Protein AF-A0A8J6Y5G0-F1 (afdb_monomer)

Mean predicted aligned error: 20.1 Å

Foldseek 3Di:
DAAEAEAAFAEEEAEDHDDPHEYEDPHFDQPDWDDDQQWIWTDGPPYIYIYHDDDQAKYWYQYPVGIDTDHGGADFCWLLNLQLQLLVQLQPDPDAEQVSSQRSLVRSFVANGLVRLLVVLLVLLVVLLFQQSSCCPQLLHHPPDQALQACCAVSRVHPHRDHLQVLFPDDPPFDADPAFQPQWDDALLEIEGEPQGGPSADPLSRLVVSCCVGCLVNRLQVLLCSRHVDGDHHQAYEYEYEDQDDDDWDWDDDQRYTYTYDHRPVQDDVCSSRGAPDSLVCSLVVQLNVCSPRPHDYAPLQSLLSSCNSSGHHPVCVVLLRVCSGHSVSLSVLSDRPDHDPPDSNSNSSNVSSSSSSSRNRSVCRVVPPPPDQDAEAEAEADQEEEEEEEEHANYEYHHHHYAYEYEYHEEHYEYECAYEAYEYEYEYAAYEYENHAYAYEAEYQEANYEYELAHEEYEHEFFDQDPVGQGYEAYEYADHYYAYEYAFFYELYEAHPHEEEYEYHWNWRDDPPDDDGADPPDDRQGRENYEYELHYYAYEYEAQHALYEYENHDYAYEYEQADQAGAGYANYEYEYEEEEYEAEHAAYEQYEYAYEAYQYEYHQYWHWHWDDQDPVPSDTDTDDIHAYYNYEYEHYADEYEYEHPHFQYEYEDEQRNAEYEYHPQAPRYEYEYHDAEWDWDDDPLWIWIDGPRHIYIRHNCNPYPDHHYHDQHAQEDDPPADAPHDDDQPHAEHAPQVDPDEHEYADEQEAHEYEAYAEAYEYHRAAYAYEYENNHYLYEYEDEAQSAEYEYEPAEASYEYEYHPDPWDWADDPVQQWIWTDDDNHIYIYGPYPYQWHHYHPWIWGNDPRDIDTDD

Structure (mmCIF, N/CA/C/O backbone):
data_AF-A0A8J6Y5G0-F1
#
_entry.id   AF-A0A8J6Y5G0-F1
#
loop_
_atom_site.group_PDB
_atom_site.id
_atom_site.type_symbol
_atom_site.label_atom_id
_atom_site.label_alt_id
_atom_site.label_comp_id
_atom_site.label_asym_id
_atom_site.label_entity_id
_atom_site.label_seq_id
_atom_site.pdbx_PDB_ins_code
_atom_site.Cartn_x
_atom_site.Cartn_y
_atom_site.Cartn_z
_atom_site.occupancy
_atom_site.B_iso_or_equiv
_atom_site.auth_seq_id
_atom_site.auth_comp_id
_atom_site.auth_asym_id
_atom_site.auth_atom_id
_atom_site.pdbx_PDB_model_num
ATOM 1 N N . MET A 1 1 ? -14.396 17.345 -18.006 1.00 34.62 1 MET A N 1
ATOM 2 C CA . MET A 1 1 ? -15.067 18.527 -18.590 1.00 34.62 1 MET A CA 1
ATOM 3 C C . MET A 1 1 ? -14.099 19.148 -19.583 1.00 34.62 1 MET A C 1
ATOM 5 O O . MET A 1 1 ? -12.978 19.413 -19.176 1.00 34.62 1 MET A O 1
ATOM 9 N N . ALA A 1 2 ? -14.471 19.311 -20.852 1.00 41.91 2 ALA A N 1
ATOM 10 C CA . ALA A 1 2 ? -13.619 20.000 -21.825 1.00 41.91 2 ALA A CA 1
ATOM 11 C C . ALA A 1 2 ? -13.638 21.509 -21.536 1.00 41.91 2 ALA A C 1
ATOM 13 O O . ALA A 1 2 ? -14.724 22.085 -21.433 1.00 41.91 2 ALA A O 1
ATOM 14 N N . LYS A 1 3 ? -12.472 22.149 -21.391 1.00 51.41 3 LYS A N 1
ATOM 15 C CA . LYS A 1 3 ? -12.394 23.616 -21.343 1.00 51.41 3 LYS A CA 1
ATOM 16 C C . LYS A 1 3 ? -12.673 24.160 -22.745 1.00 51.41 3 LYS A C 1
ATOM 18 O O . LYS A 1 3 ? -12.166 23.632 -23.737 1.00 51.41 3 LYS A O 1
ATOM 23 N N . ILE A 1 4 ? -13.512 25.193 -22.819 1.00 56.12 4 ILE A N 1
ATOM 24 C CA . ILE A 1 4 ? -13.823 25.890 -24.069 1.00 56.12 4 ILE A CA 1
ATOM 25 C C . ILE A 1 4 ? -13.168 27.263 -24.022 1.00 56.12 4 ILE A C 1
ATOM 27 O O . ILE A 1 4 ? -13.478 28.067 -23.144 1.00 56.12 4 ILE A O 1
ATOM 31 N N . PHE A 1 5 ? -12.274 27.517 -24.972 1.00 62.88 5 PHE A N 1
ATOM 32 C CA . PHE A 1 5 ? -11.619 28.810 -25.140 1.00 62.88 5 PHE A CA 1
ATOM 33 C C . PHE A 1 5 ? -12.257 29.542 -26.319 1.00 62.88 5 PHE A C 1
ATOM 35 O O . PHE A 1 5 ? -12.308 29.001 -27.425 1.00 62.88 5 PHE A O 1
ATOM 42 N N . ASN A 1 6 ? -12.754 30.752 -26.067 1.00 66.62 6 ASN A N 1
ATOM 43 C CA . ASN A 1 6 ? -13.452 31.585 -27.043 1.00 66.62 6 ASN A CA 1
ATOM 44 C C . ASN A 1 6 ? -12.557 32.755 -27.452 1.00 66.62 6 ASN A C 1
ATOM 46 O O . ASN A 1 6 ? -12.118 33.500 -26.581 1.00 66.62 6 ASN A O 1
ATOM 50 N N . TYR A 1 7 ? -12.318 32.933 -28.751 1.00 68.81 7 TYR A N 1
ATOM 51 C CA . TYR A 1 7 ? -11.351 33.918 -29.251 1.00 68.81 7 TYR A CA 1
ATOM 52 C C . TYR A 1 7 ? -11.873 34.710 -30.466 1.00 68.81 7 TYR A C 1
ATOM 54 O O . TYR A 1 7 ? -12.532 34.128 -31.327 1.00 68.81 7 TYR A O 1
ATOM 62 N N . THR A 1 8 ? -11.586 36.016 -30.554 1.00 63.44 8 THR A N 1
ATOM 63 C CA . THR A 1 8 ? -12.138 36.937 -31.577 1.00 63.44 8 THR A CA 1
ATOM 64 C C . THR A 1 8 ? -11.098 37.602 -32.503 1.00 63.44 8 THR A C 1
ATOM 66 O O . THR A 1 8 ? -11.335 37.581 -33.705 1.00 63.44 8 THR A O 1
ATOM 69 N N . ASP A 1 9 ? -9.983 38.158 -31.999 1.00 63.94 9 ASP A N 1
ATOM 70 C CA . ASP A 1 9 ? -8.771 38.623 -32.729 1.00 63.94 9 ASP A CA 1
ATOM 71 C C . ASP A 1 9 ? -7.717 39.241 -31.756 1.00 63.94 9 ASP A C 1
ATOM 73 O O . ASP A 1 9 ? -8.077 39.706 -30.678 1.00 63.94 9 ASP A O 1
ATOM 77 N N . GLY A 1 10 ? -6.405 39.206 -32.086 1.00 65.81 10 GLY A N 1
ATOM 78 C CA . GLY A 1 10 ? -5.285 39.698 -31.233 1.00 65.81 10 GLY A CA 1
ATOM 79 C C . GLY A 1 10 ? -4.064 38.753 -31.089 1.00 65.81 10 GLY A C 1
ATOM 80 O O . GLY A 1 10 ? -4.073 37.649 -31.614 1.00 65.81 10 GLY A O 1
ATOM 81 N N . ASN A 1 11 ? -2.982 39.146 -30.401 1.00 69.81 11 ASN A N 1
ATOM 82 C CA . ASN A 1 11 ? -1.852 38.234 -30.113 1.00 69.81 11 ASN A CA 1
ATOM 83 C C . ASN A 1 11 ? -2.003 37.611 -28.717 1.00 69.81 11 ASN A C 1
ATOM 85 O O . ASN A 1 11 ? -1.826 38.314 -27.725 1.00 69.81 11 ASN A O 1
ATOM 89 N N . GLU A 1 12 ? -2.289 36.311 -28.631 1.00 69.62 12 GLU A N 1
ATOM 90 C CA . GLU A 1 12 ? -2.502 35.607 -27.354 1.00 69.62 12 GLU A CA 1
ATOM 91 C C . GLU A 1 12 ? -1.791 34.249 -27.303 1.00 69.62 12 GLU A C 1
ATOM 93 O O . GLU A 1 12 ? -1.633 33.583 -28.327 1.00 69.62 12 GLU A O 1
ATOM 98 N N . THR A 1 13 ? -1.403 33.824 -26.094 1.00 69.56 13 THR A N 1
ATOM 99 C CA . THR A 1 13 ? -0.756 32.529 -25.830 1.00 69.56 13 THR A CA 1
ATOM 100 C C . THR A 1 13 ? -1.543 31.750 -24.776 1.00 69.56 13 THR A C 1
ATOM 102 O O . THR A 1 13 ? -1.686 32.216 -23.648 1.00 69.56 13 THR A O 1
ATOM 105 N N . ILE A 1 14 ? -2.015 30.548 -25.115 1.00 63.66 14 ILE A N 1
ATOM 106 C CA . ILE A 1 14 ? -2.705 29.636 -24.188 1.00 63.66 14 ILE A CA 1
ATOM 107 C C . ILE A 1 14 ? -1.764 28.485 -23.830 1.00 63.66 14 ILE A C 1
ATOM 109 O O . ILE A 1 14 ? -1.281 27.785 -24.717 1.00 63.66 14 ILE A O 1
ATOM 113 N N . THR A 1 15 ? -1.530 28.259 -22.537 1.00 58.97 15 THR A N 1
ATOM 114 C CA . THR A 1 15 ? -0.671 27.183 -22.017 1.00 58.97 15 THR A CA 1
ATOM 115 C C . THR A 1 15 ? -1.493 26.087 -21.323 1.00 58.97 15 THR A C 1
ATOM 117 O O . THR A 1 15 ? -2.525 26.361 -20.710 1.00 58.97 15 THR A O 1
ATOM 120 N N . GLY A 1 16 ? -1.040 24.828 -21.404 1.00 50.22 16 GLY A N 1
ATOM 121 C CA . GLY A 1 16 ? -1.565 23.724 -20.578 1.00 50.22 16 GLY A CA 1
ATOM 122 C C . GLY A 1 16 ? -2.895 23.105 -21.033 1.00 50.22 16 GLY A C 1
ATOM 123 O O . GLY A 1 16 ? -3.671 22.638 -20.197 1.00 50.22 16 GLY A O 1
ATOM 124 N N . TYR A 1 17 ? -3.179 23.100 -22.336 1.00 56.94 17 TYR A N 1
ATOM 125 C CA . TYR A 1 17 ? -4.376 22.465 -22.900 1.00 56.94 17 TYR A CA 1
ATOM 126 C C . TYR A 1 17 ? -4.233 20.931 -23.002 1.00 56.94 17 TYR A C 1
ATOM 128 O O . TYR A 1 17 ? -3.124 20.401 -23.072 1.00 56.94 17 TYR A O 1
ATOM 136 N N . ASN A 1 18 ? -5.351 20.192 -23.006 1.00 50.56 18 ASN A N 1
ATOM 137 C CA . ASN A 1 18 ? -5.372 18.726 -23.027 1.00 50.56 18 ASN A CA 1
ATOM 138 C C . ASN A 1 18 ? -6.297 18.150 -24.124 1.00 50.56 18 ASN A C 1
ATOM 140 O O . ASN A 1 18 ? -7.248 18.775 -24.583 1.00 50.56 18 ASN A O 1
ATOM 144 N N . GLY A 1 19 ? -6.032 16.908 -24.538 1.00 39.84 19 GLY A N 1
ATOM 145 C CA . GLY A 1 19 ? -6.845 16.156 -25.497 1.00 39.84 19 GLY A CA 1
ATOM 146 C C . GLY A 1 19 ? -8.290 16.019 -25.013 1.00 39.84 19 GLY A C 1
ATOM 147 O O . GLY A 1 19 ? -8.536 15.413 -23.973 1.00 39.84 19 GLY A O 1
ATOM 148 N N . GLY A 1 20 ? -9.219 16.609 -25.770 1.00 44.34 20 GLY A N 1
ATOM 149 C CA . GLY A 1 20 ? -10.637 16.745 -25.421 1.00 44.34 20 GLY A CA 1
ATOM 150 C C . GLY A 1 20 ? -11.104 18.200 -25.285 1.00 44.34 20 GLY A C 1
ATOM 151 O O . GLY A 1 20 ? -12.297 18.456 -25.444 1.00 44.34 20 GLY A O 1
ATOM 152 N N . ASP A 1 21 ? -10.193 19.152 -25.063 1.00 50.44 21 ASP A N 1
ATOM 153 C CA . ASP A 1 21 ? -10.510 20.584 -25.027 1.00 50.44 21 ASP A CA 1
ATOM 154 C C . ASP A 1 21 ? -10.910 21.107 -26.416 1.00 50.44 21 ASP A C 1
ATOM 156 O O . ASP A 1 21 ? -10.472 20.601 -27.454 1.00 50.44 21 ASP A O 1
ATOM 160 N N . THR A 1 22 ? -11.789 22.110 -26.450 1.00 55.38 22 THR A N 1
ATOM 161 C CA . THR A 1 22 ? -12.315 22.676 -27.701 1.00 55.38 22 THR A CA 1
ATOM 162 C C . THR A 1 22 ? -11.987 24.159 -27.779 1.00 55.38 22 THR A C 1
ATOM 164 O O . THR A 1 22 ? -12.328 24.926 -26.885 1.00 55.38 22 THR A O 1
ATOM 167 N N . ILE A 1 23 ? -11.367 24.578 -28.880 1.00 64.25 23 ILE A N 1
ATOM 168 C CA . ILE A 1 23 ? -11.101 25.993 -29.153 1.00 64.25 23 ILE A CA 1
ATOM 169 C C . ILE A 1 23 ? -12.109 26.475 -30.189 1.00 64.25 23 ILE A C 1
ATOM 171 O O . ILE A 1 23 ? -12.251 25.876 -31.263 1.00 64.25 23 ILE A O 1
ATOM 175 N N . GLN A 1 24 ? -12.818 27.545 -29.844 1.00 64.94 24 GLN A N 1
ATOM 176 C CA . GLN A 1 24 ? -13.841 28.151 -30.674 1.00 64.94 24 GLN A CA 1
ATOM 177 C C . GLN A 1 24 ? -13.433 29.575 -31.054 1.00 64.94 24 GLN A C 1
ATOM 179 O O . GLN A 1 24 ? -13.263 30.456 -30.213 1.00 64.94 24 GLN A O 1
ATOM 184 N N . ILE A 1 25 ? -13.290 29.798 -32.359 1.00 67.94 25 ILE A N 1
ATOM 185 C CA . ILE A 1 25 ? -12.983 31.115 -32.917 1.00 67.94 25 ILE A CA 1
ATOM 186 C C . ILE A 1 25 ? -14.319 31.802 -33.203 1.00 67.94 25 ILE A C 1
ATOM 188 O O . ILE A 1 25 ? -15.064 31.399 -34.098 1.00 67.94 25 ILE A O 1
ATOM 192 N N . MET A 1 26 ? -14.645 32.781 -32.366 1.00 63.59 26 MET A N 1
ATOM 193 C CA . MET A 1 26 ? -15.920 33.494 -32.307 1.00 63.59 26 MET A CA 1
ATOM 194 C C . MET A 1 26 ? -16.018 34.607 -33.358 1.00 63.59 26 MET A C 1
ATOM 196 O O . MET A 1 26 ? -17.118 34.893 -33.828 1.00 63.59 26 MET A O 1
ATOM 200 N N . ALA A 1 27 ? -14.890 35.206 -33.751 1.00 59.53 27 ALA A N 1
ATOM 201 C CA . ALA A 1 27 ? -14.789 36.176 -34.842 1.00 59.53 27 ALA A CA 1
ATOM 202 C C . ALA A 1 27 ? -13.476 35.967 -35.621 1.00 59.53 27 ALA A C 1
ATOM 204 O O . ALA A 1 27 ? -12.527 35.395 -35.097 1.00 59.53 27 ALA A O 1
ATOM 205 N N . GLY A 1 28 ? -13.447 36.370 -36.894 1.00 62.62 28 GLY A N 1
ATOM 206 C CA . GLY A 1 28 ? -12.299 36.149 -37.779 1.00 62.62 28 GLY A CA 1
ATOM 207 C C . GLY A 1 28 ? -12.266 34.768 -38.449 1.00 62.62 28 GLY A C 1
ATOM 208 O O . GLY A 1 28 ? -12.976 33.830 -38.077 1.00 62.62 28 GLY A O 1
ATOM 209 N N . LYS A 1 29 ? -11.455 34.649 -39.504 1.00 62.38 29 LYS A N 1
ATOM 210 C CA . LYS A 1 29 ? -11.186 33.390 -40.209 1.00 62.38 29 LYS A CA 1
ATOM 211 C C . LYS A 1 29 ? -9.754 32.973 -39.896 1.00 62.38 29 LYS A C 1
ATOM 213 O O . LYS A 1 29 ? -8.874 33.817 -39.825 1.00 62.38 29 LYS A O 1
ATOM 218 N N . VAL A 1 30 ? -9.515 31.672 -39.721 1.00 67.31 30 VAL A N 1
ATOM 219 C CA . VAL A 1 30 ? -8.141 31.153 -39.702 1.00 67.31 30 VAL A CA 1
ATOM 220 C C . VAL A 1 30 ? -7.567 31.313 -41.107 1.00 67.31 30 VAL A C 1
ATOM 222 O O . VAL A 1 30 ? -7.932 30.559 -42.015 1.00 67.31 30 VAL A O 1
ATOM 225 N N . ASP A 1 31 ? -6.700 32.303 -41.277 1.00 65.06 31 ASP A N 1
ATOM 226 C CA . ASP A 1 31 ? -6.098 32.662 -42.560 1.00 65.06 31 ASP A CA 1
ATOM 227 C C . ASP A 1 31 ? -4.884 31.780 -42.859 1.00 65.06 31 ASP A C 1
ATOM 229 O O . ASP A 1 31 ? -4.701 31.307 -43.983 1.00 65.06 31 ASP A O 1
ATOM 233 N N . LYS A 1 32 ? -4.088 31.487 -41.826 1.00 64.62 32 LYS A N 1
ATOM 234 C CA . LYS A 1 32 ? -2.918 30.606 -41.885 1.00 64.62 32 LYS A CA 1
ATOM 235 C C . LYS A 1 32 ? -2.716 29.911 -40.540 1.00 64.62 32 LYS A C 1
ATOM 237 O O . LYS A 1 32 ? -3.216 30.364 -39.516 1.00 64.62 32 LYS A O 1
ATOM 242 N N . TYR A 1 33 ? -1.977 28.811 -40.539 1.00 64.75 33 TYR A N 1
ATOM 243 C CA . TYR A 1 33 ? -1.373 28.285 -39.322 1.00 64.75 33 TYR A CA 1
ATOM 244 C C . TYR A 1 33 ? 0.094 27.935 -39.570 1.00 64.75 33 TYR A C 1
ATOM 246 O O . TYR A 1 33 ? 0.508 27.711 -40.713 1.00 64.75 33 TYR A O 1
ATOM 254 N N . SER A 1 34 ? 0.873 27.915 -38.499 1.00 54.38 34 SER A N 1
ATOM 255 C CA . SER A 1 34 ? 2.284 27.541 -38.473 1.00 54.38 34 SER A CA 1
ATOM 256 C C . SER A 1 34 ? 2.627 26.893 -37.136 1.00 54.38 34 SER A C 1
ATOM 258 O O . SER A 1 34 ? 1.860 26.989 -36.181 1.00 54.38 34 SER A O 1
ATOM 260 N N . PHE A 1 35 ? 3.786 26.250 -37.069 1.00 50.06 35 PHE A N 1
ATOM 261 C CA . PHE A 1 35 ? 4.306 25.651 -35.844 1.00 50.06 35 PHE A CA 1
ATOM 262 C C . PHE A 1 35 ? 5.553 26.409 -35.378 1.00 50.06 35 PHE A C 1
ATOM 264 O O . PHE A 1 35 ? 6.338 26.856 -36.216 1.00 50.06 35 PHE A O 1
ATOM 271 N N . ASP A 1 36 ? 5.715 26.543 -34.062 1.00 48.56 36 ASP A N 1
ATOM 272 C CA . ASP A 1 36 ? 6.917 27.059 -33.392 1.00 48.56 36 ASP A CA 1
ATOM 273 C C . ASP A 1 36 ? 7.275 26.108 -32.236 1.00 48.56 36 ASP A C 1
ATOM 275 O O . ASP A 1 36 ? 6.724 26.200 -31.140 1.00 48.56 36 ASP A O 1
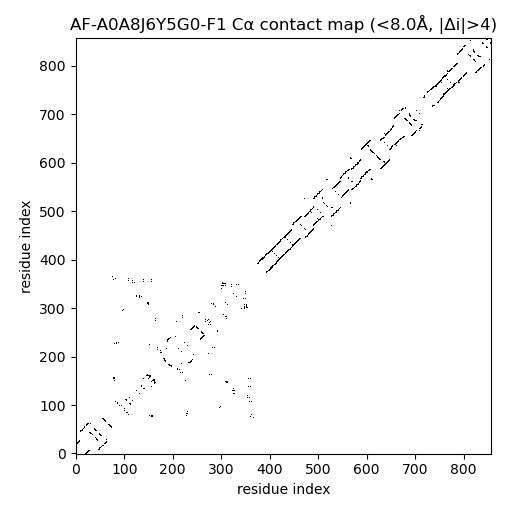ATOM 279 N N . GLY A 1 37 ? 8.126 25.113 -32.504 1.00 54.66 37 GLY A N 1
ATOM 280 C CA . GLY A 1 37 ? 8.377 24.006 -31.574 1.00 54.66 37 GLY A CA 1
ATOM 281 C C . GLY A 1 37 ? 7.152 23.094 -31.407 1.00 54.66 37 GLY A C 1
ATOM 282 O O . GLY A 1 37 ? 6.580 22.647 -32.400 1.00 54.66 37 GLY A O 1
ATOM 283 N N . ASN A 1 38 ? 6.742 22.842 -30.158 1.00 48.16 38 ASN A N 1
ATOM 284 C CA . ASN A 1 38 ? 5.521 22.088 -29.819 1.00 48.16 38 ASN A CA 1
ATOM 285 C C . ASN A 1 38 ? 4.248 22.953 -29.879 1.00 48.16 38 ASN A C 1
ATOM 287 O O . ASN A 1 38 ? 3.157 22.475 -29.558 1.00 48.16 38 ASN A O 1
ATOM 291 N N . ASP A 1 39 ? 4.374 24.220 -30.283 1.00 54.28 39 ASP A N 1
ATOM 292 C CA . ASP A 1 39 ? 3.285 25.178 -30.208 1.00 54.28 39 ASP A CA 1
ATOM 293 C C . ASP A 1 39 ? 2.616 25.361 -31.571 1.00 54.28 39 ASP A C 1
ATOM 295 O O . ASP A 1 39 ? 3.277 25.557 -32.596 1.00 54.28 39 ASP A O 1
ATOM 299 N N . LEU A 1 40 ? 1.283 25.336 -31.587 1.00 60.75 40 LEU A N 1
ATOM 300 C CA . LEU A 1 40 ? 0.487 25.588 -32.787 1.00 60.75 40 LEU A CA 1
ATOM 301 C C . LEU A 1 40 ? 0.045 27.050 -32.811 1.00 60.75 40 LEU A C 1
ATOM 303 O O . LEU A 1 40 ? -0.636 27.513 -31.898 1.00 60.75 40 LEU A O 1
ATOM 307 N N . ILE A 1 41 ? 0.411 27.768 -33.871 1.00 66.75 41 ILE A N 1
ATOM 308 C CA . ILE A 1 41 ? 0.095 29.185 -34.050 1.00 66.75 41 ILE A CA 1
ATOM 309 C C . ILE A 1 41 ? -0.922 29.339 -35.181 1.00 66.75 41 ILE A C 1
ATOM 311 O O . ILE A 1 41 ? -0.659 28.952 -36.319 1.00 66.75 41 ILE A O 1
ATOM 315 N N . PHE A 1 42 ? -2.076 29.937 -34.891 1.00 71.94 42 PHE A N 1
ATOM 316 C CA . PHE A 1 42 ? -3.074 30.331 -35.883 1.00 71.94 42 PHE A CA 1
ATOM 317 C C . PHE A 1 42 ? -2.984 31.825 -36.164 1.00 71.94 42 PHE A C 1
ATOM 319 O O . PHE A 1 42 ? -3.041 32.622 -35.237 1.00 71.94 42 PHE A O 1
ATOM 326 N N . THR A 1 43 ? -2.925 32.214 -37.433 1.00 71.19 43 THR A N 1
ATOM 327 C CA . THR A 1 43 ? -3.157 33.598 -37.859 1.00 71.19 43 THR A CA 1
ATOM 328 C C . THR A 1 43 ? -4.653 33.784 -38.080 1.00 71.19 43 THR A C 1
ATOM 330 O O . THR A 1 43 ? -5.249 33.080 -38.903 1.00 71.19 43 THR A O 1
ATOM 333 N N . ILE A 1 44 ? -5.263 34.692 -37.322 1.00 73.81 44 ILE A N 1
ATOM 334 C CA . ILE A 1 44 ? -6.701 34.970 -37.357 1.00 73.81 44 ILE A CA 1
ATOM 335 C C . ILE A 1 44 ? -6.866 36.483 -37.516 1.00 73.81 44 ILE A C 1
ATOM 337 O O . ILE A 1 44 ? -6.599 37.241 -36.581 1.00 73.81 44 ILE A O 1
ATOM 341 N N . GLY A 1 45 ? -7.272 36.940 -38.705 1.00 73.94 45 GLY A N 1
ATOM 342 C CA . GLY A 1 45 ? -7.350 38.371 -38.999 1.00 73.94 45 GLY A CA 1
ATOM 343 C C . GLY A 1 45 ? -5.967 39.037 -38.956 1.00 73.94 45 GLY A C 1
ATOM 344 O O . GLY A 1 45 ? -5.048 38.616 -39.654 1.00 73.94 45 GLY A O 1
ATOM 345 N N . SER A 1 46 ? -5.806 40.089 -38.146 1.00 67.75 46 SER A N 1
ATOM 346 C CA . SER A 1 46 ? -4.533 40.814 -37.969 1.00 67.75 46 SER A CA 1
ATOM 347 C C . SER A 1 46 ? -3.661 40.300 -36.810 1.00 67.75 46 SER A C 1
ATOM 349 O O . SER A 1 46 ? -2.576 40.842 -36.591 1.00 67.75 46 SER A O 1
ATOM 351 N N . GLY A 1 47 ? -4.110 39.276 -36.071 1.00 69.38 47 GLY A N 1
ATOM 352 C CA . GLY A 1 47 ? -3.435 38.729 -34.887 1.00 69.38 47 GLY A CA 1
ATOM 353 C C . GLY A 1 47 ? -3.050 37.252 -35.013 1.00 69.38 47 GLY A C 1
ATOM 354 O O . GLY A 1 47 ? -3.364 36.582 -36.001 1.00 69.38 47 GLY A O 1
ATOM 355 N N . SER A 1 48 ? -2.337 36.741 -34.007 1.00 67.12 48 SER A N 1
ATOM 356 C CA . SER A 1 48 ? -1.915 35.339 -33.914 1.00 67.12 48 SER A CA 1
ATOM 357 C C . SER A 1 48 ? -2.271 34.712 -32.561 1.00 67.12 48 SER A C 1
ATOM 359 O O . SER A 1 48 ? -1.933 35.247 -31.511 1.00 67.12 48 SER A O 1
ATOM 361 N N . LEU A 1 49 ? -2.889 33.533 -32.580 1.00 72.31 49 LEU A N 1
ATOM 362 C CA . LEU A 1 49 ? -3.158 32.718 -31.394 1.00 72.31 49 LEU A CA 1
ATOM 363 C C . LEU A 1 49 ? -2.134 31.583 -31.303 1.00 72.31 49 LEU A C 1
ATOM 365 O O . LEU A 1 49 ? -2.118 30.716 -32.175 1.00 72.31 49 LEU A O 1
ATOM 369 N N . ARG A 1 50 ? -1.310 31.563 -30.250 1.00 67.94 50 ARG A N 1
ATOM 370 C CA . ARG A 1 50 ? -0.316 30.518 -29.955 1.00 67.94 50 ARG A CA 1
ATOM 371 C C . ARG A 1 50 ? -0.845 29.555 -28.893 1.00 67.94 50 ARG A C 1
ATOM 373 O O . ARG A 1 50 ? -1.254 29.970 -27.813 1.00 67.94 50 ARG A O 1
ATOM 380 N N . LEU A 1 51 ? -0.795 28.261 -29.176 1.00 62.44 51 LEU A N 1
ATOM 381 C CA . LEU A 1 51 ? -1.174 27.198 -28.248 1.00 62.44 51 LEU A CA 1
ATOM 382 C C . LEU A 1 51 ? 0.072 26.433 -27.828 1.00 62.44 51 LEU A C 1
ATOM 384 O O . LEU A 1 51 ? 0.700 25.821 -28.683 1.00 62.44 51 LEU A O 1
ATOM 388 N N . VAL A 1 52 ? 0.401 26.437 -26.539 1.00 55.00 52 VAL A N 1
ATOM 389 C CA . VAL A 1 52 ? 1.616 25.813 -25.995 1.00 55.00 52 VAL A CA 1
ATOM 390 C C . VAL A 1 52 ? 1.309 24.425 -25.440 1.00 55.00 52 VAL A C 1
ATOM 392 O O . VAL A 1 52 ? 0.584 24.308 -24.443 1.00 55.00 52 VAL A O 1
ATOM 395 N N . ASP A 1 53 ? 1.814 23.384 -26.109 1.00 51.50 53 ASP A N 1
ATOM 396 C CA . ASP A 1 53 ? 1.582 21.980 -25.741 1.00 51.50 53 ASP A CA 1
ATOM 397 C C . ASP A 1 53 ? 2.611 21.486 -24.715 1.00 51.50 53 ASP A C 1
ATOM 399 O O . ASP A 1 53 ? 3.795 21.808 -24.791 1.00 51.50 53 ASP A O 1
ATOM 403 N N . MET A 1 54 ? 2.174 20.633 -23.788 1.00 43.78 54 MET A N 1
ATOM 404 C CA . MET A 1 54 ? 3.064 19.894 -22.885 1.00 43.78 54 MET A CA 1
ATOM 405 C C . MET A 1 54 ? 3.086 18.378 -23.159 1.00 43.78 54 MET A C 1
ATOM 407 O O . MET A 1 54 ? 3.842 17.676 -22.490 1.00 43.78 54 MET A O 1
ATOM 411 N N . LYS A 1 55 ? 2.237 17.841 -24.058 1.00 42.47 55 LYS A N 1
ATOM 412 C CA . LYS A 1 55 ? 1.985 16.388 -24.200 1.00 42.47 55 LYS A CA 1
ATOM 413 C C . LYS A 1 55 ? 1.681 15.863 -25.623 1.00 42.47 55 LYS A C 1
ATOM 415 O O . LYS A 1 55 ? 1.317 14.697 -25.741 1.00 42.47 55 LYS A O 1
ATOM 420 N N . GLY A 1 56 ? 1.782 16.668 -26.679 1.00 48.16 56 GLY A N 1
ATOM 421 C CA . GLY A 1 56 ? 1.824 16.204 -28.074 1.00 48.16 56 GLY A CA 1
ATOM 422 C C . GLY A 1 56 ? 0.538 15.599 -28.646 1.00 48.16 56 GLY A C 1
ATOM 423 O O . GLY A 1 56 ? 0.575 14.493 -29.185 1.00 48.16 56 GLY A O 1
ATOM 424 N N . ARG A 1 57 ? -0.625 16.263 -28.532 1.00 47.78 57 ARG A N 1
ATOM 425 C CA . ARG A 1 57 ? -1.931 15.669 -28.936 1.00 47.78 57 ARG A CA 1
ATOM 426 C C . ARG A 1 57 ? -2.671 16.409 -30.059 1.00 47.78 57 ARG A C 1
ATOM 428 O O . ARG A 1 57 ? -2.523 17.607 -30.260 1.00 47.78 57 ARG A O 1
ATOM 435 N N . ALA A 1 58 ? -3.533 15.682 -30.787 1.00 41.44 58 ALA A N 1
ATOM 436 C CA . ALA A 1 58 ? -4.341 16.214 -31.894 1.00 41.44 58 ALA A CA 1
ATOM 437 C C . ALA A 1 58 ? -5.430 17.203 -31.431 1.00 41.44 58 ALA A C 1
ATOM 439 O O . ALA A 1 58 ? -6.175 16.915 -30.492 1.00 41.44 58 ALA A O 1
ATOM 440 N N . ILE A 1 59 ? -5.587 18.324 -32.150 1.00 47.72 59 ILE A N 1
ATOM 441 C CA . ILE A 1 59 ? -6.579 19.366 -31.843 1.00 47.72 59 ILE A CA 1
ATOM 442 C C . ILE A 1 59 ? -7.671 19.402 -32.918 1.00 47.72 59 ILE A C 1
ATOM 444 O O . ILE A 1 59 ? -7.419 19.389 -34.127 1.00 47.72 59 ILE A O 1
ATOM 448 N N . THR A 1 60 ? -8.922 19.491 -32.468 1.00 45.97 60 THR A N 1
ATOM 449 C CA . THR A 1 60 ? -10.059 19.839 -33.325 1.00 45.97 60 THR A CA 1
ATOM 450 C C . THR A 1 60 ? -10.357 21.328 -33.190 1.00 45.97 60 THR A C 1
ATOM 452 O O . THR A 1 60 ? -10.764 21.775 -32.120 1.00 45.97 60 THR A O 1
ATOM 455 N N . VAL A 1 61 ? -10.259 22.079 -34.286 1.00 50.09 61 VAL A N 1
ATOM 456 C CA . VAL A 1 61 ? -10.688 23.481 -34.338 1.00 50.09 61 VAL A CA 1
ATOM 457 C C . VAL A 1 61 ? -12.067 23.555 -34.985 1.00 50.09 61 VAL A C 1
ATOM 459 O O . VAL A 1 61 ? -12.276 23.079 -36.104 1.00 50.09 61 VAL A O 1
ATOM 462 N N . LYS A 1 62 ? -13.035 24.156 -34.290 1.00 49.41 62 LYS A N 1
ATOM 463 C CA . LYS A 1 62 ? -14.337 24.486 -34.882 1.00 49.41 62 LYS A CA 1
ATOM 464 C C . LYS A 1 62 ? -14.325 25.952 -35.292 1.00 49.41 62 LYS A C 1
ATOM 466 O O . LYS A 1 62 ? -14.265 26.834 -34.440 1.00 49.41 62 LYS A O 1
ATOM 471 N N . THR A 1 63 ? -14.380 26.202 -36.595 1.00 53.00 63 THR A N 1
ATOM 472 C CA . THR A 1 63 ? -14.591 27.550 -37.130 1.00 53.00 63 THR A CA 1
ATOM 473 C C . THR A 1 63 ? -16.078 27.754 -37.416 1.00 53.00 63 THR A C 1
ATOM 475 O O . THR A 1 63 ? -16.844 26.791 -37.507 1.00 53.00 63 THR A O 1
ATOM 478 N N . SER A 1 64 ? -16.487 29.001 -37.641 1.00 49.44 64 SER A N 1
ATOM 479 C CA . SER A 1 64 ? -17.835 29.345 -38.117 1.00 49.44 64 SER A CA 1
ATOM 480 C C . SER A 1 64 ? -18.210 28.699 -39.464 1.00 49.44 64 SER A C 1
ATOM 482 O O . SER A 1 64 ? -19.387 28.660 -39.808 1.00 49.44 64 SER A O 1
ATOM 484 N N . SER A 1 65 ? -17.238 28.155 -40.212 1.00 45.97 65 SER A N 1
ATOM 485 C CA . SER A 1 65 ? -17.432 27.483 -41.510 1.00 45.97 65 SER A CA 1
ATOM 486 C C . SER A 1 65 ? -17.351 25.948 -41.455 1.00 45.97 65 SER A C 1
ATOM 488 O O . SER A 1 65 ? -17.549 25.303 -42.482 1.00 45.97 65 SER A O 1
ATOM 490 N N . GLY A 1 66 ? -17.089 25.343 -40.286 1.00 49.28 66 GLY A N 1
ATOM 491 C CA . GLY A 1 66 ? -17.068 23.886 -40.101 1.00 49.28 66 GLY A CA 1
ATOM 492 C C . GLY A 1 66 ? -15.931 23.363 -39.211 1.00 49.28 66 GLY A C 1
ATOM 493 O O . GLY A 1 66 ? -15.068 24.104 -38.740 1.00 49.28 66 GLY A O 1
ATOM 494 N N . LYS A 1 67 ? -15.935 22.045 -38.956 1.00 44.25 67 LYS A N 1
ATOM 495 C CA . LYS A 1 67 ? -14.927 21.348 -38.135 1.00 44.25 67 LYS A CA 1
ATOM 496 C C . LYS A 1 67 ? -13.665 21.093 -38.969 1.00 44.25 67 LYS A C 1
ATOM 498 O O . LYS A 1 67 ? -13.727 20.355 -39.949 1.00 44.25 67 LYS A O 1
ATOM 503 N N . LYS A 1 68 ? -12.519 21.648 -38.566 1.00 45.59 68 LYS A N 1
ATOM 504 C CA . LYS A 1 68 ? -11.206 21.365 -39.164 1.00 45.59 68 LYS A CA 1
ATOM 505 C C . LYS A 1 68 ? -10.335 20.659 -38.122 1.00 45.59 68 LYS A C 1
ATOM 507 O O . LYS A 1 68 ? -10.155 21.160 -37.017 1.00 45.59 68 LYS A O 1
ATOM 512 N N . THR A 1 69 ? -9.842 19.468 -38.449 1.00 41.81 69 THR A N 1
ATOM 513 C CA . THR A 1 69 ? -9.006 18.672 -37.535 1.00 41.81 69 THR A CA 1
ATOM 514 C C . THR A 1 69 ? -7.566 18.746 -38.017 1.00 41.81 69 THR A C 1
ATOM 516 O O . THR A 1 69 ? -7.311 18.427 -39.177 1.00 41.81 69 THR A O 1
ATOM 519 N N . THR A 1 70 ? -6.643 19.150 -37.146 1.00 40.66 70 THR A N 1
ATOM 520 C CA . THR A 1 70 ? -5.206 19.186 -37.448 1.00 40.66 70 THR A CA 1
ATOM 521 C C . THR A 1 70 ? -4.479 18.356 -36.395 1.00 40.66 70 THR A C 1
ATOM 523 O O . THR A 1 70 ? -4.626 18.593 -35.195 1.00 40.66 70 THR A O 1
ATOM 526 N N . LYS A 1 71 ? -3.718 17.348 -36.835 1.00 37.72 71 LYS A N 1
ATOM 527 C CA . LYS A 1 71 ? -2.847 16.568 -35.948 1.00 37.72 71 LYS A CA 1
ATOM 528 C C . LYS A 1 71 ? -1.591 17.386 -35.639 1.00 37.72 71 LYS A C 1
ATOM 530 O O . LYS A 1 71 ? -0.980 17.924 -36.559 1.00 37.72 71 LYS A O 1
ATOM 535 N N . ILE A 1 72 ? -1.238 17.475 -34.362 1.00 38.81 72 ILE A N 1
ATOM 536 C CA . ILE A 1 72 ? 0.081 17.922 -33.909 1.00 38.81 72 ILE A CA 1
ATOM 537 C C . ILE A 1 72 ? 0.902 16.644 -33.747 1.00 38.81 72 ILE A C 1
ATOM 539 O O . ILE A 1 72 ? 0.450 15.720 -33.072 1.00 38.81 72 ILE A O 1
ATOM 543 N N . TYR A 1 73 ? 2.043 16.556 -34.426 1.00 35.62 73 TYR A N 1
ATOM 544 C CA . TYR A 1 73 ? 2.979 15.446 -34.264 1.00 35.62 73 TYR A CA 1
ATOM 545 C C . TYR A 1 73 ? 3.983 15.838 -33.182 1.00 35.62 73 TYR A C 1
ATOM 547 O O . TYR A 1 73 ? 4.656 16.856 -33.324 1.00 35.62 73 TYR A O 1
ATOM 555 N N . GLY A 1 74 ? 4.051 15.065 -32.097 1.00 33.53 74 GLY A N 1
ATOM 556 C CA . GLY A 1 74 ? 4.961 15.350 -30.990 1.00 33.53 74 GLY A CA 1
ATOM 557 C C . GLY A 1 74 ? 4.987 14.287 -29.896 1.00 33.53 74 GLY A C 1
ATOM 558 O O . GLY A 1 74 ? 4.582 14.582 -28.788 1.00 33.53 74 GLY A O 1
ATOM 559 N N . THR A 1 75 ? 5.418 13.069 -30.232 1.00 37.41 75 THR A N 1
ATOM 560 C CA . THR A 1 75 ? 6.419 12.214 -29.541 1.00 37.41 75 THR A CA 1
ATOM 561 C C . THR A 1 75 ? 6.382 10.859 -30.253 1.00 37.41 75 THR A C 1
ATOM 563 O O . THR A 1 75 ? 5.799 9.894 -29.759 1.00 37.41 75 THR A O 1
ATOM 566 N N . GLY A 1 76 ? 6.923 10.817 -31.471 1.00 48.81 76 GLY A N 1
ATOM 567 C CA . GLY A 1 76 ? 7.261 9.557 -32.129 1.00 48.81 76 GLY A CA 1
ATOM 568 C C . GLY A 1 76 ? 8.571 9.012 -31.559 1.00 48.81 76 GLY A C 1
ATOM 569 O O . GLY A 1 76 ? 9.358 9.764 -30.984 1.00 48.81 76 GLY A O 1
ATOM 570 N N . TYR A 1 77 ? 8.792 7.711 -31.714 1.00 54.06 77 TYR A N 1
ATOM 571 C CA . TYR A 1 77 ? 10.079 7.047 -31.490 1.00 54.06 77 TYR A CA 1
ATOM 572 C C . TYR A 1 77 ? 11.206 7.855 -32.153 1.00 54.06 77 TYR A C 1
ATOM 574 O O . TYR A 1 77 ? 11.156 8.105 -33.356 1.00 54.06 77 TYR A O 1
ATOM 582 N N . THR A 1 78 ? 12.161 8.354 -31.366 1.00 69.62 78 THR A N 1
ATOM 583 C CA . THR A 1 78 ? 13.140 9.351 -31.825 1.00 69.62 78 THR A CA 1
ATOM 584 C C . THR A 1 78 ? 14.356 8.698 -32.475 1.00 69.62 78 THR A C 1
ATOM 586 O O . THR A 1 78 ? 14.624 7.508 -32.299 1.00 69.62 78 THR A O 1
ATOM 589 N N . GLY A 1 79 ? 15.169 9.490 -33.182 1.00 75.69 79 GLY A N 1
ATOM 590 C CA . GLY A 1 79 ? 16.444 8.995 -33.695 1.00 75.69 79 GLY A CA 1
ATOM 591 C C . GLY A 1 79 ? 17.382 8.526 -32.575 1.00 75.69 79 GLY A C 1
ATOM 592 O O . GLY A 1 79 ? 18.111 7.549 -32.746 1.00 75.69 79 GLY A O 1
ATOM 593 N N . GLN A 1 80 ? 17.335 9.175 -31.408 1.00 84.19 80 GLN A N 1
ATOM 594 C CA . GLN A 1 80 ? 18.099 8.761 -30.230 1.00 84.19 80 GLN A CA 1
ATOM 595 C C . GLN A 1 80 ? 17.657 7.392 -29.711 1.00 84.19 80 GLN A C 1
ATOM 597 O O . GLN A 1 80 ? 18.508 6.579 -29.353 1.00 84.19 80 GLN A O 1
ATOM 602 N N . ASP A 1 81 ? 16.354 7.107 -29.717 1.00 72.88 81 ASP A N 1
ATOM 603 C CA . ASP A 1 81 ? 15.823 5.809 -29.290 1.00 72.88 81 ASP A CA 1
ATOM 604 C C . ASP A 1 81 ? 16.309 4.679 -30.206 1.00 72.88 81 ASP A C 1
ATOM 606 O O . ASP A 1 81 ? 16.736 3.629 -29.723 1.00 72.88 81 ASP A O 1
ATOM 610 N N . VAL A 1 82 ? 16.357 4.922 -31.523 1.00 80.19 82 VAL A N 1
ATOM 611 C CA . VAL A 1 82 ? 16.931 3.976 -32.496 1.00 80.19 82 VAL A CA 1
ATOM 612 C C . VAL A 1 82 ? 18.397 3.685 -32.177 1.00 80.19 82 VAL A C 1
ATOM 614 O O . VAL A 1 82 ? 18.805 2.525 -32.172 1.00 80.19 82 VAL A O 1
ATOM 617 N N . ILE A 1 83 ? 19.195 4.716 -31.890 1.00 88.06 83 ILE A N 1
ATOM 618 C CA . ILE A 1 83 ? 20.631 4.564 -31.619 1.00 88.06 83 ILE A CA 1
ATOM 619 C C . ILE A 1 83 ? 20.889 3.857 -30.284 1.00 88.06 83 ILE A C 1
ATOM 621 O O . ILE A 1 83 ? 21.746 2.975 -30.223 1.00 88.06 83 ILE A O 1
ATOM 625 N N . LYS A 1 84 ? 20.113 4.154 -29.239 1.00 80.88 84 LYS A N 1
ATOM 626 C CA . LYS A 1 84 ? 20.160 3.406 -27.972 1.00 80.88 84 LYS A CA 1
ATOM 627 C C . LYS A 1 84 ? 19.837 1.931 -28.184 1.00 80.88 84 LYS A C 1
ATOM 629 O O . LYS A 1 84 ? 20.548 1.061 -27.684 1.00 80.88 84 LYS A O 1
ATOM 634 N N . ASN A 1 85 ? 18.815 1.636 -28.985 1.00 69.44 85 ASN A N 1
ATOM 635 C CA . ASN A 1 85 ? 18.439 0.262 -29.303 1.00 69.44 85 ASN A CA 1
ATOM 636 C C . ASN A 1 85 ? 19.484 -0.449 -30.169 1.00 69.44 85 ASN A C 1
ATOM 638 O O . ASN A 1 85 ? 19.755 -1.625 -29.936 1.00 69.44 85 ASN A O 1
ATOM 642 N N . LEU A 1 86 ? 20.133 0.261 -31.095 1.00 81.50 86 LEU A N 1
ATOM 643 C CA . LEU A 1 86 ? 21.258 -0.259 -31.870 1.00 81.50 86 LEU A CA 1
ATOM 644 C C . LEU A 1 86 ? 22.417 -0.677 -30.952 1.00 81.50 86 LEU A C 1
ATOM 646 O O . LEU A 1 86 ? 22.916 -1.797 -31.059 1.00 81.50 86 LEU A O 1
ATOM 650 N N . VAL A 1 87 ? 22.832 0.191 -30.023 1.00 78.31 87 VAL A N 1
ATOM 651 C CA . VAL A 1 87 ? 23.929 -0.103 -29.085 1.00 78.31 87 VAL A CA 1
ATOM 652 C C . VAL A 1 87 ? 23.536 -1.201 -28.092 1.00 78.31 87 VAL A C 1
ATOM 654 O O . VAL A 1 87 ? 24.337 -2.094 -27.815 1.00 78.31 87 VAL A O 1
ATOM 657 N N . LYS A 1 88 ? 22.286 -1.223 -27.619 1.00 68.00 88 LYS A N 1
ATOM 658 C CA . LYS A 1 88 ? 21.771 -2.299 -26.762 1.00 68.00 88 LYS A CA 1
ATOM 659 C C . LYS A 1 88 ? 21.729 -3.650 -27.481 1.00 68.00 88 LYS A C 1
ATOM 661 O O . LYS A 1 88 ? 22.066 -4.668 -26.886 1.00 68.00 88 LYS A O 1
ATOM 666 N N . ALA A 1 89 ? 21.336 -3.687 -28.752 1.00 65.88 89 ALA A N 1
ATOM 667 C CA . ALA A 1 89 ? 21.368 -4.907 -29.555 1.00 65.88 89 ALA A CA 1
ATOM 668 C C . ALA A 1 89 ? 22.812 -5.373 -29.801 1.00 65.88 89 ALA A C 1
ATOM 670 O O . ALA A 1 89 ? 23.110 -6.567 -29.735 1.00 65.88 89 ALA A O 1
ATOM 671 N N . TRP A 1 90 ? 23.732 -4.424 -29.988 1.00 69.94 90 TRP A N 1
ATOM 672 C CA . TRP A 1 90 ? 25.154 -4.694 -30.149 1.00 69.94 90 TRP A CA 1
ATOM 673 C C . TRP A 1 90 ? 25.745 -5.467 -28.970 1.00 69.94 90 TRP A C 1
ATOM 675 O O . TRP A 1 90 ? 26.472 -6.437 -29.162 1.00 69.94 90 TRP A O 1
ATOM 685 N N . THR A 1 91 ? 25.438 -5.097 -27.729 1.00 63.72 91 THR A N 1
ATOM 686 C CA . THR A 1 91 ? 26.042 -5.737 -26.547 1.00 63.72 91 THR A CA 1
ATOM 687 C C . THR A 1 91 ? 25.548 -7.171 -26.294 1.00 63.72 91 THR A C 1
ATOM 689 O O . THR A 1 91 ? 26.158 -7.890 -25.503 1.00 63.72 91 THR A O 1
ATOM 692 N N . LYS A 1 92 ? 24.500 -7.637 -26.993 1.00 57.34 92 LYS A N 1
ATOM 693 C CA . LYS A 1 92 ? 23.861 -8.949 -26.771 1.00 57.34 92 LYS A CA 1
ATOM 694 C C . LYS A 1 92 ? 24.477 -10.122 -27.556 1.00 57.34 92 LYS A C 1
ATOM 696 O O . LYS A 1 92 ? 24.248 -11.269 -27.168 1.00 57.34 92 LYS A O 1
ATOM 701 N N . THR A 1 93 ? 25.268 -9.870 -28.605 1.00 60.91 93 THR A N 1
ATOM 702 C CA . THR A 1 93 ? 25.800 -10.908 -29.518 1.00 60.91 93 THR A CA 1
ATOM 703 C C . THR A 1 93 ? 27.304 -11.177 -29.356 1.00 60.91 93 THR A C 1
ATOM 705 O O . THR A 1 93 ? 28.095 -10.268 -29.082 1.00 60.91 93 THR A O 1
ATOM 708 N N . GLN A 1 94 ? 27.714 -12.440 -29.549 1.00 70.25 94 GLN A N 1
ATOM 709 C CA . GLN A 1 94 ? 29.126 -12.865 -29.558 1.00 70.25 94 GLN A CA 1
ATOM 710 C C . GLN A 1 94 ? 29.821 -12.660 -30.913 1.00 70.25 94 GLN A C 1
ATOM 712 O O . GLN A 1 94 ? 31.021 -12.909 -31.034 1.00 70.25 94 GLN A O 1
ATOM 717 N N . LEU A 1 95 ? 29.089 -12.194 -31.930 1.00 76.44 95 LEU A N 1
ATOM 718 C CA . LEU A 1 95 ? 29.680 -11.785 -33.201 1.00 76.44 95 LEU A CA 1
ATOM 719 C C . LEU A 1 95 ? 30.664 -10.620 -32.990 1.00 76.44 95 LEU A C 1
ATOM 721 O O . LEU A 1 95 ? 30.703 -9.997 -31.927 1.00 76.44 95 LEU A O 1
ATOM 725 N N . THR A 1 96 ? 31.477 -10.316 -34.001 1.00 78.19 96 THR A N 1
ATOM 726 C CA . THR A 1 96 ? 32.399 -9.167 -34.008 1.00 78.19 96 THR A CA 1
ATOM 727 C C . THR A 1 96 ? 32.374 -8.476 -35.372 1.00 78.19 96 THR A C 1
ATOM 729 O O . THR A 1 96 ? 31.986 -9.087 -36.368 1.00 78.19 96 THR A O 1
ATOM 732 N N . GLY A 1 97 ? 32.757 -7.197 -35.426 1.00 78.62 97 GLY A N 1
ATOM 733 C CA . GLY A 1 97 ? 32.813 -6.420 -36.669 1.00 78.62 97 GLY A CA 1
ATOM 734 C C . GLY A 1 97 ? 31.450 -6.217 -37.344 1.00 78.62 97 GLY A C 1
ATOM 735 O O . GLY A 1 97 ? 30.438 -6.022 -36.678 1.00 78.62 97 GLY A O 1
ATOM 736 N N . ILE A 1 98 ? 31.416 -6.246 -38.678 1.00 86.00 98 ILE A N 1
ATOM 737 C CA . ILE A 1 98 ? 30.197 -5.988 -39.467 1.00 86.00 98 ILE A CA 1
ATOM 738 C C . ILE A 1 98 ? 29.046 -6.970 -39.194 1.00 86.00 98 ILE A C 1
ATOM 740 O O . ILE A 1 98 ? 27.937 -6.484 -38.996 1.00 86.00 98 ILE A O 1
ATOM 744 N N . PRO A 1 99 ? 29.256 -8.298 -39.073 1.00 85.75 99 PRO A N 1
ATOM 745 C CA . PRO A 1 99 ? 28.170 -9.229 -38.743 1.00 85.75 99 PRO A CA 1
ATOM 746 C C . PRO A 1 99 ? 27.409 -8.879 -37.457 1.00 85.75 99 PRO A C 1
ATOM 748 O O . PRO A 1 99 ? 26.202 -9.083 -37.369 1.00 85.75 99 PRO A O 1
ATOM 751 N N . LYS A 1 100 ? 28.113 -8.314 -36.469 1.00 84.25 100 LYS A N 1
ATOM 752 C CA . LYS A 1 100 ? 27.521 -7.828 -35.219 1.00 84.25 100 LYS A CA 1
ATOM 753 C C . LYS A 1 100 ? 26.649 -6.588 -35.433 1.00 84.25 100 LYS A C 1
ATOM 755 O O . LYS A 1 100 ? 25.550 -6.521 -34.890 1.00 84.25 100 LYS A O 1
ATOM 760 N N . LEU A 1 101 ? 27.113 -5.633 -36.242 1.00 85.38 101 LEU A N 1
ATOM 761 C CA . LEU A 1 101 ? 26.319 -4.456 -36.610 1.00 85.38 101 LEU A CA 1
ATOM 762 C C . LEU A 1 101 ? 25.106 -4.832 -37.465 1.00 85.38 101 LEU A C 1
ATOM 764 O O . LEU A 1 101 ? 24.038 -4.264 -37.272 1.00 85.38 101 LEU A O 1
ATOM 768 N N . ASP A 1 102 ? 25.249 -5.793 -38.381 1.00 85.12 102 ASP A N 1
ATOM 769 C CA . ASP A 1 102 ? 24.140 -6.289 -39.200 1.00 85.12 102 ASP A CA 1
ATOM 770 C C . ASP A 1 102 ? 23.011 -6.839 -38.328 1.00 85.12 102 ASP A C 1
ATOM 772 O O . ASP A 1 102 ? 21.843 -6.537 -38.560 1.00 85.12 102 ASP A O 1
ATOM 776 N N . GLU A 1 103 ? 23.356 -7.640 -37.319 1.00 76.75 103 GLU A N 1
ATOM 777 C CA . GLU A 1 103 ? 22.392 -8.165 -36.353 1.00 76.75 103 GLU A CA 1
ATOM 778 C C . GLU A 1 103 ? 21.739 -7.041 -35.540 1.00 76.75 103 GLU A C 1
ATOM 780 O O . GLU A 1 103 ? 20.517 -7.013 -35.407 1.00 76.75 103 GLU A O 1
ATOM 785 N N . ALA A 1 104 ? 22.525 -6.067 -35.076 1.00 78.56 104 ALA A N 1
ATOM 786 C CA . ALA A 1 104 ? 22.001 -4.927 -34.334 1.00 78.56 10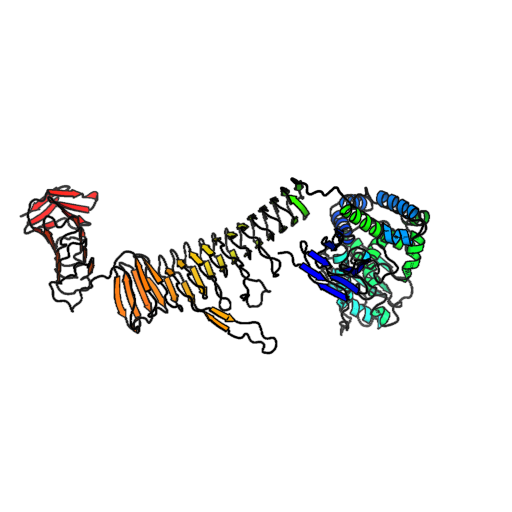4 ALA A CA 1
ATOM 787 C C . ALA A 1 104 ? 21.033 -4.062 -35.170 1.00 78.56 104 ALA A C 1
ATOM 789 O O . ALA A 1 104 ? 19.966 -3.697 -34.681 1.00 78.56 104 ALA A O 1
ATOM 790 N N . ILE A 1 105 ? 21.356 -3.787 -36.441 1.00 82.19 105 ILE A N 1
ATOM 791 C CA . ILE A 1 105 ? 20.512 -3.001 -37.360 1.00 82.19 105 ILE A CA 1
ATOM 792 C C . ILE A 1 105 ? 19.173 -3.691 -37.613 1.00 82.19 105 ILE A C 1
ATOM 794 O O . ILE A 1 105 ? 18.137 -3.025 -37.577 1.00 82.19 105 ILE A O 1
ATOM 798 N N . LYS A 1 106 ? 19.177 -5.013 -37.829 1.00 77.19 106 LYS A N 1
ATOM 799 C CA . LYS A 1 106 ? 17.944 -5.796 -38.033 1.00 77.19 106 LYS A CA 1
ATOM 800 C C . LYS A 1 106 ? 16.992 -5.713 -36.843 1.00 77.19 106 LYS A C 1
ATOM 802 O O . LYS A 1 106 ? 15.787 -5.830 -37.020 1.00 77.19 106 LYS A O 1
ATOM 807 N N . LEU A 1 107 ? 17.535 -5.566 -35.634 1.00 62.25 107 LEU A N 1
ATOM 808 C CA . LEU A 1 107 ? 16.753 -5.535 -34.400 1.00 62.25 107 LEU A CA 1
ATOM 809 C C . LEU A 1 107 ? 16.189 -4.146 -34.088 1.00 62.25 107 LEU A C 1
ATOM 811 O O . LEU A 1 107 ? 15.147 -4.050 -33.447 1.00 62.25 107 LEU A O 1
ATOM 815 N N . CYS A 1 108 ? 16.855 -3.072 -34.519 1.00 64.25 108 CYS A N 1
ATOM 816 C CA . CYS A 1 108 ? 16.447 -1.703 -34.198 1.00 64.25 108 CYS A CA 1
ATOM 817 C C . CYS A 1 108 ? 15.788 -0.948 -35.366 1.00 64.25 108 CYS A C 1
ATOM 819 O O . CYS A 1 108 ? 15.428 0.219 -35.205 1.00 64.25 108 CYS A O 1
ATOM 821 N N . SER A 1 109 ? 15.675 -1.562 -36.548 1.00 76.56 109 SER A N 1
ATOM 822 C CA . SER A 1 109 ? 15.177 -0.914 -37.765 1.00 76.56 109 SER A CA 1
ATOM 823 C C . SER A 1 109 ? 14.551 -1.909 -38.747 1.00 76.56 109 SER A C 1
ATOM 825 O O . SER A 1 109 ? 14.623 -3.118 -38.557 1.00 76.56 109 SER A O 1
ATOM 827 N N . HIS A 1 110 ? 13.970 -1.398 -39.834 1.00 75.62 110 HIS A N 1
ATOM 828 C CA . HIS A 1 110 ? 13.450 -2.215 -40.935 1.00 75.62 110 HIS A CA 1
ATOM 829 C C . HIS A 1 110 ? 14.537 -2.691 -41.922 1.00 75.62 110 HIS A C 1
ATOM 831 O O . HIS A 1 110 ? 14.236 -3.451 -42.844 1.00 75.62 110 HIS A O 1
ATOM 837 N N . PHE A 1 111 ? 15.785 -2.240 -41.766 1.00 83.44 111 PHE A N 1
ATOM 838 C CA . PHE A 1 111 ? 16.880 -2.586 -42.669 1.00 83.44 111 PHE A CA 1
ATOM 839 C C . PHE A 1 111 ? 17.447 -3.975 -42.372 1.00 83.44 111 PHE A C 1
ATOM 841 O O . PHE A 1 111 ? 17.502 -4.438 -41.234 1.00 83.44 111 PHE A O 1
ATOM 848 N N . LYS A 1 112 ? 17.954 -4.636 -43.412 1.00 82.25 112 LYS A N 1
ATOM 849 C CA . LYS A 1 112 ? 18.502 -5.998 -43.335 1.00 82.25 112 LYS A CA 1
ATOM 850 C C . LYS A 1 112 ? 19.955 -6.057 -42.863 1.00 82.25 112 LYS A C 1
ATOM 852 O O . LYS A 1 112 ? 20.496 -7.155 -42.750 1.00 82.25 112 LYS A O 1
ATOM 857 N N . GLY A 1 113 ? 20.594 -4.917 -42.620 1.00 85.31 113 GLY A N 1
ATOM 858 C CA . GLY A 1 113 ? 21.993 -4.818 -42.205 1.00 85.31 113 GLY A CA 1
ATOM 859 C C . GLY A 1 113 ? 22.682 -3.589 -42.791 1.00 85.31 113 GLY A C 1
ATOM 860 O O . GLY A 1 113 ? 22.057 -2.762 -43.451 1.00 85.31 113 GLY A O 1
ATOM 861 N N . VAL A 1 114 ? 23.989 -3.477 -42.578 1.00 92.50 114 VAL A N 1
ATOM 862 C CA . VAL A 1 114 ? 24.821 -2.327 -42.953 1.00 92.50 114 VAL A CA 1
ATOM 863 C C . VAL A 1 114 ? 24.768 -2.052 -44.447 1.00 92.50 114 VAL A C 1
ATOM 865 O O . VAL A 1 114 ? 24.553 -0.911 -44.847 1.00 92.50 114 VAL A O 1
ATOM 868 N N . GLN A 1 115 ? 24.940 -3.084 -45.275 1.00 94.12 115 GLN A N 1
ATOM 869 C CA . GLN A 1 115 ? 24.931 -2.909 -46.728 1.00 94.12 115 GLN A CA 1
ATOM 870 C C . GLN A 1 115 ? 23.560 -2.444 -47.234 1.00 94.12 115 GLN A C 1
ATOM 872 O O . GLN A 1 115 ? 23.495 -1.606 -48.124 1.00 94.12 115 GLN A O 1
ATOM 877 N N . ASP A 1 116 ? 22.477 -2.929 -46.622 1.00 94.19 116 ASP A N 1
ATOM 878 C CA . ASP A 1 116 ? 21.112 -2.543 -46.985 1.00 94.19 116 ASP A CA 1
ATOM 879 C C . ASP A 1 116 ? 20.840 -1.069 -46.649 1.00 94.19 116 ASP A C 1
ATOM 881 O O . ASP A 1 116 ? 20.285 -0.343 -47.471 1.00 94.19 116 ASP A O 1
ATOM 885 N N . VAL A 1 117 ? 21.320 -0.593 -45.492 1.00 96.25 117 VAL A N 1
ATOM 886 C CA . VAL A 1 117 ? 21.289 0.838 -45.142 1.00 96.25 117 VAL A CA 1
ATOM 887 C C . VAL A 1 117 ? 22.091 1.659 -46.155 1.00 96.25 117 VAL A C 1
ATOM 889 O O . VAL A 1 117 ? 21.597 2.675 -46.633 1.00 96.25 117 VAL A O 1
ATOM 892 N N . ILE A 1 118 ? 23.308 1.227 -46.512 1.00 96.19 118 ILE A N 1
ATOM 893 C CA . ILE A 1 118 ? 24.159 1.931 -47.489 1.00 96.19 118 ILE A CA 1
ATOM 894 C C . ILE A 1 118 ? 23.462 2.029 -48.849 1.00 96.19 118 ILE A C 1
ATOM 896 O O . ILE A 1 118 ? 23.451 3.101 -49.454 1.00 96.19 118 ILE A O 1
ATOM 900 N N . ASP A 1 119 ? 22.878 0.934 -49.331 1.00 95.81 119 ASP A N 1
ATOM 901 C CA . ASP A 1 119 ? 22.235 0.887 -50.642 1.00 95.81 119 ASP A CA 1
ATOM 902 C C . ASP A 1 119 ? 21.017 1.825 -50.702 1.00 95.81 119 ASP A C 1
ATOM 904 O O . ASP A 1 119 ? 20.892 2.599 -51.658 1.00 95.81 119 ASP A O 1
ATOM 908 N N . HIS A 1 120 ? 20.175 1.832 -49.660 1.00 95.94 120 HIS A N 1
ATOM 909 C CA . HIS A 1 120 ? 19.039 2.757 -49.550 1.00 95.94 120 HIS A CA 1
ATOM 910 C C . HIS A 1 120 ? 19.501 4.212 -49.424 1.00 95.94 120 HIS A C 1
ATOM 912 O O . HIS A 1 120 ? 19.029 5.083 -50.152 1.00 95.94 120 HIS A O 1
ATOM 918 N N . MET A 1 121 ? 20.503 4.471 -48.585 1.00 97.25 121 MET A N 1
ATOM 919 C CA . MET A 1 121 ? 21.065 5.802 -48.382 1.00 97.25 121 MET A CA 1
ATOM 920 C C . MET A 1 121 ? 21.648 6.395 -49.675 1.00 97.25 121 MET A C 1
ATOM 922 O O . MET A 1 121 ? 21.430 7.569 -49.981 1.00 97.25 121 MET A O 1
ATOM 926 N N . VAL A 1 122 ? 22.366 5.594 -50.470 1.00 96.81 122 VAL A N 1
ATOM 927 C CA . VAL A 1 122 ? 22.912 6.011 -51.773 1.00 96.81 122 VAL A CA 1
ATOM 928 C C . VAL A 1 122 ? 21.790 6.255 -52.787 1.00 96.81 122 VAL A C 1
ATOM 930 O O . VAL A 1 122 ? 21.857 7.222 -53.554 1.00 96.81 122 VAL A O 1
ATOM 933 N N . ALA A 1 123 ? 20.747 5.420 -52.791 1.00 96.12 123 ALA A N 1
ATOM 934 C CA . ALA A 1 123 ? 19.580 5.604 -53.652 1.00 96.12 123 ALA A CA 1
ATOM 935 C C . ALA A 1 123 ? 18.805 6.889 -53.310 1.00 96.12 123 ALA A C 1
ATOM 937 O O . ALA A 1 123 ? 18.426 7.638 -54.217 1.00 96.12 123 ALA A O 1
ATOM 938 N N . ASP A 1 124 ? 18.634 7.195 -52.026 1.00 97.00 124 ASP A N 1
ATOM 939 C CA . ASP A 1 124 ? 17.968 8.412 -51.559 1.00 97.00 124 ASP A CA 1
ATOM 940 C C . ASP A 1 124 ? 18.800 9.666 -51.813 1.00 97.00 124 ASP A C 1
ATOM 942 O O . ASP A 1 124 ? 18.255 10.683 -52.240 1.00 97.00 124 ASP A O 1
ATOM 946 N N . CYS A 1 125 ? 20.124 9.593 -51.653 1.00 96.44 125 CYS A N 1
ATOM 947 C CA . CYS A 1 125 ? 21.045 10.666 -52.036 1.00 96.44 125 CYS A CA 1
ATOM 948 C C . CYS A 1 125 ? 20.941 10.974 -53.535 1.00 96.44 125 CYS A C 1
ATOM 950 O O . CYS A 1 125 ? 20.802 12.133 -53.930 1.00 96.44 125 CYS A O 1
ATOM 952 N N . LYS A 1 126 ? 20.901 9.939 -54.385 1.00 95.25 126 LYS A N 1
ATOM 953 C CA . LYS A 1 126 ? 20.665 10.108 -55.825 1.00 95.25 126 LYS A CA 1
ATOM 954 C C . LYS A 1 126 ? 19.291 10.721 -56.117 1.00 95.25 126 LYS A C 1
ATOM 956 O O . LYS A 1 126 ? 19.181 11.560 -57.006 1.00 95.25 126 LYS A O 1
ATOM 961 N N . SER A 1 127 ? 18.261 10.308 -55.382 1.00 93.81 127 SER A N 1
ATOM 962 C CA . SER A 1 127 ? 16.880 10.774 -55.566 1.00 93.81 127 SER A CA 1
ATOM 963 C C . SER A 1 127 ? 16.656 12.204 -55.071 1.00 93.81 127 SER A C 1
ATOM 965 O O . SER A 1 127 ? 15.794 12.904 -55.596 1.00 93.81 127 SER A O 1
ATOM 967 N N . ALA A 1 128 ? 17.419 12.650 -54.072 1.00 92.50 128 ALA A N 1
ATOM 968 C CA . ALA A 1 128 ? 17.367 14.012 -53.553 1.00 92.50 128 ALA A CA 1
ATOM 969 C C . ALA A 1 128 ? 17.890 15.049 -54.558 1.00 92.50 128 ALA A C 1
ATOM 971 O O . ALA A 1 128 ? 17.425 16.183 -54.546 1.00 92.50 128 ALA A O 1
ATOM 972 N N . GLY A 1 129 ? 18.839 14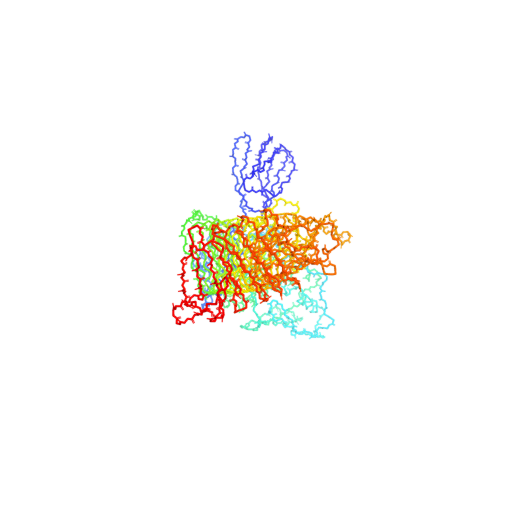.672 -55.424 1.00 86.31 129 GLY A N 1
ATOM 973 C CA . GLY A 1 129 ? 19.413 15.534 -56.465 1.00 86.31 129 GLY A CA 1
ATOM 974 C C . GLY A 1 129 ? 20.433 16.567 -55.966 1.00 86.31 129 GLY A C 1
ATOM 975 O O . GLY A 1 129 ? 21.317 16.955 -56.727 1.00 86.31 129 GLY A O 1
ATOM 976 N N . ASP A 1 130 ? 20.361 16.963 -54.695 1.00 91.00 130 ASP A N 1
ATOM 977 C CA . ASP A 1 130 ? 21.324 17.832 -54.022 1.00 91.00 130 ASP A CA 1
ATOM 978 C C . ASP A 1 130 ? 21.544 17.426 -52.551 1.00 91.00 130 ASP A C 1
ATOM 980 O O . ASP A 1 130 ? 20.722 16.743 -51.930 1.00 91.00 130 ASP A O 1
ATOM 984 N N . GLY A 1 131 ? 22.679 17.855 -51.992 1.00 88.19 131 GLY A N 1
ATOM 985 C CA . GLY A 1 131 ? 23.099 17.466 -50.646 1.00 88.19 131 GLY A CA 1
ATOM 986 C C . GLY A 1 131 ? 22.244 18.058 -49.522 1.00 88.19 131 GLY A C 1
ATOM 987 O O . GLY A 1 131 ? 22.025 17.379 -48.522 1.00 88.19 131 GLY A O 1
ATOM 988 N N . ASP A 1 132 ? 21.725 19.280 -49.668 1.00 89.19 132 ASP A N 1
ATOM 989 C CA . ASP A 1 132 ? 20.934 19.925 -48.612 1.00 89.19 132 ASP A CA 1
ATOM 990 C C . ASP A 1 132 ? 19.557 19.258 -48.485 1.00 89.19 132 ASP A C 1
ATOM 992 O O . ASP A 1 132 ? 19.099 18.982 -47.372 1.00 89.19 132 ASP A O 1
ATOM 996 N N . THR A 1 133 ? 18.932 18.914 -49.613 1.00 90.62 133 THR A N 1
ATOM 997 C CA . THR A 1 133 ? 17.697 18.123 -49.644 1.00 90.62 133 THR A CA 1
ATOM 998 C C . THR A 1 133 ? 17.920 16.739 -49.045 1.00 90.62 133 THR A C 1
ATOM 1000 O O . THR A 1 133 ? 17.111 16.300 -48.224 1.00 90.62 133 THR A O 1
ATOM 1003 N N . PHE A 1 134 ? 19.015 16.058 -49.407 1.00 95.75 134 PHE A N 1
ATOM 1004 C CA . PHE A 1 134 ? 19.330 14.734 -48.868 1.00 95.75 134 PHE A CA 1
ATOM 1005 C C . PHE A 1 134 ? 19.445 14.759 -47.338 1.00 95.75 134 PHE A C 1
ATOM 1007 O O . PHE A 1 134 ? 18.758 14.011 -46.639 1.00 95.75 134 PHE A O 1
ATOM 1014 N N . LEU A 1 135 ? 20.265 15.677 -46.823 1.00 92.94 135 LEU A N 1
ATOM 1015 C CA . LEU A 1 135 ? 20.544 15.822 -45.398 1.00 92.94 135 LEU A CA 1
ATOM 1016 C C . LEU A 1 135 ? 19.286 16.148 -44.590 1.00 92.94 135 LEU A C 1
ATOM 1018 O O . LEU A 1 135 ? 19.013 15.470 -43.598 1.00 92.94 135 LEU A O 1
ATOM 1022 N N . LYS A 1 136 ? 18.491 17.131 -45.030 1.00 87.50 136 LYS A N 1
ATOM 1023 C CA . LYS A 1 136 ? 17.276 17.547 -44.314 1.00 87.50 136 LYS A CA 1
ATOM 1024 C C . LYS A 1 136 ? 16.203 16.462 -44.353 1.00 87.50 136 LYS A C 1
ATOM 1026 O O . LYS A 1 136 ? 15.635 16.123 -43.318 1.00 87.50 136 LYS A O 1
ATOM 1031 N N . LYS A 1 137 ? 15.921 15.913 -45.538 1.00 86.69 137 LYS A N 1
ATOM 1032 C CA . LYS A 1 137 ? 14.785 15.007 -45.742 1.00 86.69 137 LYS A CA 1
ATOM 1033 C C . LYS A 1 137 ? 15.045 13.607 -45.195 1.00 86.69 137 LYS A C 1
ATOM 1035 O O . LYS A 1 137 ? 14.172 13.059 -44.530 1.00 86.69 137 LYS A O 1
ATOM 1040 N N . TYR A 1 138 ? 16.214 13.036 -45.478 1.00 91.69 138 TYR A N 1
ATOM 1041 C CA . TYR A 1 138 ? 16.465 11.616 -45.224 1.00 91.69 138 TYR A CA 1
ATOM 1042 C C . TYR A 1 138 ? 17.322 11.358 -43.983 1.00 91.69 138 TYR A C 1
ATOM 1044 O O . TYR A 1 138 ? 17.179 10.309 -43.362 1.00 91.69 138 TYR A O 1
ATOM 1052 N N . CYS A 1 139 ? 18.156 12.318 -43.573 1.00 92.56 139 CYS A N 1
ATOM 1053 C CA . CYS A 1 139 ? 19.012 12.186 -42.387 1.00 92.56 139 CYS A CA 1
ATOM 1054 C C . CYS A 1 139 ? 18.535 13.028 -41.186 1.00 92.56 139 CYS A C 1
ATOM 1056 O O . CYS A 1 139 ? 19.052 12.876 -40.079 1.00 92.56 139 CYS A O 1
ATOM 1058 N N . GLY A 1 140 ? 17.579 13.942 -41.392 1.00 87.19 140 GLY A N 1
ATOM 1059 C CA . GLY A 1 140 ? 17.114 14.884 -40.368 1.00 87.19 140 GLY A CA 1
ATOM 1060 C C . GLY A 1 140 ? 18.153 15.940 -39.967 1.00 87.19 140 GLY A C 1
ATOM 1061 O O . GLY A 1 140 ? 18.062 16.497 -38.883 1.00 87.19 140 GLY A O 1
ATOM 1062 N N . ILE A 1 141 ? 19.176 16.190 -40.787 1.00 89.69 141 ILE A N 1
ATOM 1063 C CA . ILE A 1 141 ? 20.263 17.132 -40.477 1.00 89.69 141 ILE A CA 1
ATOM 1064 C C . ILE A 1 141 ? 19.935 18.497 -41.088 1.00 89.69 141 ILE A C 1
ATOM 1066 O O . ILE A 1 141 ? 19.814 18.612 -42.311 1.00 89.69 141 ILE A O 1
ATOM 1070 N N . ILE A 1 142 ? 19.847 19.545 -40.266 1.00 87.12 142 ILE A N 1
ATOM 1071 C CA . ILE A 1 142 ? 19.496 20.898 -40.704 1.00 87.12 142 ILE A CA 1
ATOM 1072 C C . ILE A 1 142 ? 20.684 21.837 -40.479 1.00 87.12 142 ILE A C 1
ATOM 1074 O O . ILE A 1 142 ? 20.785 22.541 -39.487 1.00 87.12 142 ILE A O 1
ATOM 1078 N N . LEU A 1 143 ? 21.565 21.930 -41.476 1.00 84.00 143 LEU A N 1
ATOM 1079 C CA . LEU A 1 143 ? 22.802 22.727 -41.387 1.00 84.00 143 LEU A CA 1
ATOM 1080 C C . LEU A 1 143 ? 22.599 24.250 -41.239 1.00 84.00 143 LEU A C 1
ATOM 1082 O O . LEU A 1 143 ? 23.567 24.980 -41.047 1.00 84.00 143 LEU A O 1
ATOM 1086 N N . GLU A 1 144 ? 21.370 24.739 -41.408 1.00 81.25 144 GLU A N 1
ATOM 1087 C CA . GLU A 1 144 ? 21.018 26.166 -41.376 1.00 81.25 144 GLU A CA 1
ATOM 1088 C C . GLU A 1 144 ? 20.521 26.637 -40.004 1.00 81.25 144 GLU A C 1
ATOM 1090 O O . GLU A 1 144 ? 20.324 27.838 -39.818 1.00 81.25 144 GLU A O 1
ATOM 1095 N N . ASN A 1 145 ? 20.277 25.722 -39.060 1.00 78.06 145 ASN A N 1
ATOM 1096 C CA . ASN A 1 145 ? 19.794 26.074 -37.730 1.00 78.06 145 ASN A CA 1
ATOM 1097 C C . ASN A 1 145 ? 20.938 26.083 -36.696 1.00 78.06 145 ASN A C 1
ATOM 1099 O O . ASN A 1 145 ? 22.107 25.878 -37.014 1.00 78.06 145 ASN A O 1
ATOM 1103 N N . ASN A 1 146 ? 20.595 26.389 -35.443 1.00 80.44 146 ASN A N 1
ATOM 1104 C CA . ASN A 1 146 ? 21.573 26.460 -34.355 1.00 80.44 146 ASN A CA 1
ATOM 1105 C C . ASN A 1 146 ? 21.929 25.083 -33.763 1.00 80.44 146 ASN A C 1
ATOM 1107 O O . ASN A 1 146 ? 22.817 25.018 -32.909 1.00 80.44 146 ASN A O 1
ATOM 1111 N N . ASP A 1 147 ? 21.229 24.014 -34.152 1.00 82.12 147 ASP A N 1
ATOM 1112 C CA . ASP A 1 147 ? 21.506 22.665 -33.677 1.00 82.12 147 ASP A CA 1
ATOM 1113 C C . ASP A 1 147 ? 22.702 22.082 -34.442 1.00 82.12 147 ASP A C 1
ATOM 1115 O O . ASP A 1 147 ? 22.780 22.127 -35.666 1.00 82.12 147 ASP A O 1
ATOM 1119 N N . ILE A 1 148 ? 23.675 21.540 -33.717 1.00 83.00 148 ILE A N 1
ATOM 1120 C CA . ILE A 1 148 ? 24.885 20.959 -34.312 1.00 83.00 148 ILE A CA 1
ATOM 1121 C C . ILE A 1 148 ? 24.677 19.507 -34.754 1.00 83.00 148 ILE A C 1
ATOM 1123 O O . ILE A 1 148 ? 25.614 18.847 -35.202 1.00 83.00 148 ILE A O 1
ATOM 1127 N N . GLY A 1 149 ? 23.463 18.976 -34.616 1.00 83.38 149 GLY A N 1
ATOM 1128 C CA . GLY A 1 149 ? 23.090 17.653 -35.084 1.00 83.38 149 GLY A CA 1
ATOM 1129 C C . GLY A 1 149 ? 23.647 16.511 -34.234 1.00 83.38 149 GLY A C 1
ATOM 1130 O O . GLY A 1 149 ? 23.863 15.418 -34.762 1.00 83.38 149 GLY A O 1
ATOM 1131 N N . ALA A 1 150 ? 23.901 16.733 -32.945 1.00 89.56 150 ALA A N 1
ATOM 1132 C CA . ALA A 1 150 ? 24.149 15.630 -32.016 1.00 89.56 150 ALA A CA 1
ATOM 1133 C C . ALA A 1 150 ? 22.894 14.745 -31.910 1.00 89.56 150 ALA A C 1
ATOM 1135 O O . ALA A 1 150 ? 21.777 15.240 -32.060 1.00 89.56 150 ALA A O 1
ATOM 1136 N N . ILE A 1 151 ? 23.039 13.451 -31.616 1.00 92.31 151 ILE A N 1
ATOM 1137 C CA . ILE A 1 151 ? 21.870 12.554 -31.515 1.00 92.31 151 ILE A CA 1
ATOM 1138 C C . ILE A 1 151 ? 20.941 12.891 -30.341 1.00 92.31 151 ILE A C 1
ATOM 1140 O O . ILE A 1 151 ? 19.757 12.589 -30.383 1.00 92.31 151 ILE A O 1
ATOM 1144 N N . THR A 1 152 ? 21.456 13.577 -29.318 1.00 87.62 152 THR A N 1
ATOM 1145 C CA . THR A 1 152 ? 20.671 14.132 -28.199 1.00 87.62 152 THR A CA 1
ATOM 1146 C C . THR A 1 152 ? 20.021 15.485 -28.531 1.00 87.62 152 THR A C 1
ATOM 1148 O O . THR A 1 152 ? 19.364 16.088 -27.679 1.00 87.62 152 THR A O 1
ATOM 1151 N N . GLY A 1 153 ? 20.269 16.006 -29.737 1.00 77.38 153 GLY A N 1
ATOM 1152 C CA . GLY A 1 153 ? 19.834 17.316 -30.211 1.00 77.38 153 GLY A CA 1
ATOM 1153 C C . GLY A 1 153 ? 18.455 17.317 -30.857 1.00 77.38 153 GLY A C 1
ATOM 1154 O O . GLY A 1 153 ? 17.856 16.275 -31.137 1.00 77.38 153 GLY A O 1
ATOM 1155 N N . TRP A 1 154 ? 17.955 18.522 -31.109 1.00 74.56 154 TRP A N 1
ATOM 1156 C CA . TRP A 1 154 ? 16.606 18.766 -31.615 1.00 74.56 154 TRP A CA 1
ATOM 1157 C C . TRP A 1 154 ? 16.391 18.156 -33.002 1.00 74.56 154 TRP A C 1
ATOM 1159 O O . TRP A 1 154 ? 15.366 17.533 -33.265 1.00 74.56 154 TRP A O 1
ATOM 1169 N N . ASP A 1 155 ? 17.402 18.253 -33.864 1.00 80.88 155 ASP A N 1
ATOM 1170 C CA . ASP A 1 155 ? 17.394 17.708 -35.226 1.00 80.88 155 ASP A CA 1
ATOM 1171 C C . ASP A 1 155 ? 17.207 16.179 -35.276 1.00 80.88 155 ASP A C 1
ATOM 1173 O O . ASP A 1 155 ? 16.788 15.626 -36.292 1.00 80.88 155 ASP A O 1
ATOM 1177 N N . ALA A 1 156 ? 17.515 15.476 -34.185 1.00 79.06 156 ALA A N 1
ATOM 1178 C CA . ALA A 1 156 ? 17.312 14.035 -34.046 1.00 79.06 156 ALA A CA 1
ATOM 1179 C C . ALA A 1 156 ? 15.970 13.661 -33.379 1.00 79.06 156 ALA A C 1
ATOM 1181 O O . ALA A 1 156 ? 15.708 12.478 -33.145 1.00 79.06 156 ALA A O 1
ATOM 1182 N N . GLY A 1 157 ? 15.122 14.650 -33.077 1.00 69.06 157 GLY A N 1
ATOM 1183 C CA . GLY A 1 157 ? 13.882 14.485 -32.313 1.00 69.06 157 GLY A CA 1
ATOM 1184 C C . GLY A 1 157 ? 14.048 14.665 -30.799 1.00 69.06 157 GLY A C 1
ATOM 1185 O O . GLY A 1 157 ? 13.120 14.363 -30.052 1.00 69.06 157 GLY A O 1
ATOM 1186 N N . GLY A 1 158 ? 15.209 15.138 -30.330 1.00 62.53 158 GLY A N 1
ATOM 1187 C CA . GLY A 1 158 ? 15.462 15.438 -28.921 1.00 62.53 158 GLY A CA 1
ATOM 1188 C C . GLY A 1 158 ? 14.769 16.718 -28.436 1.00 62.53 158 GLY A C 1
ATOM 1189 O O . GLY A 1 158 ? 14.406 17.598 -29.210 1.00 62.53 158 GLY A O 1
ATOM 1190 N N . LEU A 1 159 ? 14.618 16.865 -27.117 1.00 60.00 159 LEU A N 1
ATOM 1191 C CA . LEU A 1 159 ? 13.856 17.972 -26.511 1.00 60.00 159 LEU A CA 1
ATOM 1192 C C . LEU A 1 159 ? 14.615 19.310 -26.434 1.00 60.00 159 LEU A C 1
ATOM 1194 O O . LEU A 1 159 ? 14.065 20.303 -25.956 1.00 60.00 159 LEU A O 1
ATOM 1198 N N . LYS A 1 160 ? 15.895 19.349 -26.820 1.00 69.50 160 LYS A N 1
ATOM 1199 C CA . LYS A 1 160 ? 16.768 20.518 -26.636 1.00 69.50 160 LYS A CA 1
ATOM 1200 C C . LYS A 1 160 ? 17.594 20.789 -27.882 1.00 69.50 160 LYS A C 1
ATOM 1202 O O . LYS A 1 160 ? 18.212 19.879 -28.419 1.00 69.50 160 LYS A O 1
ATOM 1207 N N . VAL A 1 161 ? 17.697 22.065 -28.250 1.00 77.25 161 VAL A N 1
ATOM 1208 C CA . VAL A 1 161 ? 18.671 22.525 -29.247 1.00 77.25 161 VAL A CA 1
ATOM 1209 C C . VAL A 1 161 ? 20.080 22.413 -28.658 1.00 77.25 161 VAL A C 1
ATOM 1211 O O . VAL A 1 161 ? 20.408 23.092 -27.674 1.00 77.25 161 VAL A O 1
ATOM 1214 N N . LYS A 1 162 ? 20.915 21.562 -29.256 1.00 81.06 162 LYS A N 1
ATOM 1215 C CA . LYS A 1 162 ? 22.324 21.376 -28.889 1.00 81.06 162 LYS A CA 1
ATOM 1216 C C . LYS A 1 162 ? 23.172 22.241 -29.816 1.00 81.06 162 LYS A C 1
ATOM 1218 O O . LYS A 1 162 ? 23.253 22.005 -31.005 1.00 81.06 162 LYS A O 1
ATOM 1223 N N . THR A 1 163 ? 23.806 23.257 -29.263 1.00 81.19 163 THR A N 1
ATOM 1224 C CA . THR A 1 163 ? 24.701 24.211 -29.925 1.00 81.19 163 THR A CA 1
ATOM 1225 C C . THR A 1 163 ? 26.153 23.897 -29.560 1.00 81.19 163 THR A C 1
ATOM 1227 O O . THR A 1 163 ? 26.417 23.199 -28.575 1.00 81.19 163 THR A O 1
ATOM 1230 N N . THR A 1 164 ? 27.116 24.516 -30.250 1.00 71.88 164 THR A N 1
ATOM 1231 C CA . THR A 1 164 ? 28.540 24.441 -29.864 1.00 71.88 164 THR A CA 1
ATOM 1232 C C . THR A 1 164 ? 28.809 24.910 -28.430 1.00 71.88 164 THR A C 1
ATOM 1234 O O . THR A 1 164 ? 29.819 24.534 -27.847 1.00 71.88 164 THR A O 1
ATOM 1237 N N . ARG A 1 165 ? 27.907 25.700 -27.826 1.00 70.25 165 ARG A N 1
ATOM 1238 C CA . ARG A 1 165 ? 28.093 26.270 -26.486 1.00 70.25 165 ARG A CA 1
ATOM 1239 C C . ARG A 1 165 ? 27.393 25.519 -25.357 1.00 70.25 165 ARG A C 1
ATOM 1241 O O . ARG A 1 165 ? 27.723 25.807 -24.211 1.00 70.25 165 ARG A O 1
ATOM 1248 N N . ASN A 1 166 ? 26.425 24.646 -25.632 1.00 73.56 166 ASN A N 1
ATOM 1249 C CA . ASN A 1 166 ? 25.580 24.033 -24.593 1.00 73.56 166 ASN A CA 1
ATOM 1250 C C . ASN A 1 166 ? 25.492 22.499 -24.686 1.00 73.56 166 ASN A C 1
ATOM 1252 O O . ASN A 1 166 ? 24.696 21.900 -23.963 1.00 73.56 166 ASN A O 1
ATOM 1256 N N . ILE A 1 167 ? 26.275 21.867 -25.570 1.00 77.25 167 ILE A N 1
ATOM 1257 C CA . ILE A 1 167 ? 26.273 20.407 -25.703 1.00 77.25 167 ILE A CA 1
ATOM 1258 C C . ILE A 1 167 ? 26.682 19.706 -24.400 1.00 77.25 167 ILE A C 1
ATOM 1260 O O . ILE A 1 167 ? 26.111 18.668 -24.070 1.00 77.25 167 ILE A O 1
ATOM 1264 N N . LEU A 1 168 ? 27.573 20.324 -23.621 1.00 77.31 168 LEU A N 1
ATOM 1265 C CA . LEU A 1 168 ? 27.908 19.913 -22.262 1.00 77.31 168 LEU A CA 1
ATOM 1266 C C . LEU A 1 168 ? 27.499 20.980 -21.231 1.00 77.31 168 LEU A C 1
ATOM 1268 O O . LEU A 1 168 ? 27.560 22.180 -21.525 1.00 77.31 168 LEU A O 1
ATOM 1272 N N . PRO A 1 169 ? 27.099 20.572 -20.012 1.00 66.50 169 PRO A N 1
ATOM 1273 C CA . PRO A 1 169 ? 26.735 21.496 -18.944 1.00 66.50 169 PRO A CA 1
ATOM 1274 C C . PRO A 1 169 ? 27.973 22.240 -18.422 1.00 66.50 169 PRO A C 1
ATOM 1276 O O . PRO A 1 169 ? 28.791 21.674 -17.702 1.00 66.50 169 PRO A O 1
ATOM 1279 N N . LYS A 1 170 ? 28.099 23.526 -18.761 1.00 67.75 170 LYS A N 1
ATOM 1280 C CA . LYS A 1 170 ? 29.224 24.365 -18.325 1.00 67.75 170 LYS A CA 1
ATOM 1281 C C . LYS A 1 170 ? 29.086 24.759 -16.854 1.00 67.75 170 LYS A C 1
ATOM 1283 O O . LYS A 1 170 ? 28.080 25.355 -16.472 1.00 67.75 170 LYS A O 1
ATOM 1288 N N . LYS A 1 171 ? 30.117 24.489 -16.047 1.00 65.75 171 LYS A N 1
ATOM 1289 C CA . LYS A 1 171 ? 30.288 25.058 -14.701 1.00 65.75 171 LYS A CA 1
ATOM 1290 C C . LYS A 1 171 ? 31.513 25.973 -14.693 1.00 65.75 171 LYS A C 1
ATOM 1292 O O . LYS A 1 171 ? 32.604 25.552 -15.065 1.00 65.75 171 LYS A O 1
ATOM 1297 N N . THR A 1 172 ? 31.316 27.232 -14.318 1.00 62.34 172 THR A N 1
ATOM 1298 C CA . THR A 1 172 ? 32.380 28.241 -14.225 1.00 62.34 172 THR A CA 1
ATOM 1299 C C . THR A 1 172 ? 32.339 28.913 -12.852 1.00 62.34 172 THR A C 1
ATOM 1301 O O . THR A 1 172 ? 31.232 29.233 -12.406 1.00 62.34 172 THR A O 1
ATOM 1304 N N . PRO A 1 173 ? 33.492 29.195 -12.214 1.00 70.19 173 PRO A N 1
ATOM 1305 C CA . PRO A 1 173 ? 34.861 28.914 -12.678 1.00 70.19 173 PRO A CA 1
ATOM 1306 C C . PRO A 1 173 ? 35.200 27.410 -12.670 1.00 70.19 173 PRO A C 1
ATOM 1308 O O . PRO A 1 173 ? 34.450 26.615 -12.108 1.00 70.19 173 PRO A O 1
ATOM 1311 N N . LEU A 1 174 ? 36.286 27.022 -13.349 1.00 70.50 174 LEU A N 1
ATOM 1312 C CA . LEU A 1 174 ? 36.820 25.660 -13.244 1.00 70.50 174 LEU A CA 1
ATOM 1313 C C . LEU A 1 174 ? 37.344 25.430 -11.819 1.00 70.50 174 LEU A C 1
ATOM 1315 O O . LEU A 1 174 ? 37.828 26.359 -11.174 1.00 70.50 174 LEU A O 1
ATOM 1319 N N . GLU A 1 175 ? 37.232 24.200 -11.331 1.00 78.56 175 GLU A N 1
ATOM 1320 C CA . GLU A 1 175 ? 37.929 23.771 -10.124 1.00 78.56 175 GLU A CA 1
ATOM 1321 C C . GLU A 1 175 ? 39.423 23.680 -10.445 1.00 78.56 175 GLU A C 1
ATOM 1323 O O . GLU A 1 175 ? 39.822 23.050 -11.426 1.00 78.56 175 GLU A O 1
ATOM 1328 N N . HIS A 1 176 ? 40.232 24.339 -9.622 1.00 74.56 176 HIS A N 1
ATOM 1329 C CA . HIS A 1 176 ? 41.684 24.356 -9.744 1.00 74.56 176 HIS A CA 1
ATOM 1330 C C . HIS A 1 176 ? 42.292 23.453 -8.677 1.00 74.56 176 HIS A C 1
ATOM 1332 O O . HIS A 1 176 ? 41.878 23.504 -7.516 1.00 74.56 176 HIS A O 1
ATOM 1338 N N . LEU A 1 177 ? 43.280 22.647 -9.059 1.00 70.56 177 LEU A N 1
ATOM 1339 C CA . LEU A 1 177 ? 44.090 21.908 -8.096 1.00 70.56 177 LEU A CA 1
ATOM 1340 C C . LEU A 1 177 ? 45.279 22.754 -7.641 1.00 70.56 177 LEU A C 1
ATOM 1342 O O . LEU A 1 177 ? 46.059 23.239 -8.459 1.00 70.56 177 LEU A O 1
ATOM 1346 N N . ASP A 1 178 ? 45.444 22.874 -6.322 1.00 66.56 178 ASP A N 1
ATOM 1347 C CA . ASP A 1 178 ? 46.608 23.534 -5.718 1.00 66.56 178 ASP A CA 1
ATOM 1348 C C . ASP A 1 178 ? 47.908 22.741 -5.970 1.00 66.56 178 ASP A C 1
ATOM 1350 O O . ASP A 1 178 ? 49.000 23.313 -5.971 1.00 66.56 178 ASP A O 1
ATOM 1354 N N . ASP A 1 179 ? 47.789 21.430 -6.220 1.00 71.06 179 ASP A N 1
ATOM 1355 C CA . ASP A 1 179 ? 48.893 20.523 -6.526 1.00 71.06 179 ASP A CA 1
ATOM 1356 C C . ASP A 1 179 ? 48.544 19.570 -7.689 1.00 71.06 179 ASP A C 1
ATOM 1358 O O . ASP A 1 179 ? 47.674 18.704 -7.585 1.00 71.06 179 ASP A O 1
ATOM 1362 N N . TYR A 1 180 ? 49.269 19.705 -8.805 1.00 77.06 180 TYR A N 1
ATOM 1363 C CA . TYR A 1 180 ? 49.111 18.881 -10.012 1.00 77.06 180 TYR A CA 1
ATOM 1364 C C . TYR A 1 180 ? 49.830 17.522 -9.928 1.00 77.06 180 TYR A C 1
ATOM 1366 O O . TYR A 1 180 ? 50.053 16.887 -10.960 1.00 77.06 180 TYR A O 1
ATOM 1374 N N . THR A 1 181 ? 50.245 17.065 -8.742 1.00 70.12 181 THR A N 1
ATOM 1375 C CA . THR A 1 181 ? 50.802 15.714 -8.532 1.00 70.12 181 THR A CA 1
ATOM 1376 C C . THR A 1 181 ? 49.738 14.611 -8.539 1.00 70.12 181 THR A C 1
ATOM 1378 O O . THR A 1 181 ? 50.086 13.436 -8.688 1.00 70.12 181 THR A O 1
ATOM 1381 N N . GLN A 1 182 ? 48.449 14.959 -8.431 1.00 67.12 182 GLN A N 1
ATOM 1382 C CA . GLN A 1 182 ? 47.343 14.003 -8.509 1.00 67.12 182 GLN A CA 1
ATOM 1383 C C . GLN A 1 182 ? 47.305 13.327 -9.891 1.00 67.12 182 GLN A C 1
ATOM 1385 O O . GLN A 1 182 ? 46.965 13.946 -10.889 1.00 67.12 182 GLN A O 1
ATOM 1390 N N . ALA A 1 183 ? 47.647 12.040 -9.957 1.00 70.00 183 ALA A N 1
ATOM 1391 C CA . ALA A 1 183 ? 47.782 11.310 -11.223 1.00 70.00 183 ALA A CA 1
ATOM 1392 C C . ALA A 1 183 ? 46.515 10.556 -11.662 1.00 70.00 183 ALA A C 1
ATOM 1394 O O . ALA A 1 183 ? 46.512 9.967 -12.739 1.00 70.00 183 ALA A O 1
ATOM 1395 N N . SER A 1 184 ? 45.453 10.527 -10.845 1.00 85.44 184 SER A N 1
ATOM 1396 C CA . SER A 1 184 ? 44.239 9.760 -11.145 1.00 85.44 184 SER A CA 1
ATOM 1397 C C . SER A 1 184 ? 42.993 10.278 -10.414 1.00 85.44 184 SER A C 1
ATOM 1399 O O . SER A 1 184 ? 43.083 10.733 -9.269 1.00 85.44 184 SER A O 1
ATOM 1401 N N . PHE A 1 185 ? 41.828 10.201 -11.063 1.00 88.38 185 PHE A N 1
ATOM 1402 C CA . PHE A 1 185 ? 40.509 10.470 -10.477 1.00 88.38 185 PHE A CA 1
ATOM 1403 C C . PHE A 1 185 ? 39.404 9.664 -11.177 1.00 88.38 185 PHE A C 1
ATOM 1405 O O . PHE A 1 185 ? 39.534 9.290 -12.335 1.00 88.38 185 PHE A O 1
ATOM 1412 N N . VAL A 1 186 ? 38.291 9.406 -10.483 1.00 88.38 186 VAL A N 1
ATOM 1413 C CA . VAL A 1 186 ? 37.185 8.575 -11.001 1.00 88.38 186 VAL A CA 1
ATOM 1414 C C . VAL A 1 186 ? 35.987 9.436 -11.412 1.00 88.38 186 VAL A C 1
ATOM 1416 O O . VAL A 1 186 ? 35.591 10.338 -10.668 1.00 88.38 186 VAL A O 1
ATOM 1419 N N . ARG A 1 187 ? 35.388 9.149 -12.575 1.00 87.00 187 ARG A N 1
ATOM 1420 C CA . ARG A 1 187 ? 34.116 9.723 -13.071 1.00 87.00 187 ARG A CA 1
ATOM 1421 C C . ARG A 1 187 ? 33.298 8.618 -13.745 1.00 87.00 187 ARG A C 1
ATOM 1423 O O . ARG A 1 187 ? 33.867 7.842 -14.498 1.00 87.00 187 ARG A O 1
ATOM 1430 N N . ASN A 1 188 ? 31.999 8.513 -13.462 1.00 81.56 188 ASN A N 1
ATOM 1431 C CA . ASN A 1 188 ? 31.115 7.430 -13.949 1.00 81.56 188 ASN A CA 1
ATOM 1432 C C . ASN A 1 188 ? 31.742 6.032 -13.868 1.00 81.56 188 ASN A C 1
ATOM 1434 O O . ASN A 1 188 ? 31.763 5.298 -14.844 1.00 81.56 188 ASN A O 1
ATOM 1438 N N . ASN A 1 189 ? 32.326 5.674 -12.721 1.00 83.94 189 ASN A N 1
ATOM 1439 C CA . ASN A 1 189 ? 33.021 4.392 -12.519 1.00 83.94 189 ASN A CA 1
ATOM 1440 C C . ASN A 1 189 ? 34.237 4.134 -13.441 1.00 83.94 189 ASN A C 1
ATOM 1442 O O . ASN A 1 189 ? 34.815 3.049 -13.390 1.00 83.94 189 ASN A O 1
ATOM 1446 N N . VAL A 1 190 ? 34.659 5.122 -14.236 1.00 84.19 190 VAL A N 1
ATOM 1447 C CA . VAL A 1 190 ? 35.868 5.094 -15.062 1.00 84.19 190 VAL A CA 1
ATOM 1448 C C . VAL A 1 190 ? 37.003 5.787 -14.319 1.00 84.19 190 VAL A C 1
ATOM 1450 O O . VAL A 1 190 ? 36.873 6.939 -13.893 1.00 84.19 190 VAL A O 1
ATOM 1453 N N . THR A 1 191 ? 38.131 5.099 -14.184 1.00 88.00 191 THR A N 1
ATOM 1454 C CA . THR A 1 191 ? 39.368 5.678 -13.659 1.00 88.00 191 THR A CA 1
ATOM 1455 C C . THR A 1 191 ? 40.049 6.481 -14.762 1.00 88.00 191 THR A C 1
ATOM 1457 O O . THR A 1 191 ? 40.375 5.944 -15.816 1.00 88.00 191 THR A O 1
ATOM 1460 N N . ILE A 1 192 ? 40.274 7.771 -14.534 1.00 87.56 192 ILE A N 1
ATOM 1461 C CA . ILE A 1 192 ? 40.987 8.660 -15.449 1.00 87.56 192 ILE A CA 1
ATOM 1462 C C . ILE A 1 192 ? 42.367 8.915 -14.864 1.00 87.56 192 ILE A C 1
ATOM 1464 O O . ILE A 1 192 ? 42.495 9.593 -13.848 1.00 87.56 192 ILE A O 1
ATOM 1468 N N . ASN A 1 193 ? 43.393 8.390 -15.519 1.00 86.25 193 ASN A N 1
ATOM 1469 C CA . ASN A 1 193 ? 44.787 8.561 -15.145 1.00 86.25 193 ASN A CA 1
ATOM 1470 C C . ASN A 1 193 ? 45.412 9.654 -16.017 1.00 86.25 193 ASN A C 1
ATOM 1472 O O . ASN A 1 193 ? 45.350 9.571 -17.240 1.00 86.25 193 ASN A O 1
ATOM 1476 N N . ILE A 1 194 ? 46.052 10.658 -15.421 1.00 83.62 194 ILE A N 1
ATOM 1477 C CA . ILE A 1 194 ? 46.817 11.673 -16.152 1.00 83.62 194 ILE A CA 1
ATOM 1478 C C . ILE A 1 194 ? 48.305 11.392 -15.941 1.00 83.62 194 ILE A C 1
ATOM 1480 O O . ILE A 1 194 ? 48.817 11.503 -14.832 1.00 83.62 194 ILE A O 1
ATOM 1484 N N . SER A 1 195 ? 49.012 11.010 -17.007 1.00 73.81 195 SER A N 1
ATOM 1485 C CA . SER A 1 195 ? 50.416 10.578 -16.936 1.00 73.81 195 SER A CA 1
ATOM 1486 C C . SER A 1 195 ? 51.422 11.734 -16.924 1.00 73.81 195 SER A C 1
ATOM 1488 O O . SER A 1 195 ? 52.609 11.519 -16.698 1.00 73.81 195 SER A O 1
ATOM 1490 N N . SER A 1 196 ? 50.967 12.956 -17.204 1.00 71.50 196 SER A N 1
ATOM 1491 C CA . SER A 1 196 ? 51.774 14.179 -17.208 1.00 71.50 196 SER A CA 1
ATOM 1492 C C . SER A 1 196 ? 51.387 15.021 -15.989 1.00 71.50 196 SER A C 1
ATOM 1494 O O . SER A 1 196 ? 50.336 15.651 -16.015 1.00 71.50 196 SER A O 1
ATOM 1496 N N . THR A 1 197 ? 52.188 15.007 -14.919 1.00 68.38 197 THR A N 1
ATOM 1497 C CA . THR A 1 197 ? 51.860 15.631 -13.617 1.00 68.38 197 THR A CA 1
ATOM 1498 C C . THR A 1 197 ? 52.966 16.565 -13.107 1.00 68.38 197 THR A C 1
ATOM 1500 O O . THR A 1 197 ? 54.101 16.561 -13.599 1.00 68.38 197 THR A O 1
ATOM 1503 N N . GLY A 1 198 ? 52.631 17.398 -12.118 1.00 70.75 198 GLY A N 1
ATOM 1504 C CA . GLY A 1 198 ? 53.566 18.295 -11.431 1.00 70.75 198 GLY A CA 1
ATOM 1505 C C . GLY A 1 198 ? 54.186 19.373 -12.331 1.00 70.75 198 GLY A C 1
ATOM 1506 O O . GLY A 1 198 ? 53.550 19.883 -13.256 1.00 70.75 198 GLY A O 1
ATOM 1507 N N . ASP A 1 199 ? 55.452 19.715 -12.076 1.00 68.19 199 ASP A N 1
ATOM 1508 C CA . ASP A 1 199 ? 56.183 20.797 -12.764 1.00 68.19 199 ASP A CA 1
ATOM 1509 C C . ASP A 1 199 ? 56.459 20.535 -14.255 1.00 68.19 199 ASP A C 1
ATOM 1511 O O . ASP A 1 199 ? 56.890 21.432 -14.980 1.00 68.19 199 ASP A O 1
ATOM 1515 N N . SER A 1 200 ? 56.190 19.317 -14.738 1.00 68.25 200 SER A N 1
ATOM 1516 C CA . SER A 1 200 ? 56.326 18.955 -16.154 1.00 68.25 200 SER A CA 1
ATOM 1517 C C . SER A 1 200 ? 55.202 19.513 -17.045 1.00 68.25 200 SER A C 1
ATOM 1519 O O . SER A 1 200 ? 55.343 19.539 -18.271 1.00 68.25 200 SER A O 1
ATOM 1521 N N . LEU A 1 201 ? 54.097 19.986 -16.451 1.00 74.31 201 LEU A N 1
ATOM 1522 C CA . LEU A 1 201 ? 52.967 20.583 -17.163 1.00 74.31 201 LEU A CA 1
ATOM 1523 C C . LEU A 1 201 ? 53.175 22.080 -17.433 1.00 74.31 201 LEU A C 1
ATOM 1525 O O . LEU A 1 201 ? 53.416 22.877 -16.525 1.00 74.31 201 LEU A O 1
ATOM 1529 N N . THR A 1 202 ? 52.980 22.484 -18.688 1.00 77.44 202 THR A N 1
ATOM 1530 C CA . THR A 1 202 ? 52.882 23.901 -19.076 1.00 77.44 202 THR A CA 1
ATOM 1531 C C . THR A 1 202 ? 51.592 24.542 -18.541 1.00 77.44 202 THR A C 1
ATOM 1533 O O . THR A 1 202 ? 50.676 23.845 -18.104 1.00 77.44 202 THR A O 1
ATOM 1536 N N . ALA A 1 203 ? 51.483 25.875 -18.605 1.00 77.12 203 ALA A N 1
ATOM 1537 C CA . ALA A 1 203 ? 50.276 26.601 -18.186 1.00 77.12 203 ALA A CA 1
ATOM 1538 C C . ALA A 1 203 ? 49.001 26.131 -18.919 1.00 77.12 203 ALA A C 1
ATOM 1540 O O . ALA A 1 203 ? 47.954 25.974 -18.294 1.00 77.12 203 ALA A O 1
ATOM 1541 N N . ASP A 1 204 ? 49.101 25.836 -20.216 1.00 73.81 204 ASP A N 1
ATOM 1542 C CA . ASP A 1 204 ? 47.986 25.312 -21.016 1.00 73.81 204 ASP A CA 1
ATOM 1543 C C . ASP A 1 204 ? 47.647 23.861 -20.646 1.00 73.81 204 ASP A C 1
ATOM 1545 O O . ASP A 1 204 ? 46.475 23.492 -20.545 1.00 73.81 204 ASP A O 1
ATOM 1549 N N . GLY A 1 205 ? 48.669 23.047 -20.354 1.00 77.00 205 GLY A N 1
ATOM 1550 C CA . GLY A 1 205 ? 48.482 21.696 -19.823 1.00 77.00 205 GLY A CA 1
ATOM 1551 C C . GLY A 1 205 ? 47.714 21.693 -18.497 1.00 77.00 205 GLY A C 1
ATOM 1552 O O . GLY A 1 205 ? 46.805 20.886 -18.319 1.00 77.00 205 GLY A O 1
ATOM 1553 N N . LYS A 1 206 ? 48.012 22.644 -17.603 1.00 80.50 206 LYS A N 1
ATOM 1554 C CA . LYS A 1 206 ? 47.310 22.824 -16.320 1.00 80.50 206 LYS A CA 1
ATOM 1555 C C . LYS A 1 206 ? 45.839 23.221 -16.503 1.00 80.50 206 LYS A C 1
ATOM 1557 O O . LYS A 1 206 ? 44.981 22.632 -15.859 1.00 80.50 206 LYS A O 1
ATOM 1562 N N . LYS A 1 207 ? 45.516 24.115 -17.449 1.00 78.19 207 LYS A N 1
ATOM 1563 C CA . LYS A 1 207 ? 44.117 24.483 -17.766 1.00 78.19 207 LYS A CA 1
ATOM 1564 C C . LYS A 1 207 ? 43.278 23.292 -18.243 1.00 78.19 207 LYS A C 1
ATOM 1566 O O . LYS A 1 207 ? 42.119 23.157 -17.857 1.00 78.19 207 LYS A O 1
ATOM 1571 N N . ILE A 1 208 ? 43.844 22.433 -19.093 1.00 78.06 208 ILE A N 1
ATOM 1572 C CA . ILE A 1 208 ? 43.148 21.230 -19.581 1.00 78.06 208 ILE A CA 1
ATOM 1573 C C . ILE A 1 208 ? 42.992 20.207 -18.462 1.00 78.06 208 ILE A C 1
ATOM 1575 O O . ILE A 1 208 ? 41.936 19.581 -18.364 1.00 78.06 208 ILE A O 1
ATOM 1579 N N . PHE A 1 209 ? 44.012 20.066 -17.611 1.00 82.25 209 PHE A N 1
ATOM 1580 C CA . PHE A 1 209 ? 43.923 19.249 -16.409 1.00 82.25 209 PHE A CA 1
ATOM 1581 C C . PHE A 1 209 ? 42.742 19.705 -15.544 1.00 82.25 209 PHE A C 1
ATOM 1583 O O . PHE A 1 209 ? 41.870 18.894 -15.244 1.00 82.25 209 PHE A O 1
ATOM 1590 N N . ASP A 1 210 ? 42.670 20.993 -15.204 1.00 82.06 210 ASP A N 1
ATOM 1591 C CA . ASP A 1 210 ? 41.593 21.559 -14.383 1.00 82.06 210 ASP A CA 1
ATOM 1592 C C . ASP A 1 210 ? 40.215 21.331 -15.021 1.00 82.06 210 ASP A C 1
ATOM 1594 O O . ASP A 1 210 ? 39.264 20.950 -14.342 1.00 82.06 210 ASP A O 1
ATOM 1598 N N . GLY A 1 211 ? 40.100 21.483 -16.345 1.00 80.81 211 GLY A N 1
ATOM 1599 C CA . GLY A 1 211 ? 38.871 21.195 -17.085 1.00 80.81 211 GLY A CA 1
ATOM 1600 C C . GLY A 1 211 ? 38.422 19.733 -16.970 1.00 80.81 211 GLY A C 1
ATOM 1601 O O . GLY A 1 211 ? 37.263 19.465 -16.634 1.00 80.81 211 GLY A O 1
ATOM 1602 N N . LEU A 1 212 ? 39.343 18.790 -17.207 1.00 82.50 212 LEU A N 1
ATOM 1603 C CA . LEU A 1 212 ? 39.114 17.346 -17.075 1.00 82.50 212 LEU A CA 1
ATOM 1604 C C . LEU A 1 212 ? 38.760 16.950 -15.638 1.00 82.50 212 LEU A C 1
ATOM 1606 O O . LEU A 1 212 ? 37.812 16.187 -15.445 1.00 82.50 212 LEU A O 1
ATOM 1610 N N . TYR A 1 213 ? 39.489 17.490 -14.658 1.00 84.50 213 TYR A N 1
ATOM 1611 C CA . TYR A 1 213 ? 39.258 17.260 -13.234 1.00 84.50 213 TYR A CA 1
ATOM 1612 C C . TYR A 1 213 ? 37.906 17.817 -12.781 1.00 84.50 213 TYR A C 1
ATOM 1614 O O . TYR A 1 213 ? 37.200 17.166 -12.018 1.00 84.50 213 TYR A O 1
ATOM 1622 N N . SER A 1 214 ? 37.508 18.978 -13.299 1.00 82.19 214 SER A N 1
ATOM 1623 C CA . SER A 1 214 ? 36.230 19.617 -12.995 1.00 82.19 214 SER A CA 1
ATOM 1624 C C . SER A 1 214 ? 35.053 18.850 -13.620 1.00 82.19 214 SER A C 1
ATOM 1626 O O . SER A 1 214 ? 34.643 17.779 -13.169 1.00 82.19 214 SER A O 1
ATOM 1628 N N . TRP A 1 215 ? 34.460 19.408 -14.679 1.00 80.94 215 TRP A N 1
ATOM 1629 C CA . TRP A 1 215 ? 33.218 18.919 -15.262 1.00 80.94 215 TRP A CA 1
ATOM 1630 C C . TRP A 1 215 ? 33.391 18.364 -16.673 1.00 80.94 215 TRP A C 1
ATOM 1632 O O . TRP A 1 215 ? 32.449 17.742 -17.154 1.00 80.94 215 TRP A O 1
ATOM 1642 N N . TRP A 1 216 ? 34.536 18.541 -17.350 1.00 83.75 216 TRP A N 1
ATOM 1643 C CA . TRP A 1 216 ? 34.668 18.114 -18.751 1.00 83.75 216 TRP A CA 1
ATOM 1644 C C . TRP A 1 216 ? 34.578 16.601 -18.880 1.00 83.75 216 TRP A C 1
ATOM 1646 O O . TRP A 1 216 ? 33.720 16.114 -19.609 1.00 83.75 216 TRP A O 1
ATOM 1656 N N . ALA A 1 217 ? 35.391 15.849 -18.133 1.00 84.62 217 ALA A N 1
ATOM 1657 C CA . ALA A 1 217 ? 35.367 14.391 -18.220 1.00 84.62 217 ALA A CA 1
ATOM 1658 C C . ALA A 1 217 ? 34.006 13.820 -17.791 1.00 84.62 217 ALA A C 1
ATOM 1660 O O . ALA A 1 217 ? 33.416 13.005 -18.494 1.00 84.62 217 ALA A O 1
ATOM 1661 N N . GLN A 1 218 ? 33.466 14.320 -16.678 1.00 86.31 218 GLN A N 1
ATOM 1662 C CA . GLN A 1 218 ? 32.155 13.935 -16.158 1.00 86.31 218 GLN A CA 1
ATOM 1663 C C . GLN A 1 218 ? 31.015 14.237 -17.142 1.00 86.31 218 GLN A C 1
ATOM 1665 O O . GLN A 1 218 ? 30.143 13.405 -17.377 1.00 86.31 218 GLN A O 1
ATOM 1670 N N . GLY A 1 219 ? 31.008 15.441 -17.715 1.00 87.00 219 GLY A N 1
ATOM 1671 C CA . GLY A 1 219 ? 29.994 15.880 -18.665 1.00 87.00 219 GLY A CA 1
ATOM 1672 C C . GLY A 1 219 ? 30.051 15.083 -19.962 1.00 87.00 219 GLY A C 1
ATOM 1673 O O . GLY A 1 219 ? 29.006 14.710 -20.486 1.00 87.00 219 GLY A O 1
ATOM 1674 N N . VAL A 1 220 ? 31.255 14.794 -20.459 1.00 86.88 220 VAL A N 1
ATOM 1675 C CA . VAL A 1 220 ? 31.455 13.980 -21.662 1.00 86.88 220 VAL A CA 1
ATOM 1676 C C . VAL A 1 220 ? 30.983 12.545 -21.451 1.00 86.88 220 VAL A C 1
ATOM 1678 O O . VAL A 1 220 ? 30.255 12.030 -22.296 1.00 86.88 220 VAL A O 1
ATOM 1681 N N . LEU A 1 221 ? 31.346 11.910 -20.332 1.00 87.25 221 LEU A N 1
ATOM 1682 C CA . LEU A 1 221 ? 30.884 10.554 -20.020 1.00 87.25 221 LEU A CA 1
ATOM 1683 C C . LEU A 1 221 ? 29.353 10.512 -19.911 1.00 87.25 221 LEU A C 1
ATOM 1685 O O . LEU A 1 221 ? 28.734 9.677 -20.564 1.00 87.25 221 LEU A O 1
ATOM 1689 N N . ASN A 1 222 ? 28.737 11.486 -19.231 1.00 87.94 222 ASN A N 1
ATOM 1690 C CA . ASN A 1 222 ? 27.275 11.618 -19.180 1.00 87.94 222 ASN A CA 1
ATOM 1691 C C . ASN A 1 222 ? 26.649 11.785 -20.570 1.00 87.94 222 ASN A C 1
ATOM 1693 O O . ASN A 1 222 ? 25.599 11.216 -20.841 1.00 87.94 222 ASN A O 1
ATOM 1697 N N . LEU A 1 223 ? 27.273 12.565 -21.460 1.00 88.00 223 LEU A N 1
ATOM 1698 C CA . LEU A 1 223 ? 26.778 12.752 -22.823 1.00 88.00 223 LEU A CA 1
ATOM 1699 C C . LEU A 1 223 ? 26.852 11.452 -23.636 1.00 88.00 223 LEU A C 1
ATOM 1701 O O . LEU A 1 223 ? 25.955 11.192 -24.436 1.00 88.00 223 LEU A O 1
ATOM 1705 N N . ILE A 1 224 ? 27.889 10.632 -23.442 1.00 87.62 224 ILE A N 1
ATOM 1706 C CA . ILE A 1 224 ? 28.025 9.315 -24.085 1.00 87.62 224 ILE A CA 1
ATOM 1707 C C . ILE A 1 224 ? 26.945 8.357 -23.560 1.00 87.62 224 ILE A C 1
ATOM 1709 O O . ILE A 1 224 ? 26.246 7.736 -24.362 1.00 87.62 224 ILE A O 1
ATOM 1713 N N . GLU A 1 225 ? 26.750 8.279 -22.242 1.00 86.38 225 GLU A N 1
ATOM 1714 C CA . GLU A 1 225 ? 25.677 7.480 -21.628 1.00 86.38 225 GLU A CA 1
ATOM 1715 C C . GLU A 1 225 ? 24.291 7.938 -22.109 1.00 86.38 225 GLU A C 1
ATOM 1717 O O . GLU A 1 225 ? 23.468 7.118 -22.513 1.00 86.38 225 GLU A O 1
ATOM 1722 N N . GLU A 1 226 ? 24.047 9.253 -22.168 1.00 86.44 226 GLU A N 1
ATOM 1723 C CA . GLU A 1 226 ? 22.808 9.837 -22.693 1.00 86.44 226 GLU A CA 1
ATOM 1724 C C . GLU A 1 226 ? 22.609 9.484 -24.175 1.00 86.44 226 GLU A C 1
ATOM 1726 O O . GLU A 1 226 ? 21.503 9.118 -24.580 1.00 86.44 226 GLU A O 1
ATOM 1731 N N . SER A 1 227 ? 23.662 9.572 -24.990 1.00 88.12 227 SER A N 1
ATOM 1732 C CA . SER A 1 227 ? 23.600 9.337 -26.439 1.00 88.12 227 SER A CA 1
ATOM 1733 C C . SER A 1 227 ? 23.324 7.874 -26.786 1.00 88.12 227 SER A C 1
ATOM 1735 O O . SER A 1 227 ? 22.567 7.611 -27.718 1.00 88.12 227 SER A O 1
ATOM 1737 N N . TYR A 1 228 ? 23.896 6.931 -26.031 1.00 86.81 228 TYR A N 1
ATOM 1738 C CA . TYR A 1 228 ? 23.904 5.506 -26.389 1.00 86.81 228 TYR A CA 1
ATOM 1739 C C . TYR A 1 228 ? 23.158 4.586 -25.425 1.00 86.81 228 TYR A C 1
ATOM 1741 O O . TYR A 1 228 ? 22.958 3.421 -25.753 1.00 86.81 228 TYR A O 1
ATOM 1749 N N . GLY A 1 229 ? 22.718 5.078 -24.264 1.00 80.00 229 GLY A N 1
ATOM 1750 C CA . GLY A 1 229 ? 22.020 4.257 -23.270 1.00 80.00 229 GLY A CA 1
ATOM 1751 C C . GLY A 1 229 ? 22.914 3.171 -22.669 1.00 80.00 229 GLY A C 1
ATOM 1752 O O . GLY A 1 229 ? 22.448 2.065 -22.409 1.00 80.00 229 GLY A O 1
ATOM 1753 N N . VAL A 1 230 ? 24.203 3.474 -22.508 1.00 77.88 230 VAL A N 1
ATOM 1754 C CA . VAL A 1 230 ? 25.209 2.593 -21.898 1.00 77.88 230 VAL A CA 1
ATOM 1755 C C . VAL A 1 230 ? 25.546 3.074 -20.491 1.00 77.88 230 VAL A C 1
ATOM 1757 O O . VAL A 1 230 ? 25.346 4.245 -20.190 1.00 77.88 230 VAL A O 1
ATOM 1760 N N . GLU A 1 231 ? 26.084 2.187 -19.654 1.00 81.06 231 GLU A N 1
ATOM 1761 C CA . GLU A 1 231 ? 26.605 2.527 -18.325 1.00 81.06 231 GLU A CA 1
ATOM 1762 C C . GLU A 1 231 ? 28.042 2.017 -18.195 1.00 81.06 231 GLU A C 1
ATOM 1764 O O . GLU A 1 231 ? 28.326 0.834 -18.430 1.00 81.06 231 GLU A O 1
ATOM 1769 N N . PHE A 1 232 ? 28.960 2.907 -17.821 1.00 78.94 232 PHE A N 1
ATOM 1770 C CA . PHE A 1 232 ? 30.347 2.533 -17.581 1.00 78.94 232 PHE A CA 1
ATOM 1771 C C . PHE A 1 232 ? 30.480 1.719 -16.280 1.00 78.94 232 PHE A C 1
ATOM 1773 O O . PHE A 1 232 ? 29.960 2.077 -15.224 1.00 78.94 232 PHE A O 1
ATOM 1780 N N . GLN A 1 233 ? 31.208 0.604 -16.362 1.00 75.25 233 GLN A N 1
ATOM 1781 C CA . GLN A 1 233 ? 31.430 -0.322 -15.245 1.00 75.25 233 GLN A CA 1
ATOM 1782 C C . GLN A 1 233 ? 32.730 -0.010 -14.489 1.00 75.25 233 GLN A C 1
ATOM 1784 O O . GLN A 1 233 ? 33.672 0.536 -15.067 1.00 75.25 233 GLN A O 1
ATOM 1789 N N . ALA A 1 234 ? 32.801 -0.410 -13.215 1.00 75.62 234 ALA A N 1
ATOM 1790 C CA . ALA A 1 234 ? 34.009 -0.278 -12.401 1.00 75.62 234 ALA A CA 1
ATOM 1791 C C . ALA A 1 234 ? 35.174 -1.109 -12.976 1.00 75.62 234 ALA A C 1
ATOM 1793 O O . ALA A 1 234 ? 34.996 -2.269 -13.348 1.00 75.62 234 ALA A O 1
ATOM 1794 N N . GLY A 1 235 ? 36.371 -0.514 -13.018 1.00 71.38 235 GLY A N 1
ATOM 1795 C CA . GLY A 1 235 ? 37.586 -1.142 -13.557 1.00 71.38 235 GLY A CA 1
ATOM 1796 C C . GLY A 1 235 ? 37.911 -0.787 -15.013 1.00 71.38 235 GLY A C 1
ATOM 1797 O O . GLY A 1 235 ? 38.874 -1.320 -15.553 1.00 71.38 235 GLY A O 1
ATOM 1798 N N . ASN A 1 236 ? 37.137 0.103 -15.646 1.00 77.94 236 ASN A N 1
ATOM 1799 C CA . ASN A 1 236 ? 37.518 0.727 -16.915 1.00 77.94 236 ASN A CA 1
ATOM 1800 C C . ASN A 1 236 ? 38.519 1.866 -16.664 1.00 77.94 236 ASN A C 1
ATOM 1802 O O . ASN A 1 236 ? 38.271 2.705 -15.795 1.00 77.94 236 ASN A O 1
ATOM 1806 N N . GLU A 1 237 ? 39.604 1.936 -17.443 1.00 80.88 237 GLU A N 1
ATOM 1807 C CA . GLU A 1 237 ? 40.645 2.961 -17.283 1.00 80.88 237 GLU A CA 1
ATOM 1808 C C . GLU A 1 237 ? 40.889 3.781 -18.563 1.00 80.88 237 GLU A C 1
ATOM 1810 O O . GLU A 1 237 ? 40.980 3.249 -19.673 1.00 80.88 237 GLU A O 1
ATOM 1815 N N . ILE A 1 238 ? 41.035 5.099 -18.398 1.00 82.31 238 ILE A N 1
ATOM 1816 C CA . ILE A 1 238 ? 41.414 6.055 -19.444 1.00 82.31 238 ILE A CA 1
ATOM 1817 C C . ILE A 1 238 ? 42.718 6.726 -19.027 1.00 82.31 238 ILE A C 1
ATOM 1819 O O . ILE A 1 238 ? 42.750 7.497 -18.074 1.00 82.31 238 ILE A O 1
ATOM 1823 N N . ASN A 1 239 ? 43.789 6.477 -19.772 1.00 79.56 239 ASN A N 1
ATOM 1824 C CA . ASN A 1 239 ? 45.096 7.082 -19.557 1.00 79.56 239 ASN A CA 1
ATOM 1825 C C . ASN A 1 239 ? 45.271 8.292 -20.489 1.00 79.56 239 ASN A C 1
ATOM 1827 O O . ASN A 1 239 ? 45.110 8.185 -21.701 1.00 79.56 239 ASN A O 1
ATOM 1831 N N . ILE A 1 240 ? 45.619 9.456 -19.948 1.00 80.44 240 ILE A N 1
ATOM 1832 C CA . ILE A 1 240 ? 45.747 10.723 -20.674 1.00 80.44 240 ILE A CA 1
ATOM 1833 C C . ILE A 1 240 ? 47.158 11.282 -20.473 1.00 80.44 240 ILE A C 1
ATOM 1835 O O . ILE A 1 240 ? 47.547 11.672 -19.376 1.00 80.44 240 ILE A O 1
ATOM 1839 N N . ALA A 1 241 ? 47.914 11.377 -21.559 1.00 77.38 241 ALA A N 1
ATOM 1840 C CA . ALA A 1 241 ? 49.179 12.087 -21.644 1.00 77.38 241 ALA A CA 1
ATOM 1841 C C . ALA A 1 241 ? 48.954 13.488 -22.229 1.00 77.38 241 ALA A C 1
ATOM 1843 O O . ALA A 1 241 ? 48.410 13.643 -23.324 1.00 77.38 241 ALA A O 1
ATOM 1844 N N . LEU A 1 242 ? 49.403 14.525 -21.520 1.00 76.75 242 LEU A N 1
ATOM 1845 C CA . LEU A 1 242 ? 49.346 15.911 -21.989 1.00 76.75 242 LEU A CA 1
ATOM 1846 C C . LEU A 1 242 ? 50.711 16.275 -22.585 1.00 76.75 242 LEU A C 1
ATOM 1848 O O . LEU A 1 242 ? 51.703 16.367 -21.862 1.00 76.75 242 LEU A O 1
ATOM 1852 N N . THR A 1 243 ? 50.784 16.505 -23.900 1.00 67.88 243 THR A N 1
ATOM 1853 C CA . THR A 1 243 ? 52.064 16.717 -24.606 1.00 67.88 243 THR A CA 1
ATOM 1854 C C . THR A 1 243 ? 52.145 18.087 -25.308 1.00 67.88 243 THR A C 1
ATOM 1856 O O . THR A 1 243 ? 51.173 18.511 -25.933 1.00 67.88 243 THR A O 1
ATOM 1859 N N . PRO A 1 244 ? 53.298 18.789 -25.250 1.00 59.38 244 PRO A N 1
ATOM 1860 C CA . PRO A 1 244 ? 53.476 20.107 -25.875 1.00 59.38 244 PRO A CA 1
ATOM 1861 C C . PRO A 1 244 ? 53.934 20.092 -27.352 1.00 59.38 244 PRO A C 1
ATOM 1863 O O . PRO A 1 244 ? 54.276 21.148 -27.877 1.00 59.38 244 PRO A O 1
ATOM 1866 N N . ASN A 1 245 ? 54.033 18.943 -28.039 1.00 56.16 245 ASN A N 1
ATOM 1867 C CA . ASN A 1 245 ? 54.750 18.858 -29.327 1.00 56.16 245 ASN A CA 1
ATOM 1868 C C . ASN A 1 245 ? 53.845 19.007 -30.573 1.00 56.16 245 ASN A C 1
ATOM 1870 O O . ASN A 1 245 ? 52.753 18.461 -30.624 1.00 56.16 245 ASN A O 1
ATOM 1874 N N . ALA A 1 246 ? 54.326 19.698 -31.614 1.00 48.59 246 ALA A N 1
ATOM 1875 C CA . ALA A 1 246 ? 53.586 20.227 -32.771 1.00 48.59 246 ALA A CA 1
ATOM 1876 C C . ALA A 1 246 ? 53.149 19.208 -33.855 1.00 48.59 246 ALA A C 1
ATOM 1878 O O . ALA A 1 246 ? 52.889 19.604 -34.990 1.00 48.59 246 ALA A O 1
ATOM 1879 N N . SER A 1 247 ? 53.079 17.905 -33.569 1.00 49.88 247 SER A N 1
ATOM 1880 C CA . SER A 1 247 ? 52.766 16.884 -34.585 1.00 49.88 247 SER A CA 1
ATOM 1881 C C . SER A 1 247 ? 51.655 15.940 -34.131 1.00 49.88 247 SER A C 1
ATOM 1883 O O . SER A 1 247 ? 51.937 14.955 -33.468 1.00 49.88 247 SER A O 1
ATOM 1885 N N . TYR A 1 248 ? 50.426 16.259 -34.557 1.00 50.59 248 TYR A N 1
ATOM 1886 C CA . TYR A 1 248 ? 49.218 15.415 -34.592 1.00 50.59 248 TYR A CA 1
ATOM 1887 C C . TYR A 1 248 ? 48.697 14.830 -33.259 1.00 50.59 248 TYR A C 1
ATOM 1889 O O . TYR A 1 248 ? 49.448 14.439 -32.374 1.00 50.59 248 TYR A O 1
ATOM 1897 N N . TRP A 1 249 ? 47.369 14.752 -33.116 1.00 56.16 249 TRP A N 1
ATOM 1898 C CA . TRP A 1 249 ? 46.731 13.972 -32.050 1.00 56.16 249 TRP A CA 1
ATOM 1899 C C . TRP A 1 249 ? 46.927 12.482 -32.333 1.00 56.16 249 TRP A C 1
ATOM 1901 O O . TRP A 1 249 ? 46.685 12.030 -33.452 1.00 56.16 249 TRP A O 1
ATOM 1911 N N . ALA A 1 250 ? 47.379 11.726 -31.334 1.00 49.78 250 ALA A N 1
ATOM 1912 C CA . ALA A 1 250 ? 47.560 10.285 -31.445 1.00 49.78 250 ALA A CA 1
ATOM 1913 C C . ALA A 1 250 ? 46.825 9.589 -30.296 1.00 49.78 250 ALA A C 1
ATOM 1915 O O . ALA A 1 250 ? 47.121 9.828 -29.122 1.00 49.78 250 ALA A O 1
ATOM 1916 N N . HIS A 1 251 ? 45.873 8.723 -30.642 1.00 55.34 251 HIS A N 1
ATOM 1917 C CA . HIS A 1 251 ? 45.269 7.769 -29.720 1.00 55.34 251 HIS A CA 1
ATOM 1918 C C . HIS A 1 251 ? 45.787 6.360 -30.037 1.00 55.34 251 HIS A C 1
ATOM 1920 O O . HIS A 1 251 ? 45.892 5.965 -31.200 1.00 55.34 251 HIS A O 1
ATOM 1926 N N . THR A 1 252 ? 46.101 5.585 -29.002 1.00 50.09 252 THR A N 1
ATOM 1927 C CA . THR A 1 252 ? 46.339 4.138 -29.111 1.00 50.09 252 THR A CA 1
ATOM 1928 C C . THR A 1 252 ? 45.369 3.429 -28.177 1.00 50.09 252 THR A C 1
ATOM 1930 O O . THR A 1 252 ? 45.445 3.604 -26.961 1.00 50.09 252 THR A O 1
ATOM 1933 N N . SER A 1 253 ? 44.446 2.647 -28.740 1.00 48.09 253 SER A N 1
ATOM 1934 C CA . SER A 1 253 ? 43.434 1.898 -27.987 1.00 48.09 253 SER A CA 1
ATOM 1935 C C . SER A 1 253 ? 43.827 0.425 -27.833 1.00 48.09 253 SER A C 1
ATOM 1937 O O . SER A 1 253 ? 44.014 -0.262 -28.841 1.00 48.09 253 SER A O 1
ATOM 1939 N N . GLY A 1 254 ? 43.907 -0.066 -26.594 1.00 47.62 254 GLY A N 1
ATOM 1940 C CA . GLY A 1 254 ? 43.889 -1.492 -26.254 1.00 47.62 254 GLY A CA 1
ATOM 1941 C C . GLY A 1 254 ? 42.534 -1.916 -25.661 1.00 47.62 254 GLY A C 1
ATOM 1942 O O . GLY A 1 254 ? 41.701 -1.074 -25.347 1.00 47.62 254 GLY A O 1
ATOM 1943 N N . ASN A 1 255 ? 42.306 -3.225 -25.492 1.00 46.12 255 ASN A N 1
ATOM 1944 C CA . ASN A 1 255 ? 41.023 -3.791 -25.021 1.00 46.12 255 ASN A CA 1
ATOM 1945 C C . ASN A 1 255 ? 40.676 -3.501 -23.540 1.00 46.12 255 ASN A C 1
ATOM 1947 O O . ASN A 1 255 ? 39.584 -3.867 -23.112 1.00 46.12 255 ASN A O 1
ATOM 1951 N N . LYS A 1 256 ? 41.597 -2.934 -22.745 1.00 47.19 256 LYS A N 1
ATOM 1952 C CA . LYS A 1 256 ? 41.400 -2.657 -21.303 1.00 47.19 256 LYS A CA 1
ATOM 1953 C C . LYS A 1 256 ? 42.039 -1.353 -20.814 1.00 47.19 256 LYS A C 1
ATOM 1955 O O . LYS A 1 256 ? 41.508 -0.762 -19.887 1.00 47.19 256 LYS A O 1
ATOM 1960 N N . ASP A 1 257 ? 43.084 -0.886 -21.500 1.00 56.03 257 ASP A N 1
ATOM 1961 C CA . ASP A 1 257 ? 43.738 0.399 -21.253 1.00 56.03 257 ASP A CA 1
ATOM 1962 C C . ASP A 1 257 ? 43.745 1.215 -22.546 1.00 56.03 257 ASP A C 1
ATOM 1964 O O . ASP A 1 257 ? 44.117 0.706 -23.614 1.00 56.03 257 ASP A O 1
ATOM 1968 N N . VAL A 1 258 ? 43.359 2.489 -22.466 1.00 60.75 258 VAL A N 1
ATOM 1969 C CA . VAL A 1 258 ? 43.410 3.402 -23.613 1.00 60.75 258 VAL A CA 1
ATOM 1970 C C . VAL A 1 258 ? 44.266 4.611 -23.275 1.00 60.75 258 VAL A C 1
ATOM 1972 O O . VAL A 1 258 ? 44.012 5.271 -22.275 1.00 60.75 258 VAL A O 1
ATOM 1975 N N . THR A 1 259 ? 45.271 4.896 -24.107 1.00 64.81 259 THR A N 1
ATOM 1976 C CA . THR A 1 259 ? 46.179 6.037 -23.925 1.00 64.81 259 THR A CA 1
ATOM 1977 C C . THR A 1 259 ? 45.868 7.130 -24.943 1.00 64.81 259 THR A C 1
ATOM 1979 O O . THR A 1 259 ? 45.946 6.905 -26.155 1.00 64.81 259 THR A O 1
ATOM 1982 N N . ILE A 1 260 ? 45.552 8.327 -24.452 1.00 67.69 260 ILE A N 1
ATOM 1983 C CA . ILE A 1 260 ? 45.330 9.542 -25.240 1.00 67.69 260 ILE A CA 1
ATOM 1984 C C . ILE A 1 260 ? 46.572 10.420 -25.150 1.00 67.69 260 ILE A C 1
ATOM 1986 O O . ILE A 1 260 ? 46.992 10.751 -24.049 1.00 67.69 260 ILE A O 1
ATOM 1990 N N . SER A 1 261 ? 47.124 10.871 -26.276 1.00 66.50 261 SER A N 1
ATOM 1991 C CA . SER A 1 261 ? 48.074 11.991 -26.281 1.00 66.50 261 SER A CA 1
ATOM 1992 C C . SER A 1 261 ? 47.362 13.268 -26.724 1.00 66.50 261 SER A C 1
ATOM 1994 O O . SER A 1 261 ? 47.131 13.477 -27.916 1.00 66.50 261 SER A O 1
ATOM 1996 N N . LEU A 1 262 ? 47.004 14.130 -25.768 1.00 66.62 262 LEU A N 1
ATOM 1997 C CA . LEU A 1 262 ? 46.399 15.431 -26.051 1.00 66.62 262 LEU A CA 1
ATOM 1998 C C . LEU A 1 262 ? 47.499 16.451 -26.351 1.00 66.62 262 LEU A C 1
ATOM 2000 O O . LEU A 1 262 ? 48.324 16.770 -25.490 1.00 66.62 262 LEU A O 1
ATOM 2004 N N . ASN A 1 263 ? 47.495 16.976 -27.577 1.00 66.75 263 ASN A N 1
ATOM 2005 C CA . ASN A 1 263 ? 48.342 18.101 -27.958 1.00 66.75 263 ASN A CA 1
ATOM 2006 C C . ASN A 1 263 ? 47.604 19.409 -27.683 1.00 66.75 263 ASN A C 1
ATOM 2008 O O . ASN A 1 263 ? 46.662 19.764 -28.396 1.00 66.75 263 ASN A O 1
ATOM 2012 N N . TYR A 1 264 ? 48.062 20.128 -26.666 1.00 63.50 264 TYR A N 1
ATOM 2013 C CA . TYR A 1 264 ? 47.405 21.337 -26.184 1.00 63.50 264 TYR A CA 1
ATOM 2014 C C . TYR A 1 264 ? 47.888 22.633 -26.847 1.00 63.50 264 TYR A C 1
ATOM 2016 O O . TYR A 1 264 ? 47.312 23.688 -26.615 1.00 63.50 264 TYR A O 1
ATOM 2024 N N . THR A 1 265 ? 48.871 22.571 -27.755 1.00 59.09 265 THR A N 1
ATOM 2025 C CA . THR A 1 265 ? 49.362 23.752 -28.504 1.00 59.09 265 THR A CA 1
ATOM 2026 C C . THR A 1 265 ? 48.371 24.297 -29.546 1.00 59.09 265 THR A C 1
ATOM 2028 O O . THR A 1 265 ? 48.615 25.335 -30.170 1.00 59.09 265 THR A O 1
ATOM 2031 N N . HIS A 1 266 ? 47.251 23.599 -29.762 1.00 55.66 266 HIS A N 1
ATOM 2032 C CA . HIS A 1 266 ? 46.162 23.990 -30.663 1.00 55.66 266 HIS A CA 1
ATOM 2033 C C . HIS A 1 266 ? 45.095 24.882 -30.009 1.00 55.66 266 HIS A C 1
ATOM 2035 O O . HIS A 1 266 ? 44.250 25.409 -30.728 1.00 55.66 266 HIS A O 1
ATOM 2041 N N . PHE A 1 267 ? 45.151 25.096 -28.691 1.00 60.38 267 PHE A N 1
ATOM 2042 C CA . PHE A 1 267 ? 44.170 25.886 -27.942 1.00 60.38 267 PHE A CA 1
ATOM 2043 C C . PHE A 1 267 ? 44.852 27.149 -27.415 1.00 60.38 267 PHE A C 1
ATOM 2045 O O . PHE A 1 267 ? 45.676 27.080 -26.506 1.00 60.38 267 PHE A O 1
ATOM 2052 N N . LYS A 1 268 ? 44.598 28.302 -28.047 1.00 54.88 268 LYS A N 1
ATOM 2053 C CA . LYS A 1 268 ? 45.428 29.505 -27.842 1.00 54.88 268 LYS A CA 1
ATOM 2054 C C . LYS A 1 268 ? 44.723 30.620 -27.071 1.00 54.88 268 LYS A C 1
ATOM 2056 O O . LYS A 1 268 ? 45.421 31.466 -26.522 1.00 54.88 268 LYS A O 1
ATOM 2061 N N . ASN A 1 269 ? 43.389 30.604 -26.976 1.00 54.38 269 ASN A N 1
ATOM 2062 C CA . ASN A 1 269 ? 42.605 31.664 -26.326 1.00 54.38 269 ASN A CA 1
ATOM 2063 C C . ASN A 1 269 ? 41.543 31.104 -25.362 1.00 54.38 269 ASN A C 1
ATOM 2065 O O . ASN A 1 269 ? 41.040 30.006 -25.574 1.00 54.38 269 ASN A O 1
ATOM 2069 N N . ASP A 1 270 ? 41.130 31.871 -24.343 1.00 49.59 270 ASP A N 1
ATOM 2070 C CA . ASP A 1 270 ? 40.115 31.445 -23.353 1.00 49.59 270 ASP A CA 1
ATOM 2071 C C . ASP A 1 270 ? 38.753 31.075 -23.982 1.00 49.59 270 ASP A C 1
ATOM 2073 O O . ASP A 1 270 ? 38.033 30.242 -23.437 1.00 49.59 270 ASP A O 1
ATOM 2077 N N . GLU A 1 271 ? 38.421 31.601 -25.167 1.00 48.09 271 GLU A N 1
ATOM 2078 C CA . GLU A 1 271 ? 37.246 31.171 -25.946 1.00 48.09 271 GLU A CA 1
ATOM 2079 C C . GLU A 1 271 ? 37.366 29.729 -26.486 1.00 48.09 271 GLU A C 1
ATOM 2081 O O . GLU A 1 271 ? 36.356 29.027 -26.588 1.00 48.09 271 GLU A O 1
ATOM 2086 N N . ASP A 1 272 ? 38.581 29.243 -26.763 1.00 52.00 272 ASP A N 1
ATOM 2087 C CA . ASP A 1 272 ? 38.838 27.850 -27.164 1.00 52.00 272 ASP A CA 1
ATOM 2088 C C . ASP A 1 272 ? 38.654 26.896 -25.976 1.00 52.00 272 ASP A C 1
ATOM 2090 O O . ASP A 1 272 ? 38.131 25.790 -26.139 1.00 52.00 272 ASP A O 1
ATOM 2094 N N . TYR A 1 273 ? 39.026 27.359 -24.777 1.00 50.84 273 TYR A N 1
ATOM 2095 C CA . TYR A 1 273 ? 38.852 26.649 -23.508 1.00 50.84 273 TYR A CA 1
ATOM 2096 C C . TYR A 1 273 ? 37.409 26.716 -22.980 1.00 50.84 273 TYR A C 1
ATOM 2098 O O . TYR A 1 273 ? 37.010 25.854 -22.201 1.00 50.84 273 TYR A O 1
ATOM 2106 N N . GLN A 1 274 ? 36.608 27.708 -23.392 1.00 48.75 274 GLN A N 1
ATOM 2107 C CA . GLN A 1 274 ? 35.260 27.936 -22.851 1.00 48.75 274 GLN A CA 1
ATOM 2108 C C . GLN A 1 274 ? 34.108 27.857 -23.860 1.00 48.75 274 GLN A C 1
ATOM 2110 O O . GLN A 1 274 ? 32.948 28.009 -23.456 1.00 48.75 274 GLN A O 1
ATOM 2115 N N . GLY A 1 275 ? 34.334 27.582 -25.150 1.00 47.72 275 GLY A N 1
ATOM 2116 C CA . GLY A 1 275 ? 33.183 27.458 -26.047 1.00 47.72 275 GLY A CA 1
ATOM 2117 C C . GLY A 1 275 ? 33.342 27.091 -27.513 1.00 47.72 275 GLY A C 1
ATOM 2118 O O . GLY A 1 275 ? 32.311 27.155 -28.177 1.00 47.72 275 GLY A O 1
ATOM 2119 N N . ASN A 1 276 ? 34.517 26.718 -28.036 1.00 50.12 276 ASN A N 1
ATOM 2120 C CA . ASN A 1 276 ? 34.625 26.446 -29.480 1.00 50.12 276 ASN A CA 1
ATOM 2121 C C . ASN A 1 276 ? 35.536 25.286 -29.930 1.00 50.12 276 ASN A C 1
ATOM 2123 O O . ASN A 1 276 ? 35.781 25.165 -31.132 1.00 50.12 276 ASN A O 1
ATOM 2127 N N . GLY A 1 277 ? 35.987 24.369 -29.062 1.00 59.78 277 GLY A N 1
ATOM 2128 C CA . GLY A 1 277 ? 36.690 23.200 -29.610 1.00 59.78 277 GLY A CA 1
ATOM 2129 C C . GLY A 1 277 ? 37.168 22.110 -28.665 1.00 59.78 277 GLY A C 1
ATOM 2130 O O . GLY A 1 277 ? 37.124 20.948 -29.066 1.00 59.78 277 GLY A O 1
ATOM 2131 N N . VAL A 1 278 ? 37.627 22.431 -27.453 1.00 65.25 278 VAL A N 1
ATOM 2132 C CA . VAL A 1 278 ? 38.282 21.433 -26.583 1.00 65.25 278 VAL A CA 1
ATOM 2133 C C . VAL A 1 278 ? 37.293 20.380 -26.087 1.00 65.25 278 VAL A C 1
ATOM 2135 O O . VAL A 1 278 ? 37.533 19.188 -26.220 1.00 65.25 278 VAL A O 1
ATOM 2138 N N . ASP A 1 279 ? 36.149 20.809 -25.575 1.00 65.88 279 ASP A N 1
ATOM 2139 C CA . ASP A 1 279 ? 35.127 19.964 -24.959 1.00 65.88 279 ASP A CA 1
ATOM 2140 C C . ASP A 1 279 ? 34.463 18.992 -25.953 1.00 65.88 279 ASP A C 1
ATOM 2142 O O . ASP A 1 279 ? 34.290 17.809 -25.663 1.00 65.88 279 ASP A O 1
ATOM 2146 N N . ARG A 1 280 ? 34.179 19.460 -27.171 1.00 73.81 280 ARG A N 1
ATOM 2147 C CA . ARG A 1 280 ? 33.675 18.635 -28.280 1.00 73.81 280 ARG A CA 1
ATOM 2148 C C . ARG A 1 280 ? 34.722 17.687 -28.838 1.00 73.81 280 ARG A C 1
ATOM 2150 O O . ARG A 1 280 ? 34.388 16.557 -29.178 1.00 73.81 280 ARG A O 1
ATOM 2157 N N . THR A 1 281 ? 35.972 18.137 -28.916 1.00 73.94 281 THR A N 1
ATOM 2158 C CA . THR A 1 281 ? 37.093 17.265 -29.278 1.00 73.94 281 THR A CA 1
ATOM 2159 C C . THR A 1 281 ? 37.230 16.148 -28.252 1.00 73.94 281 THR A C 1
ATOM 2161 O O . THR A 1 281 ? 37.296 14.984 -28.625 1.00 73.94 281 THR A O 1
ATOM 2164 N N . ILE A 1 282 ? 37.200 16.478 -26.958 1.00 75.69 282 ILE A N 1
ATOM 2165 C CA . ILE A 1 282 ? 37.241 15.483 -25.884 1.00 75.69 282 ILE A CA 1
ATOM 2166 C C . ILE A 1 282 ? 36.031 14.548 -25.988 1.00 75.69 282 ILE A C 1
ATOM 2168 O O . ILE A 1 282 ? 36.206 13.346 -25.841 1.00 75.69 282 ILE A O 1
ATOM 2172 N N . ALA A 1 283 ? 34.832 15.050 -26.308 1.00 80.31 283 ALA A N 1
ATOM 2173 C CA . ALA A 1 283 ? 33.652 14.212 -26.530 1.00 80.31 283 ALA A CA 1
ATOM 2174 C C . ALA A 1 283 ? 33.800 13.238 -27.711 1.00 80.31 283 ALA A C 1
ATOM 2176 O O . ALA A 1 283 ? 33.415 12.072 -27.593 1.00 80.31 283 ALA A O 1
ATOM 2177 N N . HIS A 1 284 ? 34.384 13.689 -28.827 1.00 81.62 284 HIS A N 1
ATOM 2178 C CA . HIS A 1 284 ? 34.715 12.843 -29.981 1.00 81.62 284 HIS A CA 1
ATOM 2179 C C . HIS A 1 284 ? 35.688 11.733 -29.571 1.00 81.62 284 HIS A C 1
ATOM 2181 O O . HIS A 1 284 ? 35.387 10.548 -29.716 1.00 81.62 284 HIS A O 1
ATOM 2187 N N . GLU A 1 285 ? 36.818 12.107 -28.970 1.00 78.19 285 GLU A N 1
ATOM 2188 C CA . GLU A 1 285 ? 37.867 11.158 -28.595 1.00 78.19 285 GLU A CA 1
ATOM 2189 C C . GLU A 1 285 ? 37.404 10.191 -27.492 1.00 78.19 285 GLU A C 1
ATOM 2191 O O . GLU A 1 285 ? 37.608 8.988 -27.616 1.00 78.19 285 GLU A O 1
ATOM 2196 N N . PHE A 1 286 ? 36.693 10.656 -26.458 1.00 80.75 286 PHE A N 1
ATOM 2197 C CA . PHE A 1 286 ? 36.130 9.777 -25.421 1.00 80.75 286 PHE A CA 1
ATOM 2198 C C . PHE A 1 286 ? 35.110 8.788 -25.990 1.00 80.75 286 PHE A C 1
ATOM 2200 O O . PHE A 1 286 ? 35.001 7.670 -25.485 1.00 80.75 286 PHE A O 1
ATOM 2207 N N . THR A 1 287 ? 34.395 9.145 -27.061 1.00 84.50 287 THR A N 1
ATOM 2208 C CA . THR A 1 287 ? 33.486 8.196 -27.714 1.00 84.50 287 THR A CA 1
ATOM 2209 C C . THR A 1 287 ? 34.266 7.044 -28.349 1.00 84.50 287 THR A C 1
ATOM 2211 O O . THR A 1 287 ? 33.862 5.896 -28.191 1.00 84.50 287 THR A O 1
ATOM 2214 N N . HIS A 1 288 ? 35.411 7.292 -28.995 1.00 77.81 288 HIS A N 1
ATOM 2215 C CA . HIS A 1 288 ? 36.271 6.212 -29.508 1.00 77.81 288 HIS A CA 1
ATOM 2216 C C . HIS A 1 288 ? 36.795 5.284 -28.414 1.00 77.81 288 HIS A C 1
ATOM 2218 O O . HIS A 1 288 ? 36.943 4.080 -28.624 1.00 77.81 288 HIS A O 1
ATOM 2224 N N . ILE A 1 289 ? 37.034 5.834 -27.230 1.00 71.38 289 ILE A N 1
ATOM 2225 C CA . ILE A 1 289 ? 37.479 5.079 -26.060 1.00 71.38 289 ILE A CA 1
ATOM 2226 C C . ILE A 1 289 ? 36.351 4.179 -25.555 1.00 71.38 289 ILE A C 1
ATOM 2228 O O . ILE A 1 289 ? 36.550 2.978 -25.384 1.00 71.38 289 ILE A O 1
ATOM 2232 N N . ALA A 1 290 ? 35.141 4.724 -25.419 1.00 69.81 290 ALA A N 1
ATOM 2233 C CA . ALA A 1 290 ? 33.953 3.943 -25.084 1.00 69.81 290 ALA A CA 1
ATOM 2234 C C . ALA A 1 290 ? 33.665 2.858 -26.142 1.00 69.81 290 ALA A C 1
ATOM 2236 O O . ALA A 1 290 ? 33.353 1.717 -25.807 1.00 69.81 290 ALA A O 1
ATOM 2237 N N . GLN A 1 291 ? 33.851 3.160 -27.430 1.00 75.12 291 GLN A N 1
ATOM 2238 C CA . GLN A 1 291 ? 33.733 2.178 -28.512 1.00 75.12 291 GLN A CA 1
ATOM 2239 C C . GLN A 1 291 ? 34.747 1.034 -28.382 1.00 75.12 291 GLN A C 1
ATOM 2241 O O . GLN A 1 291 ? 34.404 -0.109 -28.673 1.00 75.12 291 GLN A O 1
ATOM 2246 N N . ALA A 1 292 ? 35.983 1.299 -27.954 1.00 67.69 292 ALA A N 1
ATOM 2247 C CA . ALA A 1 292 ? 36.979 0.247 -27.749 1.00 67.69 292 ALA A CA 1
ATOM 2248 C C . ALA A 1 292 ? 36.592 -0.696 -26.595 1.00 67.69 292 ALA A C 1
ATOM 2250 O O . ALA A 1 292 ? 36.820 -1.901 -26.693 1.00 67.69 292 ALA A O 1
ATOM 2251 N N . LEU A 1 293 ? 35.942 -0.163 -25.553 1.00 62.84 293 LEU A N 1
ATOM 2252 C CA . LEU A 1 293 ? 35.459 -0.932 -24.403 1.00 62.84 293 LEU A CA 1
ATOM 2253 C C . LEU A 1 293 ? 34.225 -1.795 -24.731 1.00 62.84 293 LEU A C 1
ATOM 2255 O O . LEU A 1 293 ? 34.076 -2.875 -24.158 1.00 62.84 293 LEU A O 1
ATOM 2259 N N . PHE A 1 294 ? 33.358 -1.365 -25.662 1.00 63.22 294 PHE A N 1
ATOM 2260 C CA . PHE A 1 294 ? 32.049 -2.011 -25.875 1.00 63.22 294 PHE A CA 1
ATOM 2261 C C . PHE A 1 294 ? 31.730 -2.452 -27.323 1.00 63.22 294 PHE A C 1
ATOM 2263 O O . PHE A 1 294 ? 30.814 -3.253 -27.523 1.00 63.22 294 PHE A O 1
ATOM 2270 N N . MET A 1 295 ? 32.448 -1.970 -28.349 1.00 62.41 295 MET A N 1
ATOM 2271 C CA . MET A 1 295 ? 32.013 -2.052 -29.761 1.00 62.41 295 MET A CA 1
ATOM 2272 C C . MET A 1 295 ? 32.998 -2.687 -30.771 1.00 62.41 295 MET A C 1
ATOM 2274 O O . MET A 1 295 ? 32.574 -3.008 -31.881 1.00 62.41 295 MET A O 1
ATOM 2278 N N . GLY A 1 296 ? 34.243 -3.015 -30.404 1.00 64.50 296 GLY A N 1
ATOM 2279 C CA . GLY A 1 296 ? 35.148 -3.859 -31.216 1.00 64.50 296 GLY A CA 1
ATOM 2280 C C . GLY A 1 296 ? 35.616 -3.270 -32.568 1.00 64.50 296 GLY A C 1
ATOM 2281 O O . GLY A 1 296 ? 35.542 -2.067 -32.814 1.00 64.50 296 GLY A O 1
ATOM 2282 N N . SER A 1 297 ? 36.160 -4.112 -33.462 1.00 69.31 297 SER A N 1
ATOM 2283 C CA . SER A 1 297 ? 36.779 -3.686 -34.732 1.00 69.31 297 SER A CA 1
ATOM 2284 C C . SER A 1 297 ? 35.761 -3.348 -35.834 1.00 69.31 297 SER A C 1
ATOM 2286 O O . SER A 1 297 ? 35.345 -4.205 -36.611 1.00 69.31 297 SER A O 1
ATOM 2288 N N . LEU A 1 298 ? 35.403 -2.068 -35.956 1.00 79.06 298 LEU A N 1
ATOM 2289 C CA . LEU A 1 298 ? 34.588 -1.559 -37.068 1.00 79.06 298 LEU A CA 1
ATOM 2290 C C . LEU A 1 298 ? 35.410 -0.890 -38.179 1.00 79.06 298 LEU A C 1
ATOM 2292 O O . LEU A 1 298 ? 36.513 -0.393 -37.906 1.00 79.06 298 LEU A O 1
ATOM 2296 N N . PRO A 1 299 ? 34.882 -0.831 -39.422 1.00 83.00 299 PRO A N 1
ATOM 2297 C CA . PRO A 1 299 ? 35.406 0.052 -40.459 1.00 83.00 299 PRO A CA 1
ATOM 2298 C C . PRO A 1 299 ? 35.507 1.494 -39.970 1.00 83.00 299 PRO A C 1
ATOM 2300 O O . PRO A 1 299 ? 34.718 1.947 -39.141 1.00 83.00 299 PRO A O 1
ATOM 2303 N N . GLN A 1 300 ? 36.491 2.226 -40.489 1.00 79.00 300 GLN A N 1
ATOM 2304 C CA . GLN A 1 300 ? 36.830 3.545 -39.960 1.00 79.00 300 GLN A CA 1
ATOM 2305 C C . GLN A 1 300 ? 35.660 4.530 -40.013 1.00 79.00 300 GLN A C 1
ATOM 2307 O O . GLN A 1 300 ? 35.403 5.192 -39.014 1.00 79.00 300 GLN A O 1
ATOM 2312 N N . PHE A 1 301 ? 34.906 4.575 -41.114 1.00 85.00 301 PHE A N 1
ATOM 2313 C CA . PHE A 1 301 ? 33.770 5.491 -41.229 1.00 85.00 301 PHE A CA 1
ATOM 2314 C C . PHE A 1 301 ? 32.724 5.266 -40.123 1.00 85.00 301 PHE A C 1
ATOM 2316 O O . PHE A 1 301 ? 32.237 6.230 -39.552 1.00 85.00 301 PHE A O 1
ATOM 2323 N N . LEU A 1 302 ? 32.446 4.017 -39.732 1.00 87.44 302 LEU A N 1
ATOM 2324 C CA . LEU A 1 302 ? 31.494 3.705 -38.658 1.00 87.44 302 LEU A CA 1
ATOM 2325 C C . LEU A 1 302 ? 32.005 4.095 -37.267 1.00 87.44 302 LEU A C 1
ATOM 2327 O O . LEU A 1 302 ? 31.200 4.467 -36.417 1.00 87.44 302 LEU A O 1
ATOM 2331 N N . LYS A 1 303 ? 33.319 4.032 -37.023 1.00 83.62 303 LYS A N 1
ATOM 2332 C CA . LYS A 1 303 ? 33.911 4.472 -35.746 1.00 83.62 303 LYS A CA 1
ATOM 2333 C C . LYS A 1 303 ? 33.843 5.987 -35.612 1.00 83.62 303 LYS A C 1
ATOM 2335 O O . LYS A 1 303 ? 33.323 6.508 -34.629 1.00 83.62 303 LYS A O 1
ATOM 2340 N N . GLU A 1 304 ? 34.338 6.676 -36.635 1.00 83.69 304 GLU A N 1
ATOM 2341 C CA . GLU A 1 304 ? 34.394 8.140 -36.697 1.00 83.69 304 GLU A CA 1
ATOM 2342 C C . GLU A 1 304 ? 32.999 8.757 -36.731 1.00 83.69 304 GLU A C 1
ATOM 2344 O O . GLU A 1 304 ? 32.727 9.738 -36.047 1.00 83.69 304 GLU A O 1
ATOM 2349 N N . GLY A 1 305 ? 32.086 8.134 -37.474 1.00 88.25 305 GLY A N 1
ATOM 2350 C CA . GLY A 1 305 ? 30.705 8.573 -37.578 1.00 88.25 305 GLY A CA 1
ATOM 2351 C C . GLY A 1 305 ? 29.942 8.503 -36.263 1.00 88.25 305 GLY A C 1
ATOM 2352 O O . GLY A 1 305 ? 29.165 9.404 -35.967 1.00 88.25 305 GLY A O 1
ATOM 2353 N N . LEU A 1 306 ? 30.178 7.459 -35.465 1.00 86.62 306 LEU A N 1
ATOM 2354 C CA . LEU A 1 306 ? 29.567 7.332 -34.147 1.00 86.62 306 LEU A CA 1
ATOM 2355 C C . LEU A 1 306 ? 30.188 8.344 -33.164 1.00 86.62 306 LEU A C 1
ATOM 2357 O O . LEU A 1 306 ? 29.469 8.958 -32.394 1.00 86.62 306 LEU A O 1
ATOM 2361 N N . ALA A 1 307 ? 31.491 8.625 -33.237 1.00 86.25 307 ALA A N 1
ATOM 2362 C CA . ALA A 1 307 ? 32.094 9.689 -32.427 1.00 86.25 307 ALA A CA 1
ATOM 2363 C C . ALA A 1 307 ? 31.519 11.086 -32.745 1.00 86.25 307 ALA A C 1
ATOM 2365 O O . ALA A 1 307 ? 31.125 11.814 -31.829 1.00 86.25 307 ALA A O 1
ATOM 2366 N N . ASP A 1 308 ? 31.348 11.408 -34.031 1.00 87.62 308 ASP A N 1
ATOM 2367 C CA . ASP A 1 308 ? 30.692 12.645 -34.481 1.00 87.62 308 ASP A CA 1
ATOM 2368 C C . ASP A 1 308 ? 29.194 12.693 -34.116 1.00 87.62 308 ASP A C 1
ATOM 2370 O O . ASP A 1 308 ? 28.608 13.769 -33.997 1.00 87.62 308 ASP A O 1
ATOM 2374 N N . LEU A 1 309 ? 28.548 11.541 -33.909 1.00 91.31 309 LEU A N 1
ATOM 2375 C CA . LEU A 1 309 ? 27.140 11.462 -33.519 1.00 91.31 309 LEU A CA 1
ATOM 2376 C C . LEU A 1 309 ? 26.906 11.944 -32.076 1.00 91.31 309 LEU A C 1
ATOM 2378 O O . LEU A 1 309 ? 25.890 12.594 -31.806 1.00 91.31 309 LEU A O 1
ATOM 2382 N N . THR A 1 310 ? 27.861 11.681 -31.175 1.00 89.75 310 THR A N 1
ATOM 2383 C CA . THR A 1 310 ? 27.848 12.159 -29.781 1.00 89.75 310 THR A CA 1
ATOM 2384 C C . THR A 1 310 ? 27.947 13.681 -29.716 1.00 89.75 310 THR A C 1
ATOM 2386 O O . THR A 1 310 ? 27.185 14.330 -29.004 1.00 89.75 310 THR A O 1
ATOM 2389 N N . CYS A 1 311 ? 28.912 14.259 -30.441 1.00 82.88 311 CYS A N 1
ATOM 2390 C CA . CYS A 1 311 ? 29.310 15.662 -30.298 1.00 82.88 311 CYS A CA 1
ATOM 2391 C C . CYS A 1 311 ? 28.746 16.594 -31.390 1.00 82.88 311 CYS A C 1
ATOM 2393 O O . CYS A 1 311 ? 28.966 17.812 -31.334 1.00 82.88 311 CYS A O 1
ATOM 2395 N N . GLY A 1 312 ? 28.022 16.034 -32.365 1.00 84.69 312 GLY A N 1
ATOM 2396 C CA . GLY A 1 312 ? 27.485 16.729 -33.532 1.00 84.69 312 GLY A CA 1
ATOM 2397 C C . GLY A 1 312 ? 28.561 17.200 -34.516 1.00 84.69 312 GLY A C 1
ATOM 2398 O O . GLY A 1 312 ? 29.761 17.184 -34.239 1.00 84.69 312 GLY A O 1
ATOM 2399 N N . ILE A 1 313 ? 28.133 17.706 -35.670 1.00 75.94 313 ILE A N 1
ATOM 2400 C CA . ILE A 1 313 ? 29.015 18.241 -36.714 1.00 75.94 313 ILE A CA 1
ATOM 2401 C C . ILE A 1 313 ? 29.532 19.625 -36.321 1.00 75.94 313 ILE A C 1
ATOM 2403 O O . ILE A 1 313 ? 28.806 20.474 -35.818 1.00 75.94 313 ILE A O 1
ATOM 2407 N N . ASP A 1 314 ? 30.827 19.879 -36.512 1.00 67.62 314 ASP A N 1
ATOM 2408 C CA . ASP A 1 314 ? 31.413 21.215 -36.335 1.00 67.62 314 ASP A CA 1
ATOM 2409 C C . ASP A 1 314 ? 31.183 22.116 -37.563 1.00 67.62 314 ASP A C 1
ATOM 2411 O O . ASP A 1 314 ? 31.152 21.628 -38.689 1.00 67.62 314 ASP A O 1
ATOM 2415 N N . LEU A 1 315 ? 31.129 23.440 -37.379 1.00 56.25 315 LEU A N 1
ATOM 2416 C CA . LEU A 1 315 ? 31.005 24.440 -38.450 1.00 56.25 315 LEU A CA 1
ATOM 2417 C C . LEU A 1 315 ? 32.092 24.282 -39.535 1.00 56.25 315 LEU A C 1
ATOM 2419 O O . LEU A 1 315 ? 31.865 24.599 -40.700 1.00 56.25 315 LEU A O 1
ATOM 2423 N N . ARG A 1 316 ? 33.263 23.730 -39.179 1.00 56.34 316 ARG A N 1
ATOM 2424 C CA . ARG A 1 316 ? 34.359 23.390 -40.111 1.00 56.34 316 ARG A CA 1
ATOM 2425 C C . ARG A 1 316 ? 34.084 22.153 -40.984 1.00 56.34 316 ARG A C 1
ATOM 2427 O O . ARG A 1 316 ? 34.720 21.991 -42.023 1.00 56.34 316 ARG A O 1
ATOM 2434 N N . LYS A 1 317 ? 33.145 21.286 -40.589 1.00 66.75 317 LYS A N 1
ATOM 2435 C CA . LYS A 1 317 ? 32.753 20.047 -41.287 1.00 66.75 317 LYS A CA 1
ATOM 2436 C C . LYS A 1 317 ? 31.501 20.221 -42.164 1.00 66.75 317 LYS A C 1
ATOM 2438 O O . LYS A 1 317 ? 31.266 19.374 -43.023 1.00 66.75 317 LYS A O 1
ATOM 2443 N N . THR A 1 318 ? 30.761 21.329 -42.041 1.00 75.19 318 THR A N 1
ATOM 2444 C CA . THR A 1 318 ? 29.574 21.653 -42.863 1.00 75.19 318 THR A CA 1
ATOM 2445 C C . THR A 1 318 ? 29.857 21.584 -44.370 1.00 75.19 318 THR A C 1
ATOM 2447 O O . THR A 1 318 ? 29.080 21.007 -45.127 1.00 75.19 318 THR A O 1
ATOM 2450 N N . THR A 1 319 ? 31.003 22.097 -44.825 1.00 81.50 319 THR A N 1
ATOM 2451 C CA . THR A 1 319 ? 31.400 22.016 -46.243 1.00 81.50 319 THR A CA 1
ATOM 2452 C C . THR A 1 319 ? 31.706 20.581 -46.672 1.00 81.50 319 THR A C 1
ATOM 2454 O O . THR A 1 319 ? 31.339 20.167 -47.769 1.00 81.50 319 THR A O 1
ATOM 2457 N N . VAL A 1 320 ? 32.355 19.798 -45.805 1.00 85.31 320 VAL A N 1
ATOM 2458 C CA . VAL A 1 320 ? 32.716 18.401 -46.091 1.00 85.31 320 VAL A CA 1
ATOM 2459 C C . VAL A 1 320 ? 31.461 17.544 -46.214 1.00 85.31 320 VAL A C 1
ATOM 2461 O O . VAL A 1 320 ? 31.321 16.823 -47.198 1.00 85.31 320 VAL A O 1
ATOM 2464 N N . ILE A 1 321 ? 30.517 17.659 -45.274 1.00 89.81 321 ILE A N 1
ATOM 2465 C CA . ILE A 1 321 ? 29.283 16.873 -45.330 1.00 89.81 321 ILE A CA 1
ATOM 2466 C C . ILE A 1 321 ? 28.424 17.244 -46.542 1.00 89.81 321 ILE A C 1
ATOM 2468 O O . ILE A 1 321 ? 27.941 16.339 -47.216 1.00 89.81 321 ILE A O 1
ATOM 2472 N N . LYS A 1 322 ? 28.317 18.534 -46.896 1.00 87.12 322 LYS A N 1
ATOM 2473 C CA . LYS A 1 322 ? 27.626 18.965 -48.123 1.00 87.12 322 LYS A CA 1
ATOM 2474 C C . LYS A 1 322 ? 28.277 18.383 -49.378 1.00 87.12 322 LYS A C 1
ATOM 2476 O O . LYS A 1 322 ? 27.572 17.898 -50.257 1.00 87.12 322 LYS A O 1
ATOM 2481 N N . ASN A 1 323 ? 29.609 18.375 -49.449 1.00 87.31 323 ASN A N 1
ATOM 2482 C CA . ASN A 1 323 ? 30.340 17.824 -50.593 1.00 87.31 323 ASN A CA 1
ATOM 2483 C C . ASN A 1 323 ? 30.169 16.303 -50.729 1.00 87.31 323 ASN A C 1
ATOM 2485 O O . ASN A 1 323 ? 30.017 15.809 -51.844 1.00 87.31 323 ASN A O 1
ATOM 2489 N N . VAL A 1 324 ? 30.182 15.560 -49.616 1.00 91.25 324 VAL A N 1
ATOM 2490 C CA . VAL A 1 324 ? 29.952 14.105 -49.636 1.00 91.25 324 VAL A CA 1
ATOM 2491 C C . VAL A 1 324 ? 28.486 13.791 -49.965 1.00 91.25 324 VAL A C 1
ATOM 2493 O O . VAL A 1 324 ? 28.232 12.912 -50.782 1.00 91.25 324 VAL A O 1
ATOM 2496 N N . ALA A 1 325 ? 27.530 14.533 -49.395 1.00 93.50 325 ALA A N 1
ATOM 2497 C CA . ALA A 1 325 ? 26.092 14.382 -49.641 1.00 93.50 325 ALA A CA 1
ATOM 2498 C C . ALA A 1 325 ? 25.646 14.821 -51.047 1.00 93.50 325 ALA A C 1
ATOM 2500 O O . ALA A 1 325 ? 24.609 14.374 -51.527 1.00 93.50 325 ALA A O 1
ATOM 2501 N N . GLY A 1 326 ? 26.401 15.706 -51.704 1.00 90.12 326 GLY A N 1
ATOM 2502 C CA . GLY A 1 326 ? 26.042 16.281 -53.002 1.00 90.12 326 GLY A CA 1
ATOM 2503 C C . GLY A 1 326 ? 26.227 15.346 -54.200 1.00 90.12 326 GLY A C 1
ATOM 2504 O O . GLY A 1 326 ? 25.845 15.706 -55.311 1.00 90.12 326 GLY A O 1
ATOM 2505 N N . ASN A 1 327 ? 26.828 14.165 -54.019 1.00 92.38 327 ASN A N 1
ATOM 2506 C CA . ASN A 1 327 ? 27.016 13.195 -55.094 1.00 92.38 327 ASN A CA 1
ATOM 2507 C C . ASN A 1 327 ? 26.962 11.754 -54.561 1.00 92.38 327 ASN A C 1
ATOM 2509 O O . ASN A 1 327 ? 27.792 11.353 -53.746 1.00 92.38 327 ASN A O 1
ATOM 2513 N N . ALA A 1 328 ? 26.024 10.956 -55.078 1.00 94.19 328 ALA A N 1
ATOM 2514 C CA . ALA A 1 328 ? 25.788 9.585 -54.623 1.00 94.19 328 ALA A CA 1
ATOM 2515 C C . ALA A 1 328 ? 26.983 8.635 -54.849 1.00 94.19 328 ALA A C 1
ATOM 2517 O O . ALA A 1 328 ? 27.223 7.759 -54.020 1.00 94.19 328 ALA A O 1
ATOM 2518 N N . ASP A 1 329 ? 27.773 8.820 -55.915 1.00 92.62 329 ASP A N 1
ATOM 2519 C CA . ASP A 1 329 ? 28.980 8.018 -56.169 1.00 92.62 329 ASP A CA 1
ATOM 2520 C C . ASP A 1 329 ? 30.109 8.388 -55.194 1.00 92.62 329 ASP A C 1
ATOM 2522 O O . ASP A 1 329 ? 30.830 7.515 -54.701 1.00 92.62 329 ASP A O 1
ATOM 2526 N N . THR A 1 330 ? 30.231 9.677 -54.859 1.00 91.44 330 THR A N 1
ATOM 2527 C CA . THR A 1 330 ? 31.128 10.167 -53.804 1.00 91.44 330 THR A CA 1
ATOM 2528 C C . THR A 1 330 ? 30.721 9.606 -52.443 1.00 91.44 330 THR A C 1
ATOM 2530 O O . THR A 1 330 ? 31.576 9.075 -51.737 1.00 91.44 330 THR A O 1
ATOM 2533 N N . LEU A 1 331 ? 29.433 9.654 -52.086 1.00 93.44 331 LEU A N 1
ATOM 2534 C CA . LEU A 1 331 ? 28.911 9.070 -50.848 1.00 93.44 331 LEU A CA 1
ATOM 2535 C C . LEU A 1 331 ? 29.191 7.560 -50.784 1.00 93.44 331 LEU A C 1
ATOM 2537 O O . LEU A 1 331 ? 29.780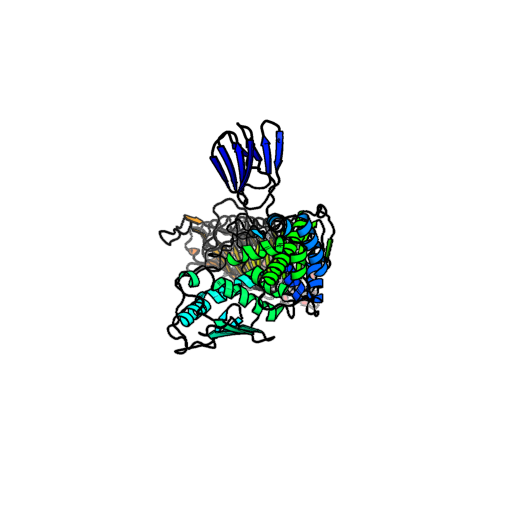 7.084 -49.815 1.00 93.44 331 LEU A O 1
ATOM 2541 N N . LYS A 1 332 ? 28.868 6.821 -51.853 1.00 92.94 332 LYS A N 1
ATOM 2542 C CA . LYS A 1 332 ? 29.120 5.377 -51.964 1.00 92.94 332 LYS A CA 1
ATOM 2543 C C . LYS A 1 332 ? 30.598 5.029 -51.787 1.00 92.94 332 LYS A C 1
ATOM 2545 O O . LYS A 1 332 ? 30.918 4.069 -51.094 1.00 92.94 332 LYS A O 1
ATOM 2550 N N . LYS A 1 333 ? 31.510 5.820 -52.366 1.00 91.19 333 LYS A N 1
ATOM 2551 C CA . LYS A 1 333 ? 32.964 5.636 -52.219 1.00 91.19 333 LYS A CA 1
ATOM 2552 C C . LYS A 1 333 ? 33.420 5.703 -50.757 1.00 91.19 333 LYS A C 1
ATOM 2554 O O . LYS A 1 333 ? 34.342 4.978 -50.395 1.00 91.19 333 LYS A O 1
ATOM 2559 N N . TYR A 1 334 ? 32.824 6.576 -49.944 1.00 91.00 334 TYR A N 1
ATOM 2560 C CA . TYR A 1 334 ? 33.198 6.753 -48.534 1.00 91.00 334 TYR A CA 1
ATOM 2561 C C . TYR A 1 334 ? 32.415 5.851 -47.563 1.00 91.00 334 TYR A C 1
ATOM 2563 O O . TYR A 1 334 ? 32.798 5.758 -46.401 1.00 91.00 334 TYR A O 1
ATOM 2571 N N . LEU A 1 335 ? 31.378 5.153 -48.037 1.00 90.75 335 LEU A N 1
ATOM 2572 C CA . LEU A 1 335 ? 30.663 4.093 -47.311 1.00 90.75 335 LEU A CA 1
ATOM 2573 C C . LEU A 1 335 ? 31.170 2.676 -47.658 1.00 90.75 335 LEU A C 1
ATOM 2575 O O . LEU A 1 335 ? 30.610 1.686 -47.196 1.00 90.75 335 LEU A O 1
ATOM 2579 N N . ASP A 1 336 ? 32.219 2.560 -48.478 1.00 84.44 336 ASP A N 1
ATOM 2580 C CA . ASP A 1 336 ? 32.790 1.278 -48.904 1.00 84.44 336 ASP A CA 1
ATOM 2581 C C . ASP A 1 336 ? 33.393 0.508 -47.713 1.00 84.44 336 ASP A C 1
ATOM 2583 O O . ASP A 1 336 ? 34.394 0.921 -47.120 1.00 84.44 336 ASP A O 1
ATOM 2587 N N . LEU A 1 337 ? 32.799 -0.646 -47.393 1.00 78.00 337 LEU A N 1
ATOM 2588 C CA . LEU A 1 337 ? 33.206 -1.523 -46.289 1.00 78.00 337 LEU A CA 1
ATOM 2589 C C . LEU A 1 337 ? 34.639 -2.068 -46.435 1.00 78.00 337 LEU A C 1
ATOM 2591 O O . LEU A 1 337 ? 35.239 -2.470 -45.438 1.00 78.00 337 LEU A O 1
ATOM 2595 N N . GLY A 1 338 ? 35.194 -2.088 -47.654 1.00 71.06 338 GLY A N 1
ATOM 2596 C CA . GLY A 1 338 ? 36.525 -2.615 -47.962 1.00 71.06 338 GLY A CA 1
ATOM 2597 C C . GLY A 1 338 ? 37.656 -1.582 -47.966 1.00 71.06 338 GLY A C 1
ATOM 2598 O O . GLY A 1 338 ? 38.807 -1.959 -48.195 1.00 71.06 338 GLY A O 1
ATOM 2599 N N . LYS A 1 339 ? 37.379 -0.289 -47.739 1.00 66.19 339 LYS A N 1
ATOM 2600 C CA . LYS A 1 339 ? 38.392 0.781 -47.794 1.00 66.19 339 LYS A CA 1
ATOM 2601 C C . LYS A 1 339 ? 38.575 1.485 -46.453 1.00 66.19 339 LYS A C 1
ATOM 2603 O O . LYS A 1 339 ? 37.622 1.864 -45.784 1.00 66.19 339 LYS A O 1
ATOM 2608 N N . GLY A 1 340 ? 39.839 1.699 -46.085 1.00 56.53 340 GLY A N 1
ATOM 2609 C CA . GLY A 1 340 ? 40.250 2.481 -44.921 1.00 56.53 340 GLY A CA 1
ATOM 2610 C C . GLY A 1 340 ? 41.141 3.644 -45.345 1.00 56.53 340 GLY A C 1
ATOM 2611 O O . GLY A 1 340 ? 42.020 3.486 -46.191 1.00 56.53 340 GLY A O 1
ATOM 2612 N N . GLY A 1 341 ? 40.908 4.821 -44.775 1.00 60.91 341 GLY A N 1
ATOM 2613 C CA . GLY A 1 341 ? 41.792 5.971 -44.920 1.00 60.91 341 GLY A CA 1
ATOM 2614 C C . GLY A 1 341 ? 41.851 6.721 -43.602 1.00 60.91 341 GLY A C 1
ATOM 2615 O O . GLY A 1 341 ? 40.935 7.476 -43.284 1.00 60.91 341 GLY A O 1
ATOM 2616 N N . THR A 1 342 ? 42.925 6.505 -42.847 1.00 63.03 342 THR A N 1
ATOM 2617 C CA . THR A 1 342 ? 43.166 7.180 -41.571 1.00 63.03 342 THR A CA 1
ATOM 2618 C C . THR A 1 342 ? 43.291 8.687 -41.782 1.00 63.03 342 THR A C 1
ATOM 2620 O O . THR A 1 342 ? 44.061 9.122 -42.638 1.00 63.03 342 THR A O 1
ATOM 2623 N N . GLY A 1 343 ? 42.536 9.483 -41.018 1.00 67.44 343 GLY A N 1
ATOM 2624 C CA . GLY A 1 343 ? 42.630 10.948 -41.033 1.00 67.44 343 GLY A CA 1
ATOM 2625 C C . GLY A 1 343 ? 41.959 11.651 -42.220 1.00 67.44 343 GLY A C 1
ATOM 2626 O O . GLY A 1 343 ? 42.221 12.829 -42.452 1.00 67.44 343 GLY A O 1
ATOM 2627 N N . ASN A 1 344 ? 41.106 10.971 -42.998 1.00 81.19 344 ASN A N 1
ATOM 2628 C CA . ASN A 1 344 ? 40.378 11.606 -44.103 1.00 81.19 344 ASN A CA 1
ATOM 2629 C C . ASN A 1 344 ? 38.946 12.001 -43.684 1.00 81.19 344 ASN A C 1
ATOM 2631 O O . ASN A 1 344 ? 38.105 11.107 -43.576 1.00 81.19 344 ASN A O 1
ATOM 2635 N N . PRO A 1 345 ? 38.624 13.308 -43.555 1.00 81.31 345 PRO A N 1
ATOM 2636 C CA . PRO A 1 345 ? 37.367 13.810 -42.978 1.00 81.31 345 PRO A CA 1
ATOM 2637 C C . PRO A 1 345 ? 36.103 13.394 -43.746 1.00 81.31 345 PRO A C 1
ATOM 2639 O O . PRO A 1 345 ? 35.002 13.453 -43.204 1.00 81.31 345 PRO A O 1
ATOM 2642 N N . ASN A 1 346 ? 36.241 12.929 -44.990 1.00 87.62 346 ASN A N 1
ATOM 2643 C CA . ASN A 1 346 ? 35.108 12.445 -45.773 1.00 87.62 346 ASN A CA 1
ATOM 2644 C C . ASN A 1 346 ? 34.527 11.127 -45.225 1.00 87.62 346 ASN A C 1
ATOM 2646 O O . ASN A 1 346 ? 33.315 10.942 -45.284 1.00 87.62 346 ASN A O 1
ATOM 2650 N N . TYR A 1 347 ? 35.352 10.239 -44.647 1.00 85.56 347 TYR A N 1
ATOM 2651 C CA . TYR A 1 347 ? 34.852 9.013 -43.998 1.00 85.56 347 TYR A CA 1
ATOM 2652 C C . TYR A 1 347 ? 34.065 9.325 -42.715 1.00 85.56 347 TYR A C 1
ATOM 2654 O O . TYR A 1 347 ? 33.103 8.636 -42.397 1.00 85.56 347 TYR A O 1
ATOM 2662 N N . TYR A 1 348 ? 34.430 10.396 -42.012 1.00 85.06 348 TYR A N 1
ATOM 2663 C CA . TYR A 1 348 ? 33.801 10.844 -40.769 1.00 85.06 348 TYR A CA 1
ATOM 2664 C C . TYR A 1 348 ? 32.393 11.356 -41.088 1.00 85.06 348 TYR A C 1
ATOM 2666 O O . TYR A 1 348 ? 31.400 10.876 -40.544 1.00 85.06 348 TYR A O 1
ATOM 2674 N N . ALA A 1 349 ? 32.307 12.243 -42.088 1.00 88.88 349 ALA A N 1
ATOM 2675 C CA . ALA A 1 349 ? 31.042 12.756 -42.598 1.00 88.88 349 ALA A CA 1
ATOM 2676 C C . ALA A 1 349 ? 30.130 11.635 -43.125 1.00 88.88 349 ALA A C 1
ATOM 2678 O O . ALA A 1 349 ? 28.940 11.625 -42.814 1.00 88.88 349 ALA A O 1
ATOM 2679 N N . ALA A 1 350 ? 30.674 10.677 -43.886 1.00 90.94 350 ALA A N 1
ATOM 2680 C CA . ALA A 1 350 ? 29.903 9.551 -44.412 1.00 90.94 350 ALA A CA 1
ATOM 2681 C C . ALA A 1 350 ? 29.319 8.670 -43.296 1.00 90.94 350 ALA A C 1
ATOM 2683 O O . ALA A 1 350 ? 28.133 8.350 -43.329 1.00 90.94 350 ALA A O 1
ATOM 2684 N N . GLY A 1 351 ? 30.111 8.328 -42.277 1.00 90.81 351 GLY A N 1
ATOM 2685 C CA . GLY A 1 351 ? 29.632 7.533 -41.147 1.00 90.81 351 GLY A CA 1
ATOM 2686 C C . GLY A 1 351 ? 28.642 8.254 -40.247 1.00 90.81 351 GLY A C 1
ATOM 2687 O O . GLY A 1 351 ? 27.670 7.652 -39.801 1.00 90.81 351 GLY A O 1
ATOM 2688 N N . TYR A 1 352 ? 28.841 9.547 -40.001 1.00 92.69 352 TYR A N 1
ATOM 2689 C CA . TYR A 1 352 ? 27.869 10.337 -39.253 1.00 92.69 352 TYR A CA 1
ATOM 2690 C C . TYR A 1 352 ? 26.517 10.352 -39.980 1.00 92.69 352 TYR A C 1
ATOM 2692 O O . TYR A 1 352 ? 25.474 10.090 -39.379 1.00 92.69 352 TYR A O 1
ATOM 2700 N N . MET A 1 353 ? 26.538 10.587 -41.299 1.00 94.50 353 MET A N 1
ATOM 2701 C CA . MET A 1 353 ? 25.326 10.536 -42.111 1.00 94.50 353 MET A CA 1
ATOM 2702 C C . MET A 1 353 ? 24.696 9.145 -42.113 1.00 94.50 353 MET A C 1
ATOM 2704 O O . MET A 1 353 ? 23.476 9.067 -42.077 1.00 94.50 353 MET A O 1
ATOM 2708 N N . PHE A 1 354 ? 25.488 8.068 -42.111 1.00 95.75 354 PHE A N 1
ATOM 2709 C CA . PHE A 1 354 ? 24.974 6.700 -42.015 1.00 95.75 354 PHE A CA 1
ATOM 2710 C C . PHE A 1 354 ? 24.112 6.506 -40.760 1.00 95.75 354 PHE A C 1
ATOM 2712 O O . PHE A 1 354 ? 22.971 6.061 -40.870 1.00 95.75 354 PHE A O 1
ATOM 2719 N N . TYR A 1 355 ? 24.600 6.893 -39.575 1.00 95.06 355 TYR A N 1
ATOM 2720 C CA . TYR A 1 355 ? 23.821 6.735 -38.341 1.00 95.06 355 TYR A CA 1
ATOM 2721 C C . TYR A 1 355 ? 22.626 7.680 -38.269 1.00 95.06 355 TYR A C 1
ATOM 2723 O O . TYR A 1 355 ? 21.564 7.275 -37.808 1.00 95.06 355 TYR A O 1
ATOM 2731 N N . ARG A 1 356 ? 22.763 8.921 -38.749 1.00 95.00 356 ARG A N 1
ATOM 2732 C CA . ARG A 1 356 ? 21.642 9.869 -38.818 1.00 95.00 356 ARG A CA 1
ATOM 2733 C C . ARG A 1 356 ? 20.555 9.402 -39.786 1.00 95.00 356 ARG A C 1
ATOM 2735 O O . ARG A 1 356 ? 19.379 9.505 -39.454 1.00 95.00 356 ARG A O 1
ATOM 2742 N N . TYR A 1 357 ? 20.938 8.852 -40.937 1.00 96.81 357 TYR A N 1
ATOM 2743 C CA . TYR A 1 357 ? 20.027 8.249 -41.907 1.00 96.81 357 TYR A CA 1
ATOM 2744 C C . TYR A 1 357 ? 19.320 7.031 -41.308 1.00 96.81 357 TYR A C 1
ATOM 2746 O O . TYR A 1 357 ? 18.094 7.000 -41.284 1.00 96.81 357 TYR A O 1
ATOM 2754 N N . LEU A 1 358 ? 20.068 6.079 -40.738 1.00 94.69 358 LEU A N 1
ATOM 2755 C CA . LEU A 1 358 ? 19.502 4.917 -40.046 1.00 94.69 358 LEU A CA 1
ATOM 2756 C C . LEU A 1 358 ? 18.499 5.345 -38.966 1.00 94.69 358 LEU A C 1
ATOM 2758 O O . LEU A 1 358 ? 17.367 4.869 -38.955 1.00 94.69 358 LEU A O 1
ATOM 2762 N N . ALA A 1 359 ? 18.903 6.269 -38.093 1.00 90.75 359 ALA A N 1
ATOM 2763 C CA . ALA A 1 359 ? 18.080 6.786 -37.009 1.00 90.75 359 ALA A CA 1
ATOM 2764 C C . ALA A 1 359 ? 16.794 7.441 -37.528 1.00 90.75 359 ALA A C 1
ATOM 2766 O O . ALA A 1 359 ? 15.711 7.129 -37.043 1.00 90.75 359 ALA A O 1
ATOM 2767 N N . LYS A 1 360 ? 16.896 8.306 -38.543 1.00 87.62 360 LYS A N 1
ATOM 2768 C CA . LYS A 1 360 ? 15.749 9.012 -39.122 1.00 87.62 360 LYS A CA 1
ATOM 2769 C C . LYS A 1 360 ? 14.791 8.061 -39.833 1.00 87.62 360 LYS A C 1
ATOM 2771 O O . LYS A 1 360 ? 13.598 8.110 -39.569 1.00 87.62 360 LYS A O 1
ATOM 2776 N N . GLN A 1 361 ? 15.299 7.188 -40.701 1.00 89.25 361 GLN A N 1
ATOM 2777 C CA . GLN A 1 361 ? 14.459 6.280 -41.485 1.00 89.25 361 GLN A CA 1
ATOM 2778 C C . GLN A 1 361 ? 13.794 5.210 -40.610 1.00 89.25 361 GLN A C 1
ATOM 2780 O O . GLN A 1 361 ? 12.650 4.835 -40.856 1.00 89.25 361 GLN A O 1
ATOM 2785 N N . ALA A 1 362 ? 14.471 4.729 -39.563 1.00 78.62 362 ALA A N 1
ATOM 2786 C CA . ALA A 1 362 ? 13.869 3.801 -38.610 1.00 78.62 362 ALA A CA 1
ATOM 2787 C C . ALA A 1 362 ? 12.807 4.482 -37.727 1.00 78.62 362 ALA A C 1
ATOM 2789 O O . ALA A 1 362 ? 11.732 3.916 -37.533 1.00 78.62 362 ALA A O 1
ATOM 2790 N N . ALA A 1 363 ? 13.078 5.700 -37.246 1.00 68.75 363 ALA A N 1
ATOM 2791 C CA . ALA A 1 363 ? 12.122 6.513 -36.494 1.00 68.75 363 ALA A CA 1
ATOM 2792 C C . ALA A 1 363 ? 10.872 6.852 -37.323 1.00 68.75 363 ALA A C 1
ATOM 2794 O O . ALA A 1 363 ? 9.744 6.660 -36.874 1.00 68.75 363 ALA A O 1
ATOM 2795 N N . ASP A 1 364 ? 11.060 7.278 -38.572 1.00 68.06 364 ASP A N 1
ATOM 2796 C CA . ASP A 1 364 ? 9.960 7.601 -39.479 1.00 68.06 364 ASP A CA 1
ATOM 2797 C C . ASP A 1 364 ? 9.133 6.370 -39.839 1.00 68.06 364 ASP A C 1
ATOM 2799 O O . ASP A 1 364 ? 7.913 6.465 -39.924 1.00 68.06 364 ASP A O 1
ATOM 2803 N N . ALA A 1 365 ? 9.760 5.209 -40.051 1.00 60.22 365 ALA A N 1
ATOM 2804 C CA . ALA A 1 365 ? 9.038 3.963 -40.309 1.00 60.22 365 ALA A CA 1
ATOM 2805 C C . ALA A 1 365 ? 8.152 3.563 -39.117 1.00 60.22 365 ALA A C 1
ATOM 2807 O O . ALA A 1 365 ? 7.046 3.065 -39.316 1.00 60.22 365 ALA A O 1
ATOM 2808 N N . TYR A 1 366 ? 8.602 3.836 -37.888 1.00 50.62 366 TYR A N 1
ATOM 2809 C CA . TYR A 1 366 ? 7.799 3.641 -36.683 1.00 50.62 366 TYR A CA 1
ATOM 2810 C C . TYR A 1 366 ? 6.567 4.564 -36.671 1.00 50.62 366 TYR A C 1
ATOM 2812 O O . TYR A 1 366 ? 5.454 4.091 -36.448 1.00 50.62 366 TYR A O 1
ATOM 2820 N N . ASP A 1 367 ? 6.737 5.853 -36.992 1.00 44.66 367 ASP A N 1
ATOM 2821 C CA . ASP A 1 367 ? 5.661 6.866 -36.970 1.00 44.66 367 ASP A CA 1
ATOM 2822 C C . ASP A 1 367 ? 4.717 6.807 -38.196 1.00 44.66 367 ASP A C 1
ATOM 2824 O O . ASP A 1 367 ? 3.548 7.189 -38.133 1.00 44.66 367 ASP A O 1
ATOM 2828 N N . SER A 1 368 ? 5.203 6.295 -39.332 1.00 33.88 368 SER A N 1
ATOM 2829 C CA . SER A 1 368 ? 4.457 6.189 -40.599 1.00 33.88 368 SER A CA 1
ATOM 2830 C C . SER A 1 368 ? 3.808 4.826 -40.839 1.00 33.88 368 SER A C 1
ATOM 2832 O O . SER A 1 368 ? 3.037 4.679 -41.792 1.00 33.88 368 SER A O 1
ATOM 2834 N N . SER A 1 369 ? 4.055 3.839 -39.974 1.00 31.88 369 SER A N 1
ATOM 2835 C CA . SER A 1 369 ? 3.366 2.556 -40.048 1.00 31.88 369 SER A CA 1
ATOM 2836 C C . SER A 1 369 ? 1.888 2.725 -39.675 1.00 31.88 369 SER A C 1
ATOM 2838 O O . SER A 1 369 ? 1.477 2.731 -38.517 1.00 31.88 369 SER A O 1
ATOM 2840 N N . SER A 1 370 ? 1.030 2.789 -40.690 1.00 28.33 370 SER A N 1
ATOM 2841 C CA . SER A 1 370 ? -0.418 2.587 -40.564 1.00 28.33 370 SER A CA 1
ATOM 2842 C C . SER A 1 370 ? -0.798 1.144 -40.170 1.00 28.33 370 SER A C 1
ATOM 2844 O O . SER A 1 370 ? -1.934 0.740 -40.401 1.00 28.33 370 SER A O 1
ATOM 2846 N N . ASP A 1 371 ? 0.139 0.390 -39.583 1.00 29.62 371 ASP A N 1
ATOM 2847 C CA . ASP A 1 371 ? 0.033 -1.018 -39.184 1.00 29.62 371 ASP A CA 1
ATOM 2848 C C . ASP A 1 371 ? 0.088 -1.233 -37.658 1.00 29.62 371 ASP A C 1
ATOM 2850 O O . ASP A 1 371 ? -0.179 -2.336 -37.196 1.00 29.62 371 ASP A O 1
ATOM 2854 N N . TYR A 1 372 ? 0.304 -0.189 -36.845 1.00 32.28 372 TYR A N 1
ATOM 2855 C CA . TYR A 1 372 ? -0.000 -0.227 -35.403 1.00 32.28 372 TYR A CA 1
ATOM 2856 C C . TYR A 1 372 ? -1.420 0.286 -35.134 1.00 32.28 372 TYR A C 1
ATOM 2858 O O . TYR A 1 372 ? -1.670 1.229 -34.377 1.00 32.28 372 TYR A O 1
ATOM 2866 N N . ALA A 1 373 ? -2.387 -0.359 -35.788 1.00 26.94 373 ALA A N 1
ATOM 2867 C CA . ALA A 1 373 ? -3.748 -0.373 -35.285 1.00 26.94 373 ALA A CA 1
ATOM 2868 C C . ALA A 1 373 ? -3.737 -0.959 -33.867 1.00 26.94 373 ALA A C 1
ATOM 2870 O O . ALA A 1 373 ? -2.926 -1.815 -33.534 1.00 26.94 373 ALA A O 1
ATOM 2871 N N . TRP A 1 374 ? -4.662 -0.489 -33.042 1.00 31.91 374 TRP A N 1
ATOM 2872 C CA . TRP A 1 374 ? -4.983 -1.016 -31.725 1.00 31.91 374 TRP A CA 1
ATOM 2873 C C . TRP A 1 374 ? -5.367 -2.507 -31.801 1.00 31.91 374 TRP A C 1
ATOM 2875 O O . TRP A 1 374 ? -6.551 -2.844 -31.795 1.00 31.91 374 TRP A O 1
ATOM 2885 N N . THR A 1 375 ? -4.402 -3.415 -31.926 1.00 36.00 375 THR A N 1
ATOM 2886 C CA . THR A 1 375 ? -4.668 -4.852 -31.963 1.00 36.00 375 THR A CA 1
ATOM 2887 C C . THR A 1 375 ? -4.548 -5.440 -30.569 1.00 36.00 375 THR A C 1
ATOM 2889 O O . THR A 1 375 ? -3.622 -5.157 -29.813 1.00 36.00 375 THR A O 1
ATOM 2892 N N . ALA A 1 376 ? -5.551 -6.238 -30.219 1.00 46.53 376 ALA A N 1
ATOM 2893 C CA . ALA A 1 376 ? -5.588 -6.997 -28.986 1.00 46.53 376 ALA A CA 1
ATOM 2894 C C . ALA A 1 376 ? -4.791 -8.311 -29.119 1.00 46.53 376 ALA A C 1
ATOM 2896 O O . ALA A 1 376 ? -4.668 -8.838 -30.225 1.00 46.53 376 ALA A O 1
ATOM 2897 N N . ASN A 1 377 ? -4.379 -8.900 -27.990 1.00 50.34 377 ASN A N 1
ATOM 2898 C CA . ASN A 1 377 ? -3.861 -10.278 -27.867 1.00 50.34 377 ASN A CA 1
ATOM 2899 C C . ASN A 1 377 ? -2.403 -10.523 -28.318 1.00 50.34 377 ASN A C 1
ATOM 2901 O O . ASN A 1 377 ? -2.137 -11.470 -29.061 1.00 50.34 377 ASN A O 1
ATOM 2905 N N . HIS A 1 378 ? -1.436 -9.726 -27.858 1.00 52.34 378 HIS A N 1
ATOM 2906 C CA . HIS A 1 378 ? -0.014 -10.029 -28.092 1.00 52.34 378 HIS A CA 1
ATOM 2907 C C . HIS A 1 378 ? 0.582 -10.876 -26.957 1.00 52.34 378 HIS A C 1
ATOM 2909 O O . HIS A 1 378 ? 0.298 -10.618 -25.790 1.00 52.34 378 HIS A O 1
ATOM 2915 N N . LEU A 1 379 ? 1.427 -11.859 -27.293 1.00 59.00 379 LEU A N 1
ATOM 2916 C CA . LEU A 1 379 ? 2.339 -12.518 -26.352 1.00 59.00 379 LEU A CA 1
ATOM 2917 C C . LEU A 1 379 ? 3.744 -11.957 -26.586 1.00 59.00 379 LEU A C 1
ATOM 2919 O O . LEU A 1 379 ? 4.311 -12.148 -27.661 1.00 59.00 379 LEU A O 1
ATOM 2923 N N . ILE A 1 380 ? 4.280 -11.255 -25.595 1.00 66.00 380 ILE A N 1
ATOM 2924 C CA . ILE A 1 380 ? 5.629 -10.689 -25.605 1.00 66.00 380 ILE A CA 1
ATOM 2925 C C . ILE A 1 380 ? 6.460 -11.511 -24.625 1.00 66.00 380 ILE A C 1
ATOM 2927 O O . ILE A 1 380 ? 6.099 -11.603 -23.456 1.00 66.00 380 ILE A O 1
ATOM 2931 N N . SER A 1 381 ? 7.550 -12.109 -25.096 1.00 62.12 381 SER A N 1
ATOM 2932 C CA . SER A 1 381 ? 8.446 -12.920 -24.267 1.00 62.12 381 SER A CA 1
ATOM 2933 C C . SER A 1 381 ? 9.857 -12.344 -24.301 1.00 62.12 381 SER A C 1
ATOM 2935 O O . SER A 1 381 ? 10.408 -12.137 -25.385 1.00 62.12 381 SER A O 1
ATOM 2937 N N . GLY A 1 382 ? 10.416 -12.078 -23.125 1.00 53.09 382 GLY A N 1
ATOM 2938 C CA . GLY A 1 382 ? 11.820 -11.763 -22.924 1.00 53.09 382 GLY A CA 1
ATOM 2939 C C . GLY A 1 382 ? 12.667 -13.027 -22.780 1.00 53.09 382 GLY A C 1
ATOM 2940 O O . GLY A 1 382 ? 12.309 -14.117 -23.240 1.00 53.09 382 GLY A O 1
ATOM 2941 N N . THR A 1 383 ? 13.856 -12.856 -22.229 1.00 63.06 383 THR A N 1
ATOM 2942 C CA . THR A 1 383 ? 14.931 -13.842 -22.183 1.00 63.06 383 THR A CA 1
ATOM 2943 C C . THR A 1 383 ? 15.342 -14.117 -20.739 1.00 63.06 383 THR A C 1
ATOM 2945 O O . THR A 1 383 ? 14.637 -13.787 -19.804 1.00 63.06 383 THR A O 1
ATOM 2948 N N . SER A 1 384 ? 16.474 -14.787 -20.521 1.00 65.00 384 SER A N 1
ATOM 2949 C CA . SER A 1 384 ? 17.038 -14.958 -19.176 1.00 65.00 384 SER A CA 1
ATOM 2950 C C . SER A 1 384 ? 18.029 -13.841 -18.799 1.00 65.00 384 SER A C 1
ATOM 2952 O O . SER A 1 384 ? 18.956 -14.073 -18.018 1.00 65.00 384 SER A O 1
ATOM 2954 N N . LYS A 1 385 ? 17.945 -12.681 -19.455 1.00 63.75 385 LYS A N 1
ATOM 2955 C CA . LYS A 1 385 ? 18.799 -11.506 -19.252 1.00 63.75 385 LYS A CA 1
ATOM 2956 C C . LYS A 1 385 ? 17.913 -10.268 -19.183 1.00 63.75 385 LYS A C 1
ATOM 2958 O O . LYS A 1 385 ? 16.857 -10.264 -19.783 1.00 63.75 385 LYS A O 1
ATOM 2963 N N . ALA A 1 386 ? 18.458 -9.186 -18.626 1.00 53.91 386 ALA A N 1
ATOM 2964 C CA . ALA A 1 386 ? 17.804 -7.880 -18.595 1.00 53.91 386 ALA A CA 1
ATOM 2965 C C . ALA A 1 386 ? 17.245 -7.435 -19.967 1.00 53.91 386 ALA A C 1
ATOM 2967 O O . ALA A 1 386 ? 17.987 -7.178 -20.933 1.00 53.91 386 ALA A O 1
ATOM 2968 N N . ASP A 1 387 ? 15.933 -7.269 -20.023 1.00 50.12 387 ASP A N 1
ATOM 2969 C CA . ASP A 1 387 ? 15.142 -6.911 -21.184 1.00 50.12 387 ASP A CA 1
ATOM 2970 C C . ASP A 1 387 ? 14.401 -5.583 -20.988 1.00 50.12 387 ASP A C 1
ATOM 2972 O O . ASP A 1 387 ? 14.241 -5.061 -19.889 1.00 50.12 387 ASP A O 1
ATOM 2976 N N . PHE A 1 388 ? 14.042 -4.945 -22.105 1.00 51.31 388 PHE A N 1
ATOM 2977 C CA . PHE A 1 388 ? 13.181 -3.760 -22.089 1.00 51.31 388 PHE A CA 1
ATOM 2978 C C . PHE A 1 388 ? 11.972 -4.061 -22.951 1.00 51.31 388 PHE A C 1
ATOM 2980 O O . PHE A 1 388 ? 12.118 -4.208 -24.166 1.00 51.31 388 PHE A O 1
ATOM 2987 N N . LEU A 1 389 ? 10.813 -4.202 -22.318 1.00 60.00 389 LEU A N 1
ATOM 2988 C CA . LEU A 1 389 ? 9.600 -4.672 -22.970 1.00 60.00 389 LEU A CA 1
ATOM 2989 C C . LEU A 1 389 ? 8.547 -3.577 -22.917 1.00 60.00 389 LEU A C 1
ATOM 2991 O O . LEU A 1 389 ? 8.251 -3.017 -21.862 1.00 60.00 389 LEU A O 1
ATOM 2995 N N . THR A 1 390 ? 7.964 -3.272 -24.068 1.00 60.69 390 THR A N 1
ATOM 2996 C CA . THR A 1 390 ? 6.858 -2.327 -24.153 1.00 60.69 390 THR A CA 1
ATOM 2997 C C . THR A 1 390 ? 5.651 -2.986 -24.786 1.00 60.69 390 THR A C 1
ATOM 2999 O O . THR A 1 390 ? 5.761 -3.741 -25.750 1.00 60.69 390 THR A O 1
ATOM 3002 N N . SER A 1 391 ? 4.477 -2.702 -24.232 1.00 58.97 391 SER A N 1
ATOM 3003 C CA . SER A 1 391 ? 3.204 -3.110 -24.817 1.00 58.97 391 SER A CA 1
ATOM 3004 C C . SER A 1 391 ? 2.298 -1.900 -24.920 1.00 58.97 391 SER A C 1
ATOM 3006 O O . SER A 1 391 ? 2.131 -1.165 -23.951 1.00 58.97 391 SER A O 1
ATOM 3008 N N . SER A 1 392 ? 1.676 -1.724 -26.078 1.00 54.25 392 SER A N 1
ATOM 3009 C CA . SER A 1 392 ? 0.542 -0.829 -26.278 1.00 54.25 392 SER A CA 1
ATOM 3010 C C . SER A 1 392 ? -0.610 -1.643 -26.877 1.00 54.25 392 SER A C 1
ATOM 3012 O O . SER A 1 392 ? -0.408 -2.365 -27.851 1.00 54.25 392 SER A O 1
ATOM 3014 N N . GLY A 1 393 ? -1.802 -1.616 -26.271 1.00 52.84 393 GLY A N 1
ATOM 3015 C CA . GLY A 1 393 ? -2.964 -2.380 -26.760 1.00 52.84 393 GLY A CA 1
ATOM 3016 C C . GLY A 1 393 ? -3.839 -2.963 -25.650 1.00 52.84 393 GLY A C 1
ATOM 3017 O O . GLY A 1 393 ? -3.700 -2.580 -24.494 1.00 52.84 393 GLY A O 1
ATOM 3018 N N . THR A 1 394 ? -4.748 -3.884 -25.997 1.00 61.84 394 THR A N 1
ATOM 3019 C CA . THR A 1 394 ? -5.612 -4.575 -25.016 1.00 61.84 394 THR A CA 1
ATOM 3020 C C . THR A 1 394 ? -5.362 -6.088 -24.981 1.00 61.84 394 THR A C 1
ATOM 3022 O O . THR A 1 394 ? -4.947 -6.671 -25.979 1.00 61.84 394 THR A O 1
ATOM 3025 N N . ASN A 1 395 ? -5.609 -6.763 -23.853 1.00 68.62 395 ASN A N 1
ATOM 3026 C CA . ASN A 1 395 ? -5.502 -8.234 -23.726 1.00 68.62 395 ASN A CA 1
ATOM 3027 C C . ASN A 1 395 ? -4.116 -8.845 -24.038 1.00 68.62 395 ASN A C 1
ATOM 3029 O O . ASN A 1 395 ? -4.023 -10.014 -24.419 1.00 68.62 395 ASN A O 1
ATOM 3033 N N . SER A 1 396 ? -3.031 -8.088 -23.893 1.00 65.12 396 SER A N 1
ATOM 3034 C CA . SER A 1 396 ? -1.672 -8.601 -24.120 1.00 65.12 396 SER A CA 1
ATOM 3035 C C . SER A 1 396 ? -1.118 -9.317 -22.886 1.00 65.12 396 SER A C 1
ATOM 3037 O O . SER A 1 396 ? -1.487 -9.005 -21.758 1.00 65.12 396 SER A O 1
ATOM 3039 N N . THR A 1 397 ? -0.227 -10.284 -23.090 1.00 73.31 397 THR A N 1
ATOM 3040 C CA . THR A 1 397 ? 0.548 -10.953 -22.040 1.00 73.31 397 THR A CA 1
ATOM 3041 C C . THR A 1 397 ? 2.033 -10.702 -22.272 1.00 73.31 397 THR A C 1
ATOM 3043 O O . THR A 1 397 ? 2.531 -10.937 -23.370 1.00 73.31 397 THR A O 1
ATOM 3046 N N . ILE A 1 398 ? 2.730 -10.238 -21.242 1.00 79.38 398 ILE A N 1
ATOM 3047 C CA . ILE A 1 398 ? 4.171 -10.003 -21.236 1.00 79.38 398 ILE A CA 1
ATOM 3048 C C . ILE A 1 398 ? 4.799 -10.961 -20.228 1.00 79.38 398 ILE A C 1
ATOM 3050 O O . ILE A 1 398 ? 4.376 -10.994 -19.076 1.00 79.38 398 ILE A O 1
ATOM 3054 N N . MET A 1 399 ? 5.784 -11.729 -20.672 1.00 75.56 399 MET A N 1
ATOM 3055 C CA . MET A 1 399 ? 6.604 -12.628 -19.865 1.00 75.56 399 MET A CA 1
ATOM 3056 C C . MET A 1 399 ? 8.038 -12.126 -19.963 1.00 75.56 399 MET A C 1
ATOM 3058 O O . MET A 1 399 ? 8.618 -12.212 -21.043 1.00 75.56 399 MET A O 1
ATOM 3062 N N . ALA A 1 400 ? 8.571 -11.520 -18.906 1.00 74.00 400 ALA A N 1
ATOM 3063 C CA . ALA A 1 400 ? 9.871 -10.862 -18.953 1.00 74.00 400 ALA A CA 1
ATOM 3064 C C . ALA A 1 400 ? 11.025 -11.876 -18.953 1.00 74.00 400 ALA A C 1
ATOM 3066 O O . ALA A 1 400 ? 11.927 -11.773 -19.782 1.00 74.00 400 ALA A O 1
ATOM 3067 N N . GLY A 1 401 ? 10.861 -12.962 -18.195 1.00 71.56 401 GLY A N 1
ATOM 3068 C CA . GLY A 1 401 ? 11.840 -14.033 -18.082 1.00 71.56 401 GLY A CA 1
ATOM 3069 C C . GLY A 1 401 ? 12.766 -13.799 -16.891 1.00 71.56 401 GLY A C 1
ATOM 3070 O O . GLY A 1 401 ? 12.396 -13.160 -15.922 1.00 71.56 401 GLY A O 1
ATOM 3071 N N . ALA A 1 402 ? 13.967 -14.371 -16.904 1.00 76.50 402 ALA A N 1
ATOM 3072 C CA . ALA A 1 402 ? 14.922 -14.078 -15.832 1.00 76.50 402 ALA A CA 1
ATOM 3073 C C . ALA A 1 402 ? 15.760 -12.835 -16.189 1.00 76.50 402 ALA A C 1
ATOM 3075 O O . ALA A 1 402 ? 16.011 -12.589 -17.360 1.00 76.50 402 ALA A O 1
ATOM 3076 N N . GLY A 1 403 ? 16.335 -12.138 -15.213 1.00 66.69 403 GLY A N 1
ATOM 3077 C CA . GLY A 1 403 ? 17.084 -10.898 -15.420 1.00 66.69 403 GLY A CA 1
ATOM 3078 C C . GLY A 1 403 ? 16.399 -9.701 -14.767 1.00 66.69 403 GLY A C 1
ATOM 3079 O O . GLY A 1 403 ? 15.301 -9.810 -14.264 1.00 66.69 403 GLY A O 1
ATOM 3080 N N . ASN A 1 404 ? 17.096 -8.563 -14.715 1.00 80.50 404 ASN A N 1
ATOM 3081 C CA . ASN A 1 404 ? 16.515 -7.326 -14.189 1.00 80.50 404 ASN A CA 1
ATOM 3082 C C . ASN A 1 404 ? 15.863 -6.570 -15.347 1.00 80.50 404 ASN A C 1
ATOM 3084 O O . ASN A 1 404 ? 16.561 -5.889 -16.111 1.00 80.50 404 ASN A O 1
ATOM 3088 N N . ASP A 1 405 ? 14.558 -6.697 -15.490 1.00 71.38 405 ASP A N 1
ATOM 3089 C CA . ASP A 1 405 ? 13.827 -6.235 -16.654 1.00 71.38 405 ASP A CA 1
ATOM 3090 C C . ASP A 1 405 ? 13.194 -4.863 -16.425 1.00 71.38 405 ASP A C 1
ATOM 3092 O O . ASP A 1 405 ? 12.951 -4.401 -15.311 1.00 71.38 405 ASP A O 1
ATOM 3096 N N . THR A 1 406 ? 12.953 -4.133 -17.510 1.00 73.56 406 THR A N 1
ATOM 3097 C CA . THR A 1 406 ? 12.234 -2.857 -17.470 1.00 73.56 406 THR A CA 1
ATOM 3098 C C . THR A 1 406 ? 11.053 -2.902 -18.422 1.00 73.56 406 THR A C 1
ATOM 3100 O O . THR A 1 406 ? 11.216 -3.030 -19.635 1.00 73.56 406 THR A O 1
ATOM 3103 N N . LEU A 1 407 ? 9.848 -2.783 -17.878 1.00 77.25 407 LEU A N 1
ATOM 3104 C CA . LEU A 1 407 ? 8.609 -2.976 -18.608 1.00 77.25 407 LEU A CA 1
ATOM 3105 C C . LEU A 1 407 ? 7.760 -1.708 -18.575 1.00 77.25 407 LEU A C 1
ATOM 3107 O O . LEU A 1 407 ? 7.526 -1.141 -17.510 1.00 77.25 407 LEU A O 1
ATOM 3111 N N . THR A 1 408 ? 7.243 -1.295 -19.733 1.00 77.56 408 THR A N 1
ATOM 3112 C CA . THR A 1 408 ? 6.221 -0.242 -19.814 1.00 77.56 408 THR A CA 1
ATOM 3113 C C . THR A 1 408 ? 5.004 -0.746 -20.580 1.00 77.56 408 THR A C 1
ATOM 3115 O O . THR A 1 408 ? 5.091 -1.050 -21.770 1.00 77.56 408 THR A O 1
ATOM 3118 N N . ALA A 1 409 ? 3.846 -0.800 -19.927 1.00 67.75 409 ALA A N 1
ATOM 3119 C CA . ALA A 1 409 ? 2.595 -1.215 -20.552 1.00 67.75 409 ALA A CA 1
ATOM 3120 C C . ALA A 1 409 ? 1.566 -0.080 -20.579 1.00 67.75 409 ALA A C 1
ATOM 3122 O O . ALA A 1 409 ? 1.249 0.526 -19.553 1.00 67.75 409 ALA A O 1
ATOM 3123 N N . HIS A 1 410 ? 1.019 0.167 -21.766 1.00 69.75 410 HIS A N 1
ATOM 3124 C CA . HIS A 1 410 ? -0.041 1.127 -22.033 1.00 69.75 410 HIS A CA 1
ATOM 3125 C C . HIS A 1 410 ? -1.282 0.413 -22.594 1.00 69.75 410 HIS A C 1
ATOM 3127 O O . HIS A 1 410 ? -1.178 -0.338 -23.564 1.00 69.75 410 HIS A O 1
ATOM 3133 N N . GLY A 1 411 ? -2.462 0.685 -22.037 1.00 68.25 411 GLY A N 1
ATOM 3134 C CA . GLY A 1 411 ? -3.738 0.103 -22.478 1.00 68.25 411 GLY A CA 1
ATOM 3135 C C . GLY A 1 411 ? -4.307 -0.954 -21.527 1.00 68.25 411 GLY A C 1
ATOM 3136 O O . GLY A 1 411 ? -3.738 -1.225 -20.472 1.00 68.25 411 GLY A O 1
ATOM 3137 N N . ASP A 1 412 ? -5.468 -1.509 -21.878 1.00 79.06 412 ASP A N 1
ATOM 3138 C CA . ASP A 1 412 ? -6.343 -2.177 -20.907 1.00 79.06 412 ASP A CA 1
ATOM 3139 C C . ASP A 1 412 ? -6.203 -3.710 -20.899 1.00 79.06 412 ASP A C 1
ATOM 3141 O O . ASP A 1 412 ? -5.926 -4.346 -21.916 1.00 79.06 412 ASP A O 1
ATOM 3145 N N . SER A 1 413 ? -6.481 -4.356 -19.766 1.00 80.81 413 SER A N 1
ATOM 3146 C CA . SER A 1 413 ? -6.512 -5.826 -19.640 1.00 80.81 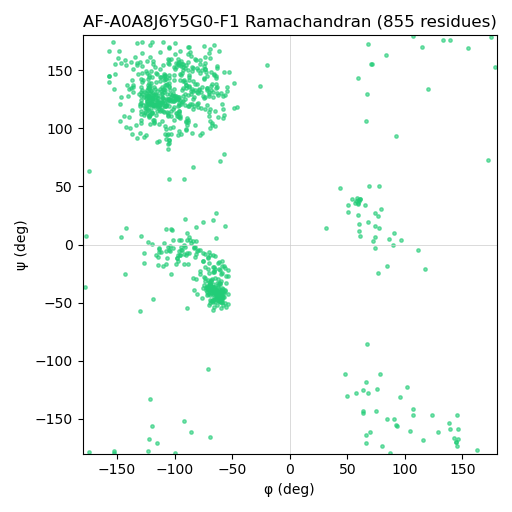413 SER A CA 1
ATOM 3147 C C . SER A 1 413 ? -5.188 -6.525 -19.992 1.00 80.81 413 SER A C 1
ATOM 3149 O O . SER A 1 413 ? -5.179 -7.615 -20.564 1.00 80.81 413 SER A O 1
ATOM 3151 N N . ILE A 1 414 ? -4.051 -5.911 -19.662 1.00 81.44 414 ILE A N 1
ATOM 3152 C CA . ILE A 1 414 ? -2.713 -6.473 -19.908 1.00 81.44 414 ILE A CA 1
ATOM 3153 C C . ILE A 1 414 ? -2.293 -7.369 -18.735 1.00 81.44 414 ILE A C 1
ATOM 3155 O O . ILE A 1 414 ? -2.565 -7.048 -17.582 1.00 81.44 414 ILE A O 1
ATOM 3159 N N . LYS A 1 415 ? -1.617 -8.487 -19.011 1.00 85.31 415 LYS A N 1
ATOM 3160 C CA . LYS A 1 415 ? -0.956 -9.340 -18.013 1.00 85.31 415 LYS A CA 1
ATOM 3161 C C . LYS A 1 415 ? 0.552 -9.195 -18.136 1.00 85.31 415 LYS A C 1
ATOM 3163 O O . LYS A 1 415 ? 1.072 -9.273 -19.243 1.00 85.31 415 LYS A O 1
ATOM 3168 N N . ILE A 1 416 ? 1.239 -9.013 -17.022 1.00 91.12 416 ILE A N 1
ATOM 3169 C CA . ILE A 1 416 ? 2.686 -8.832 -16.965 1.00 91.12 416 ILE A CA 1
ATOM 3170 C C . ILE A 1 416 ? 3.243 -9.772 -15.904 1.00 91.12 416 ILE A C 1
ATOM 3172 O O . ILE A 1 416 ? 2.741 -9.788 -14.782 1.00 91.12 416 ILE A O 1
ATOM 3176 N N . PHE A 1 417 ? 4.269 -10.527 -16.274 1.00 85.62 417 PHE A N 1
ATOM 3177 C CA . PHE A 1 417 ? 5.047 -11.389 -15.396 1.00 85.62 417 PHE A CA 1
ATOM 3178 C C . PHE A 1 417 ? 6.509 -10.943 -15.490 1.00 85.62 417 PHE A C 1
ATOM 3180 O O . PHE A 1 417 ? 7.090 -11.074 -16.567 1.00 85.62 417 PHE A O 1
ATOM 3187 N N . GLY A 1 418 ? 7.064 -10.373 -14.418 1.00 83.06 418 GLY A N 1
ATOM 3188 C CA . GLY A 1 418 ? 8.497 -10.063 -14.309 1.00 83.06 418 GLY A CA 1
ATOM 3189 C C . GLY A 1 418 ? 9.345 -11.329 -14.149 1.00 83.06 418 GLY A C 1
ATOM 3190 O O . GLY A 1 418 ? 10.392 -11.457 -14.755 1.00 83.06 418 GLY A O 1
ATOM 3191 N N . GLU A 1 419 ? 8.778 -12.363 -13.522 1.00 90.25 419 GLU A N 1
ATOM 3192 C CA . GLU A 1 419 ? 9.388 -13.683 -13.326 1.00 90.25 419 GLU A CA 1
ATOM 3193 C C . GLU A 1 419 ? 10.595 -13.682 -12.382 1.00 90.25 419 GLU A C 1
ATOM 3195 O O . GLU A 1 419 ? 10.404 -14.040 -11.224 1.00 90.25 419 GLU A O 1
ATOM 3200 N N . GLY A 1 420 ? 11.827 -13.408 -12.809 1.00 82.06 420 GLY A N 1
ATOM 3201 C CA . GLY A 1 420 ? 12.976 -13.582 -11.913 1.00 82.06 420 GLY A CA 1
ATOM 3202 C C . GLY A 1 420 ? 14.079 -12.559 -12.084 1.00 82.06 420 GLY A C 1
ATOM 3203 O O . GLY A 1 420 ? 14.885 -12.686 -12.988 1.00 82.06 420 GLY A O 1
ATOM 3204 N N . GLY A 1 421 ? 14.260 -11.678 -11.117 1.00 86.44 421 GLY A N 1
ATOM 3205 C CA . GLY A 1 421 ? 15.278 -10.640 -11.072 1.00 86.44 421 GLY A CA 1
ATOM 3206 C C . GLY A 1 421 ? 14.697 -9.399 -10.413 1.00 86.44 421 GLY A C 1
ATOM 3207 O O . GLY A 1 421 ? 13.660 -9.468 -9.782 1.00 86.44 421 GLY A O 1
ATOM 3208 N N . ASN A 1 422 ? 15.409 -8.276 -10.467 1.00 91.31 422 ASN A N 1
ATOM 3209 C CA . ASN A 1 422 ? 14.919 -7.020 -9.899 1.00 91.31 422 ASN A CA 1
ATOM 3210 C C . ASN A 1 422 ? 14.283 -6.177 -11.006 1.00 91.31 422 ASN A C 1
ATOM 3212 O O . ASN A 1 422 ? 14.986 -5.418 -11.689 1.00 91.31 422 ASN A O 1
ATOM 3216 N N . ASP A 1 423 ? 12.975 -6.293 -11.168 1.00 83.50 423 ASP A N 1
AT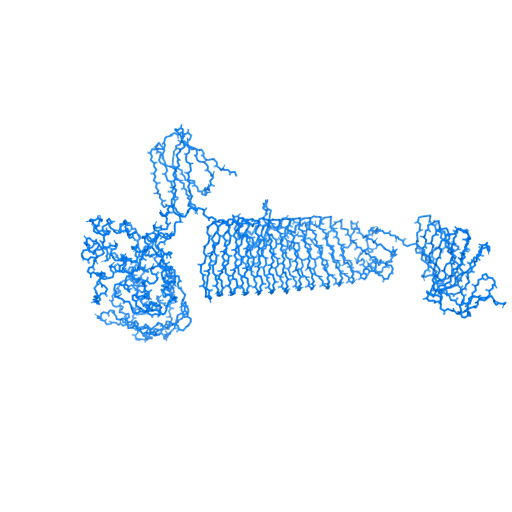OM 3217 C CA . ASP A 1 423 ? 12.241 -5.733 -12.291 1.00 83.50 423 ASP A CA 1
ATOM 3218 C C . ASP A 1 423 ? 11.701 -4.334 -11.999 1.00 83.50 423 ASP A C 1
ATOM 3220 O O . ASP A 1 423 ? 11.406 -3.941 -10.871 1.00 83.50 423 ASP A O 1
ATOM 3224 N N . THR A 1 424 ? 11.573 -3.519 -13.042 1.00 88.88 424 THR A N 1
ATOM 3225 C CA . THR A 1 424 ? 10.947 -2.195 -12.977 1.00 88.88 424 THR A CA 1
ATOM 3226 C C . THR A 1 424 ? 9.788 -2.132 -13.956 1.00 88.88 424 THR A C 1
ATOM 3228 O O . THR A 1 424 ? 9.991 -2.081 -15.166 1.00 88.88 424 THR A O 1
ATOM 3231 N N . ILE A 1 425 ? 8.562 -2.096 -13.440 1.00 88.00 425 ILE A N 1
ATOM 3232 C CA . ILE A 1 425 ? 7.337 -2.208 -14.233 1.00 88.00 425 ILE A CA 1
ATOM 3233 C C . ILE A 1 425 ? 6.499 -0.940 -14.071 1.00 88.00 425 ILE A C 1
ATOM 3235 O O . ILE A 1 425 ? 6.051 -0.611 -12.975 1.00 88.00 425 ILE A O 1
ATOM 3239 N N . LEU A 1 426 ? 6.245 -0.239 -15.176 1.00 87.44 426 LEU A N 1
ATOM 3240 C CA . LEU A 1 426 ? 5.348 0.911 -15.253 1.00 87.44 426 LEU A CA 1
ATOM 3241 C C . LEU A 1 426 ? 4.106 0.559 -16.074 1.00 87.44 426 LEU A C 1
ATOM 3243 O O . LEU A 1 426 ? 4.198 0.140 -17.226 1.00 87.44 426 LEU A O 1
ATOM 3247 N N . THR A 1 427 ? 2.927 0.786 -15.505 1.00 82.88 427 THR A N 1
ATOM 3248 C CA . THR A 1 427 ? 1.651 0.473 -16.154 1.00 82.88 427 THR A CA 1
ATOM 3249 C C . THR A 1 427 ? 0.716 1.674 -16.179 1.00 82.88 427 THR A C 1
ATOM 3251 O O . THR A 1 427 ? 0.661 2.471 -15.239 1.00 82.88 427 THR A O 1
ATOM 3254 N N . ASN A 1 428 ? -0.004 1.828 -17.289 1.00 78.88 428 ASN A N 1
ATOM 3255 C CA . ASN A 1 428 ? -1.000 2.874 -17.482 1.00 78.88 428 ASN A CA 1
ATOM 3256 C C . ASN A 1 428 ? -2.138 2.371 -18.388 1.00 78.88 428 ASN A C 1
ATOM 3258 O O . ASN A 1 428 ? -1.960 2.242 -19.599 1.00 78.88 428 ASN A O 1
ATOM 3262 N N . GLY A 1 429 ? -3.293 2.094 -17.794 1.00 74.94 429 GLY A N 1
ATOM 3263 C CA . GLY A 1 429 ? -4.478 1.534 -18.449 1.00 74.94 429 GLY A CA 1
ATOM 3264 C C . GLY A 1 429 ? -5.350 0.791 -17.437 1.00 74.94 429 GLY A C 1
ATOM 3265 O O . GLY A 1 429 ? -4.930 0.592 -16.298 1.00 74.94 429 GLY A O 1
ATOM 3266 N N . GLU A 1 430 ? -6.567 0.417 -17.815 1.00 83.06 430 GLU A N 1
ATOM 3267 C CA . GLU A 1 430 ? -7.513 -0.230 -16.900 1.00 83.06 430 GLU A CA 1
ATOM 3268 C C . GLU A 1 430 ? -7.304 -1.753 -16.822 1.00 83.06 430 GLU A C 1
ATOM 3270 O O . GLU A 1 430 ? -6.939 -2.406 -17.800 1.00 83.06 430 GLU A O 1
ATOM 3275 N N . ALA A 1 431 ? -7.590 -2.357 -15.667 1.00 85.38 431 ALA A N 1
ATOM 3276 C CA . ALA A 1 431 ? -7.623 -3.814 -15.479 1.00 85.38 431 ALA A CA 1
ATOM 3277 C C . ALA A 1 431 ? -6.302 -4.550 -15.789 1.00 85.38 431 ALA A C 1
ATOM 3279 O O . ALA A 1 431 ? -6.307 -5.687 -16.274 1.00 85.38 431 ALA A O 1
ATOM 3280 N N . ILE A 1 432 ? -5.158 -3.926 -15.500 1.00 87.69 432 ILE A N 1
ATOM 3281 C CA . ILE A 1 432 ? -3.837 -4.530 -15.711 1.00 87.69 432 ILE A CA 1
ATOM 3282 C C . ILE A 1 432 ? -3.508 -5.483 -14.557 1.00 87.69 432 ILE A C 1
ATOM 3284 O O . ILE A 1 432 ? -3.764 -5.179 -13.396 1.00 87.69 432 ILE A O 1
ATOM 3288 N N . LYS A 1 433 ? -2.929 -6.644 -14.861 1.00 92.94 433 LYS A N 1
ATOM 3289 C CA . LYS A 1 433 ? -2.443 -7.618 -13.879 1.00 92.94 433 LYS A CA 1
ATOM 3290 C C . LYS A 1 433 ? -0.929 -7.704 -13.952 1.00 92.94 433 LYS A C 1
ATOM 3292 O O . LYS A 1 433 ? -0.402 -8.025 -15.012 1.00 92.94 433 LYS A O 1
ATOM 3297 N N . VAL A 1 434 ? -0.253 -7.447 -12.843 1.00 96.38 434 VAL A N 1
ATOM 3298 C CA . VAL A 1 434 ? 1.207 -7.497 -12.735 1.00 96.38 434 VAL A CA 1
ATOM 3299 C C . VAL A 1 434 ? 1.596 -8.492 -11.652 1.00 96.38 434 VAL A C 1
ATOM 3301 O O . VAL A 1 434 ? 1.002 -8.476 -10.579 1.00 96.38 434 VAL A O 1
ATOM 3304 N N . SER A 1 435 ? 2.584 -9.324 -11.951 1.00 95.62 435 SER A N 1
ATOM 3305 C CA . SER A 1 435 ? 3.353 -10.143 -11.016 1.00 95.62 435 SER A CA 1
ATOM 3306 C C . SER A 1 435 ? 4.813 -9.728 -11.176 1.00 95.62 435 SER A C 1
ATOM 3308 O O . SER A 1 435 ? 5.308 -9.740 -12.307 1.00 95.62 435 SER A O 1
ATOM 3310 N N . GLY A 1 436 ? 5.442 -9.268 -10.092 1.00 92.94 436 GLY A N 1
ATOM 3311 C CA . GLY A 1 436 ? 6.864 -8.924 -10.041 1.00 92.94 436 GLY A CA 1
ATOM 3312 C C . GLY A 1 436 ? 7.694 -10.186 -10.216 1.00 92.94 436 GLY A C 1
ATOM 3313 O O . GLY A 1 436 ? 8.361 -10.350 -11.229 1.00 92.94 436 GLY A O 1
ATOM 3314 N N . GLY A 1 437 ? 7.463 -11.171 -9.354 1.00 93.19 437 GLY A N 1
ATOM 3315 C CA . GLY A 1 437 ? 8.129 -12.463 -9.416 1.00 93.19 437 GLY A CA 1
ATOM 3316 C C . GLY A 1 437 ? 9.147 -12.594 -8.291 1.00 93.19 437 GLY A C 1
ATOM 3317 O O . GLY A 1 437 ? 8.865 -12.260 -7.149 1.00 93.19 437 GLY A O 1
ATOM 3318 N N . ALA A 1 438 ? 10.299 -13.197 -8.558 1.00 89.94 438 ALA A N 1
ATOM 3319 C CA . ALA A 1 438 ? 11.349 -13.345 -7.560 1.00 89.94 438 ALA A CA 1
ATOM 3320 C C . ALA A 1 438 ? 12.387 -12.229 -7.695 1.00 89.94 438 ALA A C 1
ATOM 3322 O O . ALA A 1 438 ? 13.117 -12.215 -8.676 1.00 89.94 438 ALA A O 1
ATOM 3323 N N . GLY A 1 439 ? 12.581 -11.416 -6.663 1.00 90.81 439 GLY A N 1
ATOM 3324 C CA . GLY A 1 439 ? 13.621 -10.397 -6.600 1.00 90.81 439 GLY A CA 1
ATOM 3325 C C . GLY A 1 439 ? 13.168 -9.168 -5.828 1.00 90.81 439 GLY A C 1
ATOM 3326 O O . GLY A 1 439 ? 12.346 -9.250 -4.935 1.00 90.81 439 GLY A O 1
ATOM 3327 N N . ARG A 1 440 ? 13.812 -8.027 -6.060 1.00 94.50 440 ARG A N 1
ATOM 3328 C CA . ARG A 1 440 ? 13.386 -6.736 -5.510 1.00 94.50 440 ARG A CA 1
ATOM 3329 C C . ARG A 1 440 ? 12.806 -5.920 -6.651 1.00 94.50 440 ARG A C 1
ATOM 3331 O O . ARG A 1 440 ? 13.548 -5.255 -7.383 1.00 94.50 440 ARG A O 1
ATOM 3338 N N . ASP A 1 441 ? 11.491 -5.918 -6.731 1.00 95.06 441 ASP A N 1
ATOM 3339 C CA . ASP A 1 441 ? 10.751 -5.350 -7.839 1.00 95.06 441 ASP A CA 1
ATOM 3340 C C . ASP A 1 441 ? 10.222 -3.956 -7.517 1.00 95.06 441 ASP A C 1
ATOM 3342 O O . ASP A 1 441 ? 9.958 -3.569 -6.374 1.00 95.06 441 ASP A O 1
ATOM 3346 N N . LYS A 1 442 ? 10.092 -3.146 -8.565 1.00 96.75 442 LYS A N 1
ATOM 3347 C CA . LYS A 1 442 ? 9.532 -1.797 -8.519 1.00 96.75 442 LYS A CA 1
ATOM 3348 C C . LYS A 1 442 ? 8.340 -1.725 -9.449 1.00 96.75 442 LYS A C 1
ATOM 3350 O O . LYS A 1 442 ? 8.495 -1.589 -10.662 1.00 96.75 442 LYS A O 1
ATOM 3355 N N . LEU A 1 443 ? 7.147 -1.750 -8.874 1.00 96.00 443 LEU A N 1
ATOM 3356 C CA . LEU A 1 443 ? 5.894 -1.740 -9.617 1.00 96.00 443 LEU A CA 1
ATOM 3357 C C . LEU A 1 443 ? 5.230 -0.373 -9.468 1.00 96.00 443 LEU A C 1
ATOM 3359 O O . LEU A 1 443 ? 4.887 0.038 -8.364 1.00 96.00 443 LEU A O 1
ATOM 3363 N N . LYS A 1 444 ? 5.019 0.344 -10.572 1.00 92.56 444 LYS A N 1
ATOM 3364 C CA . LYS A 1 444 ? 4.267 1.602 -10.595 1.00 92.56 444 LYS A CA 1
ATOM 3365 C C . LYS A 1 444 ? 3.046 1.473 -11.498 1.00 92.56 444 LYS A C 1
ATOM 3367 O O . LYS A 1 444 ? 3.165 1.222 -12.695 1.00 92.56 444 LYS A O 1
ATOM 3372 N N . ASN A 1 445 ? 1.867 1.700 -10.933 1.00 88.88 445 ASN A N 1
ATOM 3373 C CA . ASN A 1 445 ? 0.593 1.690 -11.641 1.00 88.88 445 ASN A CA 1
ATOM 3374 C C . ASN A 1 445 ? -0.044 3.076 -11.637 1.00 88.88 445 ASN A C 1
ATOM 3376 O O . ASN A 1 445 ? -0.148 3.720 -10.594 1.00 88.88 445 ASN A O 1
ATOM 3380 N N . LEU A 1 446 ? -0.490 3.513 -12.811 1.00 84.44 446 LEU A N 1
ATOM 3381 C CA . LEU A 1 446 ? -1.185 4.782 -13.016 1.00 84.44 446 LEU A CA 1
ATOM 3382 C C . LEU A 1 446 ? -2.653 4.605 -13.443 1.00 84.44 446 LEU A C 1
ATOM 3384 O O . LEU A 1 446 ? -3.337 5.609 -13.613 1.00 84.44 446 LEU A O 1
ATOM 3388 N N . GLY A 1 447 ? -3.127 3.368 -13.647 1.00 81.06 447 GLY A N 1
ATOM 3389 C CA . GLY A 1 447 ? -4.476 3.081 -14.150 1.00 81.06 447 GLY A CA 1
ATOM 3390 C C . GLY A 1 447 ? -5.411 2.406 -13.141 1.00 81.06 447 GLY A C 1
ATOM 3391 O O . GLY A 1 447 ? -4.979 1.920 -12.098 1.00 81.06 447 GLY A O 1
ATOM 3392 N N . ASP A 1 448 ? -6.709 2.388 -13.440 1.00 86.06 448 ASP A N 1
ATOM 3393 C CA . ASP A 1 448 ? -7.756 1.890 -12.537 1.00 86.06 448 ASP A CA 1
ATOM 3394 C C . ASP A 1 448 ? -7.955 0.363 -12.642 1.00 86.06 448 ASP A C 1
ATOM 3396 O O . ASP A 1 448 ? -7.580 -0.275 -13.622 1.00 86.06 448 ASP A O 1
ATOM 3400 N N . GLN A 1 449 ? -8.605 -0.246 -11.645 1.00 89.00 449 GLN A N 1
ATOM 3401 C CA . GLN A 1 449 ? -9.046 -1.655 -11.649 1.00 89.00 449 GLN A CA 1
ATOM 3402 C C . GLN A 1 449 ? -7.927 -2.705 -11.803 1.00 89.00 449 GLN A C 1
ATOM 3404 O O . GLN A 1 449 ? -8.194 -3.863 -12.126 1.00 89.00 449 GLN A O 1
ATOM 3409 N N . SER A 1 450 ? -6.675 -2.319 -11.567 1.00 92.06 450 SER A N 1
ATOM 3410 C CA . SER A 1 450 ? -5.506 -3.188 -11.722 1.00 92.06 450 SER A CA 1
ATOM 3411 C C . SER A 1 450 ? -5.280 -4.117 -10.521 1.00 92.06 450 SER A C 1
ATOM 3413 O O . SER A 1 450 ? -5.739 -3.870 -9.407 1.00 92.06 450 SER A O 1
ATOM 3415 N N . THR A 1 451 ? -4.549 -5.207 -10.740 1.00 95.94 451 THR A N 1
ATOM 3416 C CA . THR A 1 451 ? -4.039 -6.112 -9.702 1.00 95.94 451 THR A CA 1
ATOM 3417 C C . THR A 1 451 ? -2.518 -6.136 -9.771 1.00 95.94 451 THR A C 1
ATOM 3419 O O . THR A 1 451 ? -1.971 -6.403 -10.837 1.00 95.94 451 THR A O 1
ATOM 3422 N N . LEU A 1 452 ? -1.840 -5.869 -8.660 1.00 97.56 452 LEU A N 1
ATOM 3423 C CA . LEU A 1 452 ? -0.381 -5.847 -8.568 1.00 97.56 452 LEU A CA 1
ATOM 3424 C C . LEU A 1 452 ? 0.065 -6.851 -7.505 1.00 97.56 452 LEU A C 1
ATOM 3426 O O . LEU A 1 452 ? -0.428 -6.794 -6.379 1.00 97.56 452 LEU A O 1
ATOM 3430 N N . ALA A 1 453 ? 0.986 -7.735 -7.867 1.00 97.62 453 ALA A N 1
ATOM 3431 C CA . ALA A 1 453 ? 1.658 -8.650 -6.959 1.00 97.62 453 ALA A CA 1
ATOM 3432 C C . ALA A 1 453 ? 3.167 -8.372 -6.983 1.00 97.62 453 ALA A C 1
ATOM 3434 O O . ALA A 1 453 ? 3.728 -8.327 -8.076 1.00 97.62 453 ALA A O 1
ATOM 3435 N N . GLY A 1 454 ? 3.789 -8.134 -5.823 1.00 95.81 454 GLY A N 1
ATOM 3436 C CA . GLY A 1 454 ? 5.259 -8.083 -5.702 1.00 95.81 454 GLY A CA 1
ATOM 3437 C C . GLY A 1 454 ? 5.859 -9.484 -5.830 1.00 95.81 454 GLY A C 1
ATOM 3438 O O . GLY A 1 454 ? 6.712 -9.717 -6.673 1.00 95.81 454 GLY A O 1
ATOM 3439 N N . ASP A 1 455 ? 5.217 -10.439 -5.155 1.00 97.19 455 ASP A N 1
ATOM 3440 C CA . ASP A 1 455 ? 5.572 -11.853 -5.064 1.00 97.19 455 ASP A CA 1
ATOM 3441 C C . ASP A 1 455 ? 6.713 -12.115 -4.075 1.00 97.19 455 ASP A C 1
ATOM 3443 O O . ASP A 1 455 ? 6.447 -12.074 -2.883 1.00 97.19 455 ASP A O 1
ATOM 3447 N N . ALA A 1 456 ? 7.919 -12.508 -4.480 1.00 92.62 456 ALA A N 1
ATOM 3448 C CA . ALA A 1 456 ? 8.964 -12.924 -3.543 1.00 92.62 456 ALA A CA 1
ATOM 3449 C C . ALA A 1 456 ? 10.158 -11.970 -3.550 1.00 92.62 456 ALA A C 1
ATOM 3451 O O . ALA A 1 456 ? 10.933 -11.957 -4.495 1.00 92.62 456 ALA A O 1
ATOM 3452 N N . GLY A 1 457 ? 10.426 -11.342 -2.413 1.00 94.19 457 GLY A N 1
ATOM 3453 C CA . GLY A 1 457 ? 11.573 -10.492 -2.137 1.00 94.19 457 GLY A CA 1
ATOM 3454 C C . GLY A 1 457 ? 11.124 -9.154 -1.559 1.00 94.19 457 GLY A C 1
ATOM 3455 O O . GLY A 1 457 ? 10.081 -9.091 -0.942 1.00 94.19 457 GLY A O 1
ATOM 3456 N N . ASN A 1 458 ? 11.973 -8.122 -1.598 1.00 96.25 458 ASN A N 1
ATOM 3457 C CA . ASN A 1 458 ? 11.688 -6.865 -0.883 1.00 96.25 458 ASN A CA 1
ATOM 3458 C C . ASN A 1 458 ? 11.256 -5.786 -1.874 1.00 96.25 458 ASN A C 1
ATOM 3460 O O . ASN A 1 458 ? 12.114 -5.023 -2.350 1.00 96.25 458 ASN A O 1
ATOM 3464 N N . ASP A 1 459 ? 9.964 -5.699 -2.133 1.00 97.88 459 ASP A N 1
ATOM 3465 C CA . ASP A 1 459 ? 9.385 -4.994 -3.265 1.00 97.88 459 ASP A CA 1
ATOM 3466 C C . ASP A 1 459 ? 8.911 -3.584 -2.920 1.00 97.88 459 ASP A C 1
ATOM 3468 O O . ASP A 1 459 ? 8.705 -3.187 -1.770 1.00 97.88 459 ASP A O 1
ATOM 3472 N N . THR A 1 460 ? 8.765 -2.759 -3.952 1.00 97.12 460 THR A N 1
ATOM 3473 C CA . THR A 1 460 ? 8.186 -1.419 -3.853 1.00 97.12 460 THR A CA 1
ATOM 3474 C C . THR A 1 460 ? 7.048 -1.280 -4.847 1.00 97.12 460 THR A C 1
ATOM 3476 O O . THR A 1 460 ? 7.270 -1.244 -6.057 1.00 97.12 460 THR A O 1
ATOM 3479 N N . ILE A 1 461 ? 5.828 -1.128 -4.337 1.00 96.56 461 ILE A N 1
ATOM 3480 C CA . ILE A 1 461 ? 4.615 -1.014 -5.145 1.00 96.56 461 ILE A CA 1
ATOM 3481 C C . ILE A 1 461 ? 3.991 0.367 -4.952 1.00 96.56 461 ILE A C 1
ATOM 3483 O O . ILE A 1 461 ? 3.649 0.772 -3.843 1.00 96.56 461 ILE A O 1
ATOM 3487 N N . ILE A 1 462 ? 3.816 1.097 -6.051 1.00 92.31 462 ILE A N 1
ATOM 3488 C CA . ILE A 1 462 ? 3.286 2.458 -6.081 1.00 92.31 462 ILE A CA 1
ATOM 3489 C C . ILE A 1 462 ? 2.021 2.494 -6.942 1.00 92.31 462 ILE A C 1
ATOM 3491 O O . ILE A 1 462 ? 2.070 2.278 -8.152 1.00 92.31 462 ILE A O 1
ATOM 3495 N N . ASN A 1 463 ? 0.884 2.828 -6.334 1.00 90.25 463 ASN A N 1
ATOM 3496 C CA . ASN A 1 463 ? -0.373 3.093 -7.030 1.00 90.25 463 ASN A CA 1
ATOM 3497 C C . ASN A 1 463 ? -0.658 4.604 -7.079 1.00 90.25 463 ASN A C 1
ATOM 3499 O O . ASN A 1 463 ? -1.136 5.204 -6.110 1.00 90.25 463 ASN A O 1
ATOM 3503 N N . GLY A 1 464 ? -0.370 5.210 -8.231 1.00 78.75 464 GLY A N 1
ATOM 3504 C CA . GLY A 1 464 ? -0.397 6.649 -8.484 1.00 78.75 464 GLY A CA 1
ATOM 3505 C C . GLY A 1 464 ? 0.984 7.278 -8.544 1.00 78.75 464 GLY A C 1
ATOM 3506 O O . GLY A 1 464 ? 1.992 6.602 -8.753 1.00 78.75 464 GLY A O 1
ATOM 3507 N N . GLY A 1 465 ? 1.044 8.594 -8.375 1.00 64.31 465 GLY A N 1
ATOM 3508 C CA . GLY A 1 465 ? 2.313 9.296 -8.373 1.00 64.31 465 GLY A CA 1
ATOM 3509 C C . GLY A 1 465 ? 2.355 10.587 -7.576 1.00 64.31 465 GLY A C 1
ATOM 3510 O O . GLY A 1 465 ? 1.397 11.003 -6.926 1.00 64.31 465 GLY A O 1
ATOM 3511 N N . TYR A 1 466 ? 3.539 11.196 -7.614 1.00 52.66 466 TYR A N 1
ATOM 3512 C CA . TYR A 1 466 ? 3.936 12.283 -6.719 1.00 52.66 466 TYR A CA 1
ATOM 3513 C C . TYR A 1 466 ? 3.271 13.621 -7.067 1.00 52.66 466 TYR A C 1
ATOM 3515 O O . TYR A 1 466 ? 3.049 14.458 -6.193 1.00 52.66 466 TYR A O 1
ATOM 3523 N N . TRP A 1 467 ? 2.928 13.814 -8.341 1.00 51.81 467 TRP A N 1
ATOM 3524 C CA . TRP A 1 467 ? 2.386 15.064 -8.868 1.00 51.81 467 TRP A CA 1
ATOM 3525 C C . TRP A 1 467 ? 0.853 15.059 -8.881 1.00 51.81 467 TRP A C 1
ATOM 3527 O O . TRP A 1 467 ? 0.221 14.015 -9.000 1.00 51.81 467 TRP A O 1
ATOM 3537 N N . GLU A 1 468 ? 0.229 16.239 -8.818 1.00 45.38 468 GLU A N 1
ATOM 3538 C CA . GLU A 1 468 ? -1.240 16.407 -8.764 1.00 45.38 468 GLU A CA 1
ATOM 3539 C C . GLU A 1 468 ? -1.991 15.802 -9.962 1.00 45.38 468 GLU A C 1
ATOM 3541 O O . GLU A 1 468 ? -3.181 15.501 -9.878 1.00 45.38 468 GLU A O 1
ATOM 3546 N N . ASN A 1 469 ? -1.269 15.559 -11.055 1.00 49.47 469 ASN A N 1
ATOM 3547 C CA . ASN A 1 469 ? -1.791 14.977 -12.286 1.00 49.47 469 ASN A CA 1
ATOM 3548 C C . ASN A 1 469 ? -1.615 13.446 -12.363 1.00 49.47 469 ASN A C 1
ATOM 3550 O O . ASN A 1 469 ? -2.090 12.841 -13.319 1.00 49.47 469 ASN A O 1
ATOM 3554 N N . GLU A 1 470 ? -0.937 12.827 -11.390 1.00 57.81 470 GLU A N 1
ATOM 3555 C CA . GLU A 1 470 ? -0.729 11.376 -11.273 1.00 57.81 470 GLU A CA 1
ATOM 3556 C C . GLU A 1 470 ? -1.642 10.810 -10.173 1.00 57.81 470 GLU A C 1
ATOM 3558 O O . GLU A 1 470 ? -1.184 10.221 -9.191 1.00 57.81 470 GLU A O 1
ATOM 3563 N N . ARG A 1 471 ? -2.959 11.034 -10.310 1.00 57.97 471 ARG A N 1
ATOM 3564 C CA . ARG A 1 471 ? -3.953 10.440 -9.402 1.00 57.97 471 ARG A CA 1
ATOM 3565 C C . ARG A 1 471 ? -3.765 8.919 -9.375 1.00 57.97 471 ARG A C 1
ATOM 3567 O O . ARG A 1 471 ? -3.545 8.311 -10.417 1.00 57.97 471 ARG A O 1
ATOM 3574 N N . GLY A 1 472 ? -3.805 8.327 -8.180 1.00 60.88 472 GLY A N 1
ATOM 3575 C CA . GLY A 1 472 ? -3.692 6.877 -8.034 1.00 60.88 472 GLY A CA 1
ATOM 3576 C C . GLY A 1 472 ? -4.877 6.148 -8.642 1.00 60.88 472 GLY A C 1
ATOM 3577 O O . GLY A 1 472 ? -6.001 6.649 -8.575 1.00 60.88 472 GLY A O 1
ATOM 3578 N N . GLY A 1 473 ? -4.607 4.970 -9.202 1.00 75.12 473 GLY A N 1
ATOM 3579 C CA . GLY A 1 473 ? -5.623 4.116 -9.794 1.00 75.12 473 GLY A CA 1
ATOM 3580 C C . GLY A 1 473 ? -6.696 3.753 -8.773 1.00 75.12 473 GLY A C 1
ATOM 3581 O O . GLY A 1 473 ? -6.383 3.305 -7.666 1.00 75.12 473 GLY A O 1
ATOM 3582 N N . ALA A 1 474 ? -7.962 3.966 -9.107 1.00 85.56 474 ALA A N 1
ATOM 3583 C CA . ALA A 1 474 ? -9.089 3.563 -8.281 1.00 85.56 474 ALA A CA 1
ATOM 3584 C C . ALA A 1 474 ? -9.357 2.057 -8.414 1.00 85.56 474 ALA A C 1
ATOM 3586 O O . ALA A 1 474 ? -9.215 1.481 -9.490 1.00 85.56 474 ALA A O 1
ATOM 3587 N N . ASN A 1 475 ? -9.836 1.428 -7.339 1.00 90.38 475 ASN A N 1
ATOM 3588 C CA . ASN A 1 475 ? -10.200 0.005 -7.306 1.00 90.38 475 ASN A CA 1
ATOM 3589 C C . ASN A 1 475 ? -9.029 -0.942 -7.622 1.00 90.38 475 ASN A C 1
ATOM 3591 O O . ASN A 1 475 ? -9.213 -1.950 -8.300 1.00 90.38 475 ASN A O 1
ATOM 3595 N N . VAL A 1 476 ? -7.824 -0.609 -7.159 1.00 94.19 476 VAL A N 1
ATOM 3596 C CA . VAL A 1 476 ? -6.627 -1.431 -7.377 1.00 94.19 476 VAL A CA 1
ATOM 3597 C C . VAL A 1 476 ? -6.469 -2.429 -6.231 1.00 94.19 476 VAL A C 1
ATOM 3599 O O . VAL A 1 476 ? -6.654 -2.076 -5.068 1.00 94.19 476 VAL A O 1
ATOM 3602 N N . SER A 1 477 ? -6.120 -3.672 -6.551 1.00 97.25 477 SER A N 1
ATOM 3603 C CA . SER A 1 477 ? -5.765 -4.700 -5.569 1.00 97.25 477 SER A CA 1
ATOM 3604 C C . SER A 1 477 ? -4.253 -4.894 -5.566 1.00 97.25 477 SER A C 1
ATOM 3606 O O . SER A 1 477 ? -3.677 -5.182 -6.610 1.00 97.25 477 SER A O 1
ATOM 3608 N N . ILE A 1 478 ? -3.611 -4.751 -4.413 1.00 98.19 478 ILE A N 1
ATOM 3609 C CA . ILE A 1 478 ? -2.166 -4.900 -4.238 1.00 98.19 478 ILE A CA 1
ATOM 3610 C C . ILE A 1 478 ? -1.911 -5.984 -3.197 1.00 98.19 478 ILE A C 1
ATOM 3612 O O . ILE A 1 478 ? -2.495 -5.922 -2.120 1.00 98.19 478 ILE A O 1
ATOM 3616 N N . SER A 1 479 ? -1.037 -6.933 -3.514 1.00 97.94 479 SER A N 1
ATOM 3617 C CA . SER A 1 479 ? -0.472 -7.896 -2.567 1.00 97.94 479 SER A CA 1
ATOM 3618 C C . SER A 1 479 ? 1.041 -7.867 -2.725 1.00 97.94 479 SER A C 1
ATOM 3620 O O . SER A 1 479 ? 1.535 -8.160 -3.809 1.00 97.94 479 SER A O 1
ATOM 3622 N N . SER A 1 480 ? 1.792 -7.437 -1.716 1.00 96.94 480 SER A N 1
ATOM 3623 C CA . SER A 1 480 ? 3.247 -7.362 -1.877 1.00 96.94 480 SER A CA 1
ATOM 3624 C C . SER A 1 480 ? 3.907 -8.735 -1.833 1.00 96.94 480 SER A C 1
ATOM 3626 O O . SER A 1 480 ? 4.733 -9.011 -2.690 1.00 96.94 480 SER A O 1
ATOM 3628 N N . GLY A 1 481 ? 3.391 -9.658 -1.022 1.00 97.12 481 GLY A N 1
ATOM 3629 C CA . GLY A 1 481 ? 3.806 -11.055 -1.055 1.00 97.12 481 GLY A CA 1
ATOM 3630 C C . GLY A 1 481 ? 4.764 -11.375 0.081 1.00 97.12 481 GLY A C 1
ATOM 3631 O O . GLY A 1 481 ? 4.364 -11.298 1.234 1.00 97.12 481 GLY A O 1
ATOM 3632 N N . ALA A 1 482 ? 5.960 -11.861 -0.222 1.00 94.94 482 ALA A N 1
ATOM 3633 C CA . ALA A 1 482 ? 6.918 -12.353 0.747 1.00 94.94 482 ALA A CA 1
ATOM 3634 C C . ALA A 1 482 ? 8.193 -11.530 0.794 1.00 94.94 482 ALA A C 1
ATOM 3636 O O . ALA A 1 482 ? 9.048 -11.694 -0.065 1.00 94.94 482 ALA A O 1
ATOM 3637 N N . GLY A 1 483 ? 8.411 -10.820 1.895 1.00 96.38 483 GLY A N 1
ATOM 3638 C CA . GLY A 1 483 ? 9.622 -10.057 2.151 1.00 96.38 483 GLY A CA 1
ATOM 3639 C C . GLY A 1 483 ? 9.292 -8.785 2.909 1.00 96.38 483 GLY A C 1
ATOM 3640 O O . GLY A 1 483 ? 8.228 -8.656 3.480 1.00 96.38 483 GLY A O 1
ATOM 3641 N N . ASN A 1 484 ? 10.253 -7.878 3.041 1.00 97.38 484 ASN A N 1
ATOM 3642 C CA . ASN A 1 484 ? 9.989 -6.607 3.705 1.00 97.38 484 ASN A CA 1
ATOM 3643 C C . ASN A 1 484 ? 9.639 -5.564 2.648 1.00 97.38 484 ASN A C 1
ATOM 3645 O O . ASN A 1 484 ? 10.545 -4.931 2.079 1.00 97.38 484 ASN A O 1
ATOM 3649 N N . ASP A 1 485 ? 8.349 -5.386 2.413 1.00 98.25 485 ASP A N 1
ATOM 3650 C CA . ASP A 1 485 ? 7.838 -4.656 1.269 1.00 98.25 485 ASP A CA 1
ATOM 3651 C C . ASP A 1 485 ? 7.427 -3.227 1.612 1.00 98.25 485 ASP A C 1
ATOM 3653 O O . ASP A 1 485 ? 7.292 -2.807 2.766 1.00 98.25 485 ASP A O 1
ATOM 3657 N N . THR A 1 486 ? 7.262 -2.411 0.573 1.00 97.44 486 THR A N 1
ATOM 3658 C CA . THR A 1 486 ? 6.741 -1.051 0.695 1.00 97.44 486 THR A CA 1
ATOM 3659 C C . THR A 1 486 ? 5.610 -0.810 -0.295 1.00 97.44 486 THR A C 1
ATOM 3661 O O . THR A 1 486 ? 5.817 -0.826 -1.507 1.00 97.44 486 THR A O 1
ATOM 3664 N N . ILE A 1 487 ? 4.422 -0.493 0.222 1.00 96.25 487 ILE A N 1
ATOM 3665 C CA . ILE A 1 487 ? 3.243 -0.129 -0.569 1.00 96.25 487 ILE A CA 1
ATOM 3666 C C . ILE A 1 487 ? 2.946 1.359 -0.379 1.00 96.25 487 ILE A C 1
ATOM 3668 O O . ILE A 1 487 ? 2.753 1.835 0.739 1.00 96.25 487 ILE A O 1
ATOM 3672 N N . ILE A 1 488 ? 2.850 2.105 -1.478 1.00 92.06 488 ILE A N 1
ATOM 3673 C CA . ILE A 1 488 ? 2.431 3.510 -1.493 1.00 92.06 488 ILE A CA 1
ATOM 3674 C C . ILE A 1 488 ? 1.205 3.633 -2.393 1.00 92.06 488 ILE A C 1
ATOM 3676 O O . ILE A 1 488 ? 1.299 3.495 -3.610 1.00 92.06 488 ILE A O 1
ATOM 3680 N N . SER A 1 489 ? 0.044 3.923 -1.809 1.00 90.31 489 SER A N 1
ATOM 3681 C CA . SER A 1 489 ? -1.200 4.089 -2.558 1.00 90.31 489 SER A CA 1
ATOM 3682 C C . SER A 1 489 ? -1.792 5.479 -2.374 1.00 90.31 489 SER A C 1
ATOM 3684 O O . SER A 1 489 ? -2.064 5.932 -1.260 1.00 90.31 489 SER A O 1
ATOM 3686 N N . HIS A 1 490 ? -2.052 6.141 -3.499 1.00 85.06 490 HIS A N 1
ATOM 3687 C CA . HIS A 1 490 ? -2.860 7.358 -3.562 1.00 85.06 490 HIS A CA 1
ATOM 3688 C C . HIS A 1 490 ? -4.259 7.093 -4.144 1.00 85.06 490 HIS A C 1
ATOM 3690 O O . HIS A 1 490 ? -5.080 8.010 -4.193 1.00 85.06 490 HIS A O 1
ATOM 3696 N N . GLY A 1 491 ? -4.529 5.863 -4.596 1.00 83.31 491 GLY A N 1
ATOM 3697 C CA . GLY A 1 491 ? -5.788 5.460 -5.220 1.00 83.31 491 GLY A CA 1
ATOM 3698 C C . GLY A 1 491 ? -6.938 5.321 -4.227 1.00 83.31 491 GLY A C 1
ATOM 3699 O O . GLY A 1 491 ? -6.730 5.112 -3.034 1.00 83.31 491 GLY A O 1
ATOM 3700 N N . SER A 1 492 ? -8.170 5.449 -4.717 1.00 87.75 492 SER A N 1
ATOM 3701 C CA . SER A 1 492 ? -9.381 5.240 -3.908 1.00 87.75 492 SER A CA 1
ATOM 3702 C C . SER A 1 492 ? -9.907 3.807 -4.039 1.00 87.75 492 SER A C 1
ATOM 3704 O O . SER A 1 492 ? -9.615 3.121 -5.018 1.00 87.75 492 SER A O 1
ATOM 3706 N N . ASN A 1 493 ? -10.681 3.350 -3.054 1.00 91.69 493 ASN A N 1
ATOM 3707 C CA . ASN A 1 493 ? -11.350 2.045 -3.006 1.00 91.69 493 ASN A CA 1
ATOM 3708 C C . ASN A 1 493 ? -10.413 0.863 -3.304 1.00 91.69 493 ASN A C 1
ATOM 3710 O O . ASN A 1 493 ? -10.810 -0.096 -3.960 1.00 91.69 493 ASN A O 1
ATOM 3714 N N . SER A 1 494 ? -9.152 0.964 -2.890 1.00 94.12 494 SER A N 1
ATOM 3715 C CA . SER A 1 494 ? -8.126 -0.035 -3.195 1.00 94.12 494 SER A CA 1
ATOM 3716 C C . SER A 1 494 ? -7.978 -1.035 -2.050 1.00 94.12 494 SER A C 1
ATOM 3718 O O . SER A 1 494 ? -8.276 -0.715 -0.900 1.00 94.12 494 SER A O 1
ATOM 3720 N N . VAL A 1 495 ? -7.514 -2.243 -2.353 1.00 97.56 495 VAL A N 1
ATOM 3721 C CA . VAL A 1 495 ? -7.130 -3.245 -1.352 1.00 97.56 495 VAL A CA 1
ATOM 3722 C C . VAL A 1 495 ? -5.610 -3.298 -1.318 1.00 97.56 495 VAL A C 1
ATOM 3724 O O . VAL A 1 495 ? -4.994 -3.473 -2.365 1.00 97.56 495 VAL A O 1
ATOM 3727 N N . LEU A 1 496 ? -5.015 -3.099 -0.145 1.00 98.00 496 LEU A N 1
ATOM 3728 C CA . LEU A 1 496 ? -3.570 -3.122 0.071 1.00 98.00 496 LEU A CA 1
ATOM 3729 C C . LEU A 1 496 ? -3.260 -4.248 1.054 1.00 98.00 496 LEU A C 1
ATOM 3731 O O . LEU A 1 496 ? -3.766 -4.202 2.169 1.00 98.00 496 LEU A O 1
ATOM 3735 N N . ASP A 1 497 ? -2.463 -5.227 0.652 1.00 98.38 497 ASP A N 1
ATOM 3736 C CA . ASP A 1 497 ? -2.072 -6.366 1.483 1.00 98.38 497 ASP A CA 1
ATOM 3737 C C . ASP A 1 497 ? -0.544 -6.455 1.565 1.00 98.38 497 ASP A C 1
ATOM 3739 O O . ASP A 1 497 ? 0.109 -6.604 0.529 1.00 98.38 497 ASP A O 1
ATOM 3743 N N . GLY A 1 498 ? -0.002 -6.314 2.780 1.00 97.38 498 GLY A N 1
ATOM 3744 C CA . GLY A 1 498 ? 1.432 -6.401 3.076 1.00 97.38 498 GLY A CA 1
ATOM 3745 C C . GLY A 1 498 ? 1.999 -7.818 2.959 1.00 97.38 498 GLY A C 1
ATOM 3746 O O . GLY A 1 498 ? 3.175 -7.987 2.681 1.00 97.38 498 GLY A O 1
ATOM 3747 N N . GLY A 1 499 ? 1.165 -8.857 3.043 1.00 97.56 499 GLY A N 1
ATOM 3748 C CA . GLY A 1 499 ? 1.639 -10.228 2.878 1.00 97.56 499 GLY A CA 1
ATOM 3749 C C . GLY A 1 499 ? 2.396 -10.755 4.101 1.00 97.56 499 GLY A C 1
ATOM 3750 O O . GLY A 1 499 ? 1.814 -10.880 5.177 1.00 97.56 499 GLY A O 1
ATOM 3751 N N . ILE A 1 500 ? 3.631 -11.219 3.930 1.00 96.12 500 ILE A N 1
ATOM 3752 C CA . ILE A 1 500 ? 4.428 -11.827 4.999 1.00 96.12 500 ILE A CA 1
ATOM 3753 C C . ILE A 1 500 ? 5.725 -11.055 5.221 1.00 96.12 500 ILE A C 1
ATOM 3755 O O . ILE A 1 500 ? 6.358 -10.643 4.262 1.00 96.12 500 ILE A O 1
ATOM 3759 N N . ASN A 1 501 ? 6.192 -11.069 6.472 1.00 97.00 501 ASN A N 1
ATOM 3760 C CA . ASN A 1 501 ? 7.352 -10.361 7.009 1.00 97.00 501 ASN A CA 1
ATOM 3761 C C . ASN A 1 501 ? 7.025 -8.921 7.430 1.00 97.00 501 ASN A C 1
ATOM 3763 O O . ASN A 1 501 ? 6.025 -8.723 8.098 1.00 97.00 501 ASN A O 1
ATOM 3767 N N . LYS A 1 502 ? 7.978 -7.986 7.357 1.00 97.31 502 LYS A N 1
ATOM 3768 C CA . LYS A 1 502 ? 7.797 -6.644 7.921 1.00 97.31 502 LYS A CA 1
ATOM 3769 C C . LYS A 1 502 ? 7.518 -5.676 6.788 1.00 97.31 502 LYS A C 1
ATOM 3771 O O . LYS A 1 502 ? 8.458 -5.260 6.106 1.00 97.31 502 LYS A O 1
ATOM 3776 N N . ASP A 1 503 ? 6.289 -5.194 6.743 1.00 97.81 503 ASP A N 1
ATOM 3777 C CA . ASP A 1 503 ? 5.816 -4.380 5.636 1.00 97.81 503 ASP A CA 1
ATOM 3778 C C . ASP A 1 503 ? 5.540 -2.935 6.040 1.00 97.81 503 ASP A C 1
ATOM 3780 O O . ASP A 1 503 ? 5.248 -2.597 7.195 1.00 97.81 503 ASP A O 1
ATOM 3784 N N . LEU A 1 504 ? 5.689 -2.040 5.065 1.00 97.25 504 LEU A N 1
ATOM 3785 C CA . LEU A 1 504 ? 5.471 -0.609 5.221 1.00 97.25 504 LEU A CA 1
ATOM 3786 C C . LEU A 1 504 ? 4.405 -0.121 4.242 1.00 97.25 504 LEU A C 1
ATOM 3788 O O . LEU A 1 504 ? 4.637 -0.047 3.036 1.00 97.25 504 LEU A O 1
ATOM 3792 N N . ILE A 1 505 ? 3.247 0.282 4.764 1.00 96.50 505 ILE A N 1
ATOM 3793 C CA . ILE A 1 505 ? 2.097 0.686 3.949 1.00 96.50 505 ILE A CA 1
ATOM 3794 C C . ILE A 1 505 ? 1.766 2.162 4.182 1.00 96.50 505 ILE A C 1
ATOM 3796 O O . ILE A 1 505 ? 1.472 2.585 5.300 1.00 96.50 505 ILE A O 1
ATOM 3800 N N . TYR A 1 506 ? 1.742 2.944 3.104 1.00 92.25 506 TYR A N 1
ATOM 3801 C CA . TYR A 1 506 ? 1.280 4.329 3.075 1.00 92.25 506 TYR A CA 1
ATOM 3802 C C . TYR A 1 506 ? 0.006 4.457 2.238 1.00 92.25 506 TYR A C 1
ATOM 3804 O O . TYR A 1 506 ? 0.031 4.274 1.021 1.00 92.25 506 TYR A O 1
ATOM 3812 N N . ASN A 1 507 ? -1.099 4.856 2.869 1.00 91.06 507 ASN A N 1
ATOM 3813 C CA . ASN A 1 507 ? -2.366 5.137 2.195 1.00 91.06 507 ASN A CA 1
ATOM 3814 C C . ASN A 1 507 ? -2.734 6.626 2.289 1.00 91.06 507 ASN A C 1
ATOM 3816 O O . ASN A 1 507 ? -2.919 7.180 3.375 1.00 91.06 507 ASN A O 1
ATOM 3820 N N . GLY A 1 508 ? -2.842 7.278 1.131 1.00 82.88 508 GLY A N 1
ATOM 3821 C CA . GLY A 1 508 ? -3.233 8.683 0.978 1.00 82.88 508 GLY A CA 1
ATOM 3822 C C . GLY A 1 508 ? -2.098 9.705 1.131 1.00 82.88 508 GLY A C 1
ATOM 3823 O O . GLY A 1 508 ? -2.229 10.821 0.637 1.00 82.88 508 GLY A O 1
ATOM 3824 N N . TYR A 1 509 ? -0.965 9.340 1.738 1.00 72.62 509 TYR A N 1
ATOM 3825 C CA . TYR A 1 509 ? 0.166 10.244 1.994 1.00 72.62 509 TYR A CA 1
ATOM 3826 C C . TYR A 1 509 ? 0.829 10.776 0.720 1.00 72.62 509 TYR A C 1
ATOM 3828 O O . TYR A 1 509 ? 1.073 9.998 -0.188 1.00 72.62 509 TYR A O 1
ATOM 3836 N N . ARG A 1 510 ? 1.195 12.068 0.655 1.00 64.62 510 ARG A N 1
ATOM 3837 C CA . ARG A 1 510 ? 2.110 12.602 -0.378 1.00 64.62 510 ARG A CA 1
ATOM 3838 C C . ARG A 1 510 ? 3.560 12.351 0.050 1.00 64.62 510 ARG A C 1
ATOM 3840 O O . ARG A 1 510 ? 3.938 12.736 1.154 1.00 64.62 510 ARG A O 1
ATOM 3847 N N . TYR A 1 511 ? 4.362 11.731 -0.813 1.00 50.41 511 TYR A N 1
ATOM 3848 C CA . TYR A 1 511 ? 5.794 11.548 -0.578 1.00 50.41 511 TYR A CA 1
ATOM 3849 C C . TYR A 1 511 ? 6.556 12.742 -1.166 1.00 50.41 511 TYR A C 1
ATOM 3851 O O . TYR A 1 511 ? 6.688 12.865 -2.382 1.00 50.41 511 TYR A O 1
ATOM 3859 N N . TYR A 1 512 ? 7.038 13.627 -0.300 1.00 44.34 512 TYR A N 1
ATOM 3860 C CA . TYR A 1 512 ? 8.195 14.469 -0.593 1.00 44.34 512 TYR A CA 1
ATOM 3861 C C . TYR A 1 512 ? 9.389 13.814 0.117 1.00 44.34 512 TYR A C 1
ATOM 3863 O O . TYR A 1 512 ? 9.196 13.246 1.187 1.00 44.34 512 TYR A O 1
ATOM 3871 N N . GLU A 1 513 ? 10.562 13.823 -0.522 1.00 35.09 513 GLU A N 1
ATOM 3872 C CA . GLU A 1 513 ? 11.896 13.367 -0.066 1.00 35.09 513 GLU A CA 1
ATOM 3873 C C . GLU A 1 513 ? 12.125 13.228 1.465 1.00 35.09 513 GLU A C 1
ATOM 3875 O O . GLU A 1 513 ? 11.508 13.945 2.250 1.00 35.09 513 GLU A O 1
ATOM 3880 N N . PRO A 1 514 ? 13.068 12.374 1.933 1.00 34.84 514 PRO A N 1
ATOM 3881 C CA . PRO A 1 514 ? 13.104 11.779 3.286 1.00 34.84 514 PRO A CA 1
ATOM 3882 C C . PRO A 1 514 ? 13.283 12.752 4.471 1.00 34.84 514 PRO A C 1
ATOM 3884 O O . PRO A 1 514 ? 13.397 12.326 5.622 1.00 34.84 514 PRO A O 1
ATOM 3887 N N . THR A 1 515 ? 13.276 14.061 4.239 1.00 33.88 515 THR A N 1
ATOM 3888 C CA . THR A 1 515 ? 13.280 15.089 5.272 1.00 33.88 515 THR A CA 1
ATOM 3889 C C . THR A 1 515 ? 11.920 15.773 5.380 1.00 33.88 515 THR A C 1
ATOM 3891 O O . THR A 1 515 ? 11.713 16.842 4.820 1.00 33.88 515 THR A O 1
ATOM 3894 N N . LYS A 1 516 ? 11.088 15.206 6.262 1.00 44.47 516 LYS A N 1
ATOM 3895 C CA . LYS A 1 516 ? 10.099 15.907 7.096 1.00 44.47 516 LYS A CA 1
ATOM 3896 C C . LYS A 1 516 ? 8.906 16.560 6.364 1.00 44.47 516 LYS A C 1
ATOM 3898 O O . LYS A 1 516 ? 9.052 17.432 5.524 1.00 44.47 516 LYS A O 1
ATOM 3903 N N . TYR A 1 517 ? 7.724 16.234 6.886 1.00 44.91 517 TYR A N 1
ATOM 3904 C CA . TYR A 1 517 ? 6.408 16.841 6.643 1.00 44.91 517 TYR A CA 1
ATOM 3905 C C . TYR A 1 517 ? 5.594 16.188 5.520 1.00 44.91 517 TYR A C 1
ATOM 3907 O O . TYR A 1 517 ? 5.655 16.527 4.343 1.00 44.91 517 TYR A O 1
ATOM 3915 N N . PHE A 1 518 ? 4.763 15.244 5.956 1.00 49.62 518 PHE A N 1
ATOM 3916 C CA . PHE A 1 518 ? 3.541 14.881 5.262 1.00 49.62 518 PHE A CA 1
ATOM 3917 C C . PHE A 1 518 ? 2.601 16.090 5.352 1.00 49.62 518 PHE A C 1
ATOM 3919 O O . PHE A 1 518 ? 2.401 16.605 6.452 1.00 49.62 518 PHE A O 1
ATOM 3926 N N . TYR A 1 519 ? 2.077 16.567 4.224 1.00 48.72 519 TYR A N 1
ATOM 3927 C CA . TYR A 1 519 ? 1.155 17.703 4.181 1.00 48.72 519 TYR A CA 1
ATOM 3928 C C . TYR A 1 519 ? -0.264 17.235 3.877 1.00 48.72 519 TYR A C 1
ATOM 3930 O O . TYR A 1 519 ? -0.480 16.429 2.968 1.00 48.72 519 TYR A O 1
ATOM 3938 N N . ASN A 1 520 ? -1.225 17.805 4.605 1.00 41.91 520 ASN A N 1
ATOM 3939 C CA . ASN A 1 520 ? -2.617 17.835 4.195 1.00 41.91 520 ASN A CA 1
ATOM 3940 C C . ASN A 1 520 ? -2.740 18.852 3.053 1.00 41.91 520 ASN A C 1
ATOM 3942 O O . ASN A 1 520 ? -2.478 20.040 3.247 1.00 41.91 520 ASN A O 1
ATOM 3946 N N . ALA A 1 521 ? -3.109 18.394 1.860 1.00 42.69 521 ALA A N 1
ATOM 3947 C CA . ALA A 1 521 ? -3.615 19.311 0.856 1.00 42.69 521 ALA A CA 1
ATOM 3948 C C . ALA A 1 521 ? -4.992 19.769 1.342 1.00 42.69 521 ALA A C 1
ATOM 3950 O O . ALA A 1 521 ? -5.929 18.979 1.358 1.00 42.69 521 ALA A O 1
ATOM 3951 N N . ASN A 1 522 ? -5.109 21.037 1.735 1.00 41.16 522 ASN A N 1
ATOM 3952 C CA . ASN A 1 522 ? -6.372 21.689 2.098 1.00 41.16 522 ASN A CA 1
ATOM 3953 C C . ASN A 1 522 ? -7.376 21.796 0.920 1.00 41.16 522 ASN A C 1
ATOM 3955 O O . ASN A 1 522 ? -8.209 22.693 0.922 1.00 41.16 522 ASN A O 1
ATOM 3959 N N . ASP A 1 523 ? -7.321 20.903 -0.066 1.00 43.50 523 ASP A N 1
ATOM 3960 C CA . ASP A 1 523 ? -8.150 20.908 -1.266 1.00 43.50 523 ASP A CA 1
ATOM 3961 C C . ASP A 1 523 ? -8.558 19.471 -1.586 1.00 43.50 523 ASP A C 1
ATOM 3963 O O . ASP A 1 523 ? -7.692 18.684 -1.956 1.00 43.50 523 ASP A O 1
ATOM 3967 N N . ASP A 1 524 ? -9.845 19.147 -1.399 1.00 45.50 524 ASP A N 1
ATOM 3968 C CA . ASP A 1 524 ? -10.762 18.299 -2.196 1.00 45.50 524 ASP A CA 1
ATOM 3969 C C . ASP A 1 524 ? -10.243 17.076 -3.007 1.00 45.50 524 ASP A C 1
ATOM 3971 O O . ASP A 1 524 ? -10.967 16.517 -3.838 1.00 45.50 524 ASP A O 1
ATOM 3975 N N . ASP A 1 525 ? -9.020 16.601 -2.787 1.00 52.03 525 ASP A N 1
ATOM 3976 C CA . ASP A 1 525 ? -8.359 15.548 -3.550 1.00 52.03 525 ASP A CA 1
ATOM 3977 C C . ASP A 1 525 ? -8.374 14.260 -2.720 1.00 52.03 525 ASP A C 1
ATOM 3979 O O . ASP A 1 525 ? -7.514 13.990 -1.882 1.00 52.03 525 ASP A O 1
ATOM 3983 N N . PHE A 1 526 ? -9.442 13.490 -2.928 1.00 51.94 526 PHE A N 1
ATOM 3984 C CA . PHE A 1 526 ? -9.800 12.238 -2.260 1.00 51.94 526 PHE A CA 1
ATOM 3985 C C . PHE A 1 526 ? -8.750 11.115 -2.451 1.00 51.94 526 PHE A C 1
ATOM 3987 O O . PHE A 1 526 ? -9.007 10.149 -3.171 1.00 51.94 526 PHE A O 1
ATOM 3994 N N . ARG A 1 527 ? -7.578 11.200 -1.811 1.00 73.56 527 ARG A N 1
ATOM 3995 C CA . ARG A 1 527 ? -6.515 10.178 -1.911 1.00 73.56 527 ARG A CA 1
ATOM 3996 C C . ARG A 1 527 ? -6.664 9.093 -0.843 1.00 73.56 527 ARG A C 1
ATOM 3998 O O . ARG A 1 527 ? -6.890 9.399 0.322 1.00 73.56 527 ARG A O 1
ATOM 4005 N N . GLY A 1 528 ? -6.534 7.821 -1.227 1.00 81.25 528 GLY A N 1
ATOM 4006 C CA . GLY A 1 528 ? -6.581 6.679 -0.294 1.00 81.25 528 GLY A CA 1
ATOM 4007 C C . GLY A 1 528 ? -7.965 6.338 0.281 1.00 81.25 528 GLY A C 1
ATOM 4008 O O . GLY A 1 528 ? -8.083 5.467 1.142 1.00 81.25 528 GLY A O 1
ATOM 4009 N N . ASN A 1 529 ? -9.022 7.034 -0.144 1.00 88.56 529 ASN A N 1
ATOM 4010 C CA . ASN A 1 529 ? -10.345 6.925 0.472 1.00 88.56 529 ASN A CA 1
ATOM 4011 C C . ASN A 1 529 ? -11.056 5.622 0.114 1.00 88.56 529 ASN A C 1
ATOM 4013 O O . ASN A 1 529 ? -11.022 5.204 -1.037 1.00 88.56 529 ASN A O 1
ATOM 4017 N N . GLY A 1 530 ? -11.780 5.035 1.067 1.00 92.50 530 GLY A N 1
ATOM 4018 C CA . GLY A 1 530 ? -12.547 3.802 0.862 1.00 92.50 530 GLY A CA 1
ATOM 4019 C C . GLY A 1 530 ? -11.691 2.539 0.765 1.00 92.50 530 GLY A C 1
ATOM 4020 O O . GLY A 1 530 ? -12.222 1.479 0.444 1.00 92.50 530 GLY A O 1
ATOM 4021 N N . SER A 1 531 ? -10.381 2.648 0.996 1.00 94.88 531 SER A N 1
ATOM 4022 C CA . SER A 1 531 ? -9.456 1.525 0.878 1.00 94.88 531 SER A CA 1
ATOM 4023 C C . SER A 1 531 ? -9.584 0.535 2.040 1.00 94.88 531 SER A C 1
ATOM 4025 O O . SER A 1 531 ? -9.979 0.889 3.153 1.00 94.88 531 SER A O 1
ATOM 4027 N N . THR A 1 532 ? -9.227 -0.717 1.776 1.00 97.88 532 THR A N 1
ATOM 4028 C CA . THR A 1 532 ? -9.017 -1.757 2.789 1.00 97.88 532 THR A CA 1
ATOM 4029 C C . THR A 1 532 ? -7.528 -2.058 2.859 1.00 97.88 532 THR A C 1
ATOM 4031 O O . THR A 1 532 ? -6.898 -2.243 1.823 1.00 97.88 532 THR A O 1
ATOM 4034 N N . ILE A 1 533 ? -6.965 -2.078 4.060 1.00 98.25 533 ILE A N 1
ATOM 4035 C CA . ILE A 1 533 ? -5.551 -2.349 4.307 1.00 98.25 533 ILE A CA 1
ATOM 4036 C C . ILE A 1 533 ? -5.454 -3.595 5.180 1.00 98.25 533 ILE A C 1
ATOM 4038 O O . ILE A 1 533 ? -6.115 -3.657 6.215 1.00 98.25 533 ILE A O 1
ATOM 4042 N N . LEU A 1 534 ? -4.644 -4.555 4.758 1.00 97.81 534 LEU A N 1
ATOM 4043 C CA . LEU A 1 534 ? -4.305 -5.780 5.466 1.00 97.81 534 LEU A CA 1
ATOM 4044 C C . LEU A 1 534 ? -2.792 -5.739 5.722 1.00 97.81 534 LEU A C 1
ATOM 4046 O O . LEU A 1 534 ? -2.020 -5.610 4.775 1.00 97.81 534 LEU A O 1
ATOM 4050 N N . GLY A 1 535 ? -2.372 -5.771 6.986 1.00 95.06 535 GLY A N 1
ATOM 4051 C CA . GLY A 1 535 ? -0.952 -5.821 7.352 1.00 95.06 535 GLY A CA 1
ATOM 4052 C C . GLY A 1 535 ? -0.324 -7.154 6.961 1.00 95.06 535 GLY A C 1
ATOM 4053 O O . GLY A 1 535 ? 0.731 -7.165 6.347 1.00 95.06 535 GLY A O 1
ATOM 4054 N N . GLY A 1 536 ? -1.055 -8.250 7.187 1.00 95.19 536 GLY A N 1
ATOM 4055 C CA . GLY A 1 536 ? -0.602 -9.595 6.855 1.00 95.19 536 GLY A CA 1
ATOM 4056 C C . GLY A 1 536 ? 0.021 -10.295 8.062 1.00 95.19 536 GLY A C 1
ATOM 4057 O O . GLY A 1 536 ? -0.600 -10.372 9.127 1.00 95.19 536 GLY A O 1
ATOM 4058 N N . THR A 1 537 ? 1.198 -10.892 7.907 1.00 95.38 537 THR A N 1
ATOM 4059 C CA . THR A 1 537 ? 1.911 -11.546 9.009 1.00 95.38 537 THR A CA 1
ATOM 4060 C C . THR A 1 537 ? 3.287 -10.939 9.219 1.00 95.38 537 THR A C 1
ATOM 4062 O O . THR A 1 537 ? 4.159 -11.114 8.380 1.00 95.38 537 THR A O 1
ATOM 4065 N N . GLY A 1 538 ? 3.546 -10.411 10.408 1.00 94.50 538 GLY A N 1
ATOM 4066 C CA . GLY A 1 538 ? 4.849 -9.934 10.837 1.00 94.50 538 GLY A CA 1
ATOM 4067 C C . GLY A 1 538 ? 4.720 -8.628 11.607 1.00 94.50 538 GLY A C 1
ATOM 4068 O O . GLY A 1 538 ? 3.757 -8.430 12.327 1.00 94.50 538 GLY A O 1
ATOM 4069 N N . ASN A 1 539 ? 5.755 -7.793 11.613 1.00 95.88 539 ASN A N 1
ATOM 4070 C CA . ASN A 1 539 ? 5.732 -6.576 12.437 1.00 95.88 539 ASN A CA 1
ATOM 4071 C C . ASN A 1 539 ? 5.527 -5.366 11.534 1.00 95.88 539 ASN A C 1
ATOM 4073 O O . ASN A 1 539 ? 6.504 -4.690 11.186 1.00 95.88 539 ASN A O 1
ATOM 4077 N N . ASP A 1 540 ? 4.278 -5.106 11.175 1.00 97.00 540 ASP A N 1
ATOM 4078 C CA . ASP A 1 540 ? 3.936 -4.205 10.083 1.00 97.00 540 ASP A CA 1
ATOM 4079 C C . ASP A 1 540 ? 3.770 -2.765 10.548 1.00 97.00 540 ASP A C 1
ATOM 4081 O O . ASP A 1 540 ? 3.514 -2.459 11.717 1.00 97.00 540 ASP A O 1
ATOM 4085 N N . THR A 1 541 ? 3.986 -1.836 9.624 1.00 97.19 541 THR A N 1
ATOM 4086 C CA . THR A 1 541 ? 3.871 -0.399 9.864 1.00 97.19 541 THR A CA 1
ATOM 4087 C C . THR A 1 541 ? 2.916 0.215 8.848 1.00 97.19 541 THR A C 1
ATOM 4089 O O . THR A 1 541 ? 3.220 0.289 7.659 1.00 97.19 541 THR A O 1
ATOM 4092 N N . ILE A 1 542 ? 1.769 0.707 9.318 1.00 96.00 542 ILE A N 1
ATOM 4093 C CA . ILE A 1 542 ? 0.695 1.226 8.466 1.00 96.00 542 ILE A CA 1
ATOM 4094 C C . ILE A 1 542 ? 0.433 2.696 8.788 1.00 96.00 542 ILE A C 1
ATOM 4096 O O . ILE A 1 542 ? 0.108 3.068 9.916 1.00 96.00 542 ILE A O 1
ATOM 4100 N N . TYR A 1 543 ? 0.502 3.535 7.761 1.00 93.25 543 TYR A N 1
ATOM 4101 C CA . TYR A 1 543 ? 0.172 4.951 7.821 1.00 93.25 543 TYR A CA 1
ATOM 4102 C C . TYR A 1 543 ? -1.036 5.242 6.927 1.00 93.25 543 TYR A C 1
ATOM 4104 O O . TYR A 1 543 ? -0.980 5.070 5.708 1.00 93.25 543 TYR A O 1
ATOM 4112 N N . ASN A 1 544 ? -2.114 5.766 7.513 1.00 92.00 544 ASN A N 1
ATOM 4113 C CA . ASN A 1 544 ? -3.327 6.157 6.795 1.00 92.00 544 ASN A CA 1
ATOM 4114 C C . ASN A 1 544 ? -3.688 7.637 6.991 1.00 92.00 544 ASN A C 1
ATOM 4116 O O . ASN A 1 544 ? -3.736 8.113 8.120 1.00 92.00 544 ASN A O 1
ATOM 4120 N N . ILE A 1 545 ? -4.060 8.330 5.911 1.00 87.12 545 ILE A N 1
ATOM 4121 C CA . ILE A 1 545 ? -4.825 9.595 5.977 1.00 87.12 545 ILE A CA 1
ATOM 4122 C C . ILE A 1 545 ? -6.139 9.552 5.186 1.00 87.12 545 ILE A C 1
ATOM 4124 O O . ILE A 1 545 ? -6.856 10.546 5.142 1.00 87.12 545 ILE A O 1
ATOM 4128 N N . GLY A 1 546 ? -6.473 8.410 4.576 1.00 87.69 546 GLY A N 1
ATOM 4129 C CA . GLY A 1 546 ? -7.703 8.239 3.810 1.00 87.69 546 GLY A CA 1
ATOM 4130 C C . GLY A 1 546 ? -8.950 8.115 4.692 1.00 87.69 546 GLY A C 1
ATOM 4131 O O . GLY A 1 546 ? -8.941 7.476 5.747 1.00 87.69 546 GLY A O 1
ATOM 4132 N N . ASP A 1 547 ? -10.052 8.688 4.221 1.00 89.19 547 ASP A N 1
ATOM 4133 C CA . ASP A 1 547 ? -11.402 8.571 4.764 1.00 89.19 547 ASP A CA 1
ATOM 4134 C C . ASP A 1 547 ? -12.051 7.221 4.423 1.00 89.19 547 ASP A C 1
ATOM 4136 O O . ASP A 1 547 ? -11.867 6.680 3.335 1.00 89.19 547 ASP A O 1
ATOM 4140 N N . LYS A 1 548 ? -12.946 6.736 5.294 1.00 93.44 548 LYS A N 1
ATOM 4141 C CA . LYS A 1 548 ? -13.708 5.480 5.119 1.00 93.44 548 LYS A CA 1
ATOM 4142 C C . LYS A 1 548 ? -12.814 4.247 4.917 1.00 93.44 548 LYS A C 1
ATOM 4144 O O . LYS A 1 548 ? -13.168 3.364 4.142 1.00 93.44 548 LYS A O 1
ATOM 4149 N N . VAL A 1 549 ? -11.667 4.212 5.584 1.00 95.69 549 VAL A N 1
ATOM 4150 C CA . VAL A 1 549 ? -10.684 3.130 5.449 1.00 95.69 549 VAL A CA 1
ATOM 4151 C C . VAL A 1 549 ? -10.916 2.051 6.505 1.00 95.69 549 VAL A C 1
ATOM 4153 O O . VAL A 1 549 ? -11.229 2.359 7.656 1.00 95.69 549 VAL A O 1
ATOM 4156 N N . SER A 1 550 ? -10.757 0.789 6.117 1.00 97.44 550 SER A N 1
ATOM 4157 C CA . SER A 1 550 ? -10.672 -0.340 7.048 1.00 97.44 550 SER A CA 1
ATOM 4158 C C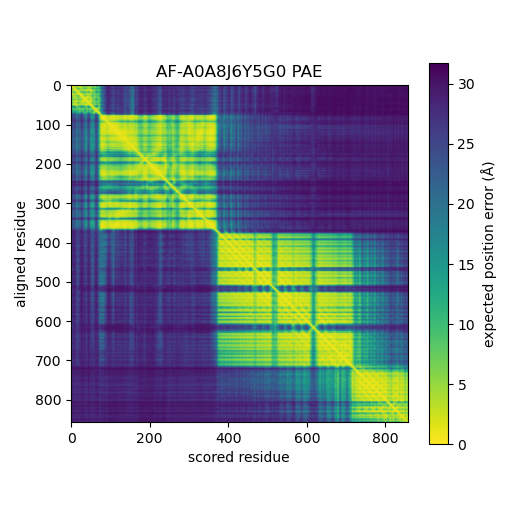 . SER A 1 550 ? -9.233 -0.832 7.097 1.00 97.44 550 SER A C 1
ATOM 4160 O O . SER A 1 550 ? -8.642 -1.058 6.048 1.00 97.44 550 SER A O 1
ATOM 4162 N N . ILE A 1 551 ? -8.677 -0.990 8.291 1.00 97.94 551 ILE A N 1
ATOM 4163 C CA . ILE A 1 551 ? -7.321 -1.483 8.527 1.00 97.94 551 ILE A CA 1
ATOM 4164 C C . ILE A 1 551 ? -7.433 -2.720 9.409 1.00 97.94 551 ILE A C 1
ATOM 4166 O O . ILE A 1 551 ? -7.953 -2.625 10.519 1.00 97.94 551 ILE A O 1
ATOM 4170 N N . ASP A 1 552 ? -6.945 -3.847 8.912 1.00 96.38 552 ASP A N 1
ATOM 4171 C CA . ASP A 1 552 ? -6.634 -5.031 9.700 1.00 96.38 552 ASP A CA 1
ATOM 4172 C C . ASP A 1 552 ? -5.113 -5.131 9.801 1.00 96.38 552 ASP A C 1
ATOM 4174 O O . ASP A 1 552 ? -4.435 -5.288 8.789 1.00 96.38 552 ASP A O 1
ATOM 4178 N N . ALA A 1 553 ? -4.566 -4.980 11.004 1.00 92.25 553 ALA A N 1
ATOM 4179 C CA . ALA A 1 553 ? -3.127 -5.018 11.233 1.00 92.25 553 ALA A CA 1
ATOM 4180 C C . ALA A 1 553 ? -2.518 -6.397 10.951 1.00 92.25 553 ALA A C 1
ATOM 4182 O O . ALA A 1 553 ? -1.314 -6.482 10.749 1.00 92.25 553 ALA A O 1
ATOM 4183 N N . GLY A 1 554 ? -3.324 -7.464 10.922 1.00 93.12 554 GLY A N 1
ATOM 4184 C CA . GLY A 1 554 ? -2.795 -8.814 10.802 1.00 93.12 554 GLY A CA 1
ATOM 4185 C C . GLY A 1 554 ? -2.059 -9.261 12.068 1.00 93.12 554 GLY A C 1
ATOM 4186 O O . GLY A 1 554 ? -2.310 -8.747 13.162 1.00 93.12 554 GLY A O 1
ATOM 4187 N N . THR A 1 555 ? -1.216 -10.288 11.965 1.00 92.88 555 THR A N 1
ATOM 4188 C CA . THR A 1 555 ? -0.533 -10.907 13.120 1.00 92.88 555 THR A CA 1
ATOM 4189 C C . THR A 1 555 ? 0.845 -10.319 13.348 1.00 92.88 555 THR A C 1
ATOM 4191 O O . THR A 1 555 ? 1.565 -10.149 12.380 1.00 92.88 555 THR A O 1
ATOM 4194 N N . GLY A 1 556 ? 1.270 -10.209 14.604 1.00 92.69 556 GLY A N 1
ATOM 4195 C CA . GLY A 1 556 ? 2.616 -9.785 14.999 1.00 92.69 556 GLY A CA 1
ATOM 4196 C C . GLY A 1 556 ? 2.549 -8.469 15.763 1.00 92.69 556 GLY A C 1
ATOM 4197 O O . GLY A 1 556 ? 1.477 -8.120 16.223 1.00 92.69 556 GLY A O 1
ATOM 4198 N N . ARG A 1 557 ? 3.680 -7.794 16.004 1.00 94.56 557 ARG A N 1
ATOM 4199 C CA . ARG A 1 557 ? 3.702 -6.526 16.759 1.00 94.56 557 ARG A CA 1
ATOM 4200 C C . ARG A 1 557 ? 3.696 -5.355 15.793 1.00 94.56 557 ARG A C 1
ATOM 4202 O O . ARG A 1 557 ? 4.753 -4.960 15.288 1.00 94.56 557 ARG A O 1
ATOM 4209 N N . ASN A 1 558 ? 2.519 -4.806 15.574 1.00 96.38 558 ASN A N 1
ATOM 4210 C CA . ASN A 1 558 ? 2.226 -3.844 14.535 1.00 96.38 558 ASN A CA 1
ATOM 4211 C C . ASN A 1 558 ? 2.181 -2.410 15.064 1.00 96.38 558 ASN A C 1
ATOM 4213 O O . ASN A 1 558 ? 1.859 -2.132 16.223 1.00 96.38 558 ASN A O 1
ATOM 4217 N N . PHE A 1 559 ? 2.483 -1.474 14.170 1.00 96.56 559 PHE A N 1
ATOM 4218 C CA . PHE A 1 559 ? 2.327 -0.046 14.394 1.00 96.56 559 PHE A CA 1
ATOM 4219 C C . PHE A 1 559 ? 1.365 0.535 13.360 1.00 96.56 559 PHE A C 1
ATOM 4221 O O . PHE A 1 559 ? 1.623 0.479 12.158 1.00 96.56 559 PHE A O 1
ATOM 4228 N N . ILE A 1 560 ? 0.280 1.151 13.822 1.00 96.06 560 ILE A N 1
ATOM 4229 C CA . ILE A 1 560 ? -0.724 1.767 12.957 1.00 96.06 560 ILE A CA 1
ATOM 4230 C C . ILE A 1 560 ? -0.920 3.220 13.359 1.00 96.06 560 ILE A C 1
ATOM 4232 O O . ILE A 1 560 ? -1.151 3.532 14.524 1.00 96.06 560 ILE A O 1
ATOM 4236 N N . SER A 1 561 ? -0.885 4.113 12.373 1.00 93.62 561 SER A N 1
ATOM 4237 C CA . SER A 1 561 ? -1.112 5.541 12.562 1.00 93.62 561 SER A CA 1
ATOM 4238 C C . SER A 1 561 ? -2.152 6.058 11.571 1.00 93.62 561 SER A C 1
ATOM 4240 O O . SER A 1 561 ? -1.902 6.132 10.367 1.00 93.62 561 SER A O 1
ATOM 4242 N N . ASN A 1 562 ? -3.319 6.457 12.079 1.00 91.25 562 ASN A N 1
ATOM 4243 C CA . ASN A 1 562 ? -4.285 7.256 11.329 1.00 91.25 562 ASN A CA 1
ATOM 4244 C C . ASN A 1 562 ? -3.973 8.744 11.535 1.00 91.25 562 ASN A C 1
ATOM 4246 O O . ASN A 1 562 ? -4.286 9.307 12.584 1.00 91.25 562 ASN A O 1
ATOM 4250 N N . GLY A 1 563 ? -3.348 9.379 10.547 1.00 84.88 563 GLY A N 1
ATOM 4251 C CA . GLY A 1 563 ? -2.771 10.716 10.665 1.00 84.88 563 GLY A CA 1
ATOM 4252 C C . GLY A 1 563 ? -1.407 10.710 11.348 1.00 84.88 563 GLY A C 1
ATOM 4253 O O . GLY A 1 563 ? -0.819 9.661 11.603 1.00 84.88 563 GLY A O 1
ATOM 4254 N N . ASN A 1 564 ? -0.871 11.897 11.615 1.00 77.81 564 ASN A N 1
ATOM 4255 C CA . ASN A 1 564 ? 0.335 12.103 12.417 1.00 77.81 564 ASN A CA 1
ATOM 4256 C C . ASN A 1 564 ? 0.309 13.495 13.079 1.00 77.81 564 ASN A C 1
ATOM 4258 O O . ASN A 1 564 ? -0.639 14.260 12.916 1.00 77.81 564 ASN A O 1
ATOM 4262 N N . ALA A 1 565 ? 1.371 13.856 13.804 1.00 70.81 565 ALA A N 1
ATOM 4263 C CA . ALA A 1 565 ? 1.461 15.143 14.502 1.00 70.81 565 ALA A CA 1
ATOM 4264 C C . ALA A 1 565 ? 1.307 16.386 13.594 1.00 70.81 565 ALA A C 1
ATOM 4266 O O . ALA A 1 565 ? 1.019 17.468 14.099 1.00 70.81 565 ALA A O 1
ATOM 4267 N N . TYR A 1 566 ? 1.493 16.229 12.281 1.00 67.81 566 TYR A N 1
ATOM 4268 C CA . TYR A 1 566 ? 1.442 17.288 11.272 1.00 67.81 566 TYR A CA 1
ATOM 4269 C C . TYR A 1 566 ? 0.264 17.141 10.289 1.00 67.81 566 TYR A C 1
ATOM 4271 O O . TYR A 1 566 ? 0.050 18.019 9.459 1.00 67.81 566 TYR A O 1
ATOM 4279 N N . CYS A 1 567 ? -0.487 16.036 10.351 1.00 70.12 567 CYS A N 1
ATOM 4280 C CA . CYS A 1 567 ? -1.567 15.696 9.424 1.00 70.12 567 CYS A CA 1
ATOM 4281 C C . CYS A 1 567 ? -2.745 15.075 10.164 1.00 70.12 567 CYS A C 1
ATOM 4283 O O . CYS A 1 567 ? -2.598 14.069 10.858 1.00 70.12 567 CYS A O 1
ATOM 4285 N N . ILE A 1 568 ? -3.935 15.620 9.938 1.00 76.69 568 ILE A N 1
ATOM 4286 C CA . ILE A 1 568 ? -5.172 15.053 10.472 1.00 76.69 568 ILE A CA 1
ATOM 4287 C C . ILE A 1 568 ? -5.422 13.694 9.805 1.00 76.69 568 ILE A C 1
ATOM 4289 O O . ILE A 1 568 ? -5.341 13.570 8.584 1.00 76.69 568 ILE A O 1
ATOM 4293 N N . GLY A 1 569 ? -5.706 12.678 10.614 1.00 79.50 569 GLY A N 1
ATOM 4294 C CA . GLY A 1 569 ? -6.085 11.350 10.150 1.00 79.50 569 GLY A CA 1
ATOM 4295 C C . GLY A 1 569 ? -7.466 11.327 9.502 1.00 79.50 569 GLY A C 1
ATOM 4296 O O . GLY A 1 569 ? -8.309 12.199 9.733 1.00 79.50 569 GLY A O 1
ATOM 4297 N N . GLY A 1 570 ? -7.713 10.283 8.714 1.00 85.19 570 GLY A N 1
ATOM 4298 C CA . GLY A 1 570 ? -8.978 10.101 8.016 1.00 85.19 570 GLY A CA 1
ATOM 4299 C C . GLY A 1 570 ? -10.164 9.928 8.968 1.00 85.19 570 GLY A C 1
ATOM 4300 O O . GLY A 1 570 ? -10.044 9.450 10.101 1.00 85.19 570 GLY A O 1
ATOM 4301 N N . SER A 1 571 ? -11.348 10.297 8.494 1.00 88.50 571 SER A N 1
ATOM 4302 C CA . SER A 1 571 ? -12.628 10.094 9.169 1.00 88.50 571 SER A CA 1
ATOM 4303 C C . SER A 1 571 ? -13.294 8.785 8.741 1.00 88.50 571 SER A C 1
ATOM 4305 O O . SER A 1 571 ? -13.153 8.334 7.608 1.00 88.50 571 SER A O 1
ATOM 4307 N N . ARG A 1 572 ? -14.124 8.201 9.617 1.00 91.25 572 ARG A N 1
ATOM 4308 C CA . ARG A 1 572 ? -14.797 6.899 9.411 1.00 91.25 572 ARG A CA 1
ATOM 4309 C C . ARG A 1 572 ? -13.812 5.745 9.191 1.00 91.25 572 ARG A C 1
ATOM 4311 O O . ARG A 1 572 ? -14.077 4.869 8.374 1.00 91.25 572 ARG A O 1
ATOM 4318 N N . VAL A 1 573 ? -12.699 5.766 9.916 1.00 94.81 573 VAL A N 1
ATOM 4319 C CA . VAL A 1 573 ? -11.674 4.719 9.863 1.00 94.81 573 VAL A CA 1
ATOM 4320 C C . VAL A 1 573 ? -11.976 3.636 10.895 1.00 94.81 573 VAL A C 1
ATOM 4322 O O . VAL A 1 573 ? -12.366 3.942 12.025 1.00 94.81 573 VAL A O 1
ATOM 4325 N N . ILE A 1 574 ? -11.815 2.374 10.509 1.00 96.62 574 ILE A N 1
ATOM 4326 C CA . ILE A 1 574 ? -11.899 1.216 11.401 1.00 96.62 574 ILE A CA 1
ATOM 4327 C C . ILE A 1 574 ? -10.515 0.577 11.447 1.00 96.62 574 ILE A C 1
ATOM 4329 O O . ILE A 1 574 ? -9.964 0.272 10.398 1.00 96.62 574 ILE A O 1
ATOM 4333 N N . ILE A 1 575 ? -9.973 0.394 12.646 1.00 97.19 575 ILE A N 1
ATOM 4334 C CA . ILE A 1 575 ? -8.693 -0.267 12.894 1.00 97.19 575 ILE A CA 1
ATOM 4335 C C . ILE A 1 575 ? -8.968 -1.482 13.772 1.00 97.19 575 ILE A C 1
ATOM 4337 O O . ILE A 1 575 ? -9.548 -1.344 14.855 1.00 97.19 575 ILE A O 1
ATOM 4341 N N . THR A 1 576 ? -8.571 -2.650 13.290 1.00 94.88 576 THR A N 1
ATOM 4342 C CA . THR A 1 576 ? -8.548 -3.907 14.033 1.00 94.88 576 THR A CA 1
ATOM 4343 C C . THR A 1 576 ? -7.144 -4.484 14.006 1.00 94.88 576 THR A C 1
ATOM 4345 O O . THR A 1 576 ? -6.428 -4.311 13.023 1.00 94.88 576 THR A O 1
ATOM 4348 N N . SER A 1 577 ? -6.767 -5.174 15.070 1.00 89.62 577 SER A N 1
ATOM 4349 C CA . SER A 1 577 ? -5.557 -5.993 15.134 1.00 89.62 577 SER A CA 1
ATOM 4350 C C . SER A 1 577 ? -5.912 -7.439 15.510 1.00 89.62 577 SER A C 1
ATOM 4352 O O . SER A 1 577 ? -7.106 -7.764 15.554 1.00 89.62 577 SER A O 1
ATOM 4354 N N . SER A 1 578 ? -4.932 -8.344 15.667 1.00 81.75 578 SER A N 1
ATOM 4355 C CA . SER A 1 578 ? -5.214 -9.792 15.762 1.00 81.75 578 SER A CA 1
ATOM 4356 C C . SER A 1 578 ? -4.588 -10.580 16.919 1.00 81.75 578 SER A C 1
ATOM 4358 O O . SER A 1 578 ? -5.340 -11.221 17.654 1.00 81.75 578 SER A O 1
ATOM 4360 N N . THR A 1 579 ? -3.259 -10.580 17.081 1.00 78.88 579 THR A N 1
ATOM 4361 C CA . THR A 1 579 ? -2.542 -11.120 18.252 1.00 78.88 579 THR A CA 1
ATOM 4362 C C . THR A 1 579 ? -1.297 -10.274 18.510 1.00 78.88 579 THR A C 1
ATOM 4364 O O . THR A 1 579 ? -0.693 -9.822 17.538 1.00 78.88 579 THR A O 1
ATOM 4367 N N . ASN A 1 580 ? -0.804 -10.278 19.757 1.00 90.62 580 ASN A N 1
ATOM 4368 C CA . ASN A 1 580 ? 0.424 -9.629 20.265 1.00 90.62 580 ASN A CA 1
ATOM 4369 C C . ASN A 1 580 ? 0.220 -8.174 20.710 1.00 90.62 580 ASN A C 1
ATOM 4371 O O . ASN A 1 580 ? -0.888 -7.685 20.735 1.00 90.62 580 ASN A O 1
ATOM 4375 N N . ASN A 1 581 ? 1.300 -7.528 21.168 1.00 93.62 581 ASN A N 1
ATOM 4376 C CA . ASN A 1 581 ? 1.255 -6.165 21.694 1.00 93.62 581 ASN A CA 1
ATOM 4377 C C . ASN A 1 581 ? 1.459 -5.152 20.560 1.00 93.62 581 ASN A C 1
ATOM 4379 O O . ASN A 1 581 ? 2.598 -4.953 20.111 1.00 93.62 581 ASN A O 1
ATOM 4383 N N . ASP A 1 582 ? 0.384 -4.481 20.180 1.00 95.69 582 ASP A N 1
ATOM 4384 C CA . ASP A 1 582 ? 0.313 -3.519 19.092 1.00 95.69 582 ASP A CA 1
ATOM 4385 C C . ASP A 1 582 ? 0.291 -2.069 19.585 1.00 95.69 582 ASP A C 1
ATOM 4387 O O . ASP A 1 582 ? 0.000 -1.754 20.743 1.00 95.69 582 ASP A O 1
ATOM 4391 N N . THR A 1 583 ? 0.649 -1.145 18.692 1.00 96.75 583 THR A N 1
ATOM 4392 C CA . THR A 1 583 ? 0.539 0.302 18.920 1.00 96.75 583 THR A CA 1
ATOM 4393 C C . THR A 1 583 ? -0.378 0.925 17.877 1.00 96.75 583 THR A C 1
ATOM 4395 O O . THR A 1 583 ? -0.045 0.980 16.693 1.00 96.75 583 THR A O 1
ATOM 4398 N N . LEU A 1 584 ? -1.534 1.414 18.327 1.00 96.38 584 LEU A N 1
ATOM 4399 C CA . LEU A 1 584 ? -2.610 1.933 17.487 1.00 96.38 584 LEU A CA 1
ATOM 4400 C C . LEU A 1 584 ? -2.852 3.411 17.800 1.00 96.38 584 LEU A C 1
ATOM 4402 O O . LEU A 1 584 ? -3.478 3.761 18.805 1.00 96.38 584 LEU A O 1
ATOM 4406 N N . THR A 1 585 ? -2.394 4.294 16.919 1.00 94.38 585 THR A N 1
ATOM 4407 C CA . THR A 1 585 ? -2.475 5.741 17.116 1.00 94.38 585 THR A CA 1
ATOM 4408 C C . THR A 1 585 ? -3.471 6.387 16.151 1.00 94.38 585 THR A C 1
ATOM 4410 O O . THR A 1 585 ? -3.467 6.153 14.942 1.00 94.38 585 THR A O 1
ATOM 4413 N N . ASN A 1 586 ? -4.317 7.267 16.680 1.00 92.88 586 ASN A N 1
ATOM 4414 C CA . ASN A 1 586 ? -5.223 8.123 15.927 1.00 92.88 586 ASN A CA 1
ATOM 4415 C C . ASN A 1 586 ? -4.948 9.600 16.237 1.00 92.88 586 ASN A C 1
ATOM 4417 O O . ASN A 1 586 ? -5.071 10.031 17.384 1.00 92.88 586 ASN A O 1
ATOM 4421 N N . TYR A 1 587 ? -4.638 10.371 15.196 1.00 88.50 587 TYR A N 1
ATOM 4422 C CA . TYR A 1 587 ? -4.419 11.815 15.237 1.00 88.50 587 TYR A CA 1
ATOM 4423 C C . TYR A 1 587 ? -5.625 12.540 14.619 1.00 88.50 587 TYR A C 1
ATOM 4425 O O . TYR A 1 587 ? -5.696 12.740 13.408 1.00 88.50 587 TYR A O 1
ATOM 4433 N N . GLY A 1 588 ? -6.585 12.975 15.435 1.00 82.56 588 GLY A N 1
ATOM 4434 C CA . GLY A 1 588 ? -7.786 13.672 14.946 1.00 82.56 588 GLY A CA 1
ATOM 4435 C C . GLY A 1 588 ? -8.820 12.746 14.280 1.00 82.56 588 GLY A C 1
ATOM 4436 O O . GLY A 1 588 ? -9.062 11.642 14.762 1.00 82.56 588 GLY A O 1
ATOM 4437 N N . GLY A 1 589 ? -9.484 13.217 13.218 1.00 79.62 589 GLY A N 1
ATOM 4438 C CA . GLY A 1 589 ? -10.526 12.467 12.500 1.00 79.62 589 GLY A CA 1
ATOM 4439 C C . GLY A 1 589 ? -11.848 12.304 13.272 1.00 79.62 589 GLY A C 1
ATOM 4440 O O . GLY A 1 589 ? -11.919 12.371 14.500 1.00 79.62 589 GLY A O 1
ATOM 4441 N N . SER A 1 590 ? -12.949 12.101 12.545 1.00 84.56 590 SER A N 1
ATOM 4442 C CA . SER A 1 590 ? -14.276 11.859 13.134 1.00 84.56 590 SER A CA 1
ATOM 4443 C C . SER A 1 590 ? -14.757 10.434 12.885 1.00 84.56 590 SER A C 1
ATOM 4445 O O . SER A 1 590 ? -14.600 9.904 11.787 1.00 84.56 590 SER A O 1
ATOM 4447 N N . ARG A 1 591 ? -15.459 9.838 13.860 1.00 88.50 591 ARG A N 1
ATOM 4448 C CA . ARG A 1 591 ? -16.049 8.481 13.756 1.00 88.50 591 ARG A CA 1
ATOM 4449 C C . ARG A 1 591 ? -15.015 7.367 13.533 1.00 88.50 591 ARG A C 1
ATOM 4451 O O . ARG A 1 591 ? -15.268 6.450 12.755 1.00 88.50 591 ARG A O 1
ATOM 4458 N N . VAL A 1 592 ? -13.870 7.461 14.201 1.00 93.81 592 VAL A N 1
ATOM 4459 C CA . VAL A 1 592 ? -12.835 6.419 14.182 1.00 93.81 592 VAL A CA 1
ATOM 4460 C C . VAL A 1 592 ? -13.191 5.318 15.183 1.00 93.81 592 VAL A C 1
ATOM 4462 O O . VAL A 1 592 ? -13.654 5.602 16.291 1.00 93.81 592 VAL A O 1
ATOM 4465 N N . LYS A 1 593 ? -12.998 4.056 14.806 1.00 96.56 593 LYS A N 1
ATOM 4466 C CA . LYS A 1 593 ? -13.145 2.902 15.696 1.00 96.56 593 LYS A CA 1
ATOM 4467 C C . LYS A 1 593 ? -11.826 2.140 15.741 1.00 96.56 593 LYS A C 1
ATOM 4469 O O . LYS A 1 593 ? -11.391 1.654 14.709 1.00 96.56 593 LYS A O 1
ATOM 4474 N N . ILE A 1 594 ? -11.253 2.000 16.929 1.00 97.12 594 ILE A N 1
ATOM 4475 C CA . ILE A 1 594 ? -10.091 1.151 17.194 1.00 97.12 594 ILE A CA 1
ATOM 4476 C C . ILE A 1 594 ? -10.563 -0.022 18.048 1.00 97.12 594 ILE A C 1
ATOM 4478 O O . ILE A 1 594 ? -11.295 0.161 19.027 1.00 97.12 594 ILE A O 1
ATOM 4482 N N . SER A 1 595 ? -10.230 -1.236 17.640 1.00 95.19 595 SER A N 1
ATOM 4483 C CA . SER A 1 595 ? -10.523 -2.455 18.385 1.00 95.19 595 SER A CA 1
ATOM 4484 C C . SER A 1 595 ? -9.299 -3.347 18.338 1.00 95.19 595 SER A C 1
ATOM 4486 O O . SER A 1 595 ? -9.108 -4.054 17.353 1.00 95.19 595 SER A O 1
ATOM 4488 N N . ALA A 1 596 ? -8.489 -3.243 19.387 1.00 94.00 596 ALA A N 1
ATOM 4489 C CA . ALA A 1 596 ? -7.377 -4.143 19.602 1.00 94.00 596 ALA A CA 1
ATOM 4490 C C . ALA A 1 596 ? -7.876 -5.521 20.076 1.00 94.00 596 ALA A C 1
ATOM 4492 O O . ALA A 1 596 ? -9.083 -5.741 20.266 1.00 94.00 596 ALA A O 1
ATOM 4493 N N . ASP A 1 597 ? -6.959 -6.469 20.127 1.00 85.81 597 ASP A N 1
ATOM 4494 C CA . ASP A 1 597 ? -7.202 -7.903 20.066 1.00 85.81 597 ASP A CA 1
ATOM 4495 C C . ASP A 1 597 ? -6.662 -8.619 21.309 1.00 85.81 597 ASP A C 1
ATOM 4497 O O . ASP A 1 597 ? -7.034 -8.235 22.404 1.00 85.81 597 ASP A O 1
ATOM 4501 N N . ALA A 1 598 ? -5.930 -9.730 21.186 1.00 88.12 598 ALA A N 1
ATOM 4502 C CA . ALA A 1 598 ? -5.290 -10.394 22.309 1.00 88.12 598 ALA A CA 1
ATOM 4503 C C . ALA A 1 598 ? -3.821 -9.950 22.449 1.00 88.12 598 ALA A C 1
ATOM 4505 O O . ALA A 1 598 ? -2.958 -10.410 21.700 1.00 88.12 598 ALA A O 1
ATOM 4506 N N . GLY A 1 599 ? -3.510 -9.172 23.481 1.00 91.56 599 GLY A N 1
ATOM 4507 C CA . GLY A 1 599 ? -2.214 -8.530 23.666 1.00 91.56 599 GLY A CA 1
ATOM 4508 C C . GLY A 1 599 ? -2.198 -7.610 24.879 1.00 91.56 599 GLY A C 1
ATOM 4509 O O . GLY A 1 599 ? -3.176 -7.495 25.595 1.00 91.56 599 GLY A O 1
ATOM 4510 N N . ASN A 1 600 ? -1.054 -6.993 25.169 1.00 95.00 600 ASN A N 1
ATOM 4511 C CA . ASN A 1 600 ? -1.015 -5.802 26.020 1.00 95.00 600 ASN A CA 1
ATOM 4512 C C . ASN A 1 600 ? -0.792 -4.599 25.101 1.00 95.00 600 ASN A C 1
ATOM 4514 O O . ASN A 1 600 ? 0.357 -4.210 24.850 1.00 95.00 600 ASN A O 1
ATOM 4518 N N . ASP A 1 601 ? -1.880 -4.054 24.580 1.00 97.12 601 ASP A N 1
ATOM 4519 C CA . ASP A 1 601 ? -1.888 -3.086 23.495 1.00 97.12 601 ASP A CA 1
ATOM 4520 C C . ASP A 1 601 ? -1.781 -1.644 23.992 1.00 97.12 601 ASP A C 1
ATOM 4522 O O . ASP A 1 601 ? -2.229 -1.280 25.086 1.00 97.12 601 ASP A O 1
ATOM 4526 N N . LEU A 1 602 ? -1.182 -0.787 23.166 1.00 97.44 602 LEU A N 1
ATOM 4527 C CA . LEU A 1 602 ? -1.138 0.655 23.375 1.00 97.44 602 LEU A CA 1
ATOM 4528 C C . LEU A 1 602 ? -2.033 1.351 22.351 1.00 97.44 602 LEU A C 1
ATOM 4530 O O . LEU A 1 602 ? -1.730 1.390 21.161 1.00 97.44 602 LEU A O 1
ATOM 4534 N N . ILE A 1 603 ? -3.103 1.978 22.830 1.00 97.69 603 ILE A N 1
ATOM 4535 C CA . ILE A 1 603 ? -4.014 2.767 22.002 1.00 97.69 603 ILE A CA 1
ATOM 4536 C C . ILE A 1 603 ? -3.870 4.245 22.354 1.00 97.69 603 ILE A C 1
ATOM 4538 O O . ILE A 1 603 ? -4.113 4.657 23.489 1.00 97.69 603 ILE A O 1
ATOM 4542 N N . GLU A 1 604 ? -3.551 5.071 21.364 1.00 95.56 604 GLU A N 1
ATOM 4543 C CA . GLU A 1 604 ? -3.368 6.512 21.526 1.00 95.56 604 GLU A CA 1
ATOM 4544 C C . GLU A 1 604 ? -4.372 7.289 20.670 1.00 95.56 604 GLU A C 1
ATOM 4546 O O . GLU A 1 604 ? -4.252 7.377 19.454 1.00 95.56 604 GLU A O 1
ATOM 4551 N N . ASN A 1 605 ? -5.371 7.900 21.305 1.00 93.44 605 ASN A N 1
ATOM 4552 C CA . ASN A 1 605 ? -6.319 8.802 20.655 1.00 93.44 605 ASN A CA 1
ATOM 4553 C C . ASN A 1 605 ? -5.972 10.254 20.995 1.00 93.44 605 ASN A C 1
ATOM 4555 O O . ASN A 1 605 ? -6.377 10.776 22.040 1.00 93.44 605 ASN A O 1
ATOM 4559 N N . ILE A 1 606 ? -5.220 10.905 20.115 1.00 88.69 606 ILE A N 1
ATOM 4560 C CA . ILE A 1 606 ? -4.580 12.197 20.364 1.00 88.69 606 ILE A CA 1
ATOM 4561 C C . ILE A 1 606 ? -5.026 13.273 19.368 1.00 88.69 606 ILE A C 1
ATOM 4563 O O . ILE A 1 606 ? -5.631 13.000 18.331 1.00 88.69 606 ILE A O 1
ATOM 4567 N N . TYR A 1 607 ? -4.804 14.536 19.735 1.00 75.62 607 TYR A N 1
ATOM 4568 C CA . TYR A 1 607 ? -5.138 15.668 18.873 1.00 75.62 607 TYR A CA 1
ATOM 4569 C C . TYR A 1 607 ? -4.156 15.757 17.701 1.00 75.62 607 TYR A C 1
ATOM 4571 O O . TYR A 1 607 ? -2.980 15.416 17.835 1.00 75.62 607 TYR A O 1
ATOM 4579 N N . ALA A 1 608 ? -4.642 16.249 16.565 1.00 67.50 608 ALA A N 1
ATOM 4580 C CA . ALA A 1 608 ? -3.796 16.660 15.452 1.00 67.50 608 ALA A CA 1
ATOM 4581 C C . ALA A 1 608 ? -3.649 18.185 15.459 1.00 67.50 608 ALA A C 1
ATOM 4583 O O . ALA A 1 608 ? -4.589 18.905 15.812 1.00 67.50 608 ALA A O 1
ATOM 4584 N N . VAL A 1 609 ? -2.483 18.677 15.051 1.00 63.59 609 VAL A N 1
ATOM 4585 C CA . VAL A 1 609 ? -2.246 20.103 14.821 1.00 63.59 609 VAL A CA 1
ATOM 4586 C C . VAL A 1 609 ? -2.168 20.316 13.315 1.00 63.59 609 VAL A C 1
ATOM 4588 O O . VAL A 1 609 ? -1.335 19.706 12.647 1.00 63.59 609 VAL A O 1
ATOM 4591 N N . ASN A 1 610 ? -3.056 21.147 12.771 1.00 58.34 610 ASN A N 1
ATOM 4592 C CA . ASN A 1 610 ? -3.027 21.506 11.359 1.00 58.34 610 ASN A CA 1
ATOM 4593 C C . ASN A 1 610 ? -2.055 22.679 11.157 1.00 58.34 610 ASN A C 1
ATOM 4595 O O . ASN A 1 610 ? -2.238 23.741 11.760 1.00 58.34 610 ASN A O 1
ATOM 4599 N N . TYR A 1 611 ? -1.031 22.489 10.328 1.00 55.75 611 TYR A N 1
ATOM 4600 C CA . TYR A 1 611 ? -0.044 23.515 9.981 1.00 55.75 611 TYR A CA 1
ATOM 4601 C C . TYR A 1 611 ? -0.303 24.038 8.559 1.00 55.75 611 TYR A C 1
ATOM 4603 O O . TYR A 1 611 ? -0.599 23.249 7.662 1.00 55.75 611 TYR A O 1
ATOM 4611 N N . ARG A 1 612 ? -0.184 25.355 8.335 1.00 47.84 612 ARG A N 1
ATOM 4612 C CA . ARG A 1 612 ? -0.187 25.956 6.983 1.00 47.84 612 ARG A CA 1
ATOM 4613 C C . ARG A 1 612 ? 1.222 26.009 6.399 1.00 47.84 612 ARG A C 1
ATOM 4615 O O . ARG A 1 612 ? 2.191 25.876 7.143 1.00 47.84 612 ARG A O 1
ATOM 4622 N N . ASP A 1 613 ? 1.280 26.223 5.082 1.00 52.19 613 ASP A N 1
ATOM 4623 C CA . ASP A 1 613 ? 2.469 26.416 4.243 1.00 52.19 613 ASP A CA 1
ATOM 4624 C C . ASP A 1 613 ? 3.699 26.967 4.972 1.00 52.19 613 ASP A C 1
ATOM 4626 O O . ASP A 1 613 ? 3.628 27.932 5.737 1.00 52.19 613 ASP A O 1
ATOM 4630 N N . TYR A 1 614 ? 4.853 26.376 4.661 1.00 44.34 614 TYR A N 1
ATOM 4631 C CA . TYR A 1 614 ? 6.152 26.894 5.065 1.00 44.34 614 TYR A CA 1
ATOM 4632 C C . TYR A 1 614 ? 6.323 28.322 4.535 1.00 44.34 614 TYR A C 1
ATOM 4634 O O . TYR A 1 614 ? 6.505 28.541 3.334 1.00 44.34 614 TYR A O 1
ATOM 4642 N N . SER A 1 615 ? 6.286 29.307 5.430 1.00 41.72 615 SER A N 1
ATOM 4643 C CA . SER A 1 615 ? 6.615 30.677 5.058 1.00 41.72 615 SER A CA 1
ATOM 4644 C C . SER A 1 615 ? 8.113 30.770 4.770 1.00 41.72 615 SER A C 1
ATOM 4646 O O . SER A 1 615 ? 8.950 30.622 5.665 1.00 41.72 615 SER A O 1
ATOM 4648 N N . GLN A 1 616 ? 8.460 31.042 3.509 1.00 42.19 616 GLN A N 1
ATOM 4649 C CA . GLN A 1 616 ? 9.842 31.308 3.086 1.00 42.19 616 GLN A CA 1
ATOM 4650 C C . GLN A 1 616 ? 10.438 32.532 3.808 1.00 42.19 616 GLN A C 1
ATOM 4652 O O . GLN A 1 616 ? 11.655 32.614 3.968 1.00 42.19 616 GLN A O 1
ATOM 4657 N N . GLU A 1 617 ? 9.593 33.462 4.270 1.00 43.84 617 GLU A N 1
ATOM 4658 C CA . GLU A 1 617 ? 10.008 34.675 4.983 1.00 43.84 617 GLU A CA 1
ATOM 4659 C C . GLU A 1 617 ? 10.312 34.422 6.464 1.00 43.84 617 GLU A C 1
ATOM 4661 O O . GLU A 1 617 ? 11.310 34.925 6.977 1.00 43.84 617 GLU A O 1
ATOM 4666 N N . THR A 1 618 ? 9.487 33.634 7.164 1.00 46.38 618 THR A N 1
ATOM 4667 C CA . THR A 1 618 ? 9.645 33.418 8.615 1.00 46.38 618 THR A CA 1
ATOM 4668 C C . THR A 1 618 ? 10.371 32.123 8.965 1.00 46.38 618 THR A C 1
ATOM 4670 O O . THR A 1 618 ? 10.767 31.947 10.116 1.00 46.38 618 THR A O 1
ATOM 4673 N N . LYS A 1 619 ? 10.574 31.219 7.993 1.00 47.22 619 LYS A N 1
ATOM 4674 C CA . LYS A 1 619 ? 11.094 29.852 8.192 1.00 47.22 619 LYS A CA 1
ATOM 4675 C C . LYS A 1 619 ? 10.339 29.071 9.280 1.00 47.22 619 LYS A C 1
ATOM 4677 O O . LYS A 1 619 ? 10.914 28.205 9.941 1.00 47.22 619 LYS A O 1
ATOM 4682 N N . LEU A 1 620 ? 9.063 29.393 9.492 1.00 44.19 620 LEU A N 1
ATOM 4683 C CA . LEU A 1 620 ? 8.201 28.799 10.510 1.00 44.19 620 LEU A CA 1
ATOM 4684 C C . LEU A 1 620 ? 6.865 28.385 9.885 1.00 44.19 620 LEU A C 1
ATOM 4686 O O . LEU A 1 620 ? 6.367 29.036 8.968 1.00 44.19 620 LEU A O 1
ATOM 4690 N N . TYR A 1 621 ? 6.296 27.297 10.404 1.00 49.31 621 TYR A N 1
ATOM 4691 C CA . TYR A 1 621 ? 4.934 26.866 10.093 1.00 49.31 621 TYR A CA 1
ATOM 4692 C C . TYR A 1 621 ? 3.949 27.614 10.990 1.00 49.31 621 TYR A C 1
ATOM 4694 O O . TYR A 1 621 ? 4.137 27.652 12.209 1.00 49.31 621 TYR A O 1
ATOM 4702 N N . GLU A 1 622 ? 2.888 28.175 10.419 1.00 51.84 622 GLU A N 1
ATOM 4703 C CA . GLU A 1 622 ? 1.797 28.748 11.209 1.00 51.84 622 GLU A CA 1
ATOM 4704 C C . GLU A 1 622 ? 0.808 27.648 11.621 1.00 51.84 622 GLU A C 1
ATOM 4706 O O . GLU A 1 622 ? 0.293 26.904 10.782 1.00 51.84 622 GLU A O 1
ATOM 4711 N N . THR A 1 623 ? 0.542 27.532 12.925 1.00 52.25 623 THR A N 1
ATOM 4712 C CA . THR A 1 623 ? -0.501 26.649 13.465 1.00 52.25 623 THR A CA 1
ATOM 4713 C C . THR A 1 623 ? -1.881 27.223 13.136 1.00 52.25 623 THR A C 1
ATOM 4715 O O . THR A 1 623 ? -2.201 28.321 13.586 1.00 52.25 623 THR A O 1
ATOM 4718 N N . ILE A 1 624 ? -2.709 26.482 12.394 1.00 56.75 624 ILE A N 1
ATOM 4719 C CA . ILE A 1 624 ? -4.056 26.920 11.988 1.00 56.75 624 ILE A CA 1
ATOM 4720 C C . ILE A 1 624 ? -5.095 26.522 13.038 1.00 56.75 624 ILE A C 1
ATOM 4722 O O . ILE A 1 624 ? -5.853 27.356 13.523 1.00 56.75 624 ILE A O 1
ATOM 4726 N N . GLU A 1 625 ? -5.150 25.233 13.378 1.00 64.69 625 GLU A N 1
ATOM 4727 C CA . GLU A 1 625 ? -6.227 24.669 14.191 1.00 64.69 625 GLU A CA 1
ATOM 4728 C C . GLU A 1 625 ? -5.759 23.385 14.887 1.00 64.69 625 GLU A C 1
ATOM 4730 O O . GLU A 1 625 ? -5.049 22.566 14.303 1.00 64.69 625 GLU A O 1
ATOM 4735 N N . THR A 1 626 ? -6.148 23.203 16.151 1.00 64.00 626 THR A N 1
ATOM 4736 C CA . THR A 1 626 ? -5.988 21.927 16.864 1.00 64.00 626 THR A CA 1
ATOM 4737 C C . THR A 1 626 ? -7.298 21.163 16.764 1.00 64.00 626 THR A C 1
ATOM 4739 O O . THR A 1 626 ? -8.311 21.608 17.304 1.00 64.00 626 THR A O 1
ATOM 4742 N N . ILE A 1 627 ? -7.284 20.018 16.084 1.00 69.19 627 ILE A N 1
ATOM 4743 C CA . ILE A 1 627 ? -8.486 19.212 15.866 1.00 69.19 627 ILE A CA 1
ATOM 4744 C C . ILE A 1 627 ? -8.499 18.055 16.853 1.00 69.19 627 ILE A C 1
ATOM 4746 O O . ILE A 1 627 ? -7.626 17.181 16.848 1.00 69.19 627 ILE A O 1
ATOM 4750 N N . PHE A 1 628 ? -9.528 18.048 17.695 1.00 69.31 628 PHE A N 1
ATOM 4751 C CA . PHE A 1 628 ? -9.768 16.975 18.647 1.00 69.31 628 PHE A CA 1
ATOM 4752 C C . PHE A 1 628 ? -10.598 15.863 17.995 1.00 69.31 628 PHE A C 1
ATOM 4754 O O . PHE A 1 628 ? -11.590 16.159 17.326 1.00 69.31 628 PHE A O 1
ATOM 4761 N N . PRO A 1 629 ? -10.243 14.585 18.209 1.00 76.69 629 PRO A N 1
ATOM 4762 C CA . PRO A 1 629 ? -11.051 13.470 17.738 1.00 76.69 629 PRO A CA 1
ATOM 4763 C C . PRO A 1 629 ? -12.456 13.514 18.354 1.00 76.69 629 PRO A C 1
ATOM 4765 O O . PRO A 1 629 ? -12.599 13.612 19.578 1.00 76.69 629 PRO A O 1
ATOM 4768 N N . GLU A 1 630 ? -13.492 13.389 17.520 1.00 77.31 630 GLU A N 1
ATOM 4769 C CA . GLU A 1 630 ? -14.886 13.307 17.966 1.00 77.31 630 GLU A CA 1
ATOM 4770 C C . GLU A 1 630 ? -15.555 11.995 17.533 1.00 77.31 630 GLU A C 1
ATOM 4772 O O . GLU A 1 630 ? -15.361 11.483 16.425 1.00 77.31 630 GLU A O 1
ATOM 4777 N N . ARG A 1 631 ? -16.432 11.474 18.407 1.00 84.25 631 ARG A N 1
ATOM 4778 C CA . ARG A 1 631 ? -17.195 10.228 18.190 1.00 84.25 631 ARG A CA 1
ATOM 4779 C C . ARG A 1 631 ? -16.293 9.011 17.950 1.00 84.25 631 ARG A C 1
ATOM 4781 O O . ARG A 1 631 ? -16.600 8.172 17.104 1.00 84.25 631 ARG A O 1
ATOM 4788 N N . VAL A 1 632 ? -15.193 8.927 18.692 1.00 94.00 632 VAL A N 1
ATOM 4789 C CA . VAL A 1 632 ? -14.249 7.808 18.625 1.00 94.00 632 VAL A CA 1
ATOM 4790 C C . VAL A 1 632 ? -14.724 6.656 19.511 1.00 94.00 632 VAL A C 1
ATOM 4792 O O . VAL A 1 632 ? -15.254 6.884 20.600 1.00 94.00 632 VAL A O 1
ATOM 4795 N N . THR A 1 633 ? -14.555 5.421 19.040 1.00 96.44 633 THR A N 1
ATOM 4796 C CA . THR A 1 633 ? -14.754 4.203 19.839 1.00 96.44 633 THR A CA 1
ATOM 4797 C C . THR A 1 633 ? -13.429 3.471 20.005 1.00 96.44 633 THR A C 1
ATOM 4799 O O . THR A 1 633 ? -12.779 3.200 19.003 1.00 96.44 633 THR A O 1
ATOM 4802 N N . LEU A 1 634 ? -13.054 3.131 21.237 1.00 97.44 634 LEU A N 1
ATOM 4803 C CA . LEU A 1 634 ? -11.802 2.443 21.575 1.00 97.44 634 LEU A CA 1
ATOM 4804 C C . LEU A 1 634 ? -12.112 1.151 22.339 1.00 97.44 634 LEU A C 1
ATOM 4806 O O . LEU A 1 634 ? -13.035 1.146 23.153 1.00 97.44 634 LEU A O 1
ATOM 4810 N N . SER A 1 635 ? -11.360 0.084 22.094 1.00 96.31 635 SER A N 1
ATOM 4811 C CA . SER A 1 635 ? -11.435 -1.190 22.821 1.00 96.31 635 SER A CA 1
ATOM 4812 C C . SER A 1 635 ? -10.034 -1.788 22.870 1.00 96.31 635 SER A C 1
ATOM 4814 O O . SER A 1 635 ? -9.433 -1.890 21.802 1.00 96.31 635 SER A O 1
ATOM 4816 N N . GLY A 1 636 ? -9.547 -2.129 24.067 1.00 95.06 636 GLY A N 1
ATOM 4817 C CA . GLY A 1 636 ? -8.257 -2.805 24.266 1.00 95.06 636 GLY A CA 1
ATOM 4818 C C . GLY A 1 636 ? -8.299 -4.268 23.828 1.00 95.06 636 GLY A C 1
ATOM 4819 O O . GLY A 1 636 ? -7.426 -4.708 23.106 1.00 95.06 636 GLY A O 1
ATOM 4820 N N . GLY A 1 637 ? -9.409 -4.958 24.107 1.00 94.56 637 GLY A N 1
ATOM 4821 C CA . GLY A 1 637 ? -9.508 -6.379 23.789 1.00 94.56 637 GLY A CA 1
ATOM 4822 C C . GLY A 1 637 ? -9.021 -7.209 24.971 1.00 94.56 637 GLY A C 1
ATOM 4823 O O . GLY A 1 637 ? -9.231 -6.826 26.115 1.00 94.56 637 GLY A O 1
ATOM 4824 N N . LYS A 1 638 ? -8.463 -8.388 24.712 1.00 93.44 638 LYS A N 1
ATOM 4825 C CA . LYS A 1 638 ? -7.953 -9.277 25.754 1.00 93.44 638 LYS A CA 1
ATOM 4826 C C . LYS A 1 638 ? -6.498 -8.965 26.088 1.00 93.44 638 LYS A C 1
ATOM 4828 O O . LYS A 1 638 ? -5.608 -9.299 25.326 1.00 93.44 638 LYS A O 1
ATOM 4833 N N . GLY A 1 639 ? -6.252 -8.596 27.326 1.00 94.19 639 GLY A N 1
ATOM 4834 C CA . GLY A 1 639 ? -4.976 -8.571 28.008 1.00 94.19 639 GLY A CA 1
ATOM 4835 C C . GLY A 1 639 ? -4.945 -7.390 28.961 1.00 94.19 639 GLY A C 1
ATOM 4836 O O . GLY A 1 639 ? -5.937 -7.090 29.618 1.00 94.19 639 GLY A O 1
ATOM 4837 N N . ASN A 1 640 ? -3.781 -6.786 29.159 1.00 95.75 640 ASN A N 1
ATOM 4838 C CA . ASN A 1 640 ? -3.653 -5.628 30.036 1.00 95.75 640 ASN A CA 1
ATOM 4839 C C . ASN A 1 640 ? -3.285 -4.410 29.193 1.00 95.75 640 ASN A C 1
ATOM 4841 O O . ASN A 1 640 ? -2.100 -4.105 29.011 1.00 95.75 640 ASN A O 1
ATOM 4845 N N . ASP A 1 641 ? -4.304 -3.714 28.703 1.00 97.88 641 ASP A N 1
ATOM 4846 C CA . ASP A 1 641 ? -4.125 -2.690 27.681 1.00 97.88 641 ASP A CA 1
ATOM 4847 C C . ASP A 1 641 ? -3.950 -1.298 28.278 1.00 97.88 641 ASP A C 1
ATOM 4849 O O . ASP A 1 641 ? -4.398 -0.982 29.385 1.00 97.88 641 ASP A O 1
ATOM 4853 N N . THR A 1 642 ? -3.294 -0.414 27.531 1.00 98.31 642 THR A N 1
ATOM 4854 C CA . THR A 1 642 ? -3.170 1.003 27.874 1.00 98.31 642 THR A CA 1
ATOM 4855 C C . THR A 1 642 ? -3.842 1.868 26.822 1.00 98.31 642 THR A C 1
ATOM 4857 O O . THR A 1 642 ? -3.426 1.915 25.670 1.00 98.31 642 THR A O 1
ATOM 4860 N N . ILE A 1 643 ? -4.839 2.643 27.245 1.00 98.19 643 ILE A N 1
ATOM 4861 C CA . ILE A 1 643 ? -5.535 3.616 26.403 1.00 98.19 643 ILE A CA 1
ATOM 4862 C C . ILE A 1 643 ? -5.186 5.032 26.867 1.00 98.19 643 ILE A C 1
ATOM 4864 O O . ILE A 1 643 ? -5.443 5.406 28.013 1.00 98.19 643 ILE A O 1
ATOM 4868 N N . ILE A 1 644 ? -4.650 5.852 25.965 1.00 96.75 644 ILE A N 1
ATOM 4869 C CA . ILE A 1 644 ? -4.380 7.279 26.166 1.00 96.75 644 ILE A CA 1
ATOM 4870 C C . ILE A 1 644 ? -5.378 8.086 25.337 1.00 96.75 644 ILE A C 1
ATOM 4872 O O . ILE A 1 644 ? -5.413 7.978 24.114 1.00 96.75 644 ILE A O 1
ATOM 4876 N N . ASN A 1 645 ? -6.196 8.910 25.992 1.00 93.81 645 ASN A N 1
ATOM 4877 C CA . ASN A 1 645 ? -7.239 9.693 25.338 1.00 93.81 645 ASN A CA 1
ATOM 4878 C C . ASN A 1 645 ? -7.107 11.202 25.591 1.00 93.81 645 ASN A C 1
ATOM 4880 O O . ASN A 1 645 ? -7.277 11.660 26.718 1.00 93.81 645 ASN A O 1
ATOM 4884 N N . ASN A 1 646 ? -6.973 11.981 24.516 1.00 89.81 646 ASN A N 1
ATOM 4885 C CA . ASN A 1 646 ? -7.059 13.446 24.535 1.00 89.81 646 ASN A CA 1
ATOM 4886 C C . ASN A 1 646 ? -8.347 13.973 23.864 1.00 89.81 646 ASN A C 1
ATOM 4888 O O . ASN A 1 646 ? -8.532 15.183 23.760 1.00 89.81 646 ASN A O 1
ATOM 4892 N N . GLY A 1 647 ? -9.230 13.088 23.382 1.00 85.81 647 GLY A N 1
ATOM 4893 C CA . GLY A 1 647 ? -10.474 13.446 22.694 1.00 85.81 647 GLY A CA 1
ATOM 4894 C C . GLY A 1 647 ? -11.675 13.661 23.622 1.00 85.81 647 GLY A C 1
ATOM 4895 O O . GLY A 1 647 ? -11.658 13.314 24.810 1.00 85.81 647 GLY A O 1
ATOM 4896 N N . SER A 1 648 ? -12.761 14.191 23.052 1.00 84.06 648 SER A N 1
ATOM 4897 C CA . SER A 1 648 ? -14.051 14.374 23.733 1.00 84.06 648 SER A CA 1
ATOM 4898 C C . SER A 1 648 ? -15.117 13.420 23.180 1.00 84.06 648 SER A C 1
ATOM 4900 O O . SER A 1 648 ? -15.038 12.966 22.037 1.00 84.06 648 SER A O 1
ATOM 4902 N N . LYS A 1 649 ? -16.131 13.091 23.992 1.00 87.44 649 LYS A N 1
ATOM 4903 C CA . LYS A 1 649 ? -17.239 12.182 23.625 1.00 87.44 649 LYS A CA 1
ATOM 4904 C C . LYS A 1 649 ? -16.756 10.813 23.121 1.00 87.44 649 LYS A C 1
ATOM 4906 O O . LYS A 1 649 ? -17.314 10.260 22.170 1.00 87.44 649 LYS A O 1
ATOM 4911 N N . VAL A 1 650 ? -15.713 10.278 23.753 1.00 93.50 650 VAL A N 1
ATOM 4912 C CA . VAL A 1 650 ? -15.120 8.983 23.397 1.00 93.50 650 VAL A CA 1
ATOM 4913 C C . VAL A 1 650 ? -15.865 7.851 24.096 1.00 93.50 650 VAL A C 1
ATOM 4915 O O . VAL A 1 650 ? -16.123 7.911 25.300 1.00 93.50 650 VAL A O 1
ATOM 4918 N N . LEU A 1 651 ? -16.217 6.820 23.331 1.00 96.19 651 LEU A N 1
ATOM 4919 C CA . LEU A 1 651 ? -16.777 5.574 23.839 1.00 96.19 651 LEU A CA 1
ATOM 4920 C C . LEU A 1 651 ? -15.646 4.563 24.018 1.00 96.19 651 LEU A C 1
ATOM 4922 O O . LEU A 1 651 ? -15.104 4.068 23.037 1.00 96.19 651 LEU A O 1
ATOM 4926 N N . ILE A 1 652 ? -15.321 4.226 25.257 1.00 97.75 652 ILE A N 1
ATOM 4927 C CA . ILE A 1 652 ? -14.366 3.160 25.558 1.00 97.75 652 ILE A CA 1
ATOM 4928 C C . ILE A 1 652 ? -15.165 1.905 25.888 1.00 97.75 652 ILE A C 1
ATOM 4930 O O . ILE A 1 652 ? -16.096 1.960 26.693 1.00 97.75 652 ILE A O 1
ATOM 4934 N N . LYS A 1 653 ? -14.854 0.798 25.225 1.00 97.44 653 LYS A N 1
ATOM 4935 C CA . LYS A 1 653 ? -15.500 -0.496 25.416 1.00 97.44 653 LYS A CA 1
ATOM 4936 C C . LYS A 1 653 ? -14.586 -1.420 26.202 1.00 97.44 653 LYS A C 1
ATOM 4938 O O . LYS A 1 653 ? -13.379 -1.390 26.012 1.00 97.44 653 LYS A O 1
ATOM 4943 N N . TYR A 1 654 ? -15.211 -2.210 27.059 1.00 97.00 654 TYR A N 1
ATOM 4944 C CA . TYR A 1 654 ? -14.586 -3.267 27.833 1.00 97.00 654 TYR A CA 1
ATOM 4945 C C . TYR A 1 654 ? -15.553 -4.448 27.891 1.00 97.00 654 TYR A C 1
ATOM 4947 O O . TYR A 1 654 ? -16.756 -4.249 28.094 1.00 97.00 654 TYR A O 1
ATOM 4955 N N . THR A 1 655 ? -15.056 -5.660 27.722 1.00 94.94 655 THR A N 1
ATOM 4956 C CA . THR A 1 655 ? -15.813 -6.904 27.848 1.00 94.94 655 THR A CA 1
ATOM 4957 C C . THR A 1 655 ? -15.315 -7.673 29.068 1.00 94.94 655 THR A C 1
ATOM 4959 O O . THR A 1 655 ? -14.127 -7.684 29.361 1.00 94.94 655 THR A O 1
ATOM 4962 N N . SER A 1 656 ? -16.209 -8.310 29.827 1.00 92.69 656 SER A N 1
ATOM 4963 C CA . SER A 1 656 ? -15.775 -9.202 30.912 1.00 92.69 656 SER A CA 1
ATOM 4964 C C . SER A 1 656 ? -14.799 -10.265 30.381 1.00 92.69 656 SER A C 1
ATOM 4966 O O . SER A 1 656 ? -15.054 -10.882 29.342 1.00 92.69 656 SER A O 1
ATOM 4968 N N . GLY A 1 657 ? -13.680 -10.447 31.088 1.00 88.44 657 GLY A N 1
ATOM 4969 C CA . GLY A 1 657 ? -12.565 -11.298 30.671 1.00 88.44 657 GLY A CA 1
ATOM 4970 C C . GLY A 1 657 ? -11.526 -10.621 29.768 1.00 88.44 657 GLY A C 1
ATOM 4971 O O . GLY A 1 657 ? -10.608 -11.311 29.327 1.00 88.44 657 GLY A O 1
ATOM 4972 N N . ASP A 1 658 ? -11.649 -9.315 29.501 1.00 93.44 658 ASP A N 1
ATOM 4973 C CA . ASP A 1 658 ? -10.641 -8.543 28.761 1.00 93.44 658 ASP A CA 1
ATOM 4974 C C . ASP A 1 658 ? -9.332 -8.457 29.562 1.00 93.44 658 ASP A C 1
ATOM 4976 O O . ASP A 1 658 ? -8.287 -8.753 29.021 1.00 93.44 658 ASP A O 1
ATOM 4980 N N . GLY A 1 659 ? -9.366 -8.239 30.880 1.00 94.25 659 GLY A N 1
ATOM 4981 C CA . GLY A 1 659 ? -8.159 -8.242 31.725 1.00 94.25 659 GLY A CA 1
ATOM 4982 C C . GLY A 1 659 ? -7.974 -6.945 32.509 1.00 94.25 659 GLY A C 1
ATOM 4983 O O . GLY A 1 659 ? -8.963 -6.385 32.996 1.00 94.25 659 GLY A O 1
ATOM 4984 N N . ASN A 1 660 ? -6.731 -6.505 32.746 1.00 95.25 660 ASN A N 1
ATOM 4985 C CA . ASN A 1 660 ? -6.447 -5.325 33.574 1.00 95.25 660 ASN A CA 1
ATOM 4986 C C . ASN A 1 660 ? -6.014 -4.103 32.755 1.00 95.25 660 ASN A C 1
ATOM 4988 O O . ASN A 1 660 ? -4.820 -3.880 32.553 1.00 95.25 660 ASN A O 1
ATOM 4992 N N . ASP A 1 661 ? -6.969 -3.244 32.417 1.00 97.94 661 ASP A N 1
ATOM 4993 C CA . ASP A 1 661 ? -6.724 -2.094 31.549 1.00 97.94 661 ASP A CA 1
ATOM 4994 C C . ASP A 1 661 ? -6.397 -0.814 32.321 1.00 97.94 661 ASP A C 1
ATOM 4996 O O . ASP A 1 661 ? -6.930 -0.526 33.403 1.00 97.94 661 ASP A O 1
ATOM 5000 N N . LEU A 1 662 ? -5.560 0.027 31.719 1.00 98.19 662 LEU A N 1
ATOM 5001 C CA . LEU A 1 662 ? -5.239 1.374 32.168 1.00 98.19 662 LEU A CA 1
ATOM 5002 C C . LEU A 1 662 ? -5.765 2.405 31.170 1.00 98.19 662 LEU A C 1
ATOM 5004 O O . LEU A 1 662 ? -5.311 2.485 30.034 1.00 98.19 662 LEU A O 1
ATOM 5008 N N . ILE A 1 663 ? -6.650 3.288 31.629 1.00 98.25 663 ILE A N 1
ATOM 5009 C CA . ILE A 1 663 ? -7.166 4.396 30.822 1.00 98.25 663 ILE A CA 1
ATOM 5010 C C . ILE A 1 663 ? -6.654 5.719 31.386 1.00 98.25 663 ILE A C 1
ATOM 5012 O O . ILE A 1 663 ? -6.939 6.083 32.530 1.00 98.25 663 ILE A O 1
ATOM 5016 N N . ARG A 1 664 ? -5.938 6.475 30.552 1.00 96.88 664 ARG A N 1
ATOM 5017 C CA . ARG A 1 664 ? -5.420 7.820 30.828 1.00 96.88 664 ARG A CA 1
ATOM 5018 C C . ARG A 1 664 ? -6.213 8.846 30.018 1.00 96.88 664 ARG A C 1
ATOM 5020 O O . ARG A 1 664 ? -6.509 8.625 28.848 1.00 96.88 664 ARG A O 1
ATOM 5027 N N . GLY A 1 665 ? -6.568 9.972 30.639 1.00 93.38 665 GLY A N 1
ATOM 5028 C CA . GLY A 1 665 ? -7.339 11.032 29.970 1.00 93.38 665 GLY A CA 1
ATOM 5029 C C . GLY A 1 665 ? -8.838 10.729 29.812 1.00 93.38 665 GLY A C 1
ATOM 5030 O O . GLY A 1 665 ? -9.517 11.272 28.933 1.00 93.38 665 GLY A O 1
ATOM 5031 N N . PHE A 1 666 ? -9.389 9.872 30.680 1.00 94.94 666 PHE A N 1
ATOM 5032 C CA . PHE A 1 666 ? -10.840 9.760 30.836 1.00 94.94 666 PHE A CA 1
ATOM 5033 C C . PHE A 1 666 ? -11.394 11.095 31.356 1.00 94.94 666 PHE A C 1
ATOM 5035 O O . PHE A 1 666 ? -10.877 11.640 32.329 1.00 94.94 666 PHE A O 1
ATOM 5042 N N . ASN A 1 667 ? -12.432 11.636 30.717 1.00 91.94 667 ASN A N 1
ATOM 5043 C CA . ASN A 1 667 ? -12.992 12.945 31.060 1.00 91.94 667 ASN A CA 1
ATOM 5044 C C . ASN A 1 667 ? -14.524 12.900 31.166 1.00 91.94 667 ASN A C 1
ATOM 5046 O O . ASN A 1 667 ? -15.149 11.892 30.845 1.00 91.94 667 ASN A O 1
ATOM 5050 N N . ALA A 1 668 ? -15.139 14.003 31.605 1.00 91.31 668 ALA A N 1
ATOM 5051 C CA . ALA A 1 668 ? -16.580 14.080 31.881 1.00 91.31 668 ALA A CA 1
ATOM 5052 C C . ALA A 1 668 ? -17.486 13.827 30.657 1.00 91.31 668 ALA A C 1
ATOM 5054 O O . ALA A 1 668 ? -18.683 13.594 30.817 1.00 91.31 668 ALA A O 1
ATOM 5055 N N . THR A 1 669 ? -16.938 13.878 29.438 1.00 90.56 669 THR A N 1
ATOM 5056 C CA . THR A 1 669 ? -17.681 13.583 28.202 1.00 90.56 669 THR A CA 1
ATOM 5057 C C . THR A 1 669 ? -17.481 12.151 27.707 1.00 90.56 669 THR A C 1
ATOM 5059 O O . THR A 1 669 ? -18.240 11.693 26.852 1.00 90.56 669 THR A O 1
ATOM 5062 N N . SER A 1 670 ? -16.483 11.435 28.230 1.00 93.12 670 SER A N 1
ATOM 5063 C CA . SER A 1 670 ? -16.210 10.043 27.880 1.00 93.12 670 SER A CA 1
ATOM 5064 C C . SER A 1 670 ? -17.244 9.102 28.501 1.00 93.12 670 SER A C 1
ATOM 5066 O O . SER A 1 670 ? -17.823 9.373 29.553 1.00 93.12 670 SER A O 1
ATOM 5068 N N . THR A 1 671 ? -17.489 7.971 27.845 1.00 96.06 671 THR A N 1
ATOM 5069 C CA . THR A 1 671 ? -18.336 6.889 28.362 1.00 96.06 671 THR A CA 1
ATOM 5070 C C . THR A 1 671 ? -17.541 5.592 28.366 1.00 96.06 671 THR A C 1
ATOM 5072 O O . THR A 1 671 ? -17.012 5.212 27.326 1.00 96.06 671 THR A O 1
ATOM 5075 N N . LEU A 1 672 ? -17.500 4.897 29.503 1.00 97.69 672 LEU A N 1
ATOM 5076 C CA . LEU A 1 672 ? -17.048 3.507 29.578 1.00 97.69 672 LEU A CA 1
ATOM 5077 C C . LEU A 1 672 ? -18.265 2.591 29.400 1.00 97.69 672 LEU A C 1
ATOM 5079 O O . LEU A 1 672 ? -19.251 2.737 30.116 1.00 97.69 672 LEU A O 1
ATOM 5083 N N . SER A 1 673 ? -18.226 1.669 28.447 1.00 97.44 673 SER A N 1
ATOM 5084 C CA . SER A 1 673 ? -19.286 0.693 28.195 1.00 97.44 673 SER A CA 1
ATOM 5085 C C . SER A 1 673 ? -18.766 -0.707 28.470 1.00 97.44 673 SER A C 1
ATOM 5087 O O . SER A 1 673 ? -17.900 -1.189 27.750 1.00 97.44 673 SER A O 1
ATOM 5089 N N . ILE A 1 674 ? -19.342 -1.353 29.476 1.00 95.81 674 ILE A N 1
ATOM 5090 C CA . ILE A 1 674 ? -18.977 -2.688 29.937 1.00 95.81 674 ILE A CA 1
ATOM 5091 C C . ILE A 1 674 ? -19.995 -3.685 29.386 1.00 95.81 674 ILE A C 1
ATOM 5093 O O . ILE A 1 674 ? -21.203 -3.531 29.595 1.00 95.81 674 ILE A O 1
ATOM 5097 N N . ALA A 1 675 ? -19.507 -4.682 28.655 1.00 92.50 675 ALA A N 1
ATOM 5098 C CA . ALA A 1 675 ? -20.293 -5.755 28.068 1.00 92.50 675 ALA A CA 1
ATOM 5099 C C . ALA A 1 675 ? -19.972 -7.092 28.748 1.00 92.50 675 ALA A C 1
ATOM 5101 O O . ALA A 1 675 ? -18.813 -7.460 28.896 1.00 92.50 675 ALA A O 1
ATOM 5102 N N . GLY A 1 676 ? -21.002 -7.845 29.137 1.00 83.88 676 GLY A N 1
ATOM 5103 C CA . GLY A 1 676 ? -20.806 -9.054 29.942 1.00 83.88 676 GLY A CA 1
ATOM 5104 C C . GLY A 1 676 ? -20.371 -8.737 31.379 1.00 83.88 676 GLY A C 1
ATOM 5105 O O . GLY A 1 676 ? -19.842 -7.665 31.666 1.00 83.88 676 GLY A O 1
ATOM 5106 N N . GLY A 1 677 ? -20.649 -9.663 32.294 1.00 82.44 677 GLY A N 1
ATOM 5107 C CA . GLY A 1 677 ? -20.305 -9.498 33.705 1.00 82.44 677 GLY A CA 1
ATOM 5108 C C . GLY A 1 677 ? -21.057 -8.385 34.430 1.00 82.44 677 GLY A C 1
ATOM 5109 O O . GLY A 1 677 ? -22.015 -7.785 33.920 1.00 82.44 677 GLY A O 1
ATOM 5110 N N . THR A 1 678 ? -20.608 -8.108 35.651 1.00 78.19 678 THR A N 1
ATOM 5111 C CA . THR A 1 678 ? -21.042 -6.934 36.416 1.00 78.19 678 THR A CA 1
ATOM 5112 C C . THR A 1 678 ? -19.869 -6.140 36.932 1.00 78.19 678 THR A C 1
ATOM 5114 O O . THR A 1 678 ? -18.791 -6.685 37.145 1.00 78.19 678 THR A O 1
ATOM 5117 N N . TYR A 1 679 ? -20.085 -4.842 37.137 1.00 87.44 679 TYR A N 1
ATOM 5118 C CA . TYR A 1 679 ? -19.022 -3.954 37.579 1.00 87.44 679 TYR A CA 1
ATOM 5119 C C . TYR A 1 679 ? -19.280 -3.345 38.954 1.00 87.44 679 TYR A C 1
ATOM 5121 O O . TYR A 1 679 ? -20.412 -3.005 39.311 1.00 87.44 679 TYR A O 1
ATOM 5129 N N . SER A 1 680 ? -18.201 -3.119 39.698 1.00 85.12 680 SER A N 1
ATOM 5130 C CA . SER A 1 680 ? -18.177 -2.281 40.898 1.00 85.12 680 SER A CA 1
ATOM 5131 C C . SER A 1 680 ? -17.122 -1.183 40.752 1.00 85.12 680 SER A C 1
ATOM 5133 O O . SER A 1 680 ? -16.211 -1.283 39.935 1.00 85.12 680 SER A O 1
ATOM 5135 N N . THR A 1 681 ? -17.255 -0.093 41.510 1.00 88.25 681 THR A N 1
ATOM 5136 C CA . THR A 1 681 ? -16.343 1.058 41.419 1.00 88.25 681 THR A CA 1
ATOM 5137 C C . THR A 1 681 ? -15.809 1.439 42.789 1.00 88.25 681 THR A C 1
ATOM 5139 O O . THR A 1 681 ? -16.602 1.681 43.700 1.00 88.25 681 THR A O 1
ATOM 5142 N N . THR A 1 682 ? -14.492 1.589 42.918 1.00 86.00 682 THR A N 1
ATOM 5143 C CA . THR A 1 682 ? -13.828 2.034 44.152 1.00 86.00 682 THR A CA 1
ATOM 5144 C C . THR A 1 682 ? -12.872 3.186 43.858 1.00 86.00 682 THR A C 1
ATOM 5146 O O . THR A 1 682 ? -12.101 3.135 42.902 1.00 86.00 682 THR A O 1
ATOM 5149 N N . LYS A 1 683 ? -12.892 4.233 44.688 1.00 88.69 683 LYS A N 1
ATOM 5150 C CA . LYS A 1 683 ? -11.910 5.324 44.610 1.00 88.69 683 LYS A CA 1
ATOM 5151 C C . LYS A 1 683 ? -10.593 4.886 45.256 1.00 88.69 683 LYS A C 1
ATOM 5153 O O . LYS A 1 683 ? -10.601 4.366 46.369 1.00 88.69 683 LYS A O 1
ATOM 5158 N N . SER A 1 684 ? -9.471 5.122 44.581 1.00 86.69 684 SER A N 1
ATOM 5159 C CA . SER A 1 684 ? -8.123 4.832 45.082 1.00 86.69 684 SER A CA 1
ATOM 5160 C C . SER A 1 684 ? -7.187 5.986 44.718 1.00 86.69 684 SER A C 1
ATOM 5162 O O . SER A 1 684 ? -6.760 6.115 43.571 1.00 86.69 684 SER A O 1
ATOM 5164 N N . GLY A 1 685 ? -6.925 6.874 45.684 1.00 92.88 685 GLY A N 1
ATOM 5165 C CA . GLY A 1 685 ? -6.219 8.135 45.432 1.00 92.88 685 GLY A CA 1
ATOM 5166 C C . GLY A 1 685 ? -6.940 8.994 44.384 1.00 92.88 685 GLY A C 1
ATOM 5167 O O . GLY A 1 685 ? -8.149 9.220 44.488 1.00 92.88 685 GLY A O 1
ATOM 5168 N N . GLU A 1 686 ? -6.199 9.417 43.357 1.00 95.06 686 GLU A N 1
ATOM 5169 C CA . GLU A 1 686 ? -6.702 10.179 42.200 1.00 95.06 686 GLU A CA 1
ATOM 5170 C C . GLU A 1 686 ? -7.440 9.313 41.160 1.00 95.06 686 GLU A C 1
ATOM 5172 O O . GLU A 1 686 ? -8.006 9.829 40.196 1.00 95.06 686 GLU A O 1
ATOM 5177 N N . ASN A 1 687 ? -7.475 7.991 41.342 1.00 94.06 687 ASN A N 1
ATOM 5178 C CA . ASN A 1 687 ? -7.997 7.052 40.353 1.00 94.06 687 ASN A CA 1
ATOM 5179 C C . ASN A 1 687 ? -9.365 6.490 40.752 1.00 94.06 687 ASN A C 1
ATOM 5181 O O . ASN A 1 687 ? -9.709 6.383 41.936 1.00 94.06 687 ASN A O 1
ATOM 5185 N N . ILE A 1 688 ? -10.119 6.047 39.748 1.00 93.56 688 ILE A N 1
ATOM 5186 C CA . ILE A 1 688 ? -11.282 5.176 39.938 1.00 93.56 688 ILE A CA 1
ATOM 5187 C C . ILE A 1 688 ? -10.925 3.790 39.418 1.00 93.56 688 ILE A C 1
ATOM 5189 O O . ILE A 1 688 ? -10.519 3.629 38.270 1.00 93.56 688 ILE A O 1
ATOM 5193 N N . LEU A 1 689 ? -11.067 2.794 40.285 1.00 92.31 689 LEU A N 1
ATOM 5194 C CA . LEU A 1 689 ? -10.893 1.388 39.959 1.00 92.31 689 LEU A CA 1
ATOM 5195 C C . LEU A 1 689 ? -12.267 0.799 39.652 1.00 92.31 689 LEU A C 1
ATOM 5197 O O . LEU A 1 689 ? -13.169 0.902 40.486 1.00 92.31 689 LEU A O 1
ATOM 5201 N N . VAL A 1 690 ? -12.423 0.196 38.482 1.00 94.50 690 VAL A N 1
ATOM 5202 C CA . VAL A 1 690 ? -13.639 -0.495 38.057 1.00 94.50 690 VAL A CA 1
ATOM 5203 C C . VAL A 1 690 ? -13.324 -1.983 38.014 1.00 94.50 690 VAL A C 1
ATOM 5205 O O . VAL A 1 690 ? -12.585 -2.414 37.140 1.00 94.50 690 VAL A O 1
ATOM 5208 N N . ALA A 1 691 ? -13.817 -2.760 38.973 1.00 88.19 691 ALA A N 1
ATOM 5209 C CA . ALA A 1 691 ? -13.668 -4.215 38.934 1.00 88.19 691 ALA A CA 1
ATOM 5210 C C . ALA A 1 691 ? -14.800 -4.802 38.087 1.00 88.19 691 ALA A C 1
ATOM 5212 O O . ALA A 1 691 ? -15.945 -4.382 38.270 1.00 88.19 691 ALA A O 1
ATOM 5213 N N . VAL A 1 692 ? -14.483 -5.726 37.180 1.00 89.69 692 VAL A N 1
ATOM 5214 C CA . VAL A 1 692 ? -15.437 -6.408 36.295 1.00 89.69 692 VAL A CA 1
ATOM 5215 C C . VAL A 1 692 ? -15.113 -7.895 36.323 1.00 89.69 692 VAL A C 1
ATOM 5217 O O . VAL A 1 692 ? -14.143 -8.315 35.705 1.00 89.69 692 VAL A O 1
ATOM 5220 N N . ASP A 1 693 ? -15.913 -8.672 37.051 1.00 85.00 693 ASP A N 1
ATOM 5221 C CA . ASP A 1 693 ? -15.646 -10.087 37.336 1.00 85.00 693 ASP A CA 1
ATOM 5222 C C . ASP A 1 693 ? -14.189 -10.323 37.814 1.00 85.00 693 ASP A C 1
ATOM 5224 O O . ASP A 1 693 ? -13.837 -9.883 38.911 1.00 85.00 693 ASP A O 1
ATOM 5228 N N . ASP A 1 694 ? -13.341 -10.991 37.025 1.00 79.31 694 ASP A N 1
ATOM 5229 C CA . ASP A 1 694 ? -11.918 -11.247 37.309 1.00 79.31 694 ASP A CA 1
ATOM 5230 C C . ASP A 1 694 ? -10.952 -10.181 36.750 1.00 79.31 694 ASP A C 1
ATOM 5232 O O . ASP A 1 694 ? -9.767 -10.178 37.094 1.00 79.31 694 ASP A O 1
ATOM 5236 N N . GLY A 1 695 ? -11.452 -9.251 35.936 1.00 88.56 695 GLY A N 1
ATOM 5237 C CA . GLY A 1 695 ? -10.707 -8.141 35.350 1.00 88.56 695 GLY A CA 1
ATOM 5238 C C . GLY A 1 695 ? -10.896 -6.804 36.077 1.00 88.56 695 GLY A C 1
ATOM 5239 O O . GLY A 1 695 ? -11.702 -6.642 37.004 1.00 88.56 695 GLY A O 1
ATOM 5240 N N . LYS A 1 696 ? -10.127 -5.792 35.659 1.00 93.12 696 LYS A N 1
ATOM 5241 C CA . LYS A 1 696 ? -10.134 -4.466 36.290 1.00 93.12 696 LYS A CA 1
ATOM 5242 C C . LYS A 1 696 ? -9.745 -3.356 35.322 1.00 93.12 696 LYS A C 1
ATOM 5244 O O . LYS A 1 696 ? -8.683 -3.391 34.732 1.00 93.12 696 LYS A O 1
ATOM 5249 N N . ILE A 1 697 ? -10.498 -2.262 35.318 1.00 98.00 697 ILE A N 1
ATOM 5250 C CA . ILE A 1 697 ? -10.126 -1.025 34.630 1.00 98.00 697 ILE A CA 1
ATOM 5251 C C . ILE A 1 697 ? -9.644 0.012 35.647 1.00 98.00 697 ILE A C 1
ATOM 5253 O O . ILE A 1 697 ? -10.318 0.310 36.637 1.00 98.00 697 ILE A O 1
ATOM 5257 N N . THR A 1 698 ? -8.484 0.612 35.400 1.00 97.69 698 THR A N 1
ATOM 5258 C CA . THR A 1 698 ? -7.983 1.773 36.142 1.00 97.69 698 THR A CA 1
ATOM 5259 C C . THR A 1 698 ? -8.234 3.038 35.331 1.00 97.69 698 THR A C 1
ATOM 5261 O O . THR A 1 698 ? -7.541 3.311 34.356 1.00 97.69 698 THR A O 1
ATOM 5264 N N . LEU A 1 699 ? -9.198 3.849 35.764 1.00 97.88 699 LEU A N 1
ATOM 5265 C CA . LEU A 1 699 ? -9.431 5.188 35.225 1.00 97.88 699 LEU A CA 1
ATOM 5266 C C . LEU A 1 699 ? -8.509 6.175 35.949 1.00 97.88 699 LEU A C 1
ATOM 5268 O O . LEU A 1 699 ? -8.812 6.634 37.058 1.00 97.88 699 LEU A O 1
ATOM 5272 N N . GLN A 1 700 ? -7.358 6.471 35.346 1.00 97.31 700 GLN A N 1
ATOM 5273 C CA . GLN A 1 700 ? -6.339 7.321 35.953 1.00 97.31 700 GLN A CA 1
ATOM 5274 C C . GLN A 1 700 ? -6.804 8.783 36.023 1.00 97.31 700 GLN A C 1
ATOM 5276 O O . GLN A 1 700 ? -7.242 9.348 35.022 1.00 97.31 700 GLN A O 1
ATOM 5281 N N . GLY A 1 701 ? -6.706 9.402 37.203 1.00 94.94 701 GLY A N 1
ATOM 5282 C CA . GLY A 1 701 ? -7.083 10.808 37.429 1.00 94.94 701 GLY A CA 1
ATOM 5283 C C . GLY A 1 701 ? -8.594 11.085 37.471 1.00 94.94 701 GLY A C 1
ATOM 5284 O O . GLY A 1 701 ? -9.014 12.210 37.743 1.00 94.94 701 GLY A O 1
ATOM 5285 N N . ALA A 1 702 ? -9.432 10.070 37.238 1.00 95.38 702 ALA A N 1
ATOM 5286 C CA . ALA A 1 702 ? -10.878 10.237 37.120 1.00 95.38 702 ALA A CA 1
ATOM 5287 C C . ALA A 1 702 ? -11.584 10.555 38.453 1.00 95.38 702 ALA A C 1
ATOM 5289 O O . ALA A 1 702 ? -12.753 10.938 38.451 1.00 95.38 702 ALA A O 1
ATOM 5290 N N . ALA A 1 703 ? -10.909 10.422 39.602 1.00 92.69 703 ALA A N 1
ATOM 5291 C CA . ALA A 1 703 ? -11.528 10.621 40.914 1.00 92.69 703 ALA A CA 1
ATOM 5292 C C . ALA A 1 703 ? -11.816 12.091 41.271 1.00 92.69 703 ALA A C 1
ATOM 5294 O O . ALA A 1 703 ? -12.444 12.345 42.308 1.00 92.69 703 ALA A O 1
ATOM 5295 N N . SER A 1 704 ? -11.329 13.021 40.445 1.00 92.56 704 SER A N 1
ATOM 5296 C CA . SER A 1 704 ? -11.577 14.464 40.514 1.00 92.56 704 SER A CA 1
ATOM 5297 C C . SER A 1 704 ? -12.725 14.924 39.601 1.00 92.56 704 SER A C 1
ATOM 5299 O O . SER A 1 704 ? -13.163 16.070 39.696 1.00 92.56 704 SER A O 1
ATOM 5301 N N . LEU A 1 705 ? -13.239 14.046 38.730 1.00 92.69 705 LEU A N 1
ATOM 5302 C CA . LEU A 1 705 ? -14.309 14.383 37.792 1.00 92.69 705 LEU A CA 1
ATOM 5303 C C . LEU A 1 705 ? -15.651 14.553 38.511 1.00 92.69 705 LEU A C 1
ATOM 5305 O O . LEU A 1 705 ? -15.982 13.813 39.437 1.00 92.69 705 LEU A O 1
ATOM 5309 N N . SER A 1 706 ? -16.465 15.492 38.021 1.00 88.06 706 SER A N 1
ATOM 5310 C CA . SER A 1 706 ? -17.826 15.726 38.523 1.00 88.06 706 SER A CA 1
ATOM 5311 C C . SER A 1 706 ? -18.765 14.542 38.278 1.00 88.06 706 SER A C 1
ATOM 5313 O O . SER A 1 706 ? -19.701 14.326 39.046 1.00 88.06 706 SER A O 1
ATOM 5315 N N . ALA A 1 707 ? -18.512 13.765 37.224 1.00 87.56 707 ALA A N 1
ATOM 5316 C CA . ALA A 1 707 ? -19.219 12.533 36.920 1.00 87.56 707 ALA A CA 1
ATOM 5317 C C . ALA A 1 707 ? -18.320 11.570 36.135 1.00 87.56 707 ALA A C 1
ATOM 5319 O O . ALA A 1 707 ? -17.522 11.987 35.294 1.00 87.56 707 ALA A O 1
ATOM 5320 N N . VAL A 1 708 ? -18.509 10.272 36.378 1.00 93.19 708 VAL A N 1
ATOM 5321 C CA . VAL A 1 708 ? -17.925 9.188 35.580 1.00 93.19 708 VAL A CA 1
ATOM 5322 C C . VAL A 1 708 ? -19.062 8.370 34.992 1.00 93.19 708 VAL A C 1
ATOM 5324 O O . VAL A 1 708 ? -19.823 7.731 35.720 1.00 93.19 708 VAL A O 1
ATOM 5327 N N . ASN A 1 709 ? -19.202 8.427 33.670 1.00 94.06 709 ASN A N 1
ATOM 5328 C CA . ASN A 1 709 ? -20.281 7.763 32.954 1.00 94.06 709 ASN A CA 1
ATOM 5329 C C . ASN A 1 709 ? -19.872 6.332 32.582 1.00 94.06 709 ASN A C 1
ATOM 5331 O O . ASN A 1 709 ? -19.076 6.127 31.663 1.00 94.06 709 ASN A O 1
ATOM 5335 N N . ILE A 1 710 ? -20.424 5.354 33.301 1.00 95.19 710 ILE A N 1
ATOM 5336 C CA . ILE A 1 710 ? -20.230 3.925 33.038 1.00 95.19 710 ILE A CA 1
ATOM 5337 C C . ILE A 1 710 ? -21.583 3.316 32.676 1.00 95.19 710 ILE A C 1
ATOM 5339 O O . ILE A 1 710 ? -22.543 3.436 33.437 1.00 95.19 710 ILE A O 1
ATOM 5343 N N . LYS A 1 711 ? -21.654 2.657 31.522 1.00 94.88 711 LYS A N 1
ATOM 5344 C CA . LYS A 1 711 ? -22.808 1.886 31.058 1.00 94.88 711 LYS A CA 1
ATOM 5345 C C . LYS A 1 711 ? -22.505 0.402 31.206 1.00 94.88 711 LYS A C 1
ATOM 5347 O O . LYS A 1 711 ? -21.518 -0.071 30.662 1.00 94.88 711 LYS A O 1
ATOM 5352 N N . GLY A 1 712 ? -23.363 -0.322 31.907 1.00 88.50 712 GLY A N 1
ATOM 5353 C CA . GLY A 1 712 ? -23.232 -1.759 32.129 1.00 88.50 712 GLY A CA 1
ATOM 5354 C C . GLY A 1 712 ? -24.114 -2.196 33.291 1.00 88.50 712 GLY A C 1
ATOM 5355 O O . GLY A 1 712 ? -24.830 -1.380 33.878 1.00 88.50 712 GLY A O 1
ATOM 5356 N N . THR A 1 713 ? -24.043 -3.470 33.656 1.00 83.88 713 THR A N 1
ATOM 5357 C CA . THR A 1 713 ? -24.744 -3.978 34.837 1.00 83.88 713 THR A CA 1
ATOM 5358 C C . THR A 1 713 ? -23.911 -3.670 36.078 1.00 83.88 713 THR A C 1
ATOM 5360 O O . THR A 1 713 ? -22.900 -4.322 36.337 1.00 83.88 713 THR A O 1
ATOM 5363 N N . LYS A 1 714 ? -24.306 -2.651 36.843 1.00 81.56 714 LYS A N 1
ATOM 5364 C CA . LYS A 1 714 ? -23.640 -2.315 38.105 1.00 81.56 714 LYS A CA 1
ATOM 5365 C C . LYS A 1 714 ? -24.036 -3.324 39.183 1.00 81.56 714 LYS A C 1
ATOM 5367 O O . LYS A 1 714 ? -25.228 -3.520 39.416 1.00 81.56 714 LYS A O 1
ATOM 5372 N N . ALA A 1 715 ? -23.060 -3.925 39.854 1.00 74.75 715 ALA A N 1
ATOM 5373 C CA . ALA A 1 715 ? -23.315 -4.769 41.014 1.00 74.75 715 ALA A CA 1
ATOM 5374 C C . ALA A 1 715 ? -23.833 -3.918 42.185 1.00 74.75 715 ALA A C 1
ATOM 5376 O O . ALA A 1 715 ? -23.311 -2.829 42.462 1.00 74.75 715 ALA A O 1
ATOM 5377 N N . LEU A 1 716 ? -24.842 -4.416 42.904 1.00 74.56 716 LEU A N 1
ATOM 5378 C CA . LEU A 1 716 ? -25.225 -3.844 44.189 1.00 74.56 716 LEU A CA 1
ATOM 5379 C C . LEU A 1 716 ? -24.206 -4.300 45.238 1.00 74.56 716 LEU A C 1
ATOM 5381 O O . LEU A 1 716 ? -24.307 -5.396 45.786 1.00 74.56 716 LEU A O 1
ATOM 5385 N N . THR A 1 717 ? -23.209 -3.458 45.511 1.00 70.06 717 THR A N 1
ATOM 5386 C CA . THR A 1 717 ? -22.189 -3.756 46.522 1.00 70.06 717 THR A CA 1
ATOM 5387 C C . THR A 1 717 ? -22.737 -3.523 47.928 1.00 70.06 717 THR A C 1
ATOM 5389 O O . THR A 1 717 ? -23.049 -2.393 48.323 1.00 70.06 717 THR A O 1
ATOM 5392 N N . VAL A 1 718 ? -22.798 -4.584 48.726 1.00 70.75 718 VAL A N 1
ATOM 5393 C CA . VAL A 1 718 ? -23.243 -4.542 50.118 1.00 70.75 718 VAL A CA 1
ATOM 5394 C C . VAL A 1 718 ? -22.028 -4.283 51.016 1.00 70.75 718 VAL A C 1
ATOM 5396 O O . VAL A 1 718 ? -21.280 -5.191 51.350 1.00 70.75 718 VAL A O 1
ATOM 5399 N N . THR A 1 719 ? -21.826 -3.035 51.450 1.00 63.66 719 THR A N 1
ATOM 5400 C CA . THR A 1 719 ? -20.763 -2.659 52.413 1.00 63.66 719 THR A CA 1
ATOM 5401 C C . THR A 1 719 ? -21.349 -2.275 53.777 1.00 63.66 719 THR A C 1
ATOM 5403 O O . THR A 1 719 ? -22.567 -2.189 53.928 1.00 63.66 719 THR A O 1
ATOM 5406 N N . ASN A 1 720 ? -20.497 -2.021 54.784 1.00 57.19 720 ASN A N 1
ATOM 5407 C CA . ASN A 1 720 ? -20.825 -1.700 56.194 1.00 57.19 720 ASN A CA 1
ATOM 5408 C C . ASN A 1 720 ? -21.762 -0.481 56.443 1.00 57.19 720 ASN A C 1
ATOM 5410 O O . ASN A 1 720 ? -21.851 0.008 57.568 1.00 57.19 720 ASN A O 1
ATOM 5414 N N . LYS A 1 721 ? -22.481 0.011 55.429 1.00 55.91 721 LYS A N 1
ATOM 5415 C CA . LYS A 1 721 ? -23.500 1.067 55.507 1.00 55.91 721 LYS A CA 1
ATOM 5416 C C . LYS A 1 721 ? -24.941 0.558 55.342 1.00 55.91 721 LYS A C 1
ATOM 5418 O O . LYS A 1 721 ? -25.858 1.271 55.737 1.00 55.91 721 LYS A O 1
ATOM 5423 N N . THR A 1 722 ? -25.165 -0.649 54.816 1.00 61.22 722 THR A N 1
ATOM 5424 C CA . THR A 1 722 ? -26.507 -1.253 54.718 1.00 61.22 722 THR A CA 1
ATOM 5425 C C . THR A 1 722 ? -26.757 -2.210 55.889 1.00 61.22 722 THR A C 1
ATOM 5427 O O . THR A 1 722 ? -25.964 -3.121 56.164 1.00 61.22 722 THR A O 1
ATOM 5430 N N . LYS A 1 723 ? -27.852 -1.981 56.631 1.00 68.56 723 LYS A N 1
ATOM 5431 C CA . LYS A 1 723 ? -28.344 -2.925 57.649 1.00 68.56 723 LYS A CA 1
ATOM 5432 C C . LYS A 1 723 ? -28.759 -4.229 56.951 1.00 68.56 723 LYS A C 1
ATOM 5434 O O . LYS A 1 723 ? -29.232 -4.188 55.824 1.00 68.56 723 LYS A O 1
ATOM 5439 N N . SER A 1 724 ? -28.540 -5.361 57.615 1.00 72.44 724 SER A N 1
ATOM 5440 C CA . SER A 1 724 ? -29.112 -6.654 57.221 1.00 72.44 724 SER A CA 1
ATOM 5441 C C . SER A 1 724 ? -30.498 -6.776 57.877 1.00 72.44 724 SER A C 1
ATOM 5443 O O . SER A 1 724 ? -30.589 -6.431 59.062 1.00 72.44 724 SER A O 1
ATOM 5445 N N . PRO A 1 725 ? -31.556 -7.228 57.177 1.00 76.69 725 PRO A N 1
ATOM 5446 C CA . PRO A 1 725 ? -31.572 -7.705 55.789 1.00 76.69 725 PRO A CA 1
ATOM 5447 C C . PRO A 1 725 ? -31.444 -6.570 54.761 1.00 76.69 725 PRO A C 1
ATOM 5449 O O . PRO A 1 725 ? -31.852 -5.437 55.019 1.00 76.69 725 PRO A O 1
ATOM 5452 N N . VAL A 1 726 ? -30.869 -6.879 53.597 1.00 75.00 726 VAL A N 1
ATOM 5453 C CA . VAL A 1 726 ? -30.677 -5.914 52.503 1.00 75.00 726 VAL A CA 1
ATOM 5454 C C . VAL A 1 726 ? -31.930 -5.886 51.630 1.00 75.00 726 VAL A C 1
ATOM 5456 O O . VAL A 1 726 ? -32.306 -6.910 51.073 1.00 75.00 726 VAL A O 1
ATOM 5459 N N . THR A 1 727 ? -32.574 -4.724 51.495 1.00 71.75 727 THR A N 1
ATOM 5460 C CA . THR A 1 727 ? -33.652 -4.525 50.513 1.00 71.75 727 THR A CA 1
ATOM 5461 C C . THR A 1 727 ? -33.050 -4.256 49.141 1.00 71.75 727 THR A C 1
ATOM 5463 O O . THR A 1 727 ? -32.160 -3.413 49.009 1.00 71.75 727 THR A O 1
ATOM 5466 N N . ILE A 1 728 ? -33.539 -4.969 48.132 1.00 77.69 728 ILE A N 1
ATOM 5467 C CA . ILE A 1 728 ? -32.971 -4.986 46.787 1.00 77.69 728 ILE A CA 1
ATOM 5468 C C . ILE A 1 728 ? -34.012 -4.433 45.816 1.00 77.69 728 ILE A C 1
ATOM 5470 O O . ILE A 1 728 ? -35.187 -4.779 45.897 1.00 77.69 728 ILE A O 1
ATOM 5474 N N . ASP A 1 729 ? -33.591 -3.527 44.933 1.00 78.44 729 ASP A N 1
ATOM 5475 C CA . ASP A 1 729 ? -34.460 -2.979 43.887 1.00 78.44 729 ASP A CA 1
ATOM 5476 C C . ASP A 1 729 ? -34.871 -4.101 42.916 1.00 78.44 729 ASP A C 1
ATOM 5478 O O . ASP A 1 729 ? -34.052 -4.968 42.590 1.00 78.44 729 ASP A O 1
ATOM 5482 N N . ALA A 1 730 ? -36.109 -4.052 42.421 1.00 81.12 730 ALA A N 1
ATOM 5483 C CA . ALA A 1 730 ? -36.659 -4.953 41.411 1.00 81.12 730 ALA A CA 1
ATOM 5484 C C . ALA A 1 730 ? -35.813 -5.040 40.123 1.00 81.12 730 ALA A C 1
ATOM 5486 O O . ALA A 1 730 ? -35.910 -6.027 39.402 1.00 81.12 730 ALA A O 1
ATOM 5487 N N . ALA A 1 731 ? -34.976 -4.039 39.821 1.00 80.44 731 ALA A N 1
ATOM 5488 C CA . ALA A 1 731 ? -34.078 -4.052 38.660 1.00 80.44 731 ALA A CA 1
ATOM 5489 C C . ALA A 1 731 ? -32.686 -4.668 38.925 1.00 80.44 731 ALA A C 1
ATOM 5491 O O . ALA A 1 731 ? -31.895 -4.830 37.990 1.00 80.44 731 ALA A O 1
ATOM 5492 N N . THR A 1 732 ? -32.347 -4.987 40.177 1.00 83.06 732 THR A N 1
ATOM 5493 C CA . THR A 1 732 ? -31.019 -5.512 40.539 1.00 83.06 732 THR A CA 1
ATOM 5494 C C . THR A 1 732 ? -30.858 -6.942 40.034 1.00 83.06 732 THR A C 1
ATOM 5496 O O . THR A 1 732 ? -31.745 -7.758 40.228 1.00 83.06 732 THR A O 1
ATOM 5499 N N . LYS A 1 733 ? -29.725 -7.277 39.415 1.00 84.25 733 LYS A N 1
ATOM 5500 C CA . LYS A 1 733 ? -29.432 -8.662 38.991 1.00 84.25 733 LYS A CA 1
ATOM 5501 C C . LYS A 1 733 ? -28.257 -9.298 39.718 1.00 84.25 733 LYS A C 1
ATOM 5503 O O . LYS A 1 733 ? -28.098 -10.509 39.669 1.00 84.25 733 LYS A O 1
ATOM 5508 N N . VAL A 1 734 ? -27.411 -8.493 40.358 1.00 82.31 734 VAL A N 1
ATOM 5509 C CA . VAL A 1 734 ? -26.232 -8.990 41.071 1.00 82.31 734 VAL A CA 1
ATOM 5510 C C . VAL A 1 734 ? -26.092 -8.301 42.410 1.00 82.31 734 VAL A C 1
ATOM 5512 O O . VAL A 1 734 ? -26.161 -7.071 42.505 1.00 82.31 734 VAL A O 1
ATOM 5515 N N . ILE A 1 735 ? -25.893 -9.124 43.432 1.00 86.75 735 ILE A N 1
ATOM 5516 C CA . ILE A 1 735 ? -25.860 -8.746 44.836 1.00 86.75 735 ILE A CA 1
ATOM 5517 C C . ILE A 1 735 ? -24.545 -9.272 45.389 1.00 86.75 735 ILE A C 1
ATOM 5519 O O . ILE A 1 735 ? -24.351 -10.482 45.490 1.00 86.75 735 ILE A O 1
ATOM 5523 N N . ASP A 1 736 ? -23.635 -8.362 45.720 1.00 86.31 736 ASP A N 1
ATOM 5524 C CA . ASP A 1 736 ? -22.283 -8.725 46.131 1.00 86.31 736 ASP A CA 1
ATOM 5525 C C . ASP A 1 736 ? -22.003 -8.279 47.569 1.00 86.31 736 ASP A C 1
ATOM 5527 O O . ASP A 1 736 ? -21.816 -7.089 47.849 1.00 86.31 736 ASP A O 1
ATOM 5531 N N . ALA A 1 737 ? -21.986 -9.249 48.485 1.00 86.94 737 ALA A N 1
ATOM 5532 C CA . ALA A 1 737 ? -21.594 -9.083 49.879 1.00 86.94 737 ALA A CA 1
ATOM 5533 C C . ALA A 1 737 ? -20.223 -9.705 50.200 1.00 86.94 737 ALA A C 1
ATOM 5535 O O . ALA A 1 737 ? -19.874 -9.779 51.378 1.00 86.94 737 ALA A O 1
ATOM 5536 N N . SER A 1 738 ? -19.413 -10.070 49.200 1.00 84.19 738 SER A N 1
ATOM 5537 C CA . SER A 1 738 ? -18.104 -10.731 49.377 1.00 84.19 738 SER A CA 1
ATOM 5538 C C . SER A 1 738 ? -17.134 -9.966 50.283 1.00 84.19 738 SER A C 1
ATOM 5540 O O . SER A 1 738 ? -16.307 -10.550 50.979 1.00 84.19 738 SER A O 1
ATOM 5542 N N . THR A 1 739 ? -17.273 -8.641 50.353 1.00 81.31 739 THR A N 1
ATOM 5543 C CA . THR A 1 739 ? -16.451 -7.773 51.213 1.00 81.31 739 THR A CA 1
ATOM 5544 C C . THR A 1 739 ? -16.976 -7.643 52.650 1.00 81.31 739 THR A C 1
ATOM 5546 O O . THR A 1 739 ? -16.396 -6.918 53.467 1.00 81.31 739 THR A O 1
ATOM 5549 N N . ARG A 1 740 ? -18.074 -8.324 53.004 1.00 83.00 740 ARG A N 1
ATOM 5550 C CA . ARG A 1 740 ? -18.657 -8.260 54.347 1.00 83.00 740 ARG A CA 1
ATOM 5551 C C . ARG A 1 740 ? -17.959 -9.196 55.317 1.00 83.00 740 ARG A C 1
ATOM 5553 O O . ARG A 1 740 ? -17.744 -10.382 55.087 1.00 83.00 740 ARG A O 1
ATOM 5560 N N . THR A 1 741 ? -17.655 -8.625 56.476 1.00 85.88 741 THR A N 1
ATOM 5561 C CA . THR A 1 741 ? -17.003 -9.306 57.600 1.00 85.88 741 THR A CA 1
ATOM 5562 C C . THR A 1 741 ? -17.987 -9.706 58.705 1.00 85.88 741 THR A C 1
ATOM 5564 O O . THR A 1 741 ? -17.576 -10.211 59.751 1.00 85.88 741 THR A O 1
ATOM 5567 N N . LYS A 1 742 ? -19.290 -9.478 58.488 1.00 87.81 742 LYS A N 1
ATOM 5568 C CA . LYS A 1 742 ? -20.407 -9.861 59.363 1.00 87.81 742 LYS A CA 1
ATOM 5569 C C . LYS A 1 742 ? -21.454 -10.610 58.547 1.00 87.81 742 LYS A C 1
ATOM 5571 O O . LYS A 1 742 ? -21.674 -10.216 57.403 1.00 87.81 742 LYS A O 1
ATOM 5576 N N . ALA A 1 743 ? -22.129 -11.558 59.199 1.00 89.56 743 ALA A N 1
ATOM 5577 C CA . ALA A 1 743 ? -23.228 -12.334 58.634 1.00 89.56 743 ALA A CA 1
ATOM 5578 C C . ALA A 1 743 ? -24.281 -11.448 57.945 1.00 89.56 743 ALA A C 1
ATOM 5580 O O . ALA A 1 743 ? -24.652 -10.381 58.464 1.00 89.56 743 ALA A O 1
ATOM 5581 N N . VAL A 1 744 ? -24.771 -11.895 56.794 1.00 89.81 744 VAL A N 1
ATOM 5582 C CA . VAL A 1 744 ? -25.810 -11.238 56.003 1.00 89.81 744 VAL A CA 1
ATOM 5583 C C . VAL A 1 744 ? -26.984 -12.152 55.716 1.00 89.81 744 VAL A C 1
ATOM 5585 O O . VAL A 1 744 ? -26.835 -13.354 55.559 1.00 89.81 744 VAL A O 1
ATOM 5588 N N . LYS A 1 745 ? -28.163 -11.540 55.596 1.00 91.94 745 LYS A N 1
ATOM 5589 C CA . LYS A 1 745 ? -29.319 -12.152 54.953 1.00 91.94 745 LYS A CA 1
ATOM 5590 C C . LYS A 1 745 ? -29.574 -11.418 53.643 1.00 91.94 745 LYS A C 1
ATOM 5592 O O . LYS A 1 745 ? -29.884 -10.221 53.667 1.00 91.94 745 LYS A O 1
ATOM 5597 N N . LEU A 1 746 ? -29.406 -12.124 52.530 1.00 90.94 746 LEU A N 1
ATOM 5598 C CA . LEU A 1 746 ? -29.643 -11.629 51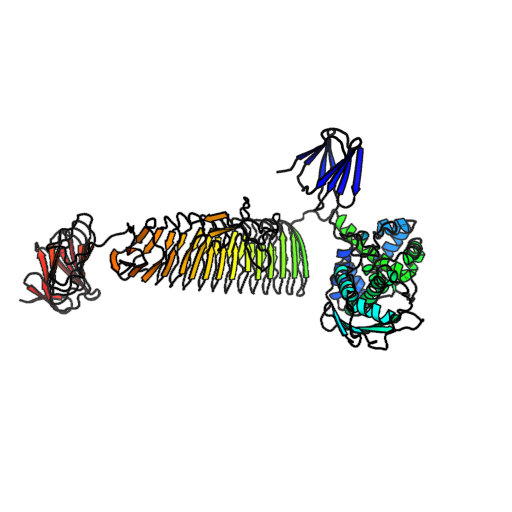.180 1.00 90.94 746 LEU A CA 1
ATOM 5599 C C . LEU A 1 746 ? -30.835 -12.368 50.582 1.00 90.94 746 LEU A C 1
ATOM 5601 O O . LEU A 1 746 ? -30.931 -13.590 50.665 1.00 90.94 746 LEU A O 1
ATOM 5605 N N . THR A 1 747 ? -31.732 -11.603 49.981 1.00 91.88 747 THR A N 1
ATOM 5606 C CA . THR A 1 747 ? -32.884 -12.121 49.249 1.00 91.88 747 THR A CA 1
ATOM 5607 C C . THR A 1 747 ? -32.891 -11.431 47.904 1.00 91.88 747 THR A C 1
ATOM 5609 O O . THR A 1 747 ? -32.903 -10.200 47.878 1.00 91.88 747 THR A O 1
ATOM 5612 N N . GLY A 1 748 ? -32.819 -12.204 46.824 1.00 90.69 748 GLY A N 1
ATOM 5613 C CA . GLY A 1 748 ? -32.944 -11.680 45.474 1.00 90.69 748 GLY A CA 1
ATOM 5614 C C . GLY A 1 748 ? -34.359 -11.193 45.164 1.00 90.69 748 GLY A C 1
ATOM 5615 O O . GLY A 1 748 ? -35.172 -10.940 46.058 1.00 90.69 748 GLY A O 1
ATOM 5616 N N . ASN A 1 749 ? -34.633 -10.978 43.887 1.00 90.31 749 ASN A N 1
ATOM 5617 C CA . ASN A 1 749 ? -35.921 -10.508 43.386 1.00 90.31 749 ASN A CA 1
ATOM 5618 C C . ASN A 1 749 ? -36.523 -11.530 42.414 1.00 90.31 749 ASN A C 1
ATOM 5620 O O . ASN A 1 749 ? -36.233 -12.710 42.525 1.00 90.31 749 ASN A O 1
ATOM 5624 N N . ASP A 1 750 ? -37.409 -11.091 41.516 1.00 94.31 750 ASP A N 1
ATOM 5625 C CA . ASP A 1 750 ? -38.081 -11.980 40.559 1.00 94.31 750 ASP A CA 1
ATOM 5626 C C . ASP A 1 750 ? -37.273 -12.205 39.256 1.00 94.31 750 ASP A C 1
ATOM 5628 O O . ASP A 1 750 ? -37.763 -12.809 38.296 1.00 94.31 750 ASP A O 1
ATOM 5632 N N . LEU A 1 751 ? -36.060 -11.651 39.165 1.00 92.31 751 LEU A N 1
ATOM 5633 C CA . LEU A 1 751 ? -35.145 -11.830 38.037 1.00 92.31 751 LEU A CA 1
ATOM 5634 C C . LEU A 1 751 ? -34.131 -12.928 38.360 1.00 92.31 751 LEU A C 1
ATOM 5636 O O . LEU A 1 751 ? -33.739 -13.079 39.502 1.00 92.31 751 LEU A O 1
ATOM 5640 N N . ALA A 1 752 ? -33.560 -13.559 37.330 1.00 91.62 752 ALA A N 1
ATOM 5641 C CA . ALA A 1 752 ? -32.359 -14.380 37.501 1.00 91.62 752 ALA A CA 1
ATOM 5642 C C . ALA A 1 752 ? -31.214 -13.554 38.129 1.00 91.62 752 ALA A C 1
ATOM 5644 O O . ALA A 1 752 ? -30.704 -12.613 37.504 1.00 91.62 752 ALA A O 1
ATOM 5645 N N . ASN A 1 753 ? -30.855 -13.870 39.369 1.00 91.31 753 ASN A N 1
ATOM 5646 C CA . ASN A 1 753 ? -29.901 -13.162 40.208 1.00 91.31 753 ASN A CA 1
ATOM 5647 C C . ASN A 1 753 ? -28.606 -13.961 40.411 1.00 91.31 753 ASN A C 1
ATOM 5649 O O . ASN A 1 753 ? -28.621 -15.181 40.564 1.00 91.31 753 ASN A O 1
ATOM 5653 N N . SER A 1 754 ? -27.479 -13.249 40.488 1.00 91.94 754 SER A N 1
ATOM 5654 C CA . SER A 1 754 ? -26.228 -13.784 41.042 1.00 91.94 754 SER A CA 1
ATOM 5655 C C . SER A 1 754 ? -25.998 -13.199 42.432 1.00 91.94 754 SER A C 1
ATOM 5657 O O . SER A 1 754 ? -25.873 -11.979 42.580 1.00 91.94 754 SER A O 1
ATOM 5659 N N . ILE A 1 755 ? -25.941 -14.058 43.448 1.00 92.44 755 ILE A N 1
ATOM 5660 C CA . ILE A 1 755 ? -25.856 -13.649 44.852 1.00 92.44 755 ILE A CA 1
ATOM 5661 C C . ILE A 1 755 ? -24.575 -14.197 45.474 1.00 92.44 755 ILE A C 1
ATOM 5663 O O . ILE A 1 755 ? -24.371 -15.409 45.540 1.00 92.44 755 ILE A O 1
ATOM 5667 N N . PHE A 1 756 ? -23.732 -13.290 45.962 1.00 91.69 756 PHE A N 1
ATOM 5668 C CA . PHE A 1 756 ? -22.465 -13.602 46.614 1.00 91.69 756 PHE A CA 1
ATOM 5669 C C . PHE A 1 756 ? -22.537 -13.227 48.097 1.00 91.69 756 PHE A C 1
ATOM 5671 O O . PHE A 1 756 ? -22.661 -12.047 48.438 1.00 91.69 756 PHE A O 1
ATOM 5678 N N . GLY A 1 757 ? -22.449 -14.231 48.969 1.00 91.75 757 GLY A N 1
ATOM 5679 C CA . GLY A 1 757 ? -22.251 -14.085 50.407 1.00 91.75 757 GLY A CA 1
ATOM 5680 C C . GLY A 1 757 ? -20.884 -13.490 50.749 1.00 91.75 757 GLY A C 1
ATOM 5681 O O . GLY A 1 757 ? -20.041 -13.253 49.875 1.00 91.75 757 GLY A O 1
ATOM 5682 N N . GLY A 1 758 ? -20.710 -13.179 52.025 1.00 90.62 758 GLY A N 1
ATOM 5683 C CA . GLY A 1 758 ? -19.476 -12.720 52.641 1.00 90.62 758 GLY A CA 1
ATOM 5684 C C . GLY A 1 758 ? -18.637 -13.866 53.210 1.00 90.62 758 GLY A C 1
ATOM 5685 O O . GLY A 1 758 ? -18.625 -14.976 52.711 1.00 90.62 758 GLY A O 1
ATOM 5686 N N . SER A 1 759 ? -17.850 -13.551 54.240 1.00 91.12 759 SER A N 1
ATOM 5687 C CA . SER A 1 759 ? -16.891 -14.487 54.864 1.00 91.12 759 SER A CA 1
ATOM 5688 C C . SER A 1 759 ? -17.382 -15.095 56.189 1.00 91.12 759 SER A C 1
ATOM 5690 O O . SER A 1 759 ? -16.584 -15.587 56.998 1.00 91.12 759 SER A O 1
ATOM 5692 N N . LYS A 1 760 ? -18.672 -14.939 56.496 1.00 94.19 760 LYS A N 1
ATOM 5693 C CA . LYS A 1 760 ? -19.319 -15.364 57.746 1.00 94.19 760 LYS A CA 1
ATOM 5694 C C . LYS A 1 760 ? -20.550 -16.193 57.401 1.00 94.19 760 LYS A C 1
ATOM 5696 O O . LYS A 1 760 ? -20.902 -16.300 56.252 1.00 94.19 760 LYS A O 1
ATOM 5701 N N . ASN A 1 761 ? -21.194 -16.752 58.420 1.00 95.62 761 ASN A N 1
ATOM 5702 C CA . ASN A 1 761 ? -22.379 -17.589 58.253 1.00 95.62 761 ASN A CA 1
ATOM 5703 C C . ASN A 1 761 ? -23.545 -16.765 57.692 1.00 95.62 761 ASN A C 1
ATOM 5705 O O . ASN A 1 761 ? -24.175 -16.003 58.434 1.00 95.62 761 ASN A O 1
ATOM 5709 N N . ASP A 1 762 ? -23.809 -16.912 56.403 1.00 95.12 762 ASP A N 1
ATOM 5710 C CA . ASP A 1 762 ? -24.758 -16.094 55.666 1.00 95.12 762 ASP A CA 1
ATOM 5711 C C . ASP A 1 762 ? -26.057 -16.846 55.364 1.00 95.12 762 ASP A C 1
ATOM 5713 O O . ASP A 1 762 ? -26.139 -18.069 55.416 1.00 95.12 762 ASP A O 1
ATOM 5717 N N . THR A 1 763 ? -27.121 -16.099 55.078 1.00 95.06 763 THR A N 1
ATOM 5718 C CA . THR A 1 763 ? -28.400 -16.636 54.605 1.00 95.06 763 THR A CA 1
ATOM 5719 C C . THR A 1 763 ? -28.694 -16.083 53.219 1.00 95.06 763 THR A C 1
ATOM 5721 O O . THR A 1 763 ? -28.821 -14.868 53.052 1.00 95.06 763 THR A O 1
ATOM 5724 N N . LEU A 1 764 ? -28.823 -16.969 52.238 1.00 95.44 764 LEU A N 1
ATOM 5725 C CA . LEU A 1 764 ? -28.959 -16.640 50.823 1.00 95.44 764 LEU A CA 1
ATOM 5726 C C . LEU A 1 764 ? -30.279 -17.205 50.289 1.00 95.44 764 LEU A C 1
ATOM 5728 O O . LEU A 1 764 ? -30.523 -18.407 50.383 1.00 95.44 764 LEU A O 1
ATOM 5732 N N . ILE A 1 765 ? -31.127 -16.333 49.745 1.00 94.75 765 ILE A N 1
ATOM 5733 C CA . ILE A 1 765 ? -32.415 -16.683 49.134 1.00 94.75 765 ILE A CA 1
ATOM 5734 C C . ILE A 1 765 ? -32.410 -16.135 47.707 1.00 94.75 765 ILE A C 1
ATOM 5736 O O . ILE A 1 765 ? -32.258 -14.922 47.542 1.00 94.75 765 ILE A O 1
ATOM 5740 N N . GLY A 1 766 ? -32.547 -17.007 46.705 1.00 92.44 766 GLY A N 1
ATOM 5741 C CA . GLY A 1 766 ? -32.578 -16.617 45.288 1.00 92.44 766 GLY A CA 1
ATOM 5742 C C . GLY A 1 766 ? -33.756 -15.697 44.979 1.00 92.44 766 GLY A C 1
ATOM 5743 O O . GLY A 1 766 ? -33.559 -14.579 44.509 1.00 92.44 766 GLY A O 1
ATOM 5744 N N . GLY A 1 767 ? -34.949 -16.095 45.425 1.00 92.19 767 GLY A N 1
ATOM 5745 C CA . GLY A 1 767 ? -36.196 -15.466 45.006 1.00 92.19 767 GLY A CA 1
ATOM 5746 C C . GLY A 1 767 ? -36.755 -16.211 43.799 1.00 92.19 767 GLY A C 1
ATOM 5747 O O . GLY A 1 767 ? -36.479 -17.391 43.632 1.00 92.19 767 GLY A O 1
ATOM 5748 N N . LYS A 1 768 ? -37.562 -15.547 42.968 1.00 92.62 768 LYS A N 1
ATOM 5749 C CA . LYS A 1 768 ? -38.009 -16.158 41.710 1.00 92.62 768 LYS A CA 1
ATOM 5750 C C . LYS A 1 768 ? -36.985 -15.873 40.621 1.00 92.62 768 LYS A C 1
ATOM 5752 O O . LYS A 1 768 ? -36.478 -14.766 40.520 1.00 92.62 768 LYS A O 1
ATOM 5757 N N . GLY A 1 769 ? -36.797 -16.797 39.694 1.00 93.75 769 GLY A N 1
ATOM 5758 C CA . GLY A 1 769 ? -35.818 -16.634 38.632 1.00 93.75 769 GLY A CA 1
ATOM 5759 C C . GLY A 1 769 ? -35.080 -17.932 38.371 1.00 93.75 769 GLY A C 1
ATOM 5760 O O . GLY A 1 769 ? -35.578 -19.015 38.613 1.00 93.75 769 GLY A O 1
ATOM 5761 N N . ASN A 1 770 ? -33.903 -17.848 37.771 1.00 95.44 770 ASN A N 1
ATOM 5762 C CA . ASN A 1 770 ? -32.994 -18.989 37.739 1.00 95.44 770 ASN A CA 1
ATOM 5763 C C . ASN A 1 770 ? -31.693 -18.467 38.325 1.00 95.44 770 ASN A C 1
ATOM 5765 O O . ASN A 1 770 ? -30.907 -17.836 37.607 1.00 95.44 770 ASN A O 1
ATOM 5769 N N . ASP A 1 771 ? -31.518 -18.654 39.622 1.00 96.75 771 ASP A N 1
ATOM 5770 C CA . ASP A 1 771 ? -30.526 -17.915 40.384 1.00 96.75 771 ASP A CA 1
ATOM 5771 C C . ASP A 1 771 ? -29.224 -18.693 40.529 1.00 96.75 771 ASP A C 1
ATOM 5773 O O . ASP A 1 771 ? -29.156 -19.917 40.402 1.00 96.75 771 ASP A O 1
ATOM 5777 N N . SER A 1 772 ? -28.136 -17.969 40.763 1.00 95.88 772 SER A N 1
ATOM 5778 C CA . SER A 1 772 ? -26.837 -18.549 41.084 1.00 95.88 772 SER A CA 1
ATOM 5779 C C . SER A 1 772 ? -26.331 -17.990 42.407 1.00 95.88 772 SER A C 1
ATOM 5781 O O . SER A 1 772 ? -26.222 -16.775 42.574 1.00 95.88 772 SER A O 1
ATOM 5783 N N . LEU A 1 773 ? -26.034 -18.875 43.357 1.00 96.31 773 LEU A N 1
ATOM 5784 C CA . LEU A 1 773 ? -25.732 -18.507 44.742 1.00 96.31 773 LEU A CA 1
ATOM 5785 C C . LEU A 1 773 ? -24.355 -19.036 45.165 1.00 96.31 773 LEU A C 1
ATOM 5787 O O . LEU A 1 773 ? -24.036 -20.208 44.938 1.00 96.31 773 LEU A O 1
ATOM 5791 N N . TRP A 1 774 ? -23.567 -18.183 45.824 1.00 94.62 774 TRP A N 1
ATOM 5792 C CA . TRP A 1 774 ? -22.259 -18.505 46.407 1.00 94.62 774 TRP A CA 1
ATOM 5793 C C . TRP A 1 774 ? -22.197 -18.045 47.862 1.00 94.62 774 TRP A C 1
ATOM 5795 O O . TRP A 1 774 ? -22.437 -16.873 48.136 1.00 94.62 774 TRP A O 1
ATOM 5805 N N . GLY A 1 775 ? -21.817 -18.940 48.774 1.00 91.00 775 GLY A N 1
ATOM 5806 C CA . GLY A 1 775 ? -21.609 -18.616 50.191 1.00 91.00 775 GLY A CA 1
ATOM 5807 C C . GLY A 1 775 ? -20.360 -17.767 50.445 1.00 91.00 775 GLY A C 1
ATOM 5808 O O . GLY A 1 775 ? -20.402 -16.826 51.220 1.00 91.00 775 GLY A O 1
ATOM 5809 N N . ASN A 1 776 ? -19.273 -18.035 49.704 1.00 88.25 776 ASN A N 1
ATOM 5810 C CA . ASN A 1 776 ? -17.942 -17.409 49.834 1.00 88.25 776 ASN A CA 1
ATOM 5811 C C . ASN A 1 776 ? -17.239 -17.591 51.197 1.00 88.25 776 ASN A C 1
ATOM 5813 O O . ASN A 1 776 ? -16.159 -17.030 51.414 1.00 88.25 776 ASN A O 1
ATOM 5817 N N . GLY A 1 777 ? -17.761 -18.477 52.046 1.00 87.88 777 GLY A N 1
ATOM 5818 C CA . GLY A 1 777 ? -17.084 -19.032 53.210 1.00 87.88 777 GLY A CA 1
ATOM 5819 C C . GLY A 1 777 ? -17.819 -18.719 54.506 1.00 87.88 777 GLY A C 1
ATOM 5820 O O . GLY A 1 777 ? -18.148 -17.580 54.793 1.00 87.88 777 GLY A O 1
ATOM 5821 N N . GLY A 1 778 ? -17.976 -19.724 55.356 1.00 93.12 778 GLY A N 1
ATOM 5822 C CA . GLY A 1 778 ? -18.851 -19.637 56.516 1.00 93.12 778 GLY A CA 1
ATOM 5823 C C . GLY A 1 778 ? -19.466 -21.003 56.767 1.00 93.12 778 GLY A C 1
ATOM 5824 O O . GLY A 1 778 ? -18.976 -22.003 56.248 1.00 93.12 778 GLY A O 1
ATOM 5825 N N . ALA A 1 779 ? -20.483 -21.049 57.617 1.00 94.38 779 ALA A N 1
ATOM 5826 C CA . ALA A 1 779 ? -21.482 -22.110 57.593 1.00 94.38 779 ALA A CA 1
ATOM 5827 C C . ALA A 1 779 ? -22.766 -21.471 57.058 1.00 94.38 779 ALA A C 1
ATOM 5829 O O . ALA A 1 779 ? -23.467 -20.790 57.816 1.00 94.38 779 ALA A O 1
ATOM 5830 N N . ASP A 1 780 ? -23.001 -21.596 55.755 1.00 96.19 780 ASP A N 1
ATOM 5831 C CA . ASP A 1 780 ? -23.998 -20.804 55.040 1.00 96.19 780 ASP A CA 1
ATOM 5832 C C . ASP A 1 780 ? -25.331 -21.546 54.922 1.00 96.19 780 ASP A C 1
ATOM 5834 O O . ASP A 1 780 ? -25.397 -22.771 54.833 1.00 96.19 780 ASP A O 1
ATOM 5838 N N . THR A 1 781 ? -26.431 -20.798 54.945 1.00 96.19 781 THR A N 1
ATOM 5839 C CA . THR A 1 781 ? -27.789 -21.322 54.771 1.00 96.19 781 THR A CA 1
ATOM 5840 C C . THR A 1 781 ? -28.366 -20.833 53.452 1.00 96.19 781 THR A C 1
ATOM 5842 O O . THR A 1 781 ? -28.620 -19.641 53.277 1.00 96.19 781 THR A O 1
ATOM 5845 N N . PHE A 1 782 ? -28.629 -21.758 52.536 1.00 95.69 782 PHE A N 1
ATOM 5846 C CA . PHE A 1 782 ? -29.312 -21.485 51.274 1.00 95.69 782 PHE A CA 1
ATOM 5847 C C . PHE A 1 782 ? -30.775 -21.881 51.417 1.00 95.69 782 PHE A C 1
ATOM 5849 O O . PHE A 1 782 ? -31.052 -23.011 51.806 1.00 95.69 782 PHE A O 1
ATOM 5856 N N . ILE A 1 783 ? -31.707 -20.976 51.127 1.00 94.19 783 ILE A N 1
ATOM 5857 C CA . ILE A 1 783 ? -33.146 -21.259 51.196 1.00 94.19 783 ILE A CA 1
ATOM 5858 C C . ILE A 1 783 ? -33.698 -21.273 49.776 1.00 94.19 783 ILE A C 1
ATOM 5860 O O . ILE A 1 783 ? -33.518 -20.302 49.041 1.00 94.19 783 ILE A O 1
ATOM 5864 N N . TYR A 1 784 ? -34.361 -22.368 49.421 1.00 92.75 784 TYR A N 1
ATOM 5865 C CA . TYR A 1 784 ? -35.041 -22.547 48.146 1.00 92.75 784 TYR A CA 1
ATOM 5866 C C . TYR A 1 784 ? -36.509 -22.914 48.386 1.00 92.75 784 TYR A C 1
ATOM 5868 O O . TYR A 1 784 ? -36.795 -23.844 49.147 1.00 92.75 784 TYR A O 1
ATOM 5876 N N . THR A 1 785 ? -37.420 -22.212 47.716 1.00 90.00 785 THR A N 1
ATOM 5877 C CA . THR A 1 785 ? -38.873 -22.422 47.788 1.00 90.00 785 THR A CA 1
ATOM 5878 C C . THR A 1 785 ? -39.376 -23.054 46.492 1.00 90.00 785 THR A C 1
ATOM 5880 O O . THR A 1 785 ? -38.883 -22.763 45.399 1.00 90.00 785 THR A O 1
ATOM 5883 N N . ALA A 1 786 ? -40.382 -23.927 46.569 1.00 84.88 786 ALA A N 1
ATOM 5884 C CA . ALA A 1 786 ? -41.019 -24.453 45.364 1.00 84.88 786 ALA A CA 1
ATOM 5885 C C . ALA A 1 786 ? -41.563 -23.315 44.469 1.00 84.88 786 ALA A C 1
ATOM 5887 O O . ALA A 1 786 ? -42.291 -22.433 44.917 1.00 84.88 786 ALA A O 1
ATOM 5888 N N . GLY A 1 787 ? -41.207 -23.342 43.180 1.00 84.69 787 GLY A N 1
ATOM 5889 C CA . GLY A 1 787 ? -41.591 -22.302 42.218 1.00 84.69 787 GLY A CA 1
ATOM 5890 C C . GLY A 1 787 ? -40.619 -21.120 42.100 1.00 84.69 787 GLY A C 1
ATOM 5891 O O . GLY A 1 787 ? -40.845 -20.267 41.241 1.00 84.69 787 GLY A O 1
ATOM 5892 N N . ASP A 1 788 ? -39.521 -21.109 42.866 1.00 90.38 788 ASP A N 1
ATOM 5893 C CA . ASP A 1 788 ? -38.430 -20.127 42.733 1.00 90.38 788 ASP A CA 1
ATOM 5894 C C . ASP A 1 788 ? -37.709 -20.248 41.380 1.00 90.38 788 ASP A C 1
ATOM 5896 O O . ASP A 1 788 ? -37.175 -19.276 40.873 1.00 90.38 788 ASP A O 1
ATOM 5900 N N . GLY A 1 789 ? -37.812 -21.402 40.712 1.00 92.94 789 GLY A N 1
ATOM 5901 C CA . GLY A 1 789 ? -37.290 -21.644 39.365 1.00 92.94 789 GLY A CA 1
ATOM 5902 C C . GLY A 1 789 ? -36.055 -22.544 39.376 1.00 92.94 789 GLY A C 1
ATOM 5903 O O . GLY A 1 789 ? -36.037 -23.517 40.125 1.00 92.94 789 GLY A O 1
ATOM 5904 N N . LYS A 1 790 ? -35.082 -22.367 38.475 1.00 94.81 790 LYS A N 1
ATOM 5905 C CA . LYS A 1 790 ? -33.943 -23.301 38.315 1.00 94.81 790 LYS A CA 1
ATOM 5906 C C . LYS A 1 790 ? -32.644 -22.730 38.874 1.00 94.81 790 LYS A C 1
ATOM 5908 O O . LYS A 1 790 ? -31.824 -22.211 38.116 1.00 94.81 790 LYS A O 1
ATOM 5913 N N . ASP A 1 791 ? -32.430 -22.941 40.161 1.00 95.50 791 ASP A N 1
ATOM 5914 C CA . ASP A 1 791 ? -31.307 -22.369 40.891 1.00 95.50 791 ASP A CA 1
ATOM 5915 C C . ASP A 1 791 ? -30.081 -23.275 40.903 1.00 95.50 791 ASP A C 1
ATOM 5917 O O . ASP A 1 791 ? -30.160 -24.512 40.854 1.00 95.50 791 ASP A O 1
ATOM 5921 N N . VAL A 1 792 ? -28.912 -22.650 41.001 1.00 95.81 792 VAL A N 1
ATOM 5922 C CA . VAL A 1 792 ? -27.624 -23.325 41.114 1.00 95.81 792 VAL A CA 1
ATOM 5923 C C . VAL A 1 792 ? -26.843 -22.758 42.291 1.00 95.81 792 VAL A C 1
ATOM 5925 O O . VAL A 1 792 ? -26.509 -21.578 42.326 1.00 95.81 792 VAL A O 1
ATOM 5928 N N . ILE A 1 793 ? -26.486 -23.623 43.234 1.00 95.75 793 ILE A N 1
ATOM 5929 C CA . ILE A 1 793 ? -25.625 -23.275 44.362 1.00 95.75 793 ILE A CA 1
ATOM 5930 C C . ILE A 1 793 ? -24.226 -23.821 44.093 1.00 95.75 793 ILE A C 1
ATOM 5932 O O . ILE A 1 793 ? -24.045 -25.010 43.801 1.00 95.75 793 ILE A O 1
ATOM 5936 N N . TYR A 1 794 ? -23.233 -22.946 44.193 1.00 92.12 794 TYR A N 1
ATOM 5937 C CA . TYR A 1 794 ? -21.834 -23.253 43.932 1.00 92.12 794 TYR A CA 1
ATOM 5938 C C . TYR A 1 794 ? -21.021 -23.292 45.223 1.00 92.12 794 TYR A C 1
ATOM 5940 O O . TYR A 1 794 ? -21.202 -22.466 46.112 1.00 92.12 794 TYR A O 1
ATOM 5948 N N . GLY A 1 795 ? -20.070 -24.228 45.285 1.00 86.19 795 GLY A N 1
ATOM 5949 C CA . GLY A 1 795 ? -19.101 -24.295 46.384 1.00 86.19 795 GLY A CA 1
ATOM 5950 C C . GLY A 1 795 ? -19.670 -24.815 47.705 1.00 86.19 795 GLY A C 1
ATOM 5951 O O . GLY A 1 795 ? -19.017 -24.648 48.724 1.00 86.19 795 GLY A O 1
ATOM 5952 N N . PHE A 1 796 ? -20.842 -25.455 47.672 1.00 89.50 796 PHE A N 1
ATOM 5953 C CA . PHE A 1 796 ? -21.503 -26.042 48.839 1.00 89.50 796 PHE A CA 1
ATOM 5954 C C . PHE A 1 796 ? -20.608 -27.099 49.516 1.00 89.50 796 PHE A C 1
ATOM 5956 O O . PHE A 1 796 ? -20.225 -28.092 48.874 1.00 89.50 796 PHE A O 1
ATOM 5963 N N . ASP A 1 797 ? -20.284 -26.903 50.797 1.00 88.88 797 ASP A N 1
ATOM 5964 C CA . ASP A 1 797 ? -19.415 -27.782 51.586 1.00 88.88 797 ASP A CA 1
ATOM 5965 C C . ASP A 1 797 ? -20.137 -28.469 52.770 1.00 88.88 797 ASP A C 1
ATOM 5967 O O . ASP A 1 797 ? -21.363 -28.523 52.838 1.00 88.88 797 ASP A O 1
ATOM 5971 N N . SER A 1 798 ? -19.385 -29.135 53.655 1.00 89.56 798 SER A N 1
ATOM 5972 C CA . SER A 1 798 ? -19.945 -29.884 54.792 1.00 89.56 798 SER A CA 1
ATOM 5973 C C . SER A 1 798 ? -20.544 -29.023 55.908 1.00 89.56 798 SER A C 1
ATOM 5975 O O . SER A 1 798 ? -21.197 -29.573 56.787 1.00 89.56 798 SER A O 1
ATOM 5977 N N . LYS A 1 799 ? -20.246 -27.724 55.947 1.00 91.00 799 LYS A N 1
ATOM 5978 C CA . LYS A 1 799 ? -20.723 -26.778 56.965 1.00 91.00 799 LYS A CA 1
ATOM 5979 C C . LYS A 1 799 ? -22.015 -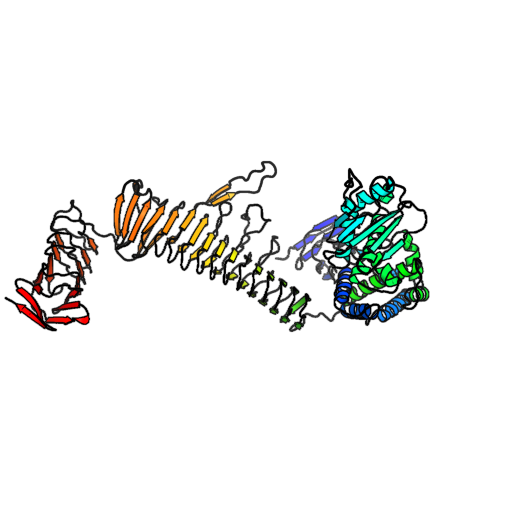26.087 56.544 1.00 91.00 799 LYS A C 1
ATOM 5981 O O . LYS A 1 799 ? -22.671 -25.500 57.399 1.00 91.00 799 LYS A O 1
ATOM 5986 N N . ASP A 1 800 ? -22.340 -26.145 55.259 1.00 93.62 800 ASP A N 1
ATOM 5987 C CA . ASP A 1 800 ? -23.485 -25.459 54.682 1.00 93.62 800 ASP A CA 1
ATOM 5988 C C . ASP A 1 800 ? -24.768 -26.282 54.824 1.00 93.62 800 ASP A C 1
ATOM 5990 O O . ASP A 1 800 ? -24.756 -27.520 54.847 1.00 93.62 800 ASP A O 1
ATOM 5994 N N . THR A 1 801 ? -25.890 -25.569 54.858 1.00 94.25 801 THR A N 1
ATOM 5995 C CA . THR A 1 801 ? -27.238 -26.130 54.948 1.00 94.25 801 THR A CA 1
ATOM 5996 C C . THR A 1 801 ? -28.088 -25.646 53.779 1.00 94.25 801 THR A C 1
ATOM 5998 O O . THR A 1 801 ? -28.222 -24.445 53.541 1.00 94.25 801 THR A O 1
ATOM 6001 N N . LEU A 1 802 ? -28.716 -26.581 53.062 1.00 93.12 802 LEU A N 1
ATOM 6002 C CA . LEU A 1 802 ? -29.767 -26.285 52.088 1.00 93.12 802 LEU A CA 1
ATOM 6003 C C . LEU A 1 802 ? -31.127 -26.457 52.767 1.00 93.12 802 LEU A C 1
ATOM 6005 O O . LEU A 1 802 ? -31.494 -27.565 53.137 1.00 93.12 802 LEU A O 1
ATOM 6009 N N . THR A 1 803 ? -31.888 -25.382 52.915 1.00 92.38 803 THR A N 1
ATOM 6010 C CA . THR A 1 803 ? -33.277 -25.434 53.376 1.00 92.38 803 THR A CA 1
ATOM 6011 C C . THR A 1 803 ? -34.205 -25.496 52.168 1.00 92.38 803 THR A C 1
ATOM 6013 O O . THR A 1 803 ? -34.155 -24.622 51.304 1.00 92.38 803 THR A O 1
ATOM 6016 N N . LEU A 1 804 ? -35.035 -26.533 52.108 1.00 87.69 804 LEU A N 1
ATOM 6017 C CA . LEU A 1 804 ? -36.081 -26.720 51.108 1.00 87.69 804 LEU A CA 1
ATOM 6018 C C . LEU A 1 804 ? -37.432 -26.452 51.773 1.00 87.69 804 LEU A C 1
ATOM 6020 O O . LEU A 1 804 ? -37.857 -27.243 52.620 1.00 87.69 804 LEU A O 1
ATOM 6024 N N . ASP A 1 805 ? -38.079 -25.352 51.395 1.00 72.50 805 ASP A N 1
ATOM 6025 C CA . ASP A 1 805 ? -39.421 -24.998 51.861 1.00 72.50 805 ASP A CA 1
ATOM 6026 C C . ASP A 1 805 ? -40.473 -25.572 50.887 1.00 72.50 805 ASP A C 1
ATOM 6028 O O . ASP A 1 805 ? -40.348 -25.404 49.673 1.00 72.50 805 ASP A O 1
ATOM 6032 N N . GLU A 1 806 ? -41.470 -26.286 51.424 1.00 61.03 806 GLU A N 1
ATOM 6033 C CA . GLU A 1 806 ? -42.474 -27.118 50.715 1.00 61.03 806 GLU A CA 1
ATOM 6034 C C . GLU A 1 806 ? -41.910 -28.372 49.983 1.00 61.03 806 GLU A C 1
ATOM 6036 O O . GLU A 1 806 ? -41.266 -28.316 48.942 1.00 61.03 806 GLU A O 1
ATOM 6041 N N . LEU A 1 807 ? -42.160 -29.561 50.554 1.00 54.75 807 LEU A N 1
ATOM 6042 C CA . LEU A 1 807 ? -41.267 -30.740 50.520 1.00 54.75 807 LEU A CA 1
ATOM 6043 C C . LEU A 1 807 ? -41.400 -31.758 49.360 1.00 54.75 807 LEU A C 1
ATOM 6045 O O . LEU A 1 807 ? -40.750 -32.807 49.421 1.00 54.75 807 LEU A O 1
ATOM 6049 N N . ASP A 1 808 ? -42.156 -31.502 48.293 1.00 64.50 808 ASP A N 1
ATOM 6050 C CA . ASP A 1 808 ? -42.325 -32.486 47.202 1.00 64.50 808 ASP A CA 1
ATOM 6051 C C . ASP A 1 808 ? -41.182 -32.427 46.165 1.00 64.50 808 ASP A C 1
ATOM 6053 O O . ASP A 1 808 ? -41.367 -32.078 44.997 1.00 64.50 808 ASP A O 1
ATOM 6057 N N . PHE A 1 809 ? -39.965 -32.791 46.590 1.00 71.06 809 PHE A N 1
ATOM 6058 C CA . PHE A 1 809 ? -38.789 -32.862 45.717 1.00 71.06 809 PHE A CA 1
ATOM 6059 C C . PHE A 1 809 ? -38.398 -34.298 45.341 1.00 71.06 809 PHE A C 1
ATOM 6061 O O . PHE A 1 809 ? -38.208 -35.173 46.185 1.00 71.06 809 PHE A O 1
ATOM 6068 N N . THR A 1 810 ? -38.137 -34.522 44.053 1.00 77.75 810 THR A N 1
ATOM 6069 C CA . THR A 1 810 ? -37.385 -35.687 43.570 1.00 77.75 810 THR A CA 1
ATOM 6070 C C . THR A 1 810 ? -35.899 -35.356 43.481 1.00 77.75 810 THR A C 1
ATOM 6072 O O . THR A 1 810 ? -35.509 -34.255 43.092 1.00 77.75 810 THR A O 1
ATOM 6075 N N . THR A 1 811 ? -35.035 -36.308 43.837 1.00 75.88 811 THR A N 1
ATOM 6076 C CA . THR A 1 811 ? -33.580 -36.096 43.839 1.00 75.88 811 THR A CA 1
ATOM 6077 C C . THR A 1 811 ? -32.902 -36.837 42.695 1.00 75.88 811 THR A C 1
ATOM 6079 O O . THR A 1 811 ? -33.268 -37.957 42.337 1.00 75.88 811 THR A O 1
ATOM 6082 N N . SER A 1 812 ? -31.879 -36.218 42.107 1.00 78.25 812 SER A N 1
ATOM 6083 C CA . SER A 1 812 ? -31.005 -36.851 41.120 1.00 78.25 812 SER A CA 1
ATOM 6084 C C . SER A 1 812 ? -29.545 -36.517 41.408 1.00 78.25 812 SER A C 1
ATOM 6086 O O . SER A 1 812 ? -29.203 -35.373 41.698 1.00 78.25 812 SER A O 1
ATOM 6088 N N . TYR A 1 813 ? -28.678 -37.527 41.342 1.00 78.25 813 TYR A N 1
ATOM 6089 C CA . TYR A 1 813 ? -27.248 -37.396 41.613 1.00 78.25 813 TYR A CA 1
ATOM 6090 C C . TYR A 1 813 ? -26.427 -37.826 40.396 1.00 78.25 813 TYR A C 1
ATOM 6092 O O . TYR A 1 813 ? -26.631 -38.916 39.861 1.00 78.25 813 TYR A O 1
ATOM 6100 N N . SER A 1 814 ? -25.472 -36.988 39.980 1.00 76.94 814 SER A N 1
ATOM 6101 C CA . SER A 1 814 ? -24.556 -37.267 38.870 1.00 76.94 814 SER A CA 1
ATOM 6102 C C . SER A 1 814 ? -23.103 -37.094 39.306 1.00 76.94 814 SER A C 1
ATOM 6104 O O . SER A 1 814 ? -22.519 -36.013 39.189 1.00 76.94 814 SER A O 1
ATOM 6106 N N . LYS A 1 815 ? -22.482 -38.196 39.746 1.00 70.56 815 LYS A N 1
ATOM 6107 C CA . LYS A 1 815 ? -21.081 -38.221 40.198 1.00 70.56 815 LYS A CA 1
ATOM 6108 C C . LYS A 1 815 ? -20.091 -37.707 39.146 1.00 70.56 815 LYS A C 1
ATOM 6110 O O . LYS A 1 815 ? -19.182 -36.969 39.495 1.00 70.56 815 LYS A O 1
ATOM 6115 N N . SER A 1 816 ? -20.284 -38.043 37.869 1.00 71.19 816 SER A N 1
ATOM 6116 C CA . SER A 1 816 ? -19.398 -37.617 36.769 1.00 71.19 816 SER A CA 1
ATOM 6117 C C . SER A 1 816 ? -19.427 -36.113 36.489 1.00 71.19 816 SER A C 1
ATOM 6119 O O . SER A 1 816 ? -18.508 -35.597 35.865 1.00 71.19 816 SER A O 1
ATOM 6121 N N . LYS A 1 817 ? -20.473 -35.412 36.942 1.00 72.81 817 LYS A N 1
ATOM 6122 C CA . LYS A 1 817 ? -20.643 -33.963 36.762 1.00 72.81 817 LYS A CA 1
ATOM 6123 C C . LYS A 1 817 ? -20.442 -33.174 38.056 1.00 72.81 817 LYS A C 1
ATOM 6125 O O . LYS A 1 817 ? -20.490 -31.952 38.012 1.00 72.81 817 LYS A O 1
ATOM 6130 N N . GLY A 1 818 ? -20.254 -33.853 39.193 1.00 80.56 818 GLY A N 1
ATOM 6131 C CA . GLY A 1 818 ? -20.170 -33.201 40.501 1.00 80.56 818 GLY A CA 1
ATOM 6132 C C . GLY A 1 818 ? -21.445 -32.435 40.868 1.00 80.56 818 GLY A C 1
ATOM 6133 O O . GLY A 1 818 ? -21.348 -31.332 41.403 1.00 80.56 818 GLY A O 1
ATOM 6134 N N . THR A 1 819 ? -22.630 -32.982 40.549 1.00 87.06 819 THR A N 1
ATOM 6135 C CA . THR A 1 819 ? -23.918 -32.307 40.791 1.00 87.06 819 THR A CA 1
ATOM 6136 C C . THR A 1 819 ? -24.948 -33.163 41.529 1.00 87.06 819 THR A C 1
ATOM 6138 O O . THR A 1 819 ? -25.092 -34.360 41.255 1.00 87.06 819 THR A O 1
ATOM 6141 N N . ILE A 1 820 ? -25.715 -32.521 42.413 1.00 87.88 820 ILE A N 1
ATOM 6142 C CA . ILE A 1 820 ? -26.946 -33.048 43.024 1.00 87.88 820 ILE A CA 1
ATOM 6143 C C . ILE A 1 820 ? -28.070 -32.073 42.685 1.00 87.88 820 ILE A C 1
ATOM 6145 O O . ILE A 1 820 ? -27.935 -30.885 42.946 1.00 87.88 820 ILE A O 1
ATOM 6149 N N . THR A 1 821 ? -29.167 -32.559 42.114 1.00 88.94 821 THR A N 1
ATOM 6150 C CA . THR A 1 821 ? -30.321 -31.727 41.756 1.00 88.94 821 THR A CA 1
ATOM 6151 C C . THR A 1 821 ? -31.564 -32.217 42.481 1.00 88.94 821 THR A C 1
ATOM 6153 O O . THR A 1 821 ? -31.932 -33.389 42.354 1.00 88.94 821 THR A O 1
ATOM 6156 N N . PHE A 1 822 ? -32.225 -31.298 43.176 1.00 88.44 822 PHE A N 1
ATOM 6157 C CA . PHE A 1 822 ? -33.548 -31.449 43.769 1.00 88.44 822 PHE A CA 1
ATOM 6158 C C . PHE A 1 822 ? -34.554 -30.803 42.816 1.00 88.44 822 PHE A C 1
ATOM 6160 O O . PHE A 1 822 ? -34.357 -29.660 42.413 1.00 88.44 822 PHE A O 1
ATOM 6167 N N . LYS A 1 823 ? -35.586 -31.534 42.392 1.00 86.94 823 LYS A N 1
ATOM 6168 C CA . LYS A 1 823 ? -36.605 -31.064 41.439 1.00 86.94 823 LYS A CA 1
ATOM 6169 C C . LYS A 1 823 ? -37.991 -31.112 42.061 1.00 86.94 823 LYS A C 1
ATOM 6171 O O . LYS A 1 823 ? -38.350 -32.166 42.577 1.00 86.94 823 LYS A O 1
ATOM 6176 N N . SER A 1 824 ? -38.754 -30.037 41.934 1.00 85.19 824 SER A N 1
ATOM 6177 C CA . SER A 1 824 ? -40.171 -29.959 42.300 1.00 85.19 824 SER A CA 1
ATOM 6178 C C . SER A 1 824 ? -41.014 -29.568 41.085 1.00 85.19 824 SER A C 1
ATOM 6180 O O . SER A 1 824 ? -40.484 -29.224 40.019 1.00 85.19 824 SER A O 1
ATOM 6182 N N . ASP A 1 825 ? -42.336 -29.618 41.231 1.00 75.94 825 ASP A N 1
ATOM 6183 C CA . ASP A 1 825 ? -43.257 -29.110 40.219 1.00 75.94 825 ASP A CA 1
ATOM 6184 C C . ASP A 1 825 ? -43.125 -27.582 40.126 1.00 75.94 825 ASP A C 1
ATOM 6186 O O . ASP A 1 825 ? -43.593 -26.836 40.980 1.00 75.94 825 ASP A O 1
ATOM 6190 N N . GLY A 1 826 ? -42.434 -27.114 39.082 1.00 77.06 826 GLY A N 1
ATOM 6191 C CA . GLY A 1 826 ? -42.198 -25.689 38.825 1.00 77.06 826 GLY A CA 1
ATOM 6192 C C . GLY A 1 826 ? -40.748 -25.220 38.978 1.00 77.06 826 GLY A C 1
ATOM 6193 O O . GLY A 1 826 ? -40.463 -24.079 38.624 1.00 77.06 826 GLY A O 1
ATOM 6194 N N . GLY A 1 827 ? -39.809 -26.072 39.412 1.00 87.88 827 GLY A N 1
ATOM 6195 C CA . GLY A 1 827 ? -38.419 -25.645 39.598 1.00 87.88 827 GLY A CA 1
ATOM 6196 C C . GLY A 1 827 ? -37.419 -26.745 39.963 1.00 87.88 827 GLY A C 1
ATOM 6197 O O . GLY A 1 827 ? -37.725 -27.938 40.010 1.00 87.88 827 GLY A O 1
ATOM 6198 N N . SER A 1 828 ? -36.166 -26.347 40.169 1.00 91.94 828 SER A N 1
ATOM 6199 C CA . SER A 1 828 ? -35.122 -27.214 40.706 1.00 91.94 828 SER A CA 1
ATOM 6200 C C . SER A 1 828 ? -33.995 -26.418 41.345 1.00 91.94 828 SER A C 1
ATOM 6202 O O . SER A 1 828 ? -33.569 -25.436 40.753 1.00 91.94 828 SER A O 1
ATOM 6204 N N . VAL A 1 829 ? -33.391 -26.925 42.416 1.00 92.94 829 VAL A N 1
ATOM 6205 C CA . VAL A 1 829 ? -32.113 -26.418 42.931 1.00 92.94 829 VAL A CA 1
ATOM 6206 C C . VAL A 1 829 ? -31.007 -27.445 42.707 1.00 92.94 829 VAL A C 1
ATOM 6208 O O . VAL A 1 829 ? -31.157 -28.636 42.996 1.00 92.94 829 VAL A O 1
ATOM 6211 N N . THR A 1 830 ? -29.889 -27.000 42.136 1.00 92.69 830 THR A N 1
ATOM 6212 C CA . THR A 1 830 ? -28.725 -27.840 41.838 1.00 92.69 830 THR A CA 1
ATOM 6213 C C . THR A 1 830 ? -27.518 -27.407 42.650 1.00 92.69 830 THR A C 1
ATOM 6215 O O . THR A 1 830 ? -27.006 -26.309 42.474 1.00 92.69 830 THR A O 1
ATOM 6218 N N . LEU A 1 831 ? -26.991 -28.315 43.465 1.00 91.75 831 LEU A N 1
ATOM 6219 C CA . LEU A 1 831 ? -25.677 -28.176 44.083 1.00 91.75 831 LEU A CA 1
ATOM 6220 C C . LEU A 1 831 ? -24.616 -28.575 43.056 1.00 91.75 831 LEU A C 1
ATOM 6222 O O . LEU A 1 831 ? -24.642 -29.706 42.558 1.00 91.75 831 LEU A O 1
ATOM 6226 N N . LYS A 1 832 ? -23.695 -27.668 42.722 1.00 89.44 832 LYS A N 1
ATOM 6227 C CA . LYS A 1 832 ? -22.647 -27.879 41.714 1.00 89.44 832 LYS A CA 1
ATOM 6228 C C . LYS A 1 832 ? -21.256 -27.687 42.308 1.00 89.44 832 LYS A C 1
ATOM 6230 O O . LYS A 1 832 ? -21.033 -26.807 43.135 1.00 89.44 832 LYS A O 1
ATOM 6235 N N . ASN A 1 833 ? -20.312 -28.504 41.835 1.00 81.25 833 ASN A N 1
ATOM 6236 C CA . ASN A 1 833 ? -18.926 -28.532 42.308 1.00 81.25 833 ASN A CA 1
ATOM 6237 C C . ASN A 1 833 ? -18.823 -28.800 43.821 1.00 81.25 833 ASN A C 1
ATOM 6239 O O . ASN A 1 833 ? -17.973 -28.223 44.494 1.00 81.25 833 ASN A O 1
ATOM 6243 N N . PHE A 1 834 ? -19.691 -29.665 44.359 1.00 75.62 834 PHE A N 1
ATOM 6244 C CA . PHE A 1 834 ? -19.623 -30.046 45.769 1.00 75.62 834 PHE A CA 1
ATOM 6245 C C . PHE A 1 834 ? -18.302 -30.788 46.041 1.00 75.62 834 PHE A C 1
ATOM 6247 O O . PHE A 1 834 ? -17.899 -31.674 45.282 1.00 75.62 834 PHE A O 1
ATOM 6254 N N . THR A 1 835 ? -17.617 -30.432 47.123 1.00 70.38 835 THR A N 1
ATOM 6255 C CA . THR A 1 835 ? -16.311 -31.011 47.496 1.00 70.38 835 THR A CA 1
ATOM 6256 C C . THR A 1 835 ? -16.416 -32.013 48.648 1.00 70.38 835 THR A C 1
ATOM 6258 O O . THR A 1 835 ? -15.440 -32.685 48.981 1.00 70.38 835 THR A O 1
ATOM 6261 N N . THR A 1 836 ? -17.605 -32.153 49.241 1.00 72.75 836 THR A N 1
ATOM 6262 C CA . THR A 1 836 ? -17.855 -32.966 50.437 1.00 72.75 836 THR A CA 1
ATOM 6263 C C . THR A 1 836 ? -18.581 -34.290 50.147 1.00 72.75 836 THR A C 1
ATOM 6265 O O . THR A 1 836 ? -19.314 -34.433 49.172 1.00 72.75 836 THR A O 1
ATOM 6268 N N . SER A 1 837 ? -18.403 -35.286 51.021 1.00 79.06 837 SER A N 1
ATOM 6269 C CA . SER A 1 837 ? -19.183 -36.538 51.004 1.00 79.06 837 SER A CA 1
ATOM 6270 C C . SER A 1 837 ? -20.368 -36.537 51.979 1.00 79.06 837 SER A C 1
ATOM 6272 O O . SER A 1 837 ? -21.192 -37.453 51.931 1.00 79.06 837 SER A O 1
ATOM 6274 N N . THR A 1 838 ? -20.459 -35.519 52.839 1.00 84.38 838 THR A N 1
ATOM 6275 C CA . THR A 1 838 ? -21.503 -35.326 53.856 1.00 84.38 838 THR A CA 1
ATOM 6276 C C . THR A 1 838 ? -21.942 -33.867 53.898 1.00 84.38 838 THR A C 1
ATOM 6278 O O . THR A 1 838 ? -21.085 -32.984 53.890 1.00 84.38 838 THR A O 1
ATOM 6281 N N . PHE A 1 839 ? -23.245 -33.611 53.942 1.00 86.56 839 PHE A N 1
ATOM 6282 C CA . PHE A 1 839 ? -23.807 -32.260 53.884 1.00 86.56 839 PHE A CA 1
ATOM 6283 C C . PHE A 1 839 ? -25.210 -32.205 54.505 1.00 86.56 839 PHE A C 1
ATOM 6285 O O . PHE A 1 839 ? -25.810 -33.257 54.740 1.00 86.56 839 PHE A O 1
ATOM 6292 N N . HIS A 1 840 ? -25.729 -31.003 54.763 1.00 89.69 840 HIS A N 1
ATOM 6293 C CA . HIS A 1 840 ? -26.987 -30.808 55.488 1.00 89.69 840 HIS A CA 1
ATOM 6294 C C . HIS A 1 840 ? -28.113 -30.314 54.573 1.00 89.69 840 HIS A C 1
ATOM 6296 O O . HIS A 1 840 ? -27.924 -29.402 53.763 1.00 89.69 840 HIS A O 1
ATOM 6302 N N . ILE A 1 841 ? -29.292 -30.929 54.702 1.00 88.00 841 ILE A N 1
ATOM 6303 C CA . ILE A 1 841 ? -30.528 -30.460 54.067 1.00 88.00 841 ILE A CA 1
ATOM 6304 C C . ILE A 1 841 ? -31.604 -30.390 55.144 1.00 88.00 841 ILE A C 1
ATOM 6306 O O . ILE A 1 841 ? -31.886 -31.406 55.782 1.00 88.00 841 ILE A O 1
ATOM 6310 N N . ASN A 1 842 ? -32.226 -29.225 55.315 1.00 86.06 842 ASN A N 1
ATOM 6311 C CA . ASN A 1 842 ? -33.097 -28.938 56.455 1.00 86.06 842 ASN A CA 1
ATOM 6312 C C . ASN A 1 842 ? -32.375 -29.321 57.766 1.00 86.06 842 ASN A C 1
ATOM 6314 O O . ASN A 1 842 ? -31.207 -28.976 57.942 1.00 86.06 842 ASN A O 1
ATOM 6318 N N . ASP A 1 843 ? -33.032 -30.081 58.642 1.00 83.06 843 ASP A N 1
ATOM 6319 C CA . ASP A 1 843 ? -32.458 -30.567 59.904 1.00 83.06 843 ASP A CA 1
ATOM 6320 C C . ASP A 1 843 ? -31.730 -31.921 59.773 1.00 83.06 843 ASP A C 1
ATOM 6322 O O . ASP A 1 843 ? -31.270 -32.487 60.765 1.00 83.06 843 ASP A O 1
ATOM 6326 N N . ASP A 1 844 ? -31.616 -32.468 58.560 1.00 85.75 844 ASP A N 1
ATOM 6327 C CA . ASP A 1 844 ? -31.084 -33.806 58.318 1.00 85.75 844 ASP A CA 1
ATOM 6328 C C . ASP A 1 844 ? -29.665 -33.783 57.738 1.00 85.75 844 ASP A C 1
ATOM 6330 O O . ASP A 1 844 ? -29.313 -32.966 56.881 1.00 85.75 844 ASP A O 1
ATOM 6334 N N . THR A 1 845 ? -28.857 -34.773 58.120 1.00 87.31 845 THR A N 1
ATOM 6335 C CA . THR A 1 845 ? -27.550 -35.007 57.496 1.00 87.31 845 THR A CA 1
ATOM 6336 C C . THR A 1 845 ? -27.676 -36.015 56.360 1.00 87.31 845 THR A C 1
ATOM 6338 O O . THR A 1 845 ? -28.283 -37.078 56.497 1.00 87.31 845 THR A O 1
ATOM 6341 N N . TYR A 1 846 ? -27.053 -35.718 55.226 1.00 85.88 846 TYR A N 1
ATOM 6342 C CA . TYR A 1 846 ? -26.992 -36.600 54.072 1.00 85.88 846 TYR A CA 1
ATOM 6343 C C . TYR A 1 846 ? -25.560 -37.021 53.782 1.00 85.88 846 TYR A C 1
ATOM 6345 O O . TYR A 1 846 ? -24.625 -36.224 53.839 1.00 85.88 846 TYR A O 1
ATOM 6353 N N . LYS A 1 847 ? -25.391 -38.294 53.421 1.00 85.12 847 LYS A N 1
ATOM 6354 C CA . LYS A 1 847 ? -24.112 -38.879 53.022 1.00 85.12 847 LYS A CA 1
ATOM 6355 C C . LYS A 1 847 ? -24.190 -39.470 51.622 1.00 85.12 847 LYS A C 1
ATOM 6357 O O . LYS A 1 847 ? -25.099 -40.238 51.294 1.00 85.12 847 LYS A O 1
ATOM 6362 N N . ILE A 1 848 ? -23.180 -39.172 50.813 1.00 80.69 848 ILE A N 1
ATOM 6363 C CA . ILE A 1 848 ? -22.978 -39.783 49.501 1.00 80.69 848 ILE A CA 1
ATOM 6364 C C . ILE A 1 848 ? -22.257 -41.118 49.703 1.00 80.69 848 ILE A C 1
ATOM 6366 O O . ILE A 1 848 ? -21.143 -41.179 50.224 1.00 80.69 848 ILE A O 1
ATOM 6370 N N . SER A 1 849 ? -22.893 -42.213 49.287 1.00 76.38 849 SER A N 1
ATOM 6371 C CA . SER A 1 849 ? -22.328 -43.563 49.356 1.00 76.38 849 SER A CA 1
ATOM 6372 C C . SER A 1 849 ? -22.453 -44.241 47.993 1.00 76.38 849 SER A C 1
ATOM 6374 O O . SER A 1 849 ? -23.538 -44.646 47.569 1.00 76.38 849 SER A O 1
ATOM 6376 N N . GLY A 1 850 ? -21.331 -44.335 47.273 1.00 74.62 850 GLY A N 1
ATOM 6377 C CA . GLY A 1 850 ? -21.307 -44.835 45.897 1.00 74.62 850 GLY A CA 1
ATOM 6378 C C . GLY A 1 850 ? -22.041 -43.892 44.939 1.00 74.62 850 GLY A C 1
ATOM 6379 O O . GLY A 1 850 ? -21.639 -42.742 44.783 1.00 74.62 850 GLY A O 1
ATOM 6380 N N . SER A 1 851 ? -23.106 -44.389 44.306 1.00 69.62 851 SER A N 1
ATOM 6381 C CA . SER A 1 851 ? -23.981 -43.625 43.397 1.00 69.62 851 SER A CA 1
ATOM 6382 C C . SER A 1 851 ? -25.314 -43.228 44.045 1.00 69.62 851 SER A C 1
ATOM 6384 O O . SER A 1 851 ? -26.253 -42.875 43.338 1.00 69.62 851 SER A O 1
ATOM 6386 N N . LYS A 1 852 ? -25.438 -43.352 45.375 1.00 71.44 852 LYS A N 1
ATOM 6387 C CA . LYS A 1 852 ? -26.687 -43.113 46.110 1.00 71.44 852 LYS A CA 1
ATOM 6388 C C . LYS A 1 852 ? -26.510 -42.034 47.175 1.00 71.44 852 LYS A C 1
ATOM 6390 O O . LYS A 1 852 ? -25.466 -41.959 47.826 1.00 71.44 852 LYS A O 1
ATOM 6395 N N . LEU A 1 853 ? -27.574 -41.264 47.375 1.00 77.75 853 LEU A N 1
ATOM 6396 C CA . LEU A 1 853 ? -27.731 -40.332 48.483 1.00 77.75 853 LEU A CA 1
ATOM 6397 C C . LEU A 1 853 ? -28.467 -41.047 49.627 1.00 77.75 853 LEU A C 1
ATOM 6399 O O . LEU A 1 853 ? -29.504 -41.667 49.391 1.00 77.75 853 LEU A O 1
ATOM 6403 N N . LYS A 1 854 ? -27.921 -41.017 50.847 1.00 80.50 854 LYS A N 1
ATOM 6404 C CA . LYS A 1 854 ? -28.550 -41.611 52.037 1.00 80.50 854 LYS A CA 1
ATOM 6405 C C . LYS A 1 854 ? -28.705 -40.564 53.132 1.00 80.50 854 LYS A C 1
ATOM 6407 O O . LYS A 1 854 ? -27.717 -39.942 53.509 1.00 80.50 854 LYS A O 1
ATOM 6412 N N . LYS A 1 855 ? -29.920 -40.436 53.664 1.00 80.19 855 LYS A N 1
ATOM 6413 C CA . LYS A 1 855 ? -30.188 -39.714 54.909 1.00 80.19 855 LYS A CA 1
ATOM 6414 C C . LYS A 1 855 ? -29.569 -40.483 56.081 1.00 80.19 855 LYS A C 1
ATOM 6416 O O . LYS A 1 855 ? -29.713 -41.705 56.163 1.00 80.19 855 LYS A O 1
ATOM 6421 N N . THR A 1 856 ? -28.866 -39.780 56.952 1.00 76.31 856 THR A N 1
ATOM 6422 C CA . THR A 1 856 ? -28.287 -40.287 58.196 1.00 76.31 856 THR A CA 1
ATOM 6423 C C . THR A 1 856 ? -28.832 -39.431 59.331 1.00 76.31 856 THR A C 1
ATOM 6425 O O . THR A 1 856 ? -28.720 -38.212 59.251 1.00 76.31 856 THR A O 1
ATOM 6428 N N . THR A 1 857 ? -29.467 -40.081 60.312 1.00 56.47 857 THR A N 1
ATOM 6429 C CA . THR A 1 857 ? -30.015 -39.461 61.535 1.00 56.47 857 THR A CA 1
ATOM 6430 C C . THR A 1 857 ? -29.043 -38.519 62.205 1.00 56.47 857 THR A C 1
ATOM 6432 O O . THR A 1 857 ? -27.849 -38.898 62.280 1.00 56.47 857 THR A O 1
#

Sequence (857 aa):
MAKIFNYTDGNETITGYNGGDTIQIMAGKVDKYSFDGNDLIFTIGSGSLRLVDMKGRAITVKTSSGKKTTKIYGTGYTGQDVIKNLVKAWTKTQLTGIPKLDEAIKLCSHFKGVQDVIDHMVADCKSAGDGDTFLKKYCGIILENNDIGAITGWDAGGLKVKTTRNILPKKTPLEHLDDYTQASFVRNNVTINISSTGDSLTADGKKIFDGLYSWWAQGVLNLIEESYGVEFQAGNEINIALTPNASYWAHTSGNKDVTISLNYTHFKNDEDYQGNGVDRTIAHEFTHIAQALFMGSLPQFLKEGLADLTCGIDLRKTTVIKNVAGNADTLKKYLDLGKGGTGNPNYYAAGYMFYRYLAKQAADAYDSSSDYAWTANHLISGTSKADFLTSSGTNSTIMAGAGNDTLTAHGDSIKIFGEGGNDTILTNGEAIKVSGGAGRDKLKNLGDQSTLAGDAGNDTIINGGYWENERGGANVSISSGAGNDTIISHGSNSVLDGGINKDLIYNGYRYYEPTKYFYNANDDDFRGNGSTILGGTGNDTIYNIGDKVSIDAGTGRNFISNGNAYCIGGSRVIITSSTNNDTLTNYGGSRVKISADAGNDLIENIYAVNYRDYSQETKLYETIETIFPERVTLSGGKGNDTIINNGSKVLIKYTSGDGNDLIRGFNATSTLSIAGGTYSTTKSGENILVAVDDGKITLQGAASLSAVNIKGTKALTVTNKTKSPVTIDAATKVIDASTRTKAVKLTGNDLANSIFGGSKNDTLIGGKGNDSLWGNGGADTFIYTAGDGKDVIYGFDSKDTLTLDELDFTTSYSKSKGTITFKSDGGSVTLKNFTTSTFHINDDTYKISGSKLKKTT

Solvent-accessible surface area (backbone atoms only — not comparable to full-atom values): 42524 Å² total; per-residue (Å²): 132,64,59,74,49,80,43,55,74,46,80,48,78,50,72,76,71,58,83,71,42,40,47,36,46,77,38,68,53,80,76,47,74,52,73,63,87,73,22,48,32,36,32,27,71,96,20,37,43,35,38,41,54,86,77,43,58,58,46,54,40,40,48,92,90,46,82,48,76,48,79,48,89,52,82,62,68,27,22,32,56,31,42,22,41,28,50,56,44,42,70,74,53,92,59,67,34,64,67,29,50,21,55,10,36,45,73,42,34,91,42,82,16,62,67,50,47,50,53,52,52,34,52,47,26,53,71,44,71,34,19,69,54,23,32,39,74,50,28,34,40,54,89,87,57,74,38,32,49,16,39,66,7,36,51,29,65,31,98,41,78,25,28,81,72,57,71,47,80,84,71,82,78,68,51,75,71,97,61,51,66,69,41,65,52,77,46,73,49,28,39,39,32,38,76,56,44,41,91,80,46,51,76,65,48,47,54,52,49,21,38,45,71,44,51,48,49,47,38,38,51,49,46,50,28,69,39,34,70,54,79,69,54,78,84,40,44,41,36,36,36,66,42,86,64,97,70,76,77,49,75,53,82,48,84,64,51,30,45,37,41,46,52,52,82,80,59,87,49,72,59,35,78,70,44,70,48,54,69,49,49,48,29,27,54,51,38,52,52,52,35,46,68,68,61,61,69,58,56,56,22,60,51,43,4,52,13,37,30,60,50,15,62,51,86,85,44,54,64,52,39,42,59,37,40,46,34,34,69,57,34,46,65,39,66,39,84,90,61,80,65,89,92,47,70,60,26,31,39,40,19,28,47,49,54,34,25,52,14,34,50,32,20,47,51,63,66,65,47,91,76,76,62,88,55,63,61,49,80,45,74,54,42,77,44,64,40,78,47,75,47,77,33,32,52,27,38,37,39,38,33,30,27,47,29,39,37,42,39,38,41,32,44,29,38,39,34,33,45,32,33,46,25,39,38,40,39,39,31,40,42,28,36,40,36,34,24,41,33,47,24,38,41,37,34,50,24,32,50,20,37,42,32,33,36,38,35,51,22,38,39,30,32,25,53,82,51,93,86,33,57,20,16,38,46,25,39,37,36,39,31,40,31,52,25,37,40,41,32,31,15,24,48,20,40,41,30,32,34,31,43,42,19,39,38,37,30,29,65,59,77,68,72,100,73,79,77,57,66,71,72,96,56,100,69,76,28,14,24,48,16,39,38,35,33,33,38,33,49,20,38,39,40,34,40,16,34,48,20,40,37,36,44,31,36,39,50,26,40,38,27,30,27,39,76,51,20,60,12,24,32,45,25,39,39,36,45,56,37,47,50,31,39,45,36,34,12,22,30,41,44,32,36,42,37,43,28,42,26,54,26,40,37,38,38,34,58,9,39,39,61,48,74,77,34,86,86,74,77,45,66,48,78,74,49,76,41,61,21,36,56,32,35,41,28,51,43,35,34,48,17,39,37,40,37,67,43,50,48,29,39,37,45,47,46,55,73,20,34,51,31,40,35,37,54,63,50,76,58,29,34,42,37,47,43,68,68,41,33,47,77,46,81,54,86,51,19,32,38,33,41,26,76,94,19,33,39,38,32,43,60,40,58,75,48,96,51,83,51,69,47,59,51,66,42,48,71,48,52,104,82,65,65,73,66,50,88,66,61,82,84,58,45,35,40,39,23,59,86,24,88,57,60,43,44,45,52,51,36,73,43,54,25,43,39,36,29,16,59,25,51,23,36,44,30,46,47,30,31,48,22,38,39,33,46,74,43,55,49,26,37,38,47,47,51,73,53,23,23,54,29,37,38,42,68,52,40,58,63,25,31,41,35,70,46,76,83,72,59,50,80,49,74,39,82,96,72,35,34,40,37,40,35,39,89,63,29,28,47,27,44,33,62,50,82,53,59,43,35,32,45,60,97,42,39,34,36,62,56,93,91,43,83,40,83,44,135

pLDDT: mean 78.36, std 16.57, range [26.94, 98.38]

Radius of gyration: 42.92 Å; Cα contacts (8 Å, |Δi|>4): 2317; chains: 1; bounding box: 100×86×118 Å

Secondary structure (DSSP, 8-state):
---EEEE-SS-EEEE---TT-EEEE-SS-EEEEEEETTEEEEEETTEEEEEE-SS---EEEEETTEEEEEPPP-----HHHHHHHHHHHHTT-S--SHHHHHHHHHHHSSS-SHHHHHHHHHHHHHHHSSHHHHHHHHS---TTSS----TTSGGGT-SS---TTTSS---SSPP--S-TT--EEEETTEEEEESS-GGGS-HHHHHHHHHIIIIIHHHHHHHHHHHH---PPTTEEEEEEEE--SS--EEEE-SSEEEEEEEGGG--SHHIIIIISHHHHHHHHHHHHHHHHHT-S--HHHHHHHHHHHH---TTTHHHHHHHHT-HHHHHHHS-TT---TT-HHHHHHHHHHHHHHHHHHHHHHHH-TT-------EEE--SS--EEEEESSS-EEE--BS--EEEEESSS-EEE--BS--EEEEESSS-EEEEEES--EEEE-SSS-EEEEEESS-EEEES-SSTT-PPPTT-EEEEEESS-EEEE--SS-EEE--BSS-EEEES-----SSS-----SS----STT-EEE--BSS-EEEE--TT-EEE--BSS-EEEESBTTBPPPSS-EEE--BS--EEEEES-BS-EEE--BS--EEEEE-EEEE----TTTSSPPEEEEEPPBS-EEE--BS--EEEE--BS-EEEEETTS-EEEEES--TT-EEEEESS-EEEEEETTEEEEEETTEEEEEETGGGSS--EEES-B-EE--TTSPSSPP--TT--EEE-TT-SS--EEE--SS--EEE--SS--EEE--SBS-EEE--SSS-EEEEETTSBEEEEES--TT-EEEEES---EEEEEGGGTEEEEEETTEEEEEES---SEEEETTEEEEEETTEEEEE-

Nearest PDB structures (foldseek):
  3a70-assembly1_A  TM=4.503E-01  e=1.096E-04  Pseudomonas sp. MIS38
  2z8z-assembly1_A  TM=4.052E-01  e=2.730E-05  Pseudomonas sp. MIS38
  2zj7-assembly1_A  TM=3.849E-01  e=4.675E-05  Pseudomonas sp. MIS38
  2zj6-assembly1_A  TM=3.845E-01  e=1.311E-04  Pseudomonas sp. MIS38
  3a6z-assembly1_A  TM=3.269E-01  e=3.362E-04  Pseudomonas sp. MIS38